Protein AF-0000000067419824 (afdb_homodimer)

Sequence (934 aa):
MLRTNRISARPFLYNPTRNFSSSLPRSKERLVILGSGWGGYEVLRGIDKSHWDVTVLSPNTYFNFTPLLASCAVGTLEFRCAIEPVRRYTPKVTYYQAWCDEIDFTQKTLKCMPATRPATAEPREEEDATTQEHYGTPFTLRFDKLVIAVGAYSQTFNIPGVKEHAHFLKDVKDARRIRGRILECFEQANQPTMSDIQRRNLLNFCVVGGGPTGVEFSAELFDLLHSDIAKHYPVLARLAKITLYDVGPSILGMFDKSLIQYTEKTFSREGISILTRHHVERVEARKLIVKEQGEVPFGLLVWSTGLAPNPLISSINEIQKDGKSLITNDHLNVIMKDGSPNPDVWAIGDAAKIEDAPLPATAQVANQKGKYLVKKLRYIARDQEYPKPFEFHNQGSLAYIGDWKAIYDRPGPPGSEGGFMQKETGRAAWLLWRSAYFTMTLSWRNKILVPTYWFLNWIFGRDLTRFMLRTNRISARPFLYNPTRNFSSSLPRSKERLVILGSGWGGYEVLRGIDKSHWDVTVLSPNTYFNFTPLLASCAVGTLEFRCAIEPVRRYTPKVTYYQAWCDEIDFTQKTLKCMPATRPATAEPREEEDATTQEHYGTPFTLRFDKLVIAVGAYSQTFNIPGVKEHAHFLKDVKDARRIRGRILECFEQANQPTMSDIQRRNLLNFCVVGGGPTGVEFSAELFDLLHSDIAKHYPVLARLAKITLYDVGPSILGMFDKSLIQYTEKTFSREGISILTRHHVERVEARKLIVKEQGEVPFGLLVWSTGLAPNPLISSINEIQKDGKSLITNDHLNVIMKDGSPNPDVWAIGDAAKIEDAPLPATAQVANQKGKYLVKKLRYIARDQEYPKPFEFHNQGSLAYIGDWKAIYDRPGPPGSEGGFMQKETGRAAWLLWRSAYFTMTLSWRNKILVPTYWFLNWIFGRDLTRF

Structure (mmCIF, N/CA/C/O backbone):
data_AF-0000000067419824-model_v1
#
loop_
_entity.id
_entity.type
_entity.pdbx_description
1 polymer 'Predicted protein'
#
loop_
_atom_site.group_PDB
_atom_site.id
_atom_site.type_symbol
_atom_site.label_atom_id
_atom_site.label_alt_id
_atom_site.label_comp_id
_atom_site.label_asym_id
_atom_site.label_entity_id
_atom_site.label_seq_id
_atom_site.pdbx_PDB_ins_code
_atom_site.Cartn_x
_atom_site.Cartn_y
_atom_site.Cartn_z
_atom_site.occupancy
_atom_site.B_iso_or_equiv
_atom_site.auth_seq_id
_atom_site.auth_comp_id
_atom_site.auth_asym_id
_atom_site.auth_atom_id
_atom_site.pdbx_PDB_model_num
ATOM 1 N N . MET A 1 1 ? -88.625 -39.594 -20.703 1 19.95 1 MET A N 1
ATOM 2 C CA . MET A 1 1 ? -87.938 -40.438 -21.672 1 19.95 1 MET A CA 1
ATOM 3 C C . MET A 1 1 ? -86.5 -40 -21.797 1 19.95 1 MET A C 1
ATOM 5 O O . MET A 1 1 ? -86.125 -38.844 -21.484 1 19.95 1 MET A O 1
ATOM 9 N N . LEU A 1 2 ? -85.562 -40.906 -22.391 1 17.66 2 LEU A N 1
ATOM 10 C CA . LEU A 1 2 ? -84.25 -41.5 -22.25 1 17.66 2 LEU A CA 1
ATOM 11 C C . LEU A 1 2 ? -83.188 -40.656 -22.906 1 17.66 2 LEU A C 1
ATOM 13 O O . LEU A 1 2 ? -82.375 -41.188 -23.672 1 17.66 2 LEU A O 1
ATOM 17 N N . ARG A 1 3 ? -83.25 -39.344 -23.109 1 19.19 3 ARG A N 1
ATOM 18 C CA . ARG A 1 3 ? -82.5 -39.031 -24.297 1 19.19 3 ARG A CA 1
ATOM 19 C C . ARG A 1 3 ? -81 -39.344 -24.078 1 19.19 3 ARG A C 1
ATOM 21 O O . ARG A 1 3 ? -80.312 -38.656 -23.328 1 19.19 3 ARG A O 1
ATOM 28 N N . THR A 1 4 ? -80.625 -40.688 -24.062 1 19.42 4 THR A N 1
ATOM 29 C CA . THR A 1 4 ? -79.375 -41.312 -23.656 1 19.42 4 THR A CA 1
ATOM 30 C C . THR A 1 4 ? -78.25 -40.969 -24.641 1 19.42 4 THR A C 1
ATOM 32 O O . THR A 1 4 ? -77.188 -41.562 -24.594 1 19.42 4 THR A O 1
ATOM 35 N N . ASN A 1 5 ? -78.375 -39.812 -25.422 1 20.75 5 ASN A N 1
ATOM 36 C CA . ASN A 1 5 ? -77.438 -39.875 -26.547 1 20.75 5 ASN A CA 1
ATOM 37 C C . ASN A 1 5 ? -76 -40.125 -26.078 1 20.75 5 ASN A C 1
ATOM 39 O O . ASN A 1 5 ? -75.438 -39.312 -25.328 1 20.75 5 ASN A O 1
ATOM 43 N N . ARG A 1 6 ? -75.5 -41.375 -26.172 1 19.88 6 ARG A N 1
ATOM 44 C CA . ARG A 1 6 ? -74.312 -42.094 -25.766 1 19.88 6 ARG A CA 1
ATOM 45 C C . ARG A 1 6 ? -73.125 -41.656 -26.594 1 19.88 6 ARG A C 1
ATOM 47 O O . ARG A 1 6 ? -72.312 -42.5 -27.031 1 19.88 6 ARG A O 1
ATOM 54 N N . ILE A 1 7 ? -73.188 -40.5 -27.312 1 23.36 7 ILE A N 1
ATOM 55 C CA . ILE A 1 7 ? -72.188 -40.594 -28.375 1 23.36 7 ILE A CA 1
ATOM 56 C C . ILE A 1 7 ? -70.875 -41 -27.781 1 23.36 7 ILE A C 1
ATOM 58 O O . ILE A 1 7 ? -70.562 -40.719 -26.609 1 23.36 7 ILE A O 1
ATOM 62 N N . SER A 1 8 ? -70.062 -41.625 -28.656 1 20.27 8 SER A N 1
ATOM 63 C CA . SER A 1 8 ? -68.875 -42.438 -28.969 1 20.27 8 SER A CA 1
ATOM 64 C C . SER A 1 8 ? -67.562 -41.719 -28.594 1 20.27 8 SER A C 1
ATOM 66 O O . SER A 1 8 ? -67.375 -40.531 -28.938 1 20.27 8 SER A O 1
ATOM 68 N N . ALA A 1 9 ? -66.938 -42.125 -27.578 1 24.08 9 ALA A N 1
ATOM 69 C CA . ALA A 1 9 ? -65.688 -41.906 -26.859 1 24.08 9 ALA A CA 1
ATOM 70 C C . ALA A 1 9 ? -64.5 -42.094 -27.781 1 24.08 9 ALA A C 1
ATOM 72 O O . ALA A 1 9 ? -64.062 -43.219 -28.062 1 24.08 9 ALA A O 1
ATOM 73 N N . ARG A 1 10 ? -64.688 -41.562 -29.109 1 24.09 10 ARG A N 1
ATOM 74 C CA . ARG A 1 10 ? -63.531 -42.062 -29.906 1 24.09 10 ARG A CA 1
ATOM 75 C C . ARG A 1 10 ? -62.219 -41.938 -29.141 1 24.09 10 ARG A C 1
ATOM 77 O O . ARG A 1 10 ? -62 -40.938 -28.484 1 24.09 10 ARG A O 1
ATOM 84 N N . PRO A 1 11 ? -61.531 -43.125 -28.969 1 24.2 11 PRO A N 1
ATOM 85 C CA . PRO A 1 11 ? -60.281 -43.281 -28.203 1 24.2 11 PRO A CA 1
ATOM 86 C C . PRO A 1 11 ? -59.156 -42.438 -28.734 1 24.2 11 PRO A C 1
ATOM 88 O O . PRO A 1 11 ? -58.844 -42.438 -29.938 1 24.2 11 PRO A O 1
ATOM 91 N N . PHE A 1 12 ? -59.156 -41.031 -28.469 1 27.17 12 PHE A N 1
ATOM 92 C CA . PHE A 1 12 ? -58 -40.25 -28.875 1 27.17 12 PHE A CA 1
ATOM 93 C C . PHE A 1 12 ? -56.719 -41.062 -28.719 1 27.17 12 PHE A C 1
ATOM 95 O O . PHE A 1 12 ? -56.5 -41.656 -27.672 1 27.17 12 PHE A O 1
ATOM 102 N N . LEU A 1 13 ? -56.281 -41.594 -29.812 1 25 13 LEU A N 1
ATOM 103 C CA . LEU A 1 13 ? -55.062 -42.344 -30.125 1 25 13 LEU A CA 1
ATOM 104 C C . LEU A 1 13 ? -53.875 -41.844 -29.297 1 25 13 LEU A C 1
ATOM 106 O O . LEU A 1 13 ? -53.938 -40.75 -28.734 1 25 13 LEU A O 1
ATOM 110 N N . TYR A 1 14 ? -52.625 -42.344 -29.688 1 23.98 14 TYR A N 1
ATOM 111 C CA . TYR A 1 14 ? -51.344 -42.781 -29.219 1 23.98 14 TYR A CA 1
ATOM 112 C C . TYR A 1 14 ? -50.438 -41.594 -28.844 1 23.98 14 TYR A C 1
ATOM 114 O O . TYR A 1 14 ? -50.25 -40.688 -29.656 1 23.98 14 TYR A O 1
ATOM 122 N N . ASN A 1 15 ? -50.469 -41.188 -27.609 1 25.02 15 ASN A N 1
ATOM 123 C CA . ASN A 1 15 ? -49.594 -40.219 -26.938 1 25.02 15 ASN A CA 1
ATOM 124 C C . ASN A 1 15 ? -48.125 -40.469 -27.281 1 25.02 15 ASN A C 1
ATOM 126 O O . ASN A 1 15 ? -47.562 -41.469 -26.891 1 25.02 15 ASN A O 1
ATOM 130 N N . PRO A 1 16 ? -47.656 -40.156 -28.562 1 28.11 16 PRO A N 1
ATOM 131 C CA . PRO A 1 16 ? -46.25 -40.469 -28.688 1 28.11 16 PRO A CA 1
ATOM 132 C C . PRO A 1 16 ? -45.438 -40.094 -27.453 1 28.11 16 PRO A C 1
ATOM 134 O O . PRO A 1 16 ? -45.812 -39.125 -26.75 1 28.11 16 PRO A O 1
ATOM 137 N N . THR A 1 17 ? -44.844 -41.062 -26.781 1 25.7 17 THR A N 1
ATOM 138 C CA . THR A 1 17 ? -43.875 -41 -25.703 1 25.7 17 THR A CA 1
ATOM 139 C C . THR A 1 17 ? -42.812 -39.938 -25.969 1 25.7 17 THR A C 1
ATOM 141 O O . THR A 1 17 ? -42.062 -40.031 -26.953 1 25.7 17 THR A O 1
ATOM 144 N N . ARG A 1 18 ? -43.188 -38.625 -25.797 1 29.45 18 ARG A N 1
ATOM 145 C CA . ARG A 1 18 ? -42.094 -37.656 -25.828 1 29.45 18 ARG A CA 1
ATOM 146 C C . ARG A 1 18 ? -40.844 -38.219 -25.141 1 29.45 18 ARG A C 1
ATOM 148 O O . ARG A 1 18 ? -40.875 -38.562 -23.953 1 29.45 18 ARG A O 1
ATOM 155 N N . ASN A 1 19 ? -40.062 -39.031 -25.859 1 26.08 19 ASN A N 1
ATOM 156 C CA . ASN A 1 19 ? -38.75 -39.406 -25.375 1 26.08 19 ASN A CA 1
ATOM 157 C C . ASN A 1 19 ? -38.031 -38.25 -24.672 1 26.08 19 ASN A C 1
ATOM 159 O O . ASN A 1 19 ? -37.656 -37.25 -25.297 1 26.08 19 ASN A O 1
ATOM 163 N N . PHE A 1 20 ? -38.594 -37.812 -23.547 1 32.03 20 PHE A N 1
ATOM 164 C CA . PHE A 1 20 ? -37.812 -36.875 -22.703 1 32.03 20 PHE A CA 1
ATOM 165 C C . PHE A 1 20 ? -36.375 -37.344 -22.578 1 32.03 20 PHE A C 1
ATOM 167 O O . PHE A 1 20 ? -36.094 -38.281 -21.828 1 32.03 20 PHE A O 1
ATOM 174 N N . SER A 1 21 ? -35.688 -37.625 -23.688 1 30.97 21 SER A N 1
ATOM 175 C CA . SER A 1 21 ? -34.25 -37.781 -23.422 1 30.97 21 SER A CA 1
ATOM 176 C C . SER A 1 21 ? -33.781 -36.719 -22.422 1 30.97 21 SER A C 1
ATOM 178 O O . SER A 1 21 ? -33.625 -35.562 -22.766 1 30.97 21 SER A O 1
ATOM 180 N N . SER A 1 22 ? -34.406 -36.625 -21.281 1 33.97 22 SER A N 1
ATOM 181 C CA . SER A 1 22 ? -33.812 -35.844 -20.188 1 33.97 22 SER A CA 1
ATOM 182 C C . SER A 1 22 ? -32.312 -36.031 -20.109 1 33.97 22 SER A C 1
ATOM 184 O O . SER A 1 22 ? -31.859 -37.094 -19.641 1 33.97 22 SER A O 1
ATOM 186 N N . SER A 1 23 ? -31.547 -35.906 -21.141 1 35.12 23 SER A N 1
ATOM 187 C CA . SER A 1 23 ? -30.109 -35.875 -20.906 1 35.12 23 SER A CA 1
ATOM 188 C C . SER A 1 23 ? -29.781 -35.156 -19.594 1 35.12 23 SER A C 1
ATOM 190 O O . SER A 1 23 ? -30.156 -34 -19.406 1 35.12 23 SER A O 1
ATOM 192 N N . LEU A 1 24 ? -29.938 -35.656 -18.5 1 39.38 24 LEU A N 1
ATOM 193 C CA . LEU A 1 24 ? -29.422 -35.156 -17.234 1 39.38 24 LEU A CA 1
ATOM 194 C C . LEU A 1 24 ? -28.188 -34.281 -17.469 1 39.38 24 LEU A C 1
ATOM 196 O O . LEU A 1 24 ? -27.281 -34.656 -18.203 1 39.38 24 LEU A O 1
ATOM 200 N N . PRO A 1 25 ? -28.234 -33 -17.5 1 43 25 PRO A N 1
ATOM 201 C CA . PRO A 1 25 ? -27.078 -32.156 -17.75 1 43 25 PRO A CA 1
ATOM 202 C C . PRO A 1 25 ? -25.766 -32.719 -17.234 1 43 25 PRO A C 1
ATOM 204 O O . PRO A 1 25 ? -25.703 -33.156 -16.078 1 43 25 PRO A O 1
ATOM 207 N N . ARG A 1 26 ? -25.031 -33.531 -17.891 1 49.22 26 ARG A N 1
ATOM 208 C CA . ARG A 1 26 ? -23.734 -34.094 -17.578 1 49.22 26 ARG A CA 1
ATOM 209 C C . ARG A 1 26 ? -22.938 -33.188 -16.656 1 49.22 26 ARG A C 1
ATOM 211 O O . ARG A 1 26 ? -22.703 -32 -16.984 1 49.22 26 ARG A O 1
ATOM 218 N N . SER A 1 27 ? -22.891 -33.312 -15.297 1 73.19 27 SER A N 1
ATOM 219 C CA . SER A 1 27 ? -22.188 -32.562 -14.25 1 73.19 27 SER A CA 1
ATOM 220 C C . SER A 1 27 ? -20.75 -32.25 -14.656 1 73.19 27 SER A C 1
ATOM 222 O O . SER A 1 27 ? -20.047 -33.125 -15.18 1 73.19 27 SER A O 1
ATOM 224 N N . LYS A 1 28 ? -20.375 -31.016 -14.945 1 86.62 28 LYS A N 1
ATOM 225 C CA . LYS A 1 28 ? -19.031 -30.562 -15.32 1 86.62 28 LYS A CA 1
ATOM 226 C C . LYS A 1 28 ? -17.969 -31.219 -14.438 1 86.62 28 LYS A C 1
ATOM 228 O O . LYS A 1 28 ? -18.172 -31.375 -13.234 1 86.62 28 LYS A O 1
ATOM 233 N N . GLU A 1 29 ? -16.984 -31.812 -15.148 1 94.56 29 GLU A N 1
ATOM 234 C CA . GLU A 1 29 ? -15.844 -32.312 -14.383 1 94.56 29 GLU A CA 1
ATOM 235 C C . GLU A 1 29 ? -15.164 -31.156 -13.625 1 94.56 29 GLU A C 1
ATOM 237 O O . GLU A 1 29 ? -15.086 -30.031 -14.125 1 94.56 29 GLU A O 1
ATOM 242 N N . ARG A 1 30 ? -14.688 -31.531 -12.461 1 96.62 30 ARG A N 1
ATOM 243 C CA . ARG A 1 30 ? -14.023 -30.547 -11.617 1 96.62 30 ARG A CA 1
ATOM 244 C C . ARG A 1 30 ? -12.547 -30.406 -11.992 1 96.62 30 ARG A C 1
ATOM 246 O O . ARG A 1 30 ? -11.781 -31.359 -11.875 1 96.62 30 ARG A O 1
ATOM 253 N N . LEU A 1 31 ? -12.227 -29.266 -12.484 1 98.62 31 LEU A N 1
ATOM 254 C CA . LEU A 1 31 ? -10.836 -28.906 -12.742 1 98.62 31 LEU A CA 1
ATOM 255 C C . LEU A 1 31 ? -10.297 -27.984 -11.656 1 98.62 31 LEU A C 1
ATOM 257 O O . LEU A 1 31 ? -10.797 -26.875 -11.484 1 98.62 31 LEU A O 1
ATOM 261 N N . VAL A 1 32 ? -9.297 -28.422 -10.914 1 98.81 32 VAL A N 1
ATOM 262 C CA . VAL A 1 32 ? -8.68 -27.594 -9.891 1 98.81 32 VAL A CA 1
ATOM 263 C C . VAL A 1 32 ? -7.328 -27.078 -10.383 1 98.81 32 VAL A C 1
ATOM 265 O O . VAL A 1 32 ? -6.523 -27.859 -10.914 1 98.81 32 VAL A O 1
ATOM 268 N N . ILE A 1 33 ? -7.098 -25.812 -10.305 1 98.88 33 ILE A N 1
ATOM 269 C CA . ILE A 1 33 ? -5.828 -25.172 -10.625 1 98.88 33 ILE A CA 1
ATOM 270 C C . ILE A 1 33 ? -5.148 -24.703 -9.344 1 98.88 33 ILE A C 1
ATOM 272 O O . ILE A 1 33 ? -5.707 -23.891 -8.602 1 98.88 33 ILE A O 1
ATOM 276 N N . LEU A 1 34 ? -3.947 -25.219 -9.07 1 98.81 34 LEU A N 1
ATOM 277 C CA . LEU A 1 34 ? -3.162 -24.766 -7.93 1 98.81 34 LEU A CA 1
ATOM 278 C C . LEU A 1 34 ? -2.17 -23.688 -8.344 1 98.81 34 LEU A C 1
ATOM 280 O O . LEU A 1 34 ? -1.219 -23.953 -9.078 1 98.81 34 LEU A O 1
ATOM 284 N N . GLY A 1 35 ? -2.422 -22.453 -7.832 1 98.31 35 GLY A N 1
ATOM 285 C CA . GLY A 1 35 ? -1.517 -21.359 -8.117 1 98.31 35 GLY A CA 1
ATOM 286 C C . GLY A 1 35 ? -2.074 -20.375 -9.133 1 98.31 35 GLY A C 1
ATOM 287 O O . GLY A 1 35 ? -2.736 -20.766 -10.094 1 98.31 35 GLY A O 1
ATOM 288 N N . SER A 1 36 ? -1.776 -19.094 -8.938 1 96.81 36 SER A N 1
ATOM 289 C CA . SER A 1 36 ? -2.238 -18.047 -9.828 1 96.81 36 SER A CA 1
ATOM 290 C C . SER A 1 36 ? -1.065 -17.297 -10.461 1 96.81 36 SER A C 1
ATOM 292 O O . SER A 1 36 ? -1.16 -16.109 -10.75 1 96.81 36 SER A O 1
ATOM 294 N N . GLY A 1 37 ? 0.086 -17.984 -10.602 1 96.44 37 GLY A N 1
ATOM 295 C CA . GLY A 1 37 ? 1.226 -17.406 -11.305 1 96.44 37 GLY A CA 1
ATOM 296 C C . GLY A 1 37 ? 1.085 -17.469 -12.812 1 96.44 37 GLY A C 1
ATOM 297 O O . GLY A 1 37 ? -0.026 -17.578 -13.336 1 96.44 37 GLY A O 1
ATOM 298 N N . TRP A 1 38 ? 2.164 -17.391 -13.531 1 95.25 38 TRP A N 1
ATOM 299 C CA . TRP A 1 38 ? 2.189 -17.266 -14.984 1 95.25 38 TRP A CA 1
ATOM 300 C C . TRP A 1 38 ? 1.473 -18.438 -15.648 1 95.25 38 TRP A C 1
ATOM 302 O O . TRP A 1 38 ? 0.706 -18.25 -16.594 1 95.25 38 TRP A O 1
ATOM 312 N N . GLY A 1 39 ? 1.714 -19.625 -15.188 1 97.38 39 GLY A N 1
ATOM 313 C CA . GLY A 1 39 ? 1.062 -20.797 -15.75 1 97.38 39 GLY A CA 1
ATOM 314 C C . GLY A 1 39 ? -0.398 -20.906 -15.352 1 97.38 39 GLY A C 1
ATOM 315 O O . GLY A 1 39 ? -1.28 -20.938 -16.219 1 97.38 39 GLY A O 1
ATOM 316 N N . GLY A 1 40 ? -0.624 -20.891 -14.023 1 98.06 40 GLY A N 1
ATOM 317 C CA . GLY A 1 40 ? -1.97 -21.062 -13.5 1 98.06 40 GLY A CA 1
ATOM 318 C C . GLY A 1 40 ? -2.936 -20 -13.969 1 98.06 40 GLY A C 1
ATOM 319 O O . GLY A 1 40 ? -4.074 -20.297 -14.336 1 98.06 40 GLY A O 1
ATOM 320 N N . TYR A 1 41 ? -2.521 -18.812 -13.953 1 96.69 41 TYR A N 1
ATOM 321 C CA . TYR A 1 41 ? -3.396 -17.719 -14.367 1 96.69 41 TYR A CA 1
ATOM 322 C C . TYR A 1 41 ? -3.727 -17.812 -15.852 1 96.69 41 TYR A C 1
ATOM 324 O O . TYR A 1 41 ? -4.836 -17.484 -16.266 1 96.69 41 TYR A O 1
ATOM 332 N N . GLU A 1 42 ? -2.732 -18.203 -16.656 1 96.12 42 GLU A N 1
ATOM 333 C CA . GLU A 1 42 ? -2.988 -18.391 -18.094 1 96.12 42 GLU A CA 1
ATOM 334 C C . GLU A 1 42 ? -4.047 -19.469 -18.312 1 96.12 42 GLU A C 1
ATOM 336 O O . GLU A 1 42 ? -4.934 -19.297 -19.156 1 96.12 42 GLU A O 1
ATOM 341 N N . VAL A 1 43 ? -3.996 -20.578 -17.594 1 98.12 43 VAL A N 1
ATOM 342 C CA . VAL A 1 43 ? -5.016 -21.609 -17.703 1 98.12 43 VAL A CA 1
ATOM 343 C C . VAL A 1 43 ? -6.371 -21.047 -17.266 1 98.12 43 VAL A C 1
ATOM 345 O O . VAL A 1 43 ? -7.375 -21.234 -17.969 1 98.12 43 VAL A O 1
ATOM 348 N N . LEU A 1 44 ? -6.375 -20.312 -16.156 1 97.31 44 LEU A N 1
ATOM 349 C CA . LEU A 1 44 ? -7.598 -19.719 -15.625 1 97.31 44 LEU A CA 1
ATOM 350 C C . LEU A 1 44 ? -8.258 -18.812 -16.656 1 97.31 44 LEU A C 1
ATOM 352 O O . LEU A 1 44 ? -9.461 -18.906 -16.891 1 97.31 44 LEU A O 1
ATOM 356 N N . ARG A 1 45 ? -7.492 -18 -17.266 1 94.38 45 ARG A N 1
ATOM 357 C CA . ARG A 1 45 ? -8.016 -17.016 -18.203 1 94.38 45 ARG A CA 1
ATOM 358 C C . ARG A 1 45 ? -8.539 -17.688 -19.469 1 94.38 45 ARG A C 1
ATOM 360 O O . ARG A 1 45 ? -9.547 -17.266 -20.031 1 94.38 45 ARG A O 1
ATOM 367 N N . GLY A 1 46 ? -7.949 -18.766 -19.906 1 96 46 GLY A N 1
ATOM 368 C CA . GLY A 1 46 ? -8.211 -19.312 -21.219 1 96 46 GLY A CA 1
ATOM 369 C C . GLY A 1 46 ? -9.148 -20.516 -21.188 1 96 46 GLY A C 1
ATOM 370 O O . GLY A 1 46 ? -9.719 -20.875 -22.219 1 96 46 GLY A O 1
ATOM 371 N N . ILE A 1 47 ? -9.273 -21.125 -20.016 1 97 47 ILE A N 1
ATOM 372 C CA . ILE A 1 47 ? -10.008 -22.391 -19.938 1 97 47 ILE A CA 1
ATOM 373 C C . ILE A 1 47 ? -11.492 -22.141 -20.219 1 97 47 ILE A C 1
ATOM 375 O O . ILE A 1 47 ? -12.031 -21.094 -19.859 1 97 47 ILE A O 1
ATOM 379 N N . ASP A 1 48 ? -12.086 -23.078 -20.844 1 94.56 48 ASP A N 1
ATOM 380 C CA . ASP A 1 48 ? -13.516 -23 -21.125 1 94.56 48 ASP A CA 1
ATOM 381 C C . ASP A 1 48 ? -14.344 -23.281 -19.875 1 94.56 48 ASP A C 1
ATOM 383 O O . ASP A 1 48 ? -14.57 -24.438 -19.531 1 94.56 48 ASP A O 1
ATOM 387 N N . LYS A 1 49 ? -14.883 -22.297 -19.344 1 94 49 LYS A N 1
ATOM 388 C CA . LYS A 1 49 ? -15.602 -22.391 -18.078 1 94 49 LYS A CA 1
ATOM 389 C C . LYS A 1 49 ? -17 -22.969 -18.281 1 94 49 LYS A C 1
ATOM 391 O O . LYS A 1 49 ? -17.703 -23.266 -17.312 1 94 49 LYS A O 1
ATOM 396 N N . SER A 1 50 ? -17.453 -23.156 -19.438 1 93.25 50 SER A N 1
ATOM 397 C CA . SER A 1 50 ? -18.75 -23.75 -19.719 1 93.25 50 SER A CA 1
ATOM 398 C C . SER A 1 50 ? -18.672 -25.281 -19.688 1 93.25 50 SER A C 1
ATOM 400 O O . SER A 1 50 ? -19.672 -25.953 -19.438 1 93.25 50 SER A O 1
ATOM 402 N N . HIS A 1 51 ? -17.516 -25.797 -19.844 1 93.94 51 HIS A N 1
ATOM 403 C CA . HIS A 1 51 ? -17.375 -27.234 -19.891 1 93.94 51 HIS A CA 1
ATOM 404 C C . HIS A 1 51 ? -16.734 -27.766 -18.609 1 93.94 51 HIS A C 1
ATOM 406 O O . HIS A 1 51 ? -16.875 -28.953 -18.297 1 93.94 51 HIS A O 1
ATOM 412 N N . TRP A 1 52 ? -16.016 -26.953 -17.938 1 96.56 52 TRP A N 1
ATOM 413 C CA . TRP A 1 52 ? -15.328 -27.359 -16.719 1 96.56 52 TRP A CA 1
ATOM 414 C C . TRP A 1 52 ? -15.914 -26.625 -15.5 1 96.56 52 TRP A C 1
ATOM 416 O O . TRP A 1 52 ? -16.266 -25.453 -15.594 1 96.56 52 TRP A O 1
ATOM 426 N N . ASP A 1 53 ? -16.062 -27.344 -14.422 1 97.38 53 ASP A N 1
ATOM 427 C CA . ASP A 1 53 ? -16.219 -26.703 -13.117 1 97.38 53 ASP A CA 1
ATOM 428 C C . ASP A 1 53 ? -14.867 -26.344 -12.516 1 97.38 53 ASP A C 1
ATOM 430 O O . ASP A 1 53 ? -14.219 -27.172 -11.883 1 97.38 53 ASP A O 1
ATOM 434 N N . VAL A 1 54 ? -14.5 -25.094 -12.68 1 98.12 54 VAL A N 1
ATOM 435 C CA . VAL A 1 54 ? -13.133 -24.672 -12.414 1 98.12 54 VAL A CA 1
ATOM 436 C C . VAL A 1 54 ? -13.031 -24.109 -11 1 98.12 54 VAL A C 1
ATOM 438 O O . VAL A 1 54 ? -13.836 -23.266 -10.594 1 98.12 54 VAL A O 1
ATOM 441 N N . THR A 1 55 ? -12.078 -24.578 -10.227 1 98.19 55 THR A N 1
ATOM 442 C CA . THR A 1 55 ? -11.703 -24.047 -8.922 1 98.19 55 THR A CA 1
ATOM 443 C C . THR A 1 55 ? -10.227 -23.672 -8.898 1 98.19 55 THR A C 1
ATOM 445 O O . THR A 1 55 ? -9.375 -24.453 -9.336 1 98.19 55 THR A O 1
ATOM 448 N N . VAL A 1 56 ? -9.953 -22.453 -8.453 1 98.25 56 VAL A N 1
ATOM 449 C CA . VAL A 1 56 ? -8.57 -22 -8.305 1 98.25 56 VAL A CA 1
ATOM 450 C C . VAL A 1 56 ? -8.219 -21.875 -6.824 1 98.25 56 VAL A C 1
ATOM 452 O O . VAL A 1 56 ? -8.984 -21.312 -6.043 1 98.25 56 VAL A O 1
ATOM 455 N N . LEU A 1 57 ? -7.133 -22.438 -6.461 1 98 57 LEU A N 1
ATOM 456 C CA . LEU A 1 57 ? -6.574 -22.328 -5.121 1 98 57 LEU A CA 1
ATOM 457 C C . LEU A 1 57 ? -5.223 -21.625 -5.156 1 98 57 LEU A C 1
ATOM 459 O O . LEU A 1 57 ? -4.285 -22.094 -5.793 1 98 57 LEU A O 1
ATOM 463 N N . SER A 1 58 ? -5.133 -20.516 -4.504 1 97.19 58 SER A N 1
ATOM 464 C CA . SER A 1 58 ? -3.896 -19.734 -4.445 1 97.19 58 SER A CA 1
ATOM 465 C C . SER A 1 58 ? -3.838 -18.891 -3.18 1 97.19 58 SER A C 1
ATOM 467 O O . SER A 1 58 ? -4.859 -18.359 -2.73 1 97.19 58 SER A O 1
ATOM 469 N N . PRO A 1 59 ? -2.678 -18.75 -2.615 1 94.94 59 PRO A N 1
ATOM 470 C CA . PRO A 1 59 ? -2.574 -17.891 -1.441 1 94.94 59 PRO A CA 1
ATOM 471 C C . PRO A 1 59 ? -2.662 -16.406 -1.798 1 94.94 59 PRO A C 1
ATOM 473 O O . PRO A 1 59 ? -2.828 -15.562 -0.912 1 94.94 59 PRO A O 1
ATOM 476 N N . ASN A 1 60 ? -2.533 -16.094 -3.047 1 94.38 60 ASN A N 1
ATOM 477 C CA . ASN A 1 60 ? -2.619 -14.703 -3.502 1 94.38 60 ASN A CA 1
ATOM 478 C C . ASN A 1 60 ? -3.9 -14.453 -4.293 1 94.38 60 ASN A C 1
ATOM 480 O O . ASN A 1 60 ? -4.32 -15.297 -5.086 1 94.38 60 ASN A O 1
ATOM 484 N N . THR A 1 61 ? -4.441 -13.289 -4.141 1 95.38 61 THR A N 1
ATOM 485 C CA . THR A 1 61 ? -5.688 -12.961 -4.82 1 95.38 61 THR A CA 1
ATOM 486 C C . THR A 1 61 ? -5.41 -12.344 -6.188 1 95.38 61 THR A C 1
ATOM 488 O O . THR A 1 61 ? -6.32 -11.812 -6.832 1 95.38 61 THR A O 1
ATOM 491 N N . TYR A 1 62 ? -4.195 -12.383 -6.621 1 95.38 62 TYR A N 1
ATOM 492 C CA . TYR A 1 62 ? -3.805 -11.695 -7.848 1 95.38 62 TYR A CA 1
ATOM 493 C C . TYR A 1 62 ? -2.756 -12.492 -8.609 1 95.38 62 TYR A C 1
ATOM 495 O O . TYR A 1 62 ? -2.107 -13.375 -8.047 1 95.38 62 TYR A O 1
ATOM 503 N N . PHE A 1 63 ? -2.727 -12.266 -9.906 1 95.06 63 PHE A N 1
ATOM 504 C CA . PHE A 1 63 ? -1.594 -12.617 -10.758 1 95.06 63 PHE A CA 1
ATOM 505 C C . PHE A 1 63 ? -0.54 -11.516 -10.727 1 95.06 63 PHE A C 1
ATOM 507 O O . PHE A 1 63 ? -0.863 -10.336 -10.867 1 95.06 63 PHE A O 1
ATOM 514 N N . ASN A 1 64 ? 0.677 -11.93 -10.523 1 93.12 64 ASN A N 1
ATOM 515 C CA . ASN A 1 64 ? 1.816 -11.016 -10.477 1 93.12 64 ASN A CA 1
ATOM 516 C C . ASN A 1 64 ? 2.551 -10.969 -11.812 1 93.12 64 ASN A C 1
ATOM 518 O O . ASN A 1 64 ? 3.084 -11.977 -12.266 1 93.12 64 ASN A O 1
ATOM 522 N N . PHE A 1 65 ? 2.586 -9.781 -12.383 1 91.94 65 PHE A N 1
ATOM 523 C CA . PHE A 1 65 ? 3.414 -9.57 -13.562 1 91.94 65 PHE A CA 1
ATOM 524 C C . PHE A 1 65 ? 4.836 -9.188 -13.164 1 91.94 65 PHE A C 1
ATOM 526 O O . PHE A 1 65 ? 5.16 -8 -13.078 1 91.94 65 PHE A O 1
ATOM 533 N N . THR A 1 66 ? 5.668 -10.102 -13.031 1 91.06 66 THR A N 1
ATOM 534 C CA . THR A 1 66 ? 6.945 -10.016 -12.328 1 91.06 66 THR A CA 1
ATOM 535 C C . THR A 1 66 ? 7.887 -9.047 -13.031 1 91.06 66 THR A C 1
ATOM 537 O O . THR A 1 66 ? 8.703 -8.383 -12.383 1 91.06 66 THR A O 1
ATOM 540 N N . PRO A 1 67 ? 7.84 -8.867 -14.336 1 87.31 67 PRO A N 1
ATOM 541 C CA . PRO A 1 67 ? 8.797 -7.977 -15.008 1 87.31 67 PRO A CA 1
ATOM 542 C C . PRO A 1 67 ? 8.648 -6.52 -14.57 1 87.31 67 PRO A C 1
ATOM 544 O O . PRO A 1 67 ? 9.578 -5.723 -14.734 1 87.31 67 PRO A O 1
ATOM 547 N N . LEU A 1 68 ? 7.543 -6.168 -14.055 1 90.5 68 LEU A N 1
ATOM 548 C CA . LEU A 1 68 ? 7.309 -4.766 -13.711 1 90.5 68 LEU A CA 1
ATOM 549 C C . LEU A 1 68 ? 7.605 -4.512 -12.242 1 90.5 68 LEU A C 1
ATOM 551 O O . LEU A 1 68 ? 7.523 -3.371 -11.773 1 90.5 68 LEU A O 1
ATOM 555 N N . LEU A 1 69 ? 7.98 -5.531 -11.508 1 94.06 69 LEU A N 1
ATOM 556 C CA . LEU A 1 69 ? 8.133 -5.406 -10.055 1 94.06 69 LEU A CA 1
ATOM 557 C C . LEU A 1 69 ? 9.289 -4.473 -9.711 1 94.06 69 LEU A C 1
ATOM 559 O O . LEU A 1 69 ? 9.203 -3.703 -8.75 1 94.06 69 LEU A O 1
ATOM 563 N N . ALA A 1 70 ? 10.406 -4.52 -10.492 1 94.19 70 ALA A N 1
ATOM 564 C CA . ALA A 1 70 ? 11.539 -3.637 -10.227 1 94.19 70 ALA A CA 1
ATOM 565 C C . ALA A 1 70 ? 11.133 -2.172 -10.359 1 94.19 70 ALA A C 1
ATOM 567 O O . ALA A 1 70 ? 11.516 -1.339 -9.531 1 94.19 70 ALA A O 1
ATOM 568 N N . SER A 1 71 ? 10.32 -1.885 -11.367 1 92.62 71 SER A N 1
ATOM 569 C CA . SER A 1 71 ? 9.82 -0.531 -11.586 1 92.62 71 SER A CA 1
ATOM 570 C C . SER A 1 71 ? 8.922 -0.079 -10.438 1 92.62 71 SER A C 1
ATOM 572 O O . SER A 1 71 ? 8.945 1.091 -10.047 1 92.62 71 SER A O 1
ATOM 574 N N . CYS A 1 72 ? 8.164 -0.998 -9.938 1 94.5 72 CYS A N 1
ATOM 575 C CA . CYS A 1 72 ? 7.289 -0.683 -8.82 1 94.5 72 CYS A CA 1
ATOM 576 C C . CYS A 1 72 ? 8.094 -0.423 -7.551 1 94.5 72 CYS A C 1
ATOM 578 O O . CYS A 1 72 ? 7.762 0.469 -6.77 1 94.5 72 CYS A O 1
ATOM 580 N N . ALA A 1 73 ? 9.172 -1.121 -7.371 1 96.94 73 ALA A N 1
ATOM 581 C CA . ALA A 1 73 ? 9.984 -1.044 -6.16 1 96.94 73 ALA A CA 1
ATOM 582 C C . ALA A 1 73 ? 10.656 0.32 -6.035 1 96.94 73 ALA A C 1
ATOM 584 O O . ALA A 1 73 ? 11.047 0.729 -4.941 1 96.94 73 ALA A O 1
ATOM 585 N N . VAL A 1 74 ? 10.789 0.987 -7.172 1 96.44 74 VAL A N 1
ATOM 586 C CA . VAL A 1 74 ? 11.469 2.277 -7.121 1 96.44 74 VAL A CA 1
ATOM 587 C C . VAL A 1 74 ? 10.477 3.398 -7.422 1 96.44 74 VAL A C 1
ATOM 589 O O . VAL A 1 74 ? 10.867 4.559 -7.566 1 96.44 74 VAL A O 1
ATOM 592 N N . GLY A 1 75 ? 9.211 3.086 -7.633 1 94 75 GLY A N 1
ATOM 593 C CA . GLY A 1 75 ? 8.156 4.09 -7.727 1 94 75 GLY A CA 1
ATOM 594 C C . GLY A 1 75 ? 7.91 4.562 -9.148 1 94 75 GLY A C 1
ATOM 595 O O . GLY A 1 75 ? 7.16 5.516 -9.367 1 94 75 GLY A O 1
ATOM 596 N N . THR A 1 76 ? 8.516 3.939 -10.164 1 91.5 76 THR A N 1
ATOM 597 C CA . THR A 1 76 ? 8.219 4.266 -11.555 1 91.5 76 THR A CA 1
ATOM 598 C C . THR A 1 76 ? 6.777 3.904 -11.906 1 91.5 76 THR A C 1
ATOM 600 O O . THR A 1 76 ? 6.109 4.633 -12.641 1 91.5 76 THR A O 1
ATOM 603 N N . LEU A 1 77 ? 6.371 2.803 -11.406 1 90.56 77 LEU A N 1
ATOM 604 C CA . LEU A 1 77 ? 4.996 2.342 -11.555 1 90.56 77 LEU A CA 1
ATOM 605 C C . LEU A 1 77 ? 4.352 2.102 -10.195 1 90.56 77 LEU A C 1
ATOM 607 O O . LEU A 1 77 ? 5.047 1.804 -9.219 1 90.56 77 LEU A O 1
ATOM 611 N N . GLU A 1 78 ? 3.043 2.334 -10.18 1 93 78 GLU A N 1
ATOM 612 C CA . GLU A 1 78 ? 2.303 1.945 -8.984 1 93 78 GLU A CA 1
ATOM 613 C C . GLU A 1 78 ? 2.094 0.435 -8.93 1 93 78 GLU A C 1
ATOM 615 O O . GLU A 1 78 ? 2.182 -0.245 -9.953 1 93 78 GLU A O 1
ATOM 620 N N . PHE A 1 79 ? 1.821 -0.08 -7.836 1 93.81 79 PHE A N 1
ATOM 621 C CA . PHE A 1 79 ? 1.814 -1.513 -7.57 1 93.81 79 PHE A CA 1
ATOM 622 C C . PHE A 1 79 ? 0.732 -2.211 -8.383 1 93.81 79 PHE A C 1
ATOM 624 O O . PHE A 1 79 ? 0.968 -3.279 -8.953 1 93.81 79 PHE A O 1
ATOM 631 N N . ARG A 1 80 ? -0.395 -1.643 -8.453 1 92.44 80 ARG A N 1
ATOM 632 C CA . ARG A 1 80 ? -1.526 -2.301 -9.102 1 92.44 80 ARG A CA 1
ATOM 633 C C . ARG A 1 80 ? -1.35 -2.334 -10.617 1 92.44 80 ARG A C 1
ATOM 635 O O . ARG A 1 80 ? -2.105 -3.006 -11.32 1 92.44 80 ARG A O 1
ATOM 642 N N . CYS A 1 81 ? -0.286 -1.695 -11.117 1 89.31 81 CYS A N 1
ATOM 643 C CA . CYS A 1 81 ? 0.087 -1.816 -12.523 1 89.31 81 CYS A CA 1
ATOM 644 C C . CYS A 1 81 ? 0.704 -3.18 -12.805 1 89.31 81 CYS A C 1
ATOM 646 O O . CYS A 1 81 ? 0.736 -3.623 -13.961 1 89.31 81 CYS A O 1
ATOM 648 N N . ALA A 1 82 ? 1.154 -3.834 -11.758 1 91.5 82 ALA A N 1
ATOM 649 C CA . ALA A 1 82 ? 1.909 -5.07 -11.945 1 91.5 82 ALA A CA 1
ATOM 650 C C . ALA A 1 82 ? 1.083 -6.289 -11.547 1 91.5 82 ALA A C 1
ATOM 652 O O . ALA A 1 82 ? 1.619 -7.391 -11.398 1 91.5 82 ALA A O 1
ATOM 653 N N . ILE A 1 83 ? -0.22 -6.105 -11.281 1 93.12 83 ILE A N 1
ATOM 654 C CA . ILE A 1 83 ? -0.995 -7.258 -10.836 1 93.12 83 ILE A CA 1
ATOM 655 C C . ILE A 1 83 ? -2.346 -7.281 -11.547 1 93.12 83 ILE A C 1
ATOM 657 O O . ILE A 1 83 ? -2.785 -6.266 -12.086 1 93.12 83 ILE A O 1
ATOM 661 N N . GLU A 1 84 ? -2.971 -8.438 -11.555 1 91.06 84 GLU A N 1
ATOM 662 C CA . GLU A 1 84 ? -4.328 -8.656 -12.039 1 91.06 84 GLU A CA 1
ATOM 663 C C . GLU A 1 84 ? -5.129 -9.516 -11.055 1 91.06 84 GLU A C 1
ATOM 665 O O . GLU A 1 84 ? -4.641 -10.539 -10.57 1 91.06 84 GLU A O 1
ATOM 670 N N . PRO A 1 85 ? -6.328 -9.094 -10.797 1 92.81 85 PRO A N 1
ATOM 671 C CA . PRO A 1 85 ? -7.117 -9.844 -9.82 1 92.81 85 PRO A CA 1
ATOM 672 C C . PRO A 1 85 ? -7.578 -11.195 -10.344 1 92.81 85 PRO A C 1
ATOM 674 O O . PRO A 1 85 ? -8.133 -11.281 -11.445 1 92.81 85 PRO A O 1
ATOM 677 N N . VAL A 1 86 ? -7.395 -12.227 -9.547 1 93.56 86 VAL A N 1
ATOM 678 C CA . VAL A 1 86 ? -7.914 -13.555 -9.867 1 93.56 86 VAL A CA 1
ATOM 679 C C . VAL A 1 86 ? -9.438 -13.523 -9.859 1 93.56 86 VAL A C 1
ATOM 681 O O . VAL A 1 86 ? -10.086 -14.195 -10.672 1 93.56 86 VAL A O 1
ATOM 684 N N . ARG A 1 87 ? -10.016 -12.703 -9.07 1 92.75 87 ARG A N 1
ATOM 685 C CA . ARG A 1 87 ? -11.461 -12.617 -8.844 1 92.75 87 ARG A CA 1
ATOM 686 C C . ARG A 1 87 ? -12.172 -12.055 -10.07 1 92.75 87 ARG A C 1
ATOM 688 O O . ARG A 1 87 ? -13.398 -12.133 -10.172 1 92.75 87 ARG A O 1
ATOM 695 N N . ARG A 1 88 ? -11.453 -11.602 -10.961 1 90.12 88 ARG A N 1
ATOM 696 C CA . ARG A 1 88 ? -12.047 -11.117 -12.203 1 90.12 88 ARG A CA 1
ATOM 697 C C . ARG A 1 88 ? -12.914 -12.188 -12.844 1 90.12 88 ARG A C 1
ATOM 699 O O . ARG A 1 88 ? -13.875 -11.875 -13.555 1 90.12 88 ARG A O 1
ATOM 706 N N . TYR A 1 89 ? -12.742 -13.43 -12.562 1 93 89 TYR A N 1
ATOM 707 C CA . TYR A 1 89 ? -13.414 -14.531 -13.242 1 93 89 TYR A CA 1
ATOM 708 C C . TYR A 1 89 ? -14.492 -15.141 -12.359 1 93 89 TYR A C 1
ATOM 710 O O . TYR A 1 89 ? -15.188 -16.078 -12.766 1 93 89 TYR A O 1
ATOM 718 N N . THR A 1 90 ? -14.625 -14.656 -11.172 1 92.5 90 THR A N 1
ATOM 719 C CA . THR A 1 90 ? -15.719 -15.086 -10.305 1 92.5 90 THR A CA 1
ATOM 720 C C . THR A 1 90 ? -17 -14.32 -10.633 1 92.5 90 THR A C 1
ATOM 722 O O . THR A 1 90 ? -16.953 -13.156 -11.047 1 92.5 90 THR A O 1
ATOM 725 N N . PRO A 1 91 ? -18.078 -14.914 -10.656 1 93.62 91 PRO A N 1
ATOM 726 C CA . PRO A 1 91 ? -18.375 -16.188 -10 1 93.62 91 PRO A CA 1
ATOM 727 C C . PRO A 1 91 ? -18.375 -17.375 -10.977 1 93.62 91 PRO A C 1
ATOM 729 O O . PRO A 1 91 ? -18.797 -18.469 -10.625 1 93.62 91 PRO A O 1
ATOM 732 N N . LYS A 1 92 ? -17.891 -17.234 -12.18 1 94.62 92 LYS A N 1
ATOM 733 C CA . LYS A 1 92 ? -17.828 -18.344 -13.133 1 94.62 92 LYS A CA 1
ATOM 734 C C . LYS A 1 92 ? -16.859 -19.422 -12.664 1 94.62 92 LYS A C 1
ATOM 736 O O . LYS A 1 92 ? -16.969 -20.578 -13.055 1 94.62 92 LYS A O 1
ATOM 741 N N . VAL A 1 93 ? -15.922 -18.984 -11.883 1 96.62 93 VAL A N 1
ATOM 742 C CA . VAL A 1 93 ? -14.93 -19.875 -11.281 1 96.62 93 VAL A CA 1
ATOM 743 C C . VAL A 1 93 ? -14.992 -19.75 -9.758 1 96.62 93 VAL A C 1
ATOM 745 O O . VAL A 1 93 ? -15.289 -18.672 -9.227 1 96.62 93 VAL A O 1
ATOM 748 N N . THR A 1 94 ? -14.773 -20.828 -9.125 1 96.88 94 THR A N 1
ATOM 749 C CA . THR A 1 94 ? -14.625 -20.797 -7.672 1 96.88 94 THR A CA 1
ATOM 750 C C . THR A 1 94 ? -13.18 -20.516 -7.285 1 96.88 94 THR A C 1
ATOM 752 O O . THR A 1 94 ? -12.25 -21.109 -7.828 1 96.88 94 THR A O 1
ATOM 755 N N . TYR A 1 95 ? -13.016 -19.531 -6.477 1 97.06 95 TYR A N 1
ATOM 756 C CA . TYR A 1 95 ? -11.68 -19.172 -6.016 1 97.06 95 TYR A CA 1
ATOM 757 C C . TYR A 1 95 ? -11.594 -19.266 -4.496 1 97.06 95 TYR A C 1
ATOM 759 O O . TYR A 1 95 ? -12.445 -18.734 -3.785 1 97.06 95 TYR A O 1
ATOM 767 N N . TYR A 1 96 ? -10.555 -19.922 -3.982 1 96.06 96 TYR A N 1
ATOM 768 C CA . TYR A 1 96 ? -10.227 -19.938 -2.559 1 96.06 96 TYR A CA 1
ATOM 769 C C . TYR A 1 96 ? -8.828 -19.406 -2.312 1 96.06 96 TYR A C 1
ATOM 771 O O . TYR A 1 96 ? -7.859 -19.891 -2.912 1 96.06 96 TYR A O 1
ATOM 779 N N . GLN A 1 97 ? -8.789 -18.422 -1.428 1 95.81 97 GLN A N 1
ATOM 780 C CA . GLN A 1 97 ? -7.477 -18 -0.944 1 95.81 97 GLN A CA 1
ATOM 781 C C . GLN A 1 97 ? -6.914 -18.984 0.068 1 95.81 97 GLN A C 1
ATOM 783 O O . GLN A 1 97 ? -7.223 -18.922 1.26 1 95.81 97 GLN A O 1
ATOM 788 N N . ALA A 1 98 ? -6.016 -19.875 -0.431 1 95.88 98 ALA A N 1
ATOM 789 C CA . ALA A 1 98 ? -5.562 -20.984 0.408 1 95.88 98 ALA A CA 1
ATOM 790 C C . ALA A 1 98 ? -4.277 -21.594 -0.144 1 95.88 98 ALA A C 1
ATOM 792 O O . ALA A 1 98 ? -3.9 -21.344 -1.289 1 95.88 98 ALA A O 1
ATOM 793 N N . TRP A 1 99 ? -3.652 -22.344 0.745 1 95.56 99 TRP A N 1
ATOM 794 C CA . TRP A 1 99 ? -2.543 -23.219 0.369 1 95.56 99 TRP A CA 1
ATOM 795 C C . TRP A 1 99 ? -3.023 -24.641 0.156 1 95.56 99 TRP A C 1
ATOM 797 O O . TRP A 1 99 ? -3.988 -25.078 0.787 1 95.56 99 TRP A O 1
ATOM 807 N N . CYS A 1 100 ? -2.406 -25.281 -0.761 1 97.81 100 CYS A N 1
ATOM 808 C CA . CYS A 1 100 ? -2.506 -26.734 -0.814 1 97.81 100 CYS A CA 1
ATOM 809 C C . CYS A 1 100 ? -1.328 -27.391 -0.1 1 97.81 100 CYS A C 1
ATOM 811 O O . CYS A 1 100 ? -0.178 -27.219 -0.506 1 97.81 100 CYS A O 1
ATOM 813 N N . ASP A 1 101 ? -1.655 -28.203 0.877 1 96.19 101 ASP A N 1
ATOM 814 C CA . ASP A 1 101 ? -0.585 -28.781 1.688 1 96.19 101 ASP A CA 1
ATOM 815 C C . ASP A 1 101 ? -0.247 -30.188 1.229 1 96.19 101 ASP A C 1
ATOM 817 O O . ASP A 1 101 ? 0.889 -30.641 1.381 1 96.19 101 ASP A O 1
ATOM 821 N N . GLU A 1 102 ? -1.265 -30.859 0.778 1 97.75 102 GLU A N 1
ATOM 822 C CA . GLU A 1 102 ? -1.077 -32.25 0.379 1 97.75 102 GLU A CA 1
ATOM 823 C C . GLU A 1 102 ? -2.027 -32.625 -0.751 1 97.75 102 GLU A C 1
ATOM 825 O O . GLU A 1 102 ? -3.15 -32.125 -0.825 1 97.75 102 GLU A O 1
ATOM 830 N N . ILE A 1 103 ? -1.565 -33.531 -1.553 1 98.5 103 ILE A N 1
ATOM 831 C CA . ILE A 1 103 ? -2.383 -34.094 -2.631 1 98.5 103 ILE A CA 1
ATOM 832 C C . ILE A 1 103 ? -2.479 -35.594 -2.488 1 98.5 103 ILE A C 1
ATOM 834 O O . ILE A 1 103 ? -1.458 -36.281 -2.387 1 98.5 103 ILE A O 1
ATOM 838 N N . ASP A 1 104 ? -3.688 -36.125 -2.42 1 98.25 104 ASP A N 1
ATOM 839 C CA . ASP A 1 104 ? -3.934 -37.531 -2.52 1 98.25 104 ASP A CA 1
ATOM 840 C C . ASP A 1 104 ? -4.312 -37.938 -3.945 1 98.25 104 ASP A C 1
ATOM 842 O O . ASP A 1 104 ? -5.449 -37.719 -4.375 1 98.25 104 ASP A O 1
ATOM 846 N N . PHE A 1 105 ? -3.424 -38.562 -4.645 1 98.06 105 PHE A N 1
ATOM 847 C CA . PHE A 1 105 ? -3.607 -38.844 -6.062 1 98.06 105 PHE A CA 1
ATOM 848 C C . PHE A 1 105 ? -4.527 -40.031 -6.258 1 98.06 105 PHE A C 1
ATOM 850 O O . PHE A 1 105 ? -5.078 -40.25 -7.344 1 98.06 105 PHE A O 1
ATOM 857 N N . THR A 1 106 ? -4.66 -40.812 -5.277 1 96.56 106 THR A N 1
ATOM 858 C CA . THR A 1 106 ? -5.527 -42 -5.352 1 96.56 106 THR A CA 1
ATOM 859 C C . THR A 1 106 ? -6.984 -41.625 -5.121 1 96.56 106 THR A C 1
ATOM 861 O O . THR A 1 106 ? -7.848 -41.906 -5.945 1 96.56 106 THR A O 1
ATOM 864 N N . GLN A 1 107 ? -7.227 -40.875 -4.012 1 97.62 107 GLN A N 1
ATOM 865 C CA . GLN A 1 107 ? -8.586 -40.469 -3.682 1 97.62 107 GLN A CA 1
ATOM 866 C C . GLN A 1 107 ? -8.961 -39.188 -4.43 1 97.62 107 GLN A C 1
ATOM 868 O O . GLN A 1 107 ? -10.117 -38.781 -4.414 1 97.62 107 GLN A O 1
ATOM 873 N N . LYS A 1 108 ? -7.977 -38.562 -5.082 1 98.25 108 LYS A N 1
ATOM 874 C CA . LYS A 1 108 ? -8.148 -37.344 -5.832 1 98.25 108 LYS A CA 1
ATOM 875 C C . LYS A 1 108 ? -8.719 -36.219 -4.941 1 98.25 108 LYS A C 1
ATOM 877 O O . LYS A 1 108 ? -9.711 -35.594 -5.293 1 98.25 108 LYS A O 1
ATOM 882 N N . THR A 1 109 ? -7.98 -36 -3.838 1 98.44 109 THR A N 1
ATOM 883 C CA . THR A 1 109 ? -8.352 -34.969 -2.889 1 98.44 109 THR A CA 1
ATOM 884 C C . THR A 1 109 ? -7.148 -34.094 -2.535 1 98.44 109 THR A C 1
ATOM 886 O O . THR A 1 109 ? -6.004 -34.531 -2.625 1 98.44 109 THR A O 1
ATOM 889 N N . LEU A 1 110 ? -7.41 -32.875 -2.215 1 98.56 110 LEU A N 1
ATOM 890 C CA . LEU A 1 110 ? -6.422 -31.891 -1.763 1 98.56 110 LEU A CA 1
ATOM 891 C C . LEU A 1 110 ? -6.676 -31.5 -0.31 1 98.56 110 LEU A C 1
ATOM 893 O O . LEU A 1 110 ? -7.812 -31.219 0.077 1 98.56 110 LEU A O 1
ATOM 897 N N . LYS A 1 111 ? -5.676 -31.547 0.455 1 97.94 111 LYS A N 1
ATOM 898 C CA . LYS A 1 111 ? -5.738 -30.938 1.775 1 97.94 111 LYS A CA 1
ATOM 899 C C . LYS A 1 111 ? -5.324 -29.469 1.715 1 97.94 111 LYS A C 1
ATOM 901 O O . LYS A 1 111 ? -4.191 -29.156 1.342 1 97.94 111 LYS A O 1
ATOM 906 N N . CYS A 1 112 ? -6.242 -28.625 2.096 1 96.94 112 CYS A N 1
ATOM 907 C CA . CYS A 1 112 ? -6.047 -27.188 1.897 1 96.94 112 CYS A CA 1
ATOM 908 C C . CYS A 1 112 ? -6.051 -26.453 3.229 1 96.94 112 CYS A C 1
ATOM 910 O O . CYS A 1 112 ? -6.715 -26.875 4.18 1 96.94 112 CYS A O 1
ATOM 912 N N . MET A 1 113 ? -5.273 -25.438 3.291 1 95.12 113 MET A N 1
ATOM 913 C CA . MET A 1 113 ? -5.199 -24.547 4.441 1 95.12 113 MET A CA 1
ATOM 914 C C . MET A 1 113 ? -5.52 -23.109 4.039 1 95.12 113 MET A C 1
ATOM 916 O O . MET A 1 113 ? -4.867 -22.547 3.16 1 95.12 113 MET A O 1
ATOM 920 N N . PRO A 1 114 ? -6.543 -22.5 4.688 1 93.25 114 PRO A N 1
ATOM 921 C CA . PRO A 1 114 ? -6.836 -21.094 4.363 1 93.25 114 PRO A CA 1
ATOM 922 C C . PRO A 1 114 ? -5.625 -20.188 4.535 1 93.25 114 PRO A C 1
ATOM 924 O O . PRO A 1 114 ? -4.871 -20.328 5.504 1 93.25 114 PRO A O 1
ATOM 927 N N . ALA A 1 115 ? -5.418 -19.312 3.523 1 92.06 115 ALA A N 1
ATOM 928 C CA . ALA A 1 115 ? -4.32 -18.344 3.57 1 92.06 115 ALA A CA 1
ATOM 929 C C . ALA A 1 115 ? -4.812 -16.984 4.051 1 92.06 115 ALA A C 1
ATOM 931 O O . ALA A 1 115 ? -4.383 -15.945 3.539 1 92.06 115 ALA A O 1
ATOM 932 N N . THR A 1 116 ? -5.836 -16.922 4.828 1 88.62 116 THR A N 1
ATOM 933 C CA . THR A 1 116 ? -6.348 -15.742 5.523 1 88.62 116 THR A CA 1
ATOM 934 C C . THR A 1 116 ? -6.188 -15.891 7.031 1 88.62 116 THR A C 1
ATOM 936 O O . THR A 1 116 ? -6.082 -17 7.543 1 88.62 116 THR A O 1
ATOM 939 N N . ARG A 1 117 ? -6.133 -14.766 7.633 1 83.25 117 ARG A N 1
ATOM 940 C CA . ARG A 1 117 ? -6.152 -14.828 9.086 1 83.25 117 ARG A CA 1
ATOM 941 C C . ARG A 1 117 ? -7.453 -15.438 9.602 1 83.25 117 ARG A C 1
ATOM 943 O O . ARG A 1 117 ? -8.492 -15.328 8.945 1 83.25 117 ARG A O 1
ATOM 950 N N . PRO A 1 118 ? -7.27 -16.031 10.75 1 82.44 118 PRO A N 1
ATOM 951 C CA . PRO A 1 118 ? -8.531 -16.5 11.328 1 82.44 118 PRO A CA 1
ATOM 952 C C . PRO A 1 118 ? -9.516 -15.359 11.586 1 82.44 118 PRO A C 1
ATOM 954 O O . PRO A 1 118 ? -9.109 -14.25 11.938 1 82.44 118 PRO A O 1
ATOM 957 N N . ALA A 1 119 ? -10.711 -15.719 11.414 1 79.81 119 ALA A N 1
ATOM 958 C CA . ALA A 1 119 ? -11.766 -14.719 11.555 1 79.81 119 ALA A CA 1
ATOM 959 C C . ALA A 1 119 ? -11.734 -14.078 12.945 1 79.81 119 ALA A C 1
ATOM 961 O O . ALA A 1 119 ? -12.156 -12.938 13.117 1 79.81 119 ALA A O 1
ATOM 962 N N . THR A 1 120 ? -11.18 -14.742 13.875 1 76.69 120 THR A N 1
ATOM 963 C CA . THR A 1 120 ? -11.195 -14.289 15.266 1 76.69 120 THR A CA 1
ATOM 964 C C . THR A 1 120 ? -9.961 -13.438 15.562 1 76.69 120 THR A C 1
ATOM 966 O O . THR A 1 120 ? -9.914 -12.742 16.578 1 76.69 120 THR A O 1
ATOM 969 N N . ALA A 1 121 ? -9.023 -13.445 14.625 1 76.75 121 ALA A N 1
ATOM 970 C CA . ALA A 1 121 ? -7.773 -12.734 14.867 1 76.75 121 ALA A CA 1
ATOM 971 C C . ALA A 1 121 ? -7.93 -11.242 14.578 1 76.75 121 ALA A C 1
ATOM 973 O O . ALA A 1 121 ? -8.703 -10.852 13.695 1 76.75 121 ALA A O 1
ATOM 974 N N . GLU A 1 122 ? -7.148 -10.422 15.336 1 75.75 122 GLU A N 1
ATOM 975 C CA . GLU A 1 122 ? -7.148 -8.984 15.109 1 75.75 122 GLU A CA 1
ATOM 976 C C . GLU A 1 122 ? -6.43 -8.625 13.805 1 75.75 122 GLU A C 1
ATOM 978 O O . GLU A 1 122 ? -5.41 -9.234 13.469 1 75.75 122 GLU A O 1
ATOM 983 N N . PRO A 1 123 ? -7.023 -7.695 13.156 1 69.5 123 PRO A N 1
ATOM 984 C CA . PRO A 1 123 ? -6.383 -7.285 11.906 1 69.5 123 PRO A CA 1
ATOM 985 C C . PRO A 1 123 ? -4.996 -6.684 12.125 1 69.5 123 PRO A C 1
ATOM 987 O O . PRO A 1 123 ? -4.773 -5.98 13.117 1 69.5 123 PRO A O 1
ATOM 990 N N . ARG A 1 124 ? -4.035 -7.16 11.383 1 62.94 124 ARG A N 1
ATOM 991 C CA . ARG A 1 124 ? -2.682 -6.617 11.414 1 62.94 124 ARG A CA 1
ATOM 992 C C . ARG A 1 124 ? -2.281 -6.055 10.055 1 62.94 124 ARG A C 1
ATOM 994 O O . ARG A 1 124 ? -2.85 -6.438 9.031 1 62.94 124 ARG A O 1
ATOM 1001 N N . GLU A 1 125 ? -1.567 -4.957 10.078 1 57.97 125 GLU A N 1
ATOM 1002 C CA . GLU A 1 125 ? -1.097 -4.414 8.805 1 57.97 125 GLU A CA 1
ATOM 1003 C C . GLU A 1 125 ? -0.163 -5.395 8.102 1 57.97 125 GLU A C 1
ATOM 1005 O O . GLU A 1 125 ? -0.123 -5.445 6.871 1 57.97 125 GLU A O 1
ATOM 1010 N N . GLU A 1 126 ? 0.604 -6.062 9.008 1 51.19 126 GLU A N 1
ATOM 1011 C CA . GLU A 1 126 ? 1.569 -6.965 8.383 1 51.19 126 GLU A CA 1
ATOM 1012 C C . GLU A 1 126 ? 0.877 -8.18 7.785 1 51.19 126 GLU A C 1
ATOM 1014 O O . GLU A 1 126 ? 0.059 -8.828 8.445 1 51.19 126 GLU A O 1
ATOM 1019 N N . GLU A 1 127 ? 0.478 -8.07 6.5 1 48.44 127 GLU A N 1
ATOM 1020 C CA . GLU A 1 127 ? -0.211 -9.125 5.766 1 48.44 127 GLU A CA 1
ATOM 1021 C C . GLU A 1 127 ? 0.453 -10.484 5.988 1 48.44 127 GLU A C 1
ATOM 1023 O O . GLU A 1 127 ? -0.076 -11.516 5.578 1 48.44 127 GLU A O 1
ATOM 1028 N N . ASP A 1 128 ? 1.729 -10.531 6.164 1 43.94 128 ASP A N 1
ATOM 1029 C CA . ASP A 1 128 ? 2.291 -11.82 5.773 1 43.94 128 ASP A CA 1
ATOM 1030 C C . ASP A 1 128 ? 1.796 -12.938 6.688 1 43.94 128 ASP A C 1
ATOM 1032 O O . ASP A 1 128 ? 2.061 -12.922 7.891 1 43.94 128 ASP A O 1
ATOM 1036 N N . ALA A 1 129 ? 0.665 -13.383 6.363 1 41.75 129 ALA A N 1
ATOM 1037 C CA . ALA A 1 129 ? 0.311 -14.758 6.707 1 41.75 129 ALA A CA 1
ATOM 1038 C C . ALA A 1 129 ? 1.56 -15.617 6.883 1 41.75 129 ALA A C 1
ATOM 1040 O O . ALA A 1 129 ? 1.472 -16.844 6.934 1 41.75 129 ALA A O 1
ATOM 1041 N N . THR A 1 130 ? 2.691 -14.969 6.547 1 41.31 130 THR A N 1
ATOM 1042 C CA . THR A 1 130 ? 3.789 -15.93 6.531 1 41.31 130 THR A CA 1
ATOM 1043 C C . THR A 1 130 ? 3.979 -16.562 7.906 1 41.31 130 THR A C 1
ATOM 1045 O O . THR A 1 130 ? 4.895 -17.359 8.109 1 41.31 130 THR A O 1
ATOM 1048 N N . THR A 1 131 ? 3.594 -15.695 8.906 1 44.84 131 THR A N 1
ATOM 1049 C CA . THR A 1 131 ? 3.98 -16.531 10.031 1 44.84 131 THR A CA 1
ATOM 1050 C C . THR A 1 131 ? 3.178 -17.828 10.039 1 44.84 131 THR A C 1
ATOM 1052 O O . THR A 1 131 ? 1.958 -17.812 9.859 1 44.84 131 THR A O 1
ATOM 1055 N N . GLN A 1 132 ? 3.809 -18.828 9.641 1 46.19 132 GLN A N 1
ATOM 1056 C CA . GLN A 1 132 ? 3.555 -20.266 9.531 1 46.19 132 GLN A CA 1
ATOM 1057 C C . GLN A 1 132 ? 2.43 -20.688 10.469 1 46.19 132 GLN A C 1
ATOM 1059 O O . GLN A 1 132 ? 2.111 -21.875 10.555 1 46.19 132 GLN A O 1
ATOM 1064 N N . GLU A 1 133 ? 2.012 -19.672 11.234 1 51.12 133 GLU A N 1
ATOM 1065 C CA . GLU A 1 133 ? 1.048 -20.391 12.07 1 51.12 133 GLU A CA 1
ATOM 1066 C C . GLU A 1 133 ? -0.308 -20.5 11.383 1 51.12 133 GLU A C 1
ATOM 1068 O O . GLU A 1 133 ? -0.876 -19.484 10.953 1 51.12 133 GLU A O 1
ATOM 1073 N N . HIS A 1 134 ? -0.435 -21.562 10.75 1 58.44 134 HIS A N 1
ATOM 1074 C CA . HIS A 1 134 ? -1.667 -22.031 10.117 1 58.44 134 HIS A CA 1
ATOM 1075 C C . HIS A 1 134 ? -2.855 -21.891 11.062 1 58.44 134 HIS A C 1
ATOM 1077 O O . HIS A 1 134 ? -2.988 -22.672 12.016 1 58.44 134 HIS A O 1
ATOM 1083 N N . TYR A 1 135 ? -3.451 -20.656 11.023 1 62.75 135 TYR A N 1
ATOM 1084 C CA . TYR A 1 135 ? -4.477 -20.516 12.055 1 62.75 135 TYR A CA 1
ATOM 1085 C C . TYR A 1 135 ? -5.852 -20.859 11.508 1 62.75 135 TYR A C 1
ATOM 1087 O O . TYR A 1 135 ? -6.809 -21.016 12.273 1 62.75 135 TYR A O 1
ATOM 1095 N N . GLY A 1 136 ? -5.977 -21.281 10.242 1 75.5 136 GLY A N 1
ATOM 1096 C CA . GLY A 1 136 ? -7.34 -21.531 9.812 1 75.5 136 GLY A CA 1
ATOM 1097 C C . GLY A 1 136 ? -7.707 -23.016 9.859 1 75.5 136 GLY A C 1
ATOM 1098 O O . GLY A 1 136 ? -6.895 -23.844 10.25 1 75.5 136 GLY A O 1
ATOM 1099 N N . THR A 1 137 ? -8.969 -23.281 9.766 1 86.62 137 THR A N 1
ATOM 1100 C CA . THR A 1 137 ? -9.461 -24.656 9.68 1 86.62 137 THR A CA 1
ATOM 1101 C C . THR A 1 137 ? -9.195 -25.25 8.297 1 86.62 137 THR A C 1
ATOM 1103 O O . THR A 1 137 ? -9.711 -24.734 7.297 1 86.62 137 THR A O 1
ATOM 1106 N N . PRO A 1 138 ? -8.352 -26.281 8.344 1 93.69 138 PRO A N 1
ATOM 1107 C CA . PRO A 1 138 ? -8.109 -26.906 7.047 1 93.69 138 PRO A CA 1
ATOM 1108 C C . PRO A 1 138 ? -9.383 -27.453 6.414 1 93.69 138 PRO A C 1
ATOM 1110 O O . PRO A 1 138 ? -10.375 -27.688 7.113 1 93.69 138 PRO A O 1
ATOM 1113 N N . PHE A 1 139 ? -9.375 -27.625 5.098 1 95.88 139 PHE A N 1
ATOM 1114 C CA . PHE A 1 139 ? -10.5 -28.219 4.391 1 95.88 139 PHE A CA 1
ATOM 1115 C C . PHE A 1 139 ? -10.016 -29.094 3.244 1 95.88 139 PHE A C 1
ATOM 1117 O O . PHE A 1 139 ? -8.836 -29.062 2.891 1 95.88 139 PHE A O 1
ATOM 1124 N N . THR A 1 140 ? -10.914 -29.922 2.752 1 97.5 140 THR A N 1
ATOM 1125 C CA . THR A 1 140 ? -10.578 -30.844 1.684 1 97.5 140 THR A CA 1
ATOM 1126 C C . THR A 1 140 ? -11.344 -30.516 0.406 1 97.5 140 THR A C 1
ATOM 1128 O O . THR A 1 140 ? -12.523 -30.141 0.458 1 97.5 140 THR A O 1
ATOM 1131 N N . LEU A 1 141 ? -10.633 -30.625 -0.699 1 97.38 141 LEU A N 1
ATOM 1132 C CA . LEU A 1 141 ? -11.234 -30.422 -2.012 1 97.38 141 LEU A CA 1
ATOM 1133 C C . LEU A 1 141 ? -11.023 -31.641 -2.902 1 97.38 141 LEU A C 1
ATOM 1135 O O . LEU A 1 141 ? -9.93 -32.219 -2.945 1 97.38 141 LEU A O 1
ATOM 1139 N N . ARG A 1 142 ? -12.086 -32.031 -3.539 1 97.75 142 ARG A N 1
ATOM 1140 C CA . ARG A 1 142 ? -11.977 -33.125 -4.52 1 97.75 142 ARG A CA 1
ATOM 1141 C C . ARG A 1 142 ? -11.703 -32.562 -5.914 1 97.75 142 ARG A C 1
ATOM 1143 O O . ARG A 1 142 ? -12.102 -31.438 -6.23 1 97.75 142 ARG A O 1
ATOM 1150 N N . PHE A 1 143 ? -11.016 -33.344 -6.723 1 98.31 143 PHE A N 1
ATOM 1151 C CA . PHE A 1 143 ? -10.805 -32.969 -8.117 1 98.31 143 PHE A CA 1
ATOM 1152 C C . PHE A 1 143 ? -10.984 -34.188 -9.039 1 98.31 143 PHE A C 1
ATOM 1154 O O . PHE A 1 143 ? -10.836 -35.312 -8.609 1 98.31 143 PHE A O 1
ATOM 1161 N N . ASP A 1 144 ? -11.438 -33.844 -10.242 1 98 144 ASP A N 1
ATOM 1162 C CA . ASP A 1 144 ? -11.367 -34.844 -11.32 1 98 144 ASP A CA 1
ATOM 1163 C C . ASP A 1 144 ? -10.086 -34.656 -12.133 1 98 144 ASP A C 1
ATOM 1165 O O . ASP A 1 144 ? -9.43 -35.656 -12.477 1 98 144 ASP A O 1
ATOM 1169 N N . LYS A 1 145 ? -9.773 -33.438 -12.453 1 98.25 145 LYS A N 1
ATOM 1170 C CA . LYS A 1 145 ? -8.539 -33.031 -13.117 1 98.25 145 LYS A CA 1
ATOM 1171 C C . LYS A 1 145 ? -7.797 -31.969 -12.289 1 98.25 145 LYS A C 1
ATOM 1173 O O . LYS A 1 145 ? -8.422 -31.141 -11.617 1 98.25 145 LYS A O 1
ATOM 1178 N N . LEU A 1 146 ? -6.445 -32.031 -12.328 1 98.81 146 LEU A N 1
ATOM 1179 C CA . LEU A 1 146 ? -5.633 -31.172 -11.492 1 98.81 146 LEU A CA 1
ATOM 1180 C C . LEU A 1 146 ? -4.492 -30.547 -12.297 1 98.81 146 LEU A C 1
ATOM 1182 O O . LEU A 1 146 ? -3.791 -31.25 -13.023 1 98.81 146 LEU A O 1
ATOM 1186 N N . VAL A 1 147 ? -4.348 -29.266 -12.219 1 98.88 147 VAL A N 1
ATOM 1187 C CA . VAL A 1 147 ? -3.184 -28.547 -12.742 1 98.88 147 VAL A CA 1
ATOM 1188 C C . VAL A 1 147 ? -2.346 -28 -11.586 1 98.88 147 VAL A C 1
ATOM 1190 O O . VAL A 1 147 ? -2.811 -27.156 -10.82 1 98.88 147 VAL A O 1
ATOM 1193 N N . ILE A 1 148 ? -1.134 -28.469 -11.492 1 98.88 148 ILE A N 1
ATOM 1194 C CA . ILE A 1 148 ? -0.201 -28 -10.469 1 98.88 148 ILE A CA 1
ATOM 1195 C C . ILE A 1 148 ? 0.665 -26.875 -11.031 1 98.88 148 ILE A C 1
ATOM 1197 O O . ILE A 1 148 ? 1.583 -27.125 -11.82 1 98.88 148 ILE A O 1
ATOM 1201 N N . ALA A 1 149 ? 0.405 -25.688 -10.664 1 98.69 149 ALA A N 1
ATOM 1202 C CA . ALA A 1 149 ? 1.11 -24.5 -11.133 1 98.69 149 ALA A CA 1
ATOM 1203 C C . ALA A 1 149 ? 1.519 -23.594 -9.969 1 98.69 149 ALA A C 1
ATOM 1205 O O . ALA A 1 149 ? 1.287 -22.391 -10 1 98.69 149 ALA A O 1
ATOM 1206 N N . VAL A 1 150 ? 2.201 -24.125 -8.992 1 98.12 150 VAL A N 1
ATOM 1207 C CA . VAL A 1 150 ? 2.428 -23.438 -7.727 1 98.12 150 VAL A CA 1
ATOM 1208 C C . VAL A 1 150 ? 3.766 -22.688 -7.773 1 98.12 150 VAL A C 1
ATOM 1210 O O . VAL A 1 150 ? 4.113 -21.969 -6.84 1 98.12 150 VAL A O 1
ATOM 1213 N N . GLY A 1 151 ? 4.492 -22.875 -8.812 1 96 151 GLY A N 1
ATOM 1214 C CA . GLY A 1 151 ? 5.742 -22.156 -8.992 1 96 151 GLY A CA 1
ATOM 1215 C C . GLY A 1 151 ? 6.82 -22.578 -8.008 1 96 151 GLY A C 1
ATOM 1216 O O . GLY A 1 151 ? 6.871 -23.734 -7.594 1 96 151 GLY A O 1
ATOM 1217 N N . ALA A 1 152 ? 7.801 -21.688 -7.816 1 95.19 152 ALA A N 1
ATOM 1218 C CA . ALA A 1 152 ? 8.953 -21.938 -6.965 1 95.19 152 ALA A CA 1
ATOM 1219 C C . ALA A 1 152 ? 9.148 -20.812 -5.953 1 95.19 152 ALA A C 1
ATOM 1221 O O . ALA A 1 152 ? 8.531 -19.75 -6.07 1 95.19 152 ALA A O 1
ATOM 1222 N N . TYR A 1 153 ? 9.906 -21.062 -4.969 1 93.81 153 TYR A N 1
ATOM 1223 C CA . TYR A 1 153 ? 10.258 -20.078 -3.945 1 93.81 153 TYR A CA 1
ATOM 1224 C C . TYR A 1 153 ? 11.641 -19.5 -4.195 1 93.81 153 TYR A C 1
ATOM 1226 O O . TYR A 1 153 ? 12.367 -19.969 -5.078 1 93.81 153 TYR A O 1
ATOM 1234 N N . SER A 1 154 ? 11.961 -18.406 -3.467 1 92.81 154 SER A N 1
ATOM 1235 C CA . SER A 1 154 ? 13.289 -17.812 -3.557 1 92.81 154 SER A CA 1
ATOM 1236 C C . SER A 1 154 ? 14.336 -18.703 -2.877 1 92.81 154 SER A C 1
ATOM 1238 O O . SER A 1 154 ? 14.086 -19.234 -1.796 1 92.81 154 SER A O 1
ATOM 1240 N N . GLN A 1 155 ? 15.438 -18.797 -3.521 1 93.69 155 GLN A N 1
ATOM 1241 C CA . GLN A 1 155 ? 16.547 -19.594 -2.992 1 93.69 155 GLN A CA 1
ATOM 1242 C C . GLN A 1 155 ? 17.375 -18.781 -1.994 1 93.69 155 GLN A C 1
ATOM 1244 O O . GLN A 1 155 ? 17.875 -17.719 -2.324 1 93.69 155 GLN A O 1
ATOM 1249 N N . THR A 1 156 ? 17.469 -19.266 -0.797 1 94.31 156 THR A N 1
ATOM 1250 C CA . THR A 1 156 ? 18.25 -18.578 0.231 1 94.31 156 THR A CA 1
ATOM 1251 C C . THR A 1 156 ? 19.578 -19.266 0.468 1 94.31 156 THR A C 1
ATOM 1253 O O . THR A 1 156 ? 20.469 -18.719 1.119 1 94.31 156 THR A O 1
ATOM 1256 N N . PHE A 1 157 ? 19.688 -20.531 -0.085 1 93.06 157 PHE A N 1
ATOM 1257 C CA . PHE A 1 157 ? 20.828 -21.406 0.11 1 93.06 157 PHE A CA 1
ATOM 1258 C C . PHE A 1 157 ? 21.062 -21.688 1.593 1 93.06 157 PHE A C 1
ATOM 1260 O O . PHE A 1 157 ? 22.172 -22 2.01 1 93.06 157 PHE A O 1
ATOM 1267 N N . ASN A 1 158 ? 20.078 -21.359 2.354 1 93 158 ASN A N 1
ATOM 1268 C CA . ASN A 1 158 ? 20.078 -21.562 3.797 1 93 158 ASN A CA 1
ATOM 1269 C C . ASN A 1 158 ? 21.203 -20.766 4.469 1 93 158 ASN A C 1
ATOM 1271 O O . ASN A 1 158 ? 21.75 -21.203 5.484 1 93 158 ASN A O 1
ATOM 1275 N N . ILE A 1 159 ? 21.594 -19.766 3.836 1 96.62 159 ILE A N 1
ATOM 1276 C CA . ILE A 1 159 ? 22.547 -18.844 4.449 1 96.62 159 ILE A CA 1
ATOM 1277 C C . ILE A 1 159 ? 21.906 -18.156 5.652 1 96.62 159 ILE A C 1
ATOM 1279 O O . ILE A 1 159 ? 20.828 -17.578 5.535 1 96.62 159 ILE A O 1
ATOM 1283 N N . PRO A 1 160 ? 22.594 -18.219 6.789 1 97.31 160 PRO A N 1
ATOM 1284 C CA . PRO A 1 160 ? 21.984 -17.688 8.008 1 97.31 160 PRO A CA 1
ATOM 1285 C C . PRO A 1 160 ? 21.641 -16.203 7.895 1 97.31 160 PRO A C 1
ATOM 1287 O O . PRO A 1 160 ? 22.469 -15.414 7.418 1 97.31 160 PRO A O 1
ATOM 1290 N N . GLY A 1 161 ? 20.406 -15.844 8.258 1 96.88 161 GLY A N 1
ATOM 1291 C CA . GLY A 1 161 ? 20.016 -14.445 8.367 1 96.88 161 GLY A CA 1
ATOM 1292 C C . GLY A 1 161 ? 19.359 -13.914 7.102 1 96.88 161 GLY A C 1
ATOM 1293 O O . GLY A 1 161 ? 18.75 -12.836 7.117 1 96.88 161 GLY A O 1
ATOM 1294 N N . VAL A 1 162 ? 19.453 -14.641 5.988 1 96.75 162 VAL A N 1
ATOM 1295 C CA . VAL A 1 162 ? 18.906 -14.156 4.727 1 96.75 162 VAL A CA 1
ATOM 1296 C C . VAL A 1 162 ? 17.391 -14.016 4.84 1 96.75 162 VAL A C 1
ATOM 1298 O O . VAL A 1 162 ? 16.828 -12.969 4.504 1 96.75 162 VAL A O 1
ATOM 1301 N N . LYS A 1 163 ? 16.75 -14.969 5.379 1 93.75 163 LYS A N 1
ATOM 1302 C CA . LYS A 1 163 ? 15.289 -14.961 5.492 1 93.75 163 LYS A CA 1
ATOM 1303 C C . LYS A 1 163 ? 14.812 -13.844 6.422 1 93.75 163 LYS A C 1
ATOM 1305 O O . LYS A 1 163 ? 13.781 -13.219 6.168 1 93.75 163 LYS A O 1
ATOM 1310 N N . GLU A 1 164 ? 15.602 -13.523 7.355 1 92.94 164 GLU A N 1
ATOM 1311 C CA . GLU A 1 164 ? 15.203 -12.594 8.406 1 92.94 164 GLU A CA 1
ATOM 1312 C C . GLU A 1 164 ? 15.484 -11.148 7.992 1 92.94 164 GLU A C 1
ATOM 1314 O O . GLU A 1 164 ? 14.711 -10.242 8.32 1 92.94 164 GLU A O 1
ATOM 1319 N N . HIS A 1 165 ? 16.531 -10.984 7.199 1 94.62 165 HIS A N 1
ATOM 1320 C CA . HIS A 1 165 ? 17.016 -9.617 7.098 1 94.62 165 HIS A CA 1
ATOM 1321 C C . HIS A 1 165 ? 17 -9.133 5.648 1 94.62 165 HIS A C 1
ATOM 1323 O O . HIS A 1 165 ? 17.078 -7.93 5.391 1 94.62 165 HIS A O 1
ATOM 1329 N N . ALA A 1 166 ? 16.875 -10.016 4.738 1 96.31 166 ALA A N 1
ATOM 1330 C CA . ALA A 1 166 ? 16.922 -9.625 3.332 1 96.31 166 ALA A CA 1
ATOM 1331 C C . ALA A 1 166 ? 15.531 -9.336 2.795 1 96.31 166 ALA A C 1
ATOM 1333 O O . ALA A 1 166 ? 14.531 -9.789 3.363 1 96.31 166 ALA A O 1
ATOM 1334 N N . HIS A 1 167 ? 15.492 -8.562 1.811 1 96.31 167 HIS A N 1
ATOM 1335 C CA . HIS A 1 167 ? 14.289 -8.375 1.015 1 96.31 167 HIS A CA 1
ATOM 1336 C C . HIS A 1 167 ? 14.352 -9.188 -0.275 1 96.31 167 HIS A C 1
ATOM 1338 O O . HIS A 1 167 ? 15.406 -9.281 -0.905 1 96.31 167 HIS A O 1
ATOM 1344 N N . PHE A 1 168 ? 13.266 -9.742 -0.58 1 96.69 168 PHE A N 1
ATOM 1345 C CA . PHE A 1 168 ? 13.172 -10.461 -1.842 1 96.69 168 PHE A CA 1
ATOM 1346 C C . PHE A 1 168 ? 12.367 -9.664 -2.863 1 96.69 168 PHE A C 1
ATOM 1348 O O . PHE A 1 168 ? 11.758 -8.648 -2.525 1 96.69 168 PHE A O 1
ATOM 1355 N N . LEU A 1 169 ? 12.445 -10.016 -4.109 1 95.88 169 LEU A N 1
ATOM 1356 C CA . LEU A 1 169 ? 11.688 -9.32 -5.148 1 95.88 169 LEU A CA 1
ATOM 1357 C C . LEU A 1 169 ? 11.008 -10.312 -6.082 1 95.88 169 LEU A C 1
ATOM 1359 O O . LEU A 1 169 ? 11.43 -10.477 -7.23 1 95.88 169 LEU A O 1
ATOM 1363 N N . LYS A 1 170 ? 9.969 -10.883 -5.594 1 93.75 170 LYS A N 1
ATOM 1364 C CA . LYS A 1 170 ? 9.25 -11.922 -6.332 1 93.75 170 LYS A CA 1
ATOM 1365 C C . LYS A 1 170 ? 7.77 -11.586 -6.461 1 93.75 170 LYS A C 1
ATOM 1367 O O . LYS A 1 170 ? 7.082 -12.102 -7.336 1 93.75 170 LYS A O 1
ATOM 1372 N N . ASP A 1 171 ? 7.422 -10.742 -5.605 1 93.88 171 ASP A N 1
ATOM 1373 C CA . ASP A 1 171 ? 6.004 -10.414 -5.473 1 93.88 171 ASP A CA 1
ATOM 1374 C C . ASP A 1 171 ? 5.801 -8.914 -5.277 1 93.88 171 ASP A C 1
ATOM 1376 O O . ASP A 1 171 ? 6.742 -8.195 -4.934 1 93.88 171 ASP A O 1
ATOM 1380 N N . VAL A 1 172 ? 4.559 -8.477 -5.586 1 95.12 172 VAL A N 1
ATOM 1381 C CA . VAL A 1 172 ? 4.254 -7.055 -5.445 1 95.12 172 VAL A CA 1
ATOM 1382 C C . VAL A 1 172 ? 4.445 -6.629 -3.99 1 95.12 172 VAL A C 1
ATOM 1384 O O . VAL A 1 172 ? 4.859 -5.5 -3.719 1 95.12 172 VAL A O 1
ATOM 1387 N N . LYS A 1 173 ? 4.156 -7.535 -3.061 1 94.19 173 LYS A N 1
ATOM 1388 C CA . LYS A 1 173 ? 4.379 -7.234 -1.649 1 94.19 173 LYS A CA 1
ATOM 1389 C C . LYS A 1 173 ? 5.855 -6.941 -1.377 1 94.19 173 LYS A C 1
ATOM 1391 O O . LYS A 1 173 ? 6.184 -6.059 -0.583 1 94.19 173 LYS A O 1
ATOM 1396 N N . ASP A 1 174 ? 6.711 -7.684 -2.045 1 95.88 174 ASP A N 1
ATOM 1397 C CA . ASP A 1 174 ? 8.148 -7.453 -1.94 1 95.88 174 ASP A CA 1
ATOM 1398 C C . ASP A 1 174 ? 8.523 -6.07 -2.479 1 95.88 174 ASP A C 1
ATOM 1400 O O . ASP A 1 174 ? 9.289 -5.344 -1.85 1 95.88 174 ASP A O 1
ATOM 1404 N N . ALA A 1 175 ? 7.996 -5.785 -3.662 1 96.69 175 ALA A N 1
ATOM 1405 C CA . ALA A 1 175 ? 8.266 -4.48 -4.262 1 96.69 175 ALA A CA 1
ATOM 1406 C C . ALA A 1 175 ? 7.852 -3.35 -3.324 1 96.69 175 ALA A C 1
ATOM 1408 O O . ALA A 1 175 ? 8.57 -2.357 -3.184 1 96.69 175 ALA A O 1
ATOM 1409 N N . ARG A 1 176 ? 6.738 -3.516 -2.74 1 95.25 176 ARG A N 1
ATOM 1410 C CA . ARG A 1 176 ? 6.234 -2.512 -1.809 1 95.25 176 ARG A CA 1
ATOM 1411 C C . ARG A 1 176 ? 7.168 -2.357 -0.613 1 95.25 176 ARG A C 1
ATOM 1413 O O . ARG A 1 176 ? 7.473 -1.236 -0.196 1 95.25 176 ARG A O 1
ATOM 1420 N N . ARG A 1 177 ? 7.613 -3.453 -0.045 1 94.62 177 ARG A N 1
ATOM 1421 C CA . ARG A 1 177 ? 8.523 -3.426 1.096 1 94.62 177 ARG A CA 1
ATOM 1422 C C . ARG A 1 177 ? 9.836 -2.744 0.73 1 94.62 177 ARG A C 1
ATOM 1424 O O . ARG A 1 177 ? 10.375 -1.955 1.512 1 94.62 177 ARG A O 1
ATOM 1431 N N . IL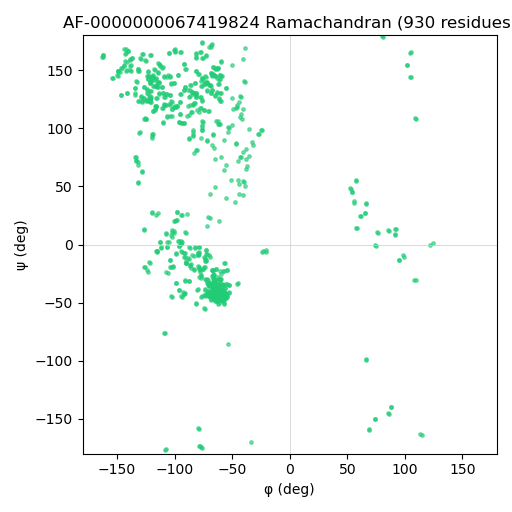E A 1 178 ? 10.281 -3.07 -0.378 1 97 178 ILE A N 1
ATOM 1432 C CA . ILE A 1 178 ? 11.547 -2.496 -0.836 1 97 178 ILE A CA 1
ATOM 1433 C C . ILE A 1 178 ? 11.383 -0.988 -1.022 1 97 178 ILE A C 1
ATOM 1435 O O . ILE A 1 178 ? 12.234 -0.209 -0.58 1 97 178 ILE A O 1
ATOM 1439 N N . ARG A 1 179 ? 10.312 -0.593 -1.683 1 96.62 179 ARG A N 1
ATOM 1440 C CA . ARG A 1 179 ? 10.062 0.831 -1.885 1 96.62 179 ARG A CA 1
ATOM 1441 C C . ARG A 1 179 ? 9.992 1.568 -0.552 1 96.62 179 ARG A C 1
ATOM 1443 O O . ARG A 1 179 ? 10.594 2.631 -0.392 1 96.62 179 ARG A O 1
ATOM 1450 N N . GLY A 1 180 ? 9.234 1.001 0.361 1 94.5 180 GLY A N 1
ATOM 1451 C CA . GLY A 1 180 ? 9.141 1.589 1.688 1 94.5 180 GLY A CA 1
ATOM 1452 C C . GLY A 1 180 ? 10.492 1.715 2.375 1 94.5 180 GLY A C 1
ATOM 1453 O O . GLY A 1 180 ? 10.789 2.74 2.992 1 94.5 180 GLY A O 1
ATOM 1454 N N . ARG A 1 181 ? 11.305 0.747 2.232 1 95.12 181 ARG A N 1
ATOM 1455 C CA . ARG A 1 181 ? 12.609 0.729 2.889 1 95.12 181 ARG A CA 1
ATOM 1456 C C . ARG A 1 181 ? 13.539 1.769 2.277 1 95.12 181 ARG A C 1
ATOM 1458 O O . ARG A 1 181 ? 14.266 2.455 2.998 1 95.12 181 ARG A O 1
ATOM 1465 N N . ILE A 1 182 ? 13.531 1.871 0.963 1 97.06 182 ILE A N 1
ATOM 1466 C CA . ILE A 1 182 ? 14.367 2.857 0.286 1 97.06 182 ILE A CA 1
ATOM 1467 C C . ILE A 1 182 ? 14.039 4.254 0.806 1 97.06 182 ILE A C 1
ATOM 1469 O O . ILE A 1 182 ? 14.93 4.996 1.219 1 97.06 182 ILE A O 1
ATOM 1473 N N . LEU A 1 183 ? 12.797 4.566 0.808 1 95.69 183 LEU A N 1
ATOM 1474 C CA . LEU A 1 183 ? 12.359 5.895 1.229 1 95.69 183 LEU A CA 1
ATOM 1475 C C . LEU A 1 183 ? 12.664 6.121 2.707 1 95.69 183 LEU A C 1
ATOM 1477 O O . LEU A 1 183 ? 13.062 7.219 3.102 1 95.69 183 LEU A O 1
ATOM 1481 N N . GLU A 1 184 ? 12.508 5.105 3.465 1 94.44 184 GLU A N 1
ATOM 1482 C CA . GLU A 1 184 ? 12.805 5.207 4.891 1 94.44 184 GLU A CA 1
ATOM 1483 C C . GLU A 1 184 ? 14.289 5.484 5.125 1 94.44 184 GLU A C 1
ATOM 1485 O O . GLU A 1 184 ? 14.648 6.27 6.004 1 94.44 184 GLU A O 1
ATOM 1490 N N . CYS A 1 185 ? 15.125 4.797 4.383 1 96 185 CYS A N 1
ATOM 1491 C CA . CYS A 1 185 ? 16.562 5.02 4.5 1 96 185 CYS A CA 1
ATOM 1492 C C . CYS A 1 185 ? 16.906 6.488 4.297 1 96 185 CYS A C 1
ATOM 1494 O O . CYS A 1 185 ? 17.688 7.059 5.059 1 96 185 CYS A O 1
ATOM 1496 N N . PHE A 1 186 ? 16.344 7.082 3.322 1 96.5 186 PHE A N 1
ATOM 1497 C CA . PHE A 1 186 ? 16.656 8.477 3.029 1 96.5 186 PHE A CA 1
ATOM 1498 C C . PHE A 1 186 ? 16.094 9.398 4.109 1 96.5 186 PHE A C 1
ATOM 1500 O O . PHE A 1 186 ? 16.75 10.375 4.488 1 96.5 186 PHE A O 1
ATOM 1507 N N . GLU A 1 187 ? 14.875 9.102 4.594 1 94.81 187 GLU A N 1
ATOM 1508 C CA . GLU A 1 187 ? 14.32 9.906 5.676 1 94.81 187 GLU A CA 1
ATOM 1509 C C . GLU A 1 187 ? 15.164 9.781 6.945 1 94.81 187 GLU A C 1
ATOM 1511 O O . GLU A 1 187 ? 15.398 10.773 7.637 1 94.81 187 GLU A O 1
ATOM 1516 N N . GLN A 1 188 ? 15.617 8.555 7.219 1 94 188 GLN A N 1
ATOM 1517 C CA . GLN A 1 188 ? 16.5 8.344 8.367 1 94 188 GLN A CA 1
ATOM 1518 C C . GLN A 1 188 ? 17.797 9.109 8.203 1 94 188 GLN A C 1
ATOM 1520 O O . 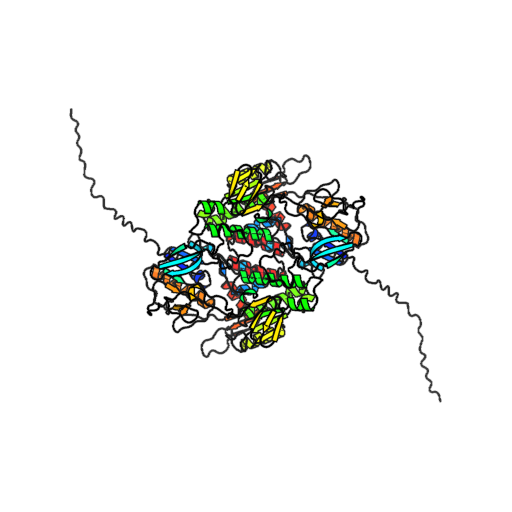GLN A 1 188 ? 18.25 9.789 9.133 1 94 188 GLN A O 1
ATOM 1525 N N . ALA A 1 189 ? 18.344 9 7.059 1 96.25 189 ALA A N 1
ATOM 1526 C CA . ALA A 1 189 ? 19.641 9.633 6.789 1 96.25 189 ALA A CA 1
ATOM 1527 C C . ALA A 1 189 ? 19.531 11.148 6.828 1 96.25 189 ALA A C 1
ATOM 1529 O O . ALA A 1 189 ? 20.516 11.844 7.078 1 96.25 189 ALA A O 1
ATOM 1530 N N . ASN A 1 190 ? 18.344 11.641 6.547 1 95.31 190 ASN A N 1
ATOM 1531 C CA . ASN A 1 190 ? 18.125 13.078 6.48 1 95.31 190 ASN A CA 1
ATOM 1532 C C . ASN A 1 190 ? 17.984 13.695 7.871 1 95.31 190 ASN A C 1
ATOM 1534 O O . ASN A 1 190 ? 17.953 14.914 8.016 1 95.31 190 ASN A O 1
ATOM 1538 N N . GLN A 1 191 ? 17.938 12.875 8.875 1 93.88 191 GLN A N 1
ATOM 1539 C CA . GLN A 1 191 ? 17.844 13.406 10.234 1 93.88 191 GLN A CA 1
ATOM 1540 C C . GLN A 1 191 ? 19.094 14.18 10.617 1 93.88 191 GLN A C 1
ATOM 1542 O O . GLN A 1 191 ? 20.203 13.789 10.25 1 93.88 191 GLN A O 1
ATOM 1547 N N . PRO A 1 192 ? 18.938 15.203 11.383 1 92.69 192 PRO A N 1
ATOM 1548 C CA . PRO A 1 192 ? 20.078 16.078 11.672 1 92.69 192 PRO A CA 1
ATOM 1549 C C . PRO A 1 192 ? 21.094 15.43 12.625 1 92.69 192 PRO A C 1
ATOM 1551 O O . PRO A 1 192 ? 22.234 15.883 12.711 1 92.69 192 PRO A O 1
ATOM 1554 N N . THR A 1 193 ? 20.766 14.344 13.289 1 91.5 193 THR A N 1
ATOM 1555 C CA . THR A 1 193 ? 21.625 13.75 14.305 1 91.5 193 THR A CA 1
ATOM 1556 C C . THR A 1 193 ? 22.5 12.656 13.695 1 91.5 193 THR A C 1
ATOM 1558 O O . THR A 1 193 ? 23.328 12.055 14.391 1 91.5 193 THR A O 1
ATOM 1561 N N . MET A 1 194 ? 22.391 12.414 12.461 1 92.94 194 MET A N 1
ATOM 1562 C CA . MET A 1 194 ? 23.141 11.336 11.805 1 92.94 194 MET A CA 1
ATOM 1563 C C . MET A 1 194 ? 24.516 11.82 11.352 1 92.94 194 MET A C 1
ATOM 1565 O O . MET A 1 194 ? 24.641 12.914 10.789 1 92.94 194 MET A O 1
ATOM 1569 N N . SER A 1 195 ? 25.547 11.039 11.656 1 94.12 195 SER A N 1
ATOM 1570 C CA . SER A 1 195 ? 26.891 11.328 11.133 1 94.12 195 SER A CA 1
ATOM 1571 C C . SER A 1 195 ? 27.016 10.898 9.672 1 94.12 195 SER A C 1
ATOM 1573 O O . SER A 1 195 ? 26.172 10.148 9.164 1 94.12 195 SER A O 1
ATOM 1575 N N . ASP A 1 196 ? 28.016 11.352 9.031 1 95.5 196 ASP A N 1
ATOM 1576 C CA . ASP A 1 196 ? 28.219 11.008 7.629 1 95.5 196 ASP A CA 1
ATOM 1577 C C . ASP A 1 196 ? 28.469 9.508 7.465 1 95.5 196 ASP A C 1
ATOM 1579 O O . ASP A 1 196 ? 28.031 8.906 6.484 1 95.5 196 ASP A O 1
ATOM 1583 N N . ILE A 1 197 ? 29.188 8.969 8.406 1 96 197 ILE A N 1
ATOM 1584 C CA . ILE A 1 197 ? 29.453 7.543 8.336 1 96 197 ILE A CA 1
ATOM 1585 C C . ILE A 1 197 ? 28.156 6.754 8.484 1 96 197 ILE A C 1
ATOM 1587 O O . ILE A 1 197 ? 27.922 5.789 7.754 1 96 197 ILE A O 1
ATOM 1591 N N . GLN A 1 198 ? 27.328 7.211 9.414 1 94.62 198 GLN A N 1
ATOM 1592 C CA . GLN A 1 198 ? 26.031 6.566 9.594 1 94.62 198 GLN A CA 1
ATOM 1593 C C . GLN A 1 198 ? 25.156 6.699 8.344 1 94.62 198 GLN A C 1
ATOM 1595 O O . GLN A 1 198 ? 24.484 5.75 7.953 1 94.62 198 GLN A O 1
ATOM 1600 N N . ARG A 1 199 ? 25.219 7.902 7.75 1 97.38 199 ARG A N 1
ATOM 1601 C CA . ARG A 1 199 ? 24.469 8.141 6.523 1 97.38 199 ARG A CA 1
ATOM 1602 C C . ARG A 1 199 ? 24.953 7.23 5.398 1 97.38 199 ARG A C 1
ATOM 1604 O O . ARG A 1 199 ? 24.141 6.617 4.699 1 97.38 199 ARG A O 1
ATOM 1611 N N . ARG A 1 200 ? 26.25 7.078 5.27 1 97.44 200 ARG A N 1
ATOM 1612 C CA . ARG A 1 200 ? 26.812 6.23 4.227 1 97.44 200 ARG A CA 1
ATOM 1613 C C . ARG A 1 200 ? 26.438 4.773 4.438 1 97.44 200 ARG A C 1
ATOM 1615 O O . ARG A 1 200 ? 26.109 4.062 3.477 1 97.44 200 ARG A O 1
ATOM 1622 N N . ASN A 1 201 ? 26.422 4.355 5.66 1 96.62 201 ASN A N 1
ATOM 1623 C CA . ASN A 1 201 ? 26.047 2.982 5.965 1 96.62 201 ASN A CA 1
ATOM 1624 C C . ASN A 1 201 ? 24.578 2.723 5.629 1 96.62 201 ASN A C 1
ATOM 1626 O O . ASN A 1 201 ? 24.25 1.688 5.051 1 96.62 201 ASN A O 1
ATOM 1630 N N . LEU A 1 202 ? 23.75 3.68 5.969 1 95.75 202 LEU A N 1
ATOM 1631 C CA . LEU A 1 202 ? 22.312 3.568 5.746 1 95.75 202 LEU A CA 1
ATOM 1632 C C . LEU A 1 202 ? 22 3.619 4.254 1 95.75 202 LEU A C 1
ATOM 1634 O O . LEU A 1 202 ? 21.016 3.021 3.807 1 95.75 202 LEU A O 1
ATOM 1638 N N . LEU A 1 203 ? 22.812 4.402 3.533 1 98.19 203 LEU A N 1
ATOM 1639 C CA . LEU A 1 203 ? 22.547 4.613 2.115 1 98.19 203 LEU A CA 1
ATOM 1640 C C . LEU A 1 203 ? 23.406 3.697 1.255 1 98.19 203 LEU A C 1
ATOM 1642 O O . LEU A 1 203 ? 23.688 4.004 0.092 1 98.19 203 LEU A O 1
ATOM 1646 N N . ASN A 1 204 ? 23.891 2.6 1.854 1 98.19 204 ASN A N 1
ATOM 1647 C CA . ASN A 1 204 ? 24.547 1.509 1.136 1 98.19 204 ASN A CA 1
ATOM 1648 C C . ASN A 1 204 ? 23.547 0.424 0.744 1 98.19 204 ASN A C 1
ATOM 1650 O O . ASN A 1 204 ? 23.125 -0.37 1.586 1 98.19 204 ASN A O 1
ATOM 1654 N N . PHE A 1 205 ? 23.188 0.375 -0.528 1 98.44 205 PHE A N 1
ATOM 1655 C CA . PHE A 1 205 ? 22.203 -0.568 -1.048 1 98.44 205 PHE A CA 1
ATOM 1656 C C . PHE A 1 205 ? 22.891 -1.762 -1.701 1 98.44 205 PHE A C 1
ATOM 1658 O O . PHE A 1 205 ? 23.578 -1.612 -2.715 1 98.44 205 PHE A O 1
ATOM 1665 N N . CYS A 1 206 ? 22.625 -2.902 -1.138 1 98.56 206 CYS A N 1
ATOM 1666 C CA . CYS A 1 206 ? 23.266 -4.117 -1.611 1 98.56 206 CYS A CA 1
ATOM 1667 C C . CYS A 1 206 ? 22.266 -5.039 -2.301 1 98.56 206 CYS A C 1
ATOM 1669 O O . CYS A 1 206 ? 21.156 -5.211 -1.824 1 98.56 206 CYS A O 1
ATOM 1671 N N . VAL A 1 207 ? 22.672 -5.555 -3.404 1 98.44 207 VAL A N 1
ATOM 1672 C CA . VAL A 1 207 ? 21.906 -6.543 -4.156 1 98.44 207 VAL A CA 1
ATOM 1673 C C . VAL A 1 207 ? 22.719 -7.816 -4.328 1 98.44 207 VAL A C 1
ATOM 1675 O O . VAL A 1 207 ? 23.875 -7.758 -4.75 1 98.44 207 VAL A O 1
ATOM 1678 N N . VAL A 1 208 ? 22.156 -8.93 -3.91 1 98.25 208 VAL A N 1
ATOM 1679 C CA . VAL A 1 208 ? 22.844 -10.211 -4.094 1 98.25 208 VAL A CA 1
ATOM 1680 C C . VAL A 1 208 ? 22.125 -11.023 -5.168 1 98.25 208 VAL A C 1
ATOM 1682 O O . VAL A 1 208 ? 20.938 -11.312 -5.051 1 98.25 208 VAL A O 1
ATOM 1685 N N . GLY A 1 209 ? 22.859 -11.461 -6.156 1 96.81 209 GLY A N 1
ATOM 1686 C CA . GLY A 1 209 ? 22.344 -12.141 -7.332 1 96.81 209 GLY A CA 1
ATOM 1687 C C . GLY A 1 209 ? 22.422 -11.305 -8.594 1 96.81 209 GLY A C 1
ATOM 1688 O O . GLY A 1 209 ? 21.656 -10.352 -8.766 1 96.81 209 GLY A O 1
ATOM 1689 N N . GLY A 1 210 ? 23.297 -11.672 -9.453 1 94.12 210 GLY A N 1
ATOM 1690 C CA . GLY A 1 210 ? 23.547 -10.914 -10.672 1 94.12 210 GLY A CA 1
ATOM 1691 C C . GLY A 1 210 ? 22.734 -11.422 -11.852 1 94.12 210 GLY A C 1
ATOM 1692 O O . GLY A 1 210 ? 23.172 -11.289 -13 1 94.12 210 GLY A O 1
ATOM 1693 N N . GLY A 1 211 ? 21.625 -12.047 -11.594 1 92 211 GLY A N 1
ATOM 1694 C CA . GLY A 1 211 ? 20.703 -12.398 -12.664 1 92 211 GLY A CA 1
ATOM 1695 C C . GLY A 1 211 ? 19.891 -11.219 -13.164 1 92 211 GLY A C 1
ATOM 1696 O O . GLY A 1 211 ? 20.109 -10.086 -12.75 1 92 211 GLY A O 1
ATOM 1697 N N . PRO A 1 212 ? 18.953 -11.477 -14.07 1 88.56 212 PRO A N 1
ATOM 1698 C CA . PRO A 1 212 ? 18.156 -10.383 -14.656 1 88.56 212 PRO A CA 1
ATOM 1699 C C . PRO A 1 212 ? 17.453 -9.539 -13.602 1 88.56 212 PRO A C 1
ATOM 1701 O O . PRO A 1 212 ? 17.438 -8.312 -13.688 1 88.56 212 PRO A O 1
ATOM 1704 N N . THR A 1 213 ? 16.875 -10.172 -12.586 1 92.25 213 THR A N 1
ATOM 1705 C CA . THR A 1 213 ? 16.125 -9.445 -11.555 1 92.25 213 THR A CA 1
ATOM 1706 C C . THR A 1 213 ? 17.047 -8.492 -10.797 1 92.25 213 THR A C 1
ATOM 1708 O O . THR A 1 213 ? 16.719 -7.316 -10.633 1 92.25 213 THR A O 1
ATOM 1711 N N . GLY A 1 214 ? 18.188 -8.992 -10.367 1 95 214 GLY A N 1
ATOM 1712 C CA . GLY A 1 214 ? 19.125 -8.156 -9.641 1 95 214 GLY A CA 1
ATOM 1713 C C . GLY A 1 214 ? 19.656 -7.004 -10.469 1 95 214 GLY A C 1
ATOM 1714 O O . GLY A 1 214 ? 19.766 -5.879 -9.977 1 95 214 GLY A O 1
ATOM 1715 N N . VAL A 1 215 ? 19.984 -7.293 -11.703 1 92.94 215 VAL A N 1
ATOM 1716 C CA . VAL A 1 215 ? 20.516 -6.289 -12.609 1 92.94 215 VAL A CA 1
ATOM 1717 C C . VAL A 1 215 ? 19.453 -5.227 -12.898 1 92.94 215 VAL A C 1
ATOM 1719 O O . VAL A 1 215 ? 19.734 -4.027 -12.812 1 92.94 215 VAL A O 1
ATOM 1722 N N . GLU A 1 216 ? 18.281 -5.648 -13.188 1 91.5 216 GLU A N 1
ATOM 1723 C CA . GLU A 1 216 ? 17.188 -4.727 -13.492 1 91.5 216 GLU A CA 1
ATOM 1724 C C . GLU A 1 216 ? 16.875 -3.83 -12.305 1 91.5 216 GLU A C 1
ATOM 1726 O O . GLU A 1 216 ? 16.703 -2.621 -12.461 1 91.5 216 GLU A O 1
ATOM 1731 N N . PHE A 1 217 ? 16.828 -4.402 -11.172 1 96.19 217 PHE A N 1
ATOM 1732 C CA . PHE A 1 217 ? 16.531 -3.609 -9.984 1 96.19 217 PHE A CA 1
ATOM 1733 C C . PHE A 1 217 ? 17.641 -2.584 -9.734 1 96.19 217 PHE A C 1
ATOM 1735 O O . PHE A 1 217 ? 17.359 -1.417 -9.461 1 96.19 217 PHE A O 1
ATOM 1742 N N . SER A 1 218 ? 18.859 -3.039 -9.812 1 96.06 218 SER A N 1
ATOM 1743 C CA . SER A 1 218 ? 19.984 -2.131 -9.602 1 96.06 218 SER A CA 1
ATOM 1744 C C . SER A 1 218 ? 19.906 -0.945 -10.562 1 96.06 218 SER A C 1
ATOM 1746 O O . SER A 1 218 ? 20.141 0.197 -10.164 1 96.06 218 SER A O 1
ATOM 1748 N N . ALA A 1 219 ? 19.609 -1.262 -11.773 1 92.69 219 ALA A N 1
ATOM 1749 C CA . ALA A 1 219 ? 19.5 -0.217 -12.789 1 92.69 219 ALA A CA 1
ATOM 1750 C C . ALA A 1 219 ? 18.375 0.761 -12.453 1 92.69 219 ALA A C 1
ATOM 1752 O O . ALA A 1 219 ? 18.562 1.979 -12.539 1 92.69 219 ALA A O 1
ATOM 1753 N N . GLU A 1 220 ? 17.234 0.237 -12.07 1 93.19 220 GLU A N 1
ATOM 1754 C CA . GLU A 1 220 ? 16.094 1.068 -11.703 1 93.19 220 GLU A CA 1
ATOM 1755 C C . GLU A 1 220 ? 16.406 1.924 -10.477 1 93.19 220 GLU A C 1
ATOM 1757 O O . GLU A 1 220 ? 16.016 3.094 -10.422 1 93.19 220 GLU A O 1
ATOM 1762 N N . LEU A 1 221 ? 17.047 1.304 -9.531 1 96.19 221 LEU A N 1
ATOM 1763 C CA . LEU A 1 221 ? 17.438 2.037 -8.328 1 96.19 221 LEU A CA 1
ATOM 1764 C C . LEU A 1 221 ? 18.391 3.176 -8.672 1 96.19 221 LEU A C 1
ATOM 1766 O O . LEU A 1 221 ? 18.266 4.281 -8.141 1 96.19 221 LEU A O 1
ATOM 1770 N N . PHE A 1 222 ? 19.328 2.879 -9.516 1 95 222 PHE A N 1
ATOM 1771 C CA . PHE A 1 222 ? 20.266 3.908 -9.969 1 95 222 PHE A CA 1
ATOM 1772 C C . PHE A 1 222 ? 19.516 5.09 -10.57 1 95 222 PHE A C 1
ATOM 1774 O O . PHE A 1 222 ? 19.797 6.242 -10.25 1 95 222 PHE A O 1
ATOM 1781 N N . ASP A 1 223 ? 18.562 4.809 -11.414 1 91.75 223 ASP A N 1
ATOM 1782 C CA . ASP A 1 223 ? 17.75 5.859 -12.031 1 91.75 223 ASP A CA 1
ATOM 1783 C C . ASP A 1 223 ? 17.031 6.695 -10.977 1 91.75 223 ASP A C 1
ATOM 1785 O O . ASP A 1 223 ? 16.984 7.922 -11.07 1 91.75 223 ASP A O 1
ATOM 1789 N N . LEU A 1 224 ? 16.484 6.055 -10 1 94.44 224 LEU A N 1
ATOM 1790 C CA . LEU A 1 224 ? 15.812 6.762 -8.914 1 94.44 224 LEU A CA 1
ATOM 1791 C C . LEU A 1 224 ? 16.781 7.699 -8.203 1 94.44 224 LEU A C 1
ATOM 1793 O O . LEU A 1 224 ? 16.453 8.867 -7.969 1 94.44 224 LEU A O 1
ATOM 1797 N N . LEU A 1 225 ? 17.969 7.199 -7.887 1 95.94 225 LEU A N 1
ATOM 1798 C CA . LEU A 1 225 ? 18.953 7.961 -7.129 1 95.94 225 LEU A CA 1
ATOM 1799 C C . LEU A 1 225 ? 19.406 9.188 -7.914 1 95.94 225 LEU A C 1
ATOM 1801 O O . LEU A 1 225 ? 19.578 10.266 -7.34 1 95.94 225 LEU A O 1
ATOM 1805 N N . HIS A 1 226 ? 19.469 9.086 -9.188 1 92.56 226 HIS A N 1
ATOM 1806 C CA . HIS A 1 226 ? 20.109 10.133 -9.984 1 92.56 226 HIS A CA 1
ATOM 1807 C C . HIS A 1 226 ? 19.062 11.078 -10.57 1 92.56 226 HIS A C 1
ATOM 1809 O O . HIS A 1 226 ? 19.422 12.078 -11.203 1 92.56 226 HIS A O 1
ATOM 1815 N N . SER A 1 227 ? 17.875 10.719 -10.422 1 92.88 227 SER A N 1
ATOM 1816 C CA . SER A 1 227 ? 16.828 11.625 -10.867 1 92.88 227 SER A CA 1
ATOM 1817 C C . SER A 1 227 ? 16.094 12.258 -9.68 1 92.88 227 SER A C 1
ATOM 1819 O O . SER A 1 227 ? 16.531 13.281 -9.148 1 92.88 227 SER A O 1
ATOM 1821 N N . ASP A 1 228 ? 15.242 11.523 -9.039 1 94.19 228 ASP A N 1
ATOM 1822 C CA . ASP A 1 228 ? 14.359 12.078 -8.023 1 94.19 228 ASP A CA 1
ATOM 1823 C C . ASP A 1 228 ? 15.109 12.336 -6.715 1 94.19 228 ASP A C 1
ATOM 1825 O O . ASP A 1 228 ? 14.953 13.391 -6.102 1 94.19 228 ASP A O 1
ATOM 1829 N N . ILE A 1 229 ? 15.906 11.375 -6.328 1 96 229 ILE A N 1
ATOM 1830 C CA . ILE A 1 229 ? 16.625 11.523 -5.066 1 96 229 ILE A CA 1
ATOM 1831 C C . ILE A 1 229 ? 17.656 12.641 -5.195 1 96 229 ILE A C 1
ATOM 1833 O O . ILE A 1 229 ? 17.812 13.453 -4.281 1 96 229 ILE A O 1
ATOM 1837 N N . ALA A 1 230 ? 18.359 12.68 -6.289 1 95.62 230 ALA A N 1
ATOM 1838 C CA . ALA A 1 230 ? 19.344 13.742 -6.523 1 95.62 230 ALA A CA 1
ATOM 1839 C C . ALA A 1 230 ? 18.688 15.117 -6.461 1 95.62 230 ALA A C 1
ATOM 1841 O O . ALA A 1 230 ? 19.297 16.094 -6.012 1 95.62 230 ALA A O 1
ATOM 1842 N N . LYS A 1 231 ? 17.531 15.195 -6.891 1 94.88 231 LYS A N 1
ATOM 1843 C CA . LYS A 1 231 ? 16.797 16.453 -6.922 1 94.88 231 LYS A CA 1
ATOM 1844 C C . LYS A 1 231 ? 16.359 16.875 -5.523 1 94.88 231 LYS A C 1
ATOM 1846 O O . LYS A 1 231 ? 16.547 18.031 -5.125 1 94.88 231 LYS A O 1
ATOM 1851 N N . HIS A 1 232 ? 15.836 15.969 -4.719 1 95.06 232 HIS A N 1
ATOM 1852 C CA . HIS A 1 232 ? 15.156 16.344 -3.482 1 95.06 232 HIS A CA 1
ATOM 1853 C C . HIS A 1 232 ? 16.031 16.078 -2.266 1 95.06 232 HIS A C 1
ATOM 1855 O O . HIS A 1 232 ? 15.758 16.594 -1.176 1 95.06 232 HIS A O 1
ATOM 1861 N N . TYR A 1 233 ? 17.062 15.219 -2.426 1 95.56 233 TYR A N 1
ATOM 1862 C CA . TYR A 1 233 ? 18.094 14.945 -1.429 1 95.56 233 TYR A CA 1
ATOM 1863 C C . TYR A 1 233 ? 19.484 15.094 -2.023 1 95.56 233 TYR A C 1
ATOM 1865 O O . TYR A 1 233 ? 20.281 14.156 -2.01 1 95.56 233 TYR A O 1
ATOM 1873 N N . PRO A 1 234 ? 19.844 16.203 -2.447 1 94.44 234 PRO A N 1
ATOM 1874 C CA . PRO A 1 234 ? 21.078 16.328 -3.227 1 94.44 234 PRO A CA 1
ATOM 1875 C C . PRO A 1 234 ? 22.312 15.875 -2.449 1 94.44 234 PRO A C 1
ATOM 1877 O O . PRO A 1 234 ? 23.188 15.203 -3.004 1 94.44 234 PRO A O 1
ATOM 1880 N N . VAL A 1 235 ? 22.438 16.156 -1.224 1 94.81 235 VAL A N 1
ATOM 1881 C CA . VAL A 1 235 ? 23.594 15.797 -0.422 1 94.81 235 VAL A CA 1
ATOM 1882 C C . VAL A 1 235 ? 23.609 14.289 -0.183 1 94.81 235 VAL A C 1
ATOM 1884 O O . VAL A 1 235 ? 24.656 13.641 -0.347 1 94.8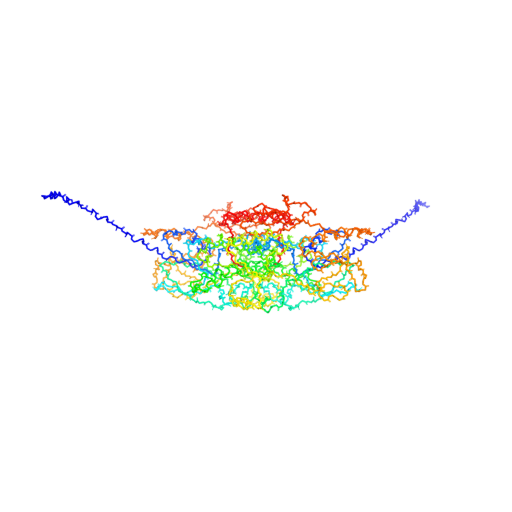1 235 VAL A O 1
ATOM 1887 N N . LEU A 1 236 ? 22.516 13.75 0.135 1 96.75 236 LEU A N 1
ATOM 1888 C CA . LEU A 1 236 ? 22.422 12.328 0.453 1 96.75 236 LEU A CA 1
ATOM 1889 C C . LEU A 1 236 ? 22.625 11.477 -0.797 1 96.75 236 LEU A C 1
ATOM 1891 O O . LEU A 1 236 ? 23.156 10.375 -0.724 1 96.75 236 LEU A O 1
ATOM 1895 N N . ALA A 1 237 ? 22.125 11.969 -1.938 1 96.19 237 ALA A N 1
ATOM 1896 C CA . ALA A 1 237 ? 22.281 11.234 -3.193 1 96.19 237 ALA A CA 1
ATOM 1897 C C . ALA A 1 237 ? 23.75 10.922 -3.469 1 96.19 237 ALA A C 1
ATOM 1899 O O . ALA A 1 237 ? 24.078 9.844 -3.965 1 96.19 237 ALA A O 1
ATOM 1900 N N . ARG A 1 238 ? 24.578 11.812 -3.074 1 95.19 238 ARG A N 1
ATOM 1901 C CA . ARG A 1 238 ? 26 11.664 -3.322 1 95.19 238 ARG A CA 1
ATOM 1902 C C . ARG A 1 238 ? 26.625 10.633 -2.385 1 95.19 238 ARG A C 1
ATOM 1904 O O . ARG A 1 238 ? 27.703 10.109 -2.652 1 95.19 238 ARG A O 1
ATOM 1911 N N . LEU A 1 239 ? 25.984 10.398 -1.355 1 97.5 239 LEU A N 1
ATOM 1912 C CA . LEU A 1 239 ? 26.484 9.453 -0.368 1 97.5 239 LEU A CA 1
ATOM 1913 C C . LEU A 1 239 ? 25.984 8.047 -0.658 1 97.5 239 LEU A C 1
ATOM 1915 O O . LEU A 1 239 ? 26.516 7.07 -0.113 1 97.5 239 LEU A O 1
ATOM 1919 N N . ALA A 1 240 ? 24.969 7.887 -1.499 1 97.69 240 ALA A N 1
ATOM 1920 C CA . ALA A 1 240 ? 24.344 6.598 -1.758 1 97.69 240 ALA A CA 1
ATOM 1921 C C . ALA A 1 240 ? 25.219 5.73 -2.66 1 97.69 240 ALA A C 1
ATOM 1923 O O . ALA A 1 240 ? 25.828 6.23 -3.602 1 97.69 240 ALA A O 1
ATOM 1924 N N . LYS A 1 241 ? 25.234 4.461 -2.35 1 97.62 241 LYS A N 1
ATOM 1925 C CA . LYS A 1 241 ? 26 3.49 -3.113 1 97.62 241 LYS A CA 1
ATOM 1926 C C . LYS A 1 241 ? 25.172 2.248 -3.432 1 97.62 241 LYS A C 1
ATOM 1928 O O . LYS A 1 241 ? 24.391 1.791 -2.6 1 97.62 241 LYS A O 1
ATOM 1933 N N . ILE A 1 242 ? 25.328 1.729 -4.609 1 98.25 242 ILE A N 1
ATOM 1934 C CA . ILE A 1 242 ? 24.719 0.471 -5.023 1 98.25 242 ILE A CA 1
ATOM 1935 C C . ILE A 1 242 ? 25.812 -0.56 -5.316 1 98.25 242 ILE A C 1
ATOM 1937 O O . ILE A 1 242 ? 26.719 -0.298 -6.098 1 98.25 242 ILE A O 1
ATOM 1941 N N . THR A 1 243 ? 25.703 -1.693 -4.688 1 98.31 243 THR A N 1
ATOM 1942 C CA . THR A 1 243 ? 26.641 -2.781 -4.953 1 98.31 243 THR A CA 1
ATOM 1943 C C . THR A 1 243 ? 25.906 -4.066 -5.301 1 98.31 243 THR A C 1
ATOM 1945 O O . THR A 1 243 ? 25.016 -4.492 -4.562 1 98.31 243 THR A O 1
ATOM 1948 N N . LEU A 1 244 ? 26.25 -4.633 -6.418 1 97.94 244 LEU A N 1
ATOM 1949 C CA . LEU A 1 244 ? 25.703 -5.906 -6.871 1 97.94 244 LEU A CA 1
ATOM 1950 C C . LEU A 1 244 ? 26.703 -7.035 -6.672 1 97.94 244 LEU A C 1
ATOM 1952 O O . LEU A 1 244 ? 27.812 -6.984 -7.211 1 97.94 244 LEU A O 1
ATOM 1956 N N . TYR A 1 245 ? 26.328 -8.039 -5.879 1 97.81 245 TYR A N 1
ATOM 1957 C CA . TYR A 1 245 ? 27.172 -9.188 -5.598 1 97.81 245 TYR A CA 1
ATOM 1958 C C . TYR A 1 245 ? 26.719 -10.414 -6.379 1 97.81 245 TYR A C 1
ATOM 1960 O O . TYR A 1 245 ? 25.516 -10.633 -6.539 1 97.81 245 TYR A O 1
ATOM 1968 N N . ASP A 1 246 ? 27.625 -11.203 -6.793 1 96.62 246 ASP A N 1
ATOM 1969 C CA . ASP A 1 246 ? 27.344 -12.508 -7.375 1 96.62 246 ASP A CA 1
ATOM 1970 C C . ASP A 1 246 ? 28.484 -13.492 -7.102 1 96.62 246 ASP A C 1
ATOM 1972 O O . ASP A 1 246 ? 29.656 -13.102 -7.07 1 96.62 246 ASP A O 1
ATOM 1976 N N . VAL A 1 247 ? 28.125 -14.75 -6.918 1 95 247 VAL A N 1
ATOM 1977 C CA . VAL A 1 247 ? 29.125 -15.773 -6.656 1 95 247 VAL A CA 1
ATOM 1978 C C . VAL A 1 247 ? 29.828 -16.156 -7.957 1 95 247 VAL A C 1
ATOM 1980 O O . VAL A 1 247 ? 30.969 -16.625 -7.941 1 95 247 VAL A O 1
ATOM 1983 N N . GLY A 1 248 ? 29.203 -16.016 -9.07 1 94.06 248 GLY A N 1
ATOM 1984 C CA . GLY A 1 248 ? 29.75 -16.391 -10.367 1 94.06 248 GLY A CA 1
ATOM 1985 C C . GLY A 1 248 ? 30.781 -15.414 -10.883 1 94.06 248 GLY A C 1
ATOM 1986 O O . GLY A 1 248 ? 30.969 -14.344 -10.297 1 94.06 248 GLY A O 1
ATOM 1987 N N . PRO A 1 249 ? 31.422 -15.719 -11.961 1 93.5 249 PRO A N 1
ATOM 1988 C CA . PRO A 1 249 ? 32.469 -14.859 -12.508 1 93.5 249 PRO A CA 1
ATOM 1989 C C . PRO A 1 249 ? 31.922 -13.648 -13.25 1 93.5 249 PRO A C 1
ATOM 1991 O O . PRO A 1 249 ? 32.656 -12.68 -13.5 1 93.5 249 PRO A O 1
ATOM 1994 N N . SER A 1 250 ? 30.688 -13.75 -13.695 1 91.88 250 SER A N 1
ATOM 1995 C CA . SER A 1 250 ? 30.047 -12.641 -14.391 1 91.88 250 SER A CA 1
ATOM 1996 C C . SER A 1 250 ? 28.562 -12.547 -14.016 1 91.88 250 SER A C 1
ATOM 1998 O O . SER A 1 250 ? 27.984 -13.492 -13.477 1 91.88 250 SER A O 1
ATOM 2000 N N . ILE A 1 251 ? 28 -11.336 -14.203 1 91.88 251 ILE A N 1
ATOM 2001 C CA . ILE A 1 251 ? 26.562 -11.188 -14.07 1 91.88 251 ILE A CA 1
ATOM 2002 C C . ILE A 1 251 ? 25.875 -11.625 -15.359 1 91.88 251 ILE A C 1
ATOM 2004 O O . ILE A 1 251 ? 26.516 -11.703 -16.406 1 91.88 251 ILE A O 1
ATOM 2008 N N . LEU A 1 252 ? 24.609 -11.914 -15.297 1 89.38 252 LEU A N 1
ATOM 2009 C CA . LEU A 1 252 ? 23.797 -12.297 -16.438 1 89.38 252 LEU A CA 1
ATOM 2010 C C . LEU A 1 252 ? 24.453 -13.453 -17.203 1 89.38 252 LEU A C 1
ATOM 2012 O O . LEU A 1 252 ? 24.547 -13.414 -18.438 1 89.38 252 LEU A O 1
ATOM 2016 N N . GLY A 1 253 ? 24.844 -14.43 -16.5 1 81.88 253 GLY A N 1
ATOM 2017 C CA . GLY A 1 253 ? 25.609 -15.531 -17.062 1 81.88 253 GLY A CA 1
ATOM 2018 C C . GLY A 1 253 ? 24.906 -16.219 -18.219 1 81.88 253 GLY A C 1
ATOM 2019 O O . GLY A 1 253 ? 25.547 -16.875 -19.047 1 81.88 253 GLY A O 1
ATOM 2020 N N . MET A 1 254 ? 23.625 -16.031 -18.422 1 77.88 254 MET A N 1
ATOM 2021 C CA . MET A 1 254 ? 22.859 -16.719 -19.453 1 77.88 254 MET A CA 1
ATOM 2022 C C . MET A 1 254 ? 22.844 -15.914 -20.75 1 77.88 254 MET A C 1
ATOM 2024 O O . MET A 1 254 ? 22.328 -16.375 -21.766 1 77.88 254 MET A O 1
ATOM 2028 N N . PHE A 1 255 ? 23.359 -14.695 -20.719 1 79.62 255 PHE A N 1
ATOM 2029 C CA . PHE A 1 255 ? 23.375 -13.836 -21.891 1 79.62 255 PHE A CA 1
ATOM 2030 C C . PHE A 1 255 ? 24.688 -13.961 -22.641 1 79.62 255 PHE A C 1
ATOM 2032 O O . PHE A 1 255 ? 25.641 -14.539 -22.125 1 79.62 255 PHE A O 1
ATOM 2039 N N . ASP A 1 256 ? 24.594 -13.438 -23.844 1 81.56 256 ASP A N 1
ATOM 2040 C CA . ASP A 1 256 ? 25.812 -13.414 -24.656 1 81.56 256 ASP A CA 1
ATOM 2041 C C . ASP A 1 256 ? 26.891 -12.562 -24 1 81.56 256 ASP A C 1
ATOM 2043 O O . ASP A 1 256 ? 26.594 -11.523 -23.391 1 81.56 256 ASP A O 1
ATOM 2047 N N . LYS A 1 257 ? 28.109 -12.938 -24.297 1 85.38 257 LYS A N 1
ATOM 2048 C CA . LYS A 1 257 ? 29.266 -12.289 -23.672 1 85.38 257 LYS A CA 1
ATOM 2049 C C . LYS A 1 257 ? 29.297 -10.797 -24.016 1 85.38 257 LYS A C 1
ATOM 2051 O O . LYS A 1 257 ? 29.656 -9.977 -23.172 1 85.38 257 LYS A O 1
ATOM 2056 N N . SER A 1 258 ? 28.938 -10.492 -25.188 1 82.75 258 SER A N 1
ATOM 2057 C CA . SER A 1 258 ? 28.969 -9.094 -25.594 1 82.75 258 SER A CA 1
ATOM 2058 C C . SER A 1 258 ? 27.969 -8.258 -24.812 1 82.75 258 SER A C 1
ATOM 2060 O O . SER A 1 258 ? 28.234 -7.109 -24.469 1 82.75 258 SER A O 1
ATOM 2062 N N . LEU A 1 259 ? 26.875 -8.859 -24.562 1 80.88 259 LEU A N 1
ATOM 2063 C CA . LEU A 1 259 ? 25.828 -8.172 -23.797 1 80.88 259 LEU A CA 1
ATOM 2064 C C . LEU A 1 259 ? 26.234 -8.031 -22.344 1 80.88 259 LEU A C 1
ATOM 2066 O O . LEU A 1 259 ? 25.938 -7.008 -21.703 1 80.88 259 LEU A O 1
ATOM 2070 N N . ILE A 1 260 ? 26.922 -9.008 -21.875 1 87.69 260 ILE A N 1
ATOM 2071 C CA . ILE A 1 260 ? 27.438 -8.984 -20.5 1 87.69 260 ILE A CA 1
ATOM 2072 C C . ILE A 1 260 ? 28.438 -7.848 -20.344 1 87.69 260 ILE A C 1
ATOM 2074 O O . ILE A 1 260 ? 28.312 -7.023 -19.438 1 87.69 260 ILE A O 1
ATOM 2078 N N . GLN A 1 261 ? 29.328 -7.777 -21.25 1 88.25 261 GLN A N 1
ATOM 2079 C CA . GLN A 1 261 ? 30.359 -6.746 -21.219 1 88.25 261 GLN A CA 1
ATOM 2080 C C . GLN A 1 261 ? 29.75 -5.352 -21.312 1 88.25 261 GLN A C 1
ATOM 2082 O O . GLN A 1 261 ? 30.156 -4.43 -20.625 1 88.25 261 GLN A O 1
ATOM 2087 N N . TYR A 1 262 ? 28.797 -5.293 -22.188 1 84.25 262 TYR A N 1
ATOM 2088 C CA . TYR A 1 262 ? 28.109 -4.016 -22.344 1 84.25 262 TYR A CA 1
ATOM 2089 C C . TYR A 1 262 ? 27.453 -3.582 -21.047 1 84.25 262 TYR A C 1
ATOM 2091 O O . TYR A 1 262 ? 27.562 -2.422 -20.641 1 84.25 262 TYR A O 1
ATOM 2099 N N . THR A 1 263 ? 26.797 -4.516 -20.406 1 87.62 263 THR A N 1
ATOM 2100 C CA . THR A 1 263 ? 26.094 -4.219 -19.156 1 87.62 263 THR A CA 1
ATOM 2101 C C . THR A 1 263 ? 27.094 -3.846 -18.062 1 87.62 263 THR A C 1
ATOM 2103 O O . THR A 1 263 ? 26.891 -2.873 -17.328 1 87.62 263 THR A O 1
ATOM 2106 N N . GLU A 1 264 ? 28.141 -4.562 -18 1 90.56 264 GLU A N 1
ATOM 2107 C CA . GLU A 1 264 ? 29.156 -4.297 -16.984 1 90.56 264 GLU A CA 1
ATOM 2108 C C . GLU A 1 264 ? 29.781 -2.92 -17.188 1 90.56 264 GLU A C 1
ATOM 2110 O O . GLU A 1 264 ? 30 -2.182 -16.219 1 90.56 264 GLU A O 1
ATOM 2115 N N . LYS A 1 265 ? 30.047 -2.582 -18.359 1 89.25 265 LYS A N 1
ATOM 2116 C CA . LYS A 1 265 ? 30.609 -1.273 -18.672 1 89.25 265 LYS A CA 1
ATOM 2117 C C . LYS A 1 265 ? 29.641 -0.155 -18.328 1 89.25 265 LYS A C 1
ATOM 2119 O O . LYS A 1 265 ? 30.031 0.864 -17.75 1 89.25 265 LYS A O 1
ATOM 2124 N N . THR A 1 266 ? 28.438 -0.391 -18.672 1 87.12 266 THR A N 1
ATOM 2125 C CA . THR A 1 266 ? 27.391 0.599 -18.391 1 87.12 266 THR A CA 1
ATOM 2126 C C . THR A 1 266 ? 27.266 0.83 -16.891 1 87.12 266 THR A C 1
ATOM 2128 O O . THR A 1 266 ? 27.219 1.975 -16.438 1 87.12 266 THR A O 1
ATOM 2131 N N . PHE A 1 267 ? 27.203 -0.253 -16.125 1 90.31 267 PHE A N 1
ATOM 2132 C CA . PHE A 1 267 ? 27.078 -0.158 -14.672 1 90.31 267 PHE A CA 1
ATOM 2133 C C . PHE A 1 267 ? 28.281 0.549 -14.07 1 90.31 267 PHE A C 1
ATOM 2135 O O . PHE A 1 267 ? 28.125 1.385 -13.172 1 90.31 267 PHE A O 1
ATOM 2142 N N . SER A 1 268 ? 29.359 0.238 -14.594 1 88.19 268 SER A N 1
ATOM 2143 C CA . SER A 1 268 ? 30.578 0.873 -14.102 1 88.19 268 SER A CA 1
ATOM 2144 C C . SER A 1 268 ? 30.547 2.379 -14.344 1 88.19 268 SER A C 1
ATOM 2146 O O . SER A 1 268 ? 30.875 3.16 -13.445 1 88.19 268 SER A O 1
ATOM 2148 N N . ARG A 1 269 ? 30.125 2.77 -15.438 1 85.44 269 ARG A N 1
ATOM 2149 C CA . ARG A 1 269 ? 30.047 4.184 -15.797 1 85.44 269 ARG A CA 1
ATOM 2150 C C . ARG A 1 269 ? 29.031 4.906 -14.93 1 85.44 269 ARG A C 1
ATOM 2152 O O . ARG A 1 269 ? 29.188 6.09 -14.617 1 85.44 269 ARG A O 1
ATOM 2159 N N . GLU A 1 270 ? 28.031 4.121 -14.586 1 85.5 270 GLU A N 1
ATOM 2160 C CA . GLU A 1 270 ? 26.938 4.695 -13.812 1 85.5 270 GLU A CA 1
ATOM 2161 C C . GLU A 1 270 ? 27.234 4.633 -12.32 1 85.5 270 GLU A C 1
ATOM 2163 O O . GLU A 1 270 ? 26.406 5.07 -11.5 1 85.5 270 GLU A O 1
ATOM 2168 N N . GLY A 1 271 ? 28.312 4.086 -11.961 1 87.31 271 GLY A N 1
ATOM 2169 C CA . GLY A 1 271 ? 28.734 4.082 -10.57 1 87.31 271 GLY A CA 1
ATOM 2170 C C . GLY A 1 271 ? 28.141 2.932 -9.773 1 87.31 271 GLY A C 1
ATOM 2171 O O . GLY A 1 271 ? 28.109 2.977 -8.547 1 87.31 271 GLY A O 1
ATOM 2172 N N . ILE A 1 272 ? 27.562 1.971 -10.383 1 94.38 272 ILE A N 1
ATOM 2173 C CA . ILE A 1 272 ? 27.125 0.753 -9.711 1 94.38 272 ILE A CA 1
ATOM 2174 C C . ILE A 1 272 ? 28.297 -0.213 -9.57 1 94.38 272 ILE A C 1
ATOM 2176 O O . ILE A 1 272 ? 28.922 -0.579 -10.562 1 94.38 272 ILE A O 1
ATOM 2180 N N . SER A 1 273 ? 28.609 -0.586 -8.398 1 96.69 273 SER A N 1
ATOM 2181 C CA . SER A 1 273 ? 29.703 -1.526 -8.164 1 96.69 273 SER A CA 1
ATOM 2182 C C . SER A 1 273 ? 29.25 -2.965 -8.391 1 96.69 273 SER A C 1
ATOM 2184 O O . SER A 1 273 ? 28.234 -3.395 -7.848 1 96.69 273 SER A O 1
ATOM 2186 N N . ILE A 1 274 ? 30 -3.639 -9.234 1 97 274 ILE A N 1
ATOM 2187 C CA . ILE A 1 274 ? 29.75 -5.059 -9.461 1 97 274 ILE A CA 1
ATOM 2188 C C . ILE A 1 274 ? 30.875 -5.883 -8.852 1 97 274 ILE A C 1
ATOM 2190 O O . ILE A 1 274 ? 32.062 -5.715 -9.219 1 97 274 ILE A O 1
ATOM 2194 N N . LEU A 1 275 ? 30.516 -6.73 -7.941 1 97.5 275 LEU A N 1
ATOM 2195 C CA . LEU A 1 275 ? 31.5 -7.59 -7.293 1 97.5 275 LEU A CA 1
ATOM 2196 C C . LEU A 1 275 ? 31.172 -9.062 -7.539 1 97.5 275 LEU A C 1
ATOM 2198 O O . LEU A 1 275 ? 30.438 -9.68 -6.77 1 97.5 275 LEU A O 1
ATOM 2202 N N . THR A 1 276 ? 31.766 -9.602 -8.57 1 95.81 276 THR A N 1
ATOM 2203 C CA . THR A 1 276 ? 31.625 -11.016 -8.898 1 95.81 276 THR A CA 1
ATOM 2204 C C . THR A 1 276 ? 32.562 -11.867 -8.062 1 95.81 276 THR A C 1
ATOM 2206 O O . THR A 1 276 ? 33.438 -11.336 -7.383 1 95.81 276 THR A O 1
ATOM 2209 N N . ARG A 1 277 ? 32.375 -13.148 -7.992 1 96.94 277 ARG A N 1
ATOM 2210 C CA . ARG A 1 277 ? 33.188 -14.07 -7.207 1 96.94 277 ARG A CA 1
ATOM 2211 C C . ARG A 1 277 ? 33.219 -13.641 -5.746 1 96.94 277 ARG A C 1
ATOM 2213 O O . ARG A 1 277 ? 34.312 -13.633 -5.133 1 96.94 277 ARG A O 1
ATOM 2220 N N . HIS A 1 278 ? 32.188 -13.133 -5.227 1 97.12 278 HIS A N 1
ATOM 2221 C CA . HIS A 1 278 ? 32 -12.781 -3.818 1 97.12 278 HIS A CA 1
ATOM 2222 C C . HIS A 1 278 ? 30.922 -13.633 -3.168 1 97.12 278 HIS A C 1
ATOM 2224 O O . HIS A 1 278 ? 29.859 -13.844 -3.754 1 97.12 278 HIS A O 1
ATOM 2230 N N . HIS A 1 279 ? 31.203 -14.125 -1.966 1 97.06 279 HIS A N 1
ATOM 2231 C CA . HIS A 1 279 ? 30.359 -15.086 -1.277 1 97.06 279 HIS A CA 1
ATOM 2232 C C . HIS A 1 279 ? 29.812 -14.508 0.024 1 97.06 279 HIS A C 1
ATOM 2234 O O . HIS A 1 279 ? 30.578 -14.203 0.939 1 97.06 279 HIS A O 1
ATOM 2240 N N . VAL A 1 280 ? 28.516 -14.367 0.067 1 97.38 280 VAL A N 1
ATOM 2241 C CA . VAL A 1 280 ? 27.891 -13.969 1.326 1 97.38 280 VAL A CA 1
ATOM 2242 C C . VAL A 1 280 ? 27.828 -15.164 2.271 1 97.38 280 VAL A C 1
ATOM 2244 O O . VAL A 1 280 ? 27.234 -16.188 1.935 1 97.38 280 VAL A O 1
ATOM 2247 N N . GLU A 1 281 ? 28.328 -14.992 3.443 1 97.94 281 GLU A N 1
ATOM 2248 C CA . GLU A 1 281 ? 28.375 -16.094 4.406 1 97.94 281 GLU A CA 1
ATOM 2249 C C . GLU A 1 281 ? 27.188 -16.031 5.363 1 97.94 281 GLU A C 1
ATOM 2251 O O . GLU A 1 281 ? 26.656 -17.078 5.762 1 97.94 281 GLU A O 1
ATOM 2256 N N . ARG A 1 282 ? 26.875 -14.93 5.727 1 98 282 ARG A N 1
ATOM 2257 C CA . ARG A 1 282 ? 25.703 -14.719 6.578 1 98 282 ARG A CA 1
ATOM 2258 C C . ARG A 1 282 ? 25.25 -13.266 6.547 1 98 282 ARG A C 1
ATOM 2260 O O . ARG A 1 282 ? 26 -12.391 6.117 1 98 282 ARG A O 1
ATOM 2267 N N . VAL A 1 283 ? 24.062 -13.047 6.941 1 97.25 283 VAL A N 1
ATOM 2268 C CA . VAL A 1 283 ? 23.469 -11.711 7.02 1 97.25 283 VAL A CA 1
ATOM 2269 C C . VAL A 1 283 ? 23.031 -11.43 8.453 1 97.25 283 VAL A C 1
ATOM 2271 O O . VAL A 1 283 ? 22.422 -12.281 9.109 1 97.25 283 VAL A O 1
ATOM 2274 N N . GLU A 1 284 ? 23.453 -10.344 8.984 1 94.88 284 GLU A N 1
ATOM 2275 C CA . GLU A 1 284 ? 22.984 -9.844 10.273 1 94.88 284 GLU A CA 1
ATOM 2276 C C . GLU A 1 284 ? 22.078 -8.625 10.094 1 94.88 284 GLU A C 1
ATOM 2278 O O . GLU A 1 284 ? 21.734 -8.258 8.969 1 94.88 284 GLU A O 1
ATOM 2283 N N . ALA A 1 285 ? 21.734 -8.148 11.406 1 89.94 285 ALA A N 1
ATOM 2284 C CA . ALA A 1 285 ? 20.891 -6.957 11.352 1 89.94 285 ALA A CA 1
ATOM 2285 C C . ALA A 1 285 ? 21.656 -5.773 10.766 1 89.94 285 ALA A C 1
ATOM 2287 O O . ALA A 1 285 ? 22.578 -5.258 11.391 1 89.94 285 ALA A O 1
ATOM 2288 N N . ARG A 1 286 ? 21.641 -5.422 9.516 1 90.88 286 ARG A N 1
ATOM 2289 C CA . ARG A 1 286 ? 22.141 -4.234 8.828 1 90.88 286 ARG A CA 1
ATOM 2290 C C . ARG A 1 286 ? 23.562 -4.449 8.328 1 90.88 286 ARG A C 1
ATOM 2292 O O . ARG A 1 286 ? 24.281 -3.49 8.047 1 90.88 286 ARG A O 1
ATOM 2299 N N . LYS A 1 287 ? 24 -5.637 8.328 1 95.06 287 LYS A N 1
ATOM 2300 C CA . LYS A 1 287 ? 25.312 -5.875 7.719 1 95.06 287 LYS A CA 1
ATOM 2301 C C . LYS A 1 287 ? 25.375 -7.258 7.078 1 95.06 287 LYS A C 1
ATOM 2303 O O . LYS A 1 287 ? 24.75 -8.203 7.562 1 95.06 287 LYS A O 1
ATOM 2308 N N . LEU A 1 288 ? 26.141 -7.336 6.047 1 95.38 288 LEU A N 1
ATOM 2309 C CA . LEU A 1 288 ? 26.5 -8.562 5.348 1 95.38 288 LEU A CA 1
ATOM 2310 C C . LEU A 1 288 ? 27.922 -8.992 5.715 1 95.38 288 LEU A C 1
ATOM 2312 O O . LEU A 1 288 ? 28.812 -8.148 5.871 1 95.38 288 LEU A O 1
ATOM 2316 N N . ILE A 1 289 ? 28.031 -10.25 5.898 1 98.19 289 ILE A N 1
ATOM 2317 C CA . ILE A 1 289 ? 29.375 -10.789 6.016 1 98.19 289 ILE A CA 1
ATOM 2318 C C . ILE A 1 289 ? 29.781 -11.469 4.711 1 98.19 289 ILE A C 1
ATOM 2320 O O . ILE A 1 289 ? 29.234 -12.523 4.359 1 98.19 289 ILE A O 1
ATOM 2324 N N . VAL A 1 290 ? 30.719 -10.844 4.043 1 98.12 290 VAL A N 1
ATOM 2325 C CA . VAL A 1 290 ? 31.203 -11.344 2.76 1 98.12 290 VAL A CA 1
ATOM 2326 C C . VAL A 1 290 ? 32.594 -11.953 2.932 1 98.12 290 VAL A C 1
ATOM 2328 O O . VAL A 1 290 ? 33.5 -11.32 3.488 1 98.12 290 VAL A O 1
ATOM 2331 N N . LYS A 1 291 ? 32.75 -13.117 2.451 1 97.69 291 LYS A N 1
ATOM 2332 C CA . LYS A 1 291 ? 33.969 -13.867 2.627 1 97.69 291 LYS A CA 1
ATOM 2333 C C . LYS A 1 291 ? 35.188 -13.055 2.182 1 97.69 291 LYS A C 1
ATOM 2335 O O . LYS A 1 291 ? 36.188 -13 2.881 1 97.69 291 LYS A O 1
ATOM 2340 N N . GLU A 1 292 ? 35.156 -12.336 1.107 1 97.38 292 GLU A N 1
ATOM 2341 C CA . GLU A 1 292 ? 36.281 -11.656 0.471 1 97.38 292 GLU A CA 1
ATOM 2342 C C . GLU A 1 292 ? 36.438 -10.234 1.016 1 97.38 292 GLU A C 1
ATOM 2344 O O . GLU A 1 292 ? 37.469 -9.602 0.801 1 97.38 292 GLU A O 1
ATOM 2349 N N . GLN A 1 293 ? 35.406 -9.703 1.69 1 96.06 293 GLN A N 1
ATOM 2350 C CA . GLN A 1 293 ? 35.406 -8.289 2.064 1 96.06 293 GLN A CA 1
ATOM 2351 C C . GLN A 1 293 ? 35.25 -8.117 3.572 1 96.06 293 GLN A C 1
ATOM 2353 O O . GLN A 1 293 ? 35.656 -7.094 4.133 1 96.06 293 GLN A O 1
ATOM 2358 N N . GLY A 1 294 ? 34.688 -9.086 4.219 1 97.06 294 GLY A N 1
ATOM 2359 C CA . GLY A 1 294 ? 34.344 -8.906 5.621 1 97.06 294 GLY A CA 1
ATOM 2360 C C . GLY A 1 294 ? 32.969 -8.297 5.816 1 97.06 294 GLY A C 1
ATOM 2361 O O . GLY A 1 294 ? 32 -8.68 5.137 1 97.06 294 GLY A O 1
ATOM 2362 N N . GLU A 1 295 ? 32.906 -7.359 6.836 1 97.62 295 GLU A N 1
ATOM 2363 C CA . GLU A 1 295 ? 31.625 -6.766 7.188 1 97.62 295 GLU A CA 1
ATOM 2364 C C . GLU A 1 295 ? 31.266 -5.633 6.234 1 97.62 295 GLU A C 1
ATOM 2366 O O . GLU A 1 295 ? 32.094 -4.746 5.973 1 97.62 295 GLU A O 1
ATOM 2371 N N . VAL A 1 296 ? 30.141 -5.668 5.719 1 97.94 296 VAL A N 1
ATOM 2372 C CA . VAL A 1 296 ? 29.625 -4.629 4.836 1 97.94 296 VAL A CA 1
ATOM 2373 C C . VAL A 1 296 ? 28.297 -4.109 5.375 1 97.94 296 VAL A C 1
ATOM 2375 O O . VAL A 1 296 ? 27.266 -4.789 5.281 1 97.94 296 VAL A O 1
ATOM 2378 N N . PRO A 1 297 ? 28.281 -2.904 5.91 1 97.06 297 PRO A N 1
ATOM 2379 C CA . PRO A 1 297 ? 27 -2.332 6.352 1 97.06 297 PRO A CA 1
ATOM 2380 C C . PRO A 1 297 ? 26.062 -2.025 5.191 1 97.06 297 PRO A C 1
ATOM 2382 O O . PRO A 1 297 ? 26.516 -1.723 4.082 1 97.06 297 PRO A O 1
ATOM 2385 N N . PHE A 1 298 ? 24.766 -2.164 5.422 1 97 298 PHE A N 1
ATOM 2386 C CA . PHE A 1 298 ? 23.797 -1.828 4.383 1 97 298 PHE A CA 1
ATOM 2387 C C . PHE A 1 298 ? 22.516 -1.264 4.996 1 97 298 PHE A C 1
ATOM 2389 O O . PHE A 1 298 ? 22.203 -1.541 6.156 1 97 298 PHE A O 1
ATOM 2396 N N . GLY A 1 299 ? 21.828 -0.422 4.25 1 96.69 299 GLY A N 1
ATOM 2397 C CA . GLY A 1 299 ? 20.5 0.03 4.602 1 96.69 299 GLY A CA 1
ATOM 2398 C C . GLY A 1 299 ? 19.391 -0.839 4.016 1 96.69 299 GLY A C 1
ATOM 2399 O O . GLY A 1 299 ? 18.328 -0.985 4.613 1 96.69 299 GLY A O 1
ATOM 2400 N N . LEU A 1 300 ? 19.672 -1.398 2.877 1 97.19 300 LEU A N 1
ATOM 2401 C CA . LEU A 1 300 ? 18.766 -2.307 2.174 1 97.19 300 LEU A CA 1
ATOM 2402 C C . LEU A 1 300 ? 19.547 -3.449 1.526 1 97.19 300 LEU A C 1
ATOM 2404 O O . LEU A 1 300 ? 20.578 -3.223 0.895 1 97.19 300 LEU A O 1
ATOM 2408 N N . LEU A 1 301 ? 19.078 -4.641 1.768 1 98 301 LEU A N 1
ATOM 2409 C CA . LEU A 1 301 ? 19.594 -5.828 1.099 1 98 301 LEU A CA 1
ATOM 2410 C C . LEU A 1 301 ? 18.5 -6.512 0.281 1 98 301 LEU A C 1
ATOM 2412 O O . LEU A 1 301 ? 17.5 -6.953 0.832 1 98 301 LEU A O 1
ATOM 2416 N N . VAL A 1 302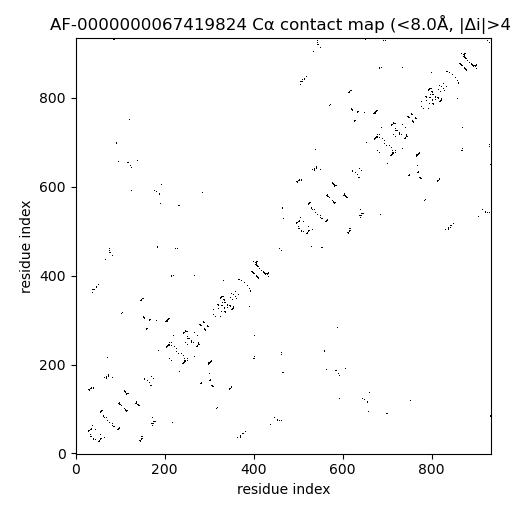 ? 18.688 -6.523 -0.998 1 98.31 302 VAL A N 1
ATOM 2417 C CA . VAL A 1 302 ? 17.781 -7.258 -1.88 1 98.31 302 VAL A CA 1
ATOM 2418 C C . VAL A 1 302 ? 18.438 -8.562 -2.32 1 98.31 302 VAL A C 1
ATOM 2420 O O . VAL A 1 302 ? 19.547 -8.555 -2.871 1 98.31 302 VAL A O 1
ATOM 2423 N N . TRP A 1 303 ? 17.75 -9.648 -2.035 1 98 303 TRP A N 1
ATOM 2424 C CA . TRP A 1 303 ? 18.25 -10.992 -2.312 1 98 303 TRP A CA 1
ATOM 2425 C C . TRP A 1 303 ? 17.516 -11.617 -3.492 1 98 303 TRP A C 1
ATOM 2427 O O . TRP A 1 303 ? 16.328 -11.938 -3.391 1 98 303 TRP A O 1
ATOM 2437 N N . SER A 1 304 ? 18.172 -11.773 -4.566 1 94.44 304 SER A N 1
ATOM 2438 C CA . SER A 1 304 ? 17.625 -12.344 -5.793 1 94.44 304 SER A CA 1
ATOM 2439 C C . SER A 1 304 ? 18.547 -13.414 -6.367 1 94.44 304 SER A C 1
ATOM 2441 O O . SER A 1 304 ? 19.125 -13.227 -7.438 1 94.44 304 SER A O 1
ATOM 2443 N N . THR A 1 305 ? 18.672 -14.609 -5.723 1 88.31 305 THR A N 1
ATOM 2444 C CA . THR A 1 305 ? 19.719 -15.578 -6.027 1 88.31 305 THR A CA 1
ATOM 2445 C C . THR A 1 305 ? 19.125 -16.875 -6.574 1 88.31 305 THR A C 1
ATOM 2447 O O . THR A 1 305 ? 19.703 -17.953 -6.406 1 88.31 305 THR A O 1
ATOM 2450 N N . GLY A 1 306 ? 18 -16.828 -7.148 1 88.31 306 GLY A N 1
ATOM 2451 C CA . GLY A 1 306 ? 17.516 -18.047 -7.797 1 88.31 306 GLY A CA 1
ATOM 2452 C C . GLY A 1 306 ? 16.281 -18.609 -7.145 1 88.31 306 GLY A C 1
ATOM 2453 O O . GLY A 1 306 ? 15.602 -17.922 -6.371 1 88.31 306 GLY A O 1
ATOM 2454 N N . LEU A 1 307 ? 16.031 -19.922 -7.512 1 91.25 307 LEU A N 1
ATOM 2455 C CA . LEU A 1 307 ? 14.742 -20.516 -7.152 1 91.25 307 LEU A CA 1
ATOM 2456 C C . LEU A 1 307 ? 14.93 -21.734 -6.273 1 91.25 307 LEU A C 1
ATOM 2458 O O . LEU A 1 307 ? 15.898 -22.484 -6.438 1 91.25 307 LEU A O 1
ATOM 2462 N N . ALA A 1 308 ? 14.102 -21.891 -5.301 1 93.56 308 ALA A N 1
ATOM 2463 C CA . ALA A 1 308 ? 13.969 -23.078 -4.461 1 93.56 308 ALA A CA 1
ATOM 2464 C C . ALA A 1 308 ? 12.625 -23.766 -4.691 1 93.56 308 ALA A C 1
ATOM 2466 O O . ALA A 1 308 ? 11.664 -23.125 -5.129 1 93.56 308 ALA A O 1
ATOM 2467 N N . PRO A 1 309 ? 12.609 -25.078 -4.434 1 93.62 309 PRO A N 1
ATOM 2468 C CA . PRO A 1 309 ? 11.344 -25.781 -4.652 1 93.62 309 PRO A CA 1
ATOM 2469 C C . PRO A 1 309 ? 10.227 -25.281 -3.74 1 93.62 309 PRO A C 1
ATOM 2471 O O . PRO A 1 309 ? 10.477 -24.906 -2.592 1 93.62 309 PRO A O 1
ATOM 2474 N N . ASN A 1 310 ? 9.039 -25.25 -4.281 1 95.38 310 ASN A N 1
ATOM 2475 C CA . ASN A 1 310 ? 7.844 -25.031 -3.475 1 95.38 310 ASN A CA 1
ATOM 2476 C C . ASN A 1 310 ? 7.656 -26.141 -2.441 1 95.38 310 ASN A C 1
ATOM 2478 O O . ASN A 1 310 ? 7.844 -27.328 -2.746 1 95.38 310 ASN A O 1
ATOM 2482 N N . PRO A 1 311 ? 7.273 -25.797 -1.224 1 94.69 311 PRO A N 1
ATOM 2483 C CA . PRO A 1 311 ? 7.109 -26.812 -0.18 1 94.69 311 PRO A CA 1
ATOM 2484 C C . PRO A 1 311 ? 6.129 -27.922 -0.577 1 94.69 311 PRO A C 1
ATOM 2486 O O . PRO A 1 311 ? 6.328 -29.078 -0.226 1 94.69 311 PRO A O 1
ATOM 2489 N N . LEU A 1 312 ? 5.086 -27.594 -1.268 1 97.19 312 LEU A N 1
ATOM 2490 C CA . LEU A 1 312 ? 4.156 -28.609 -1.746 1 97.19 312 LEU A CA 1
ATOM 2491 C C . LEU A 1 312 ? 4.863 -29.609 -2.66 1 97.19 312 LEU A C 1
ATOM 2493 O O . LEU A 1 312 ? 4.703 -30.812 -2.512 1 97.19 312 LEU A O 1
ATOM 2497 N N . ILE A 1 313 ? 5.637 -29.094 -3.572 1 97.56 313 ILE A N 1
ATOM 2498 C CA . ILE A 1 313 ? 6.355 -29.922 -4.527 1 97.56 313 ILE A CA 1
ATOM 2499 C C . ILE A 1 313 ? 7.328 -30.844 -3.783 1 97.56 313 ILE A C 1
ATOM 2501 O O . ILE A 1 313 ? 7.414 -32.031 -4.074 1 97.56 313 ILE A O 1
ATOM 2505 N N . SER A 1 314 ? 8.016 -30.266 -2.793 1 95.62 314 SER A N 1
ATOM 2506 C CA . SER A 1 314 ? 8.977 -31.031 -2.002 1 95.62 314 SER A CA 1
ATOM 2507 C C . SER A 1 314 ? 8.297 -32.156 -1.242 1 95.62 314 SER A C 1
ATOM 2509 O O . SER A 1 314 ? 8.898 -33.219 -1.026 1 95.62 314 SER A O 1
ATOM 2511 N N . SER A 1 315 ? 7.074 -32.031 -0.899 1 95.69 315 SER A N 1
ATOM 2512 C CA . SER A 1 315 ? 6.375 -32.969 -0.042 1 95.69 315 SER A CA 1
ATOM 2513 C C . SER A 1 315 ? 5.789 -34.125 -0.856 1 95.69 315 SER A C 1
ATOM 2515 O O . SER A 1 315 ? 5.441 -35.156 -0.303 1 95.69 315 SER A O 1
ATOM 2517 N N . ILE A 1 316 ? 5.668 -33.969 -2.133 1 97.31 316 ILE A N 1
ATOM 2518 C CA . ILE A 1 316 ? 5.059 -34.969 -2.982 1 97.31 316 ILE A CA 1
ATOM 2519 C C . ILE A 1 316 ? 6.039 -36.125 -3.195 1 97.31 316 ILE A C 1
ATOM 2521 O O . ILE A 1 316 ? 7.148 -35.938 -3.697 1 97.31 316 ILE A O 1
ATOM 2525 N N . ASN A 1 317 ? 5.629 -37.344 -2.857 1 95.44 317 ASN A N 1
ATOM 2526 C CA . ASN A 1 317 ? 6.512 -38.5 -2.986 1 95.44 317 ASN A CA 1
ATOM 2527 C C . ASN A 1 317 ? 5.984 -39.5 -4.02 1 95.44 317 ASN A C 1
ATOM 2529 O O . ASN A 1 317 ? 6.699 -40.406 -4.418 1 95.44 317 ASN A O 1
ATOM 2533 N N . GLU A 1 318 ? 4.801 -39.25 -4.527 1 96.81 318 GLU A N 1
ATOM 2534 C CA . GLU A 1 318 ? 4.156 -40.188 -5.438 1 96.81 318 GLU A CA 1
ATOM 2535 C C . GLU A 1 318 ? 4.574 -39.938 -6.883 1 96.81 318 GLU A C 1
ATOM 2537 O O . GLU A 1 318 ? 4.336 -40.781 -7.758 1 96.81 318 GLU A O 1
ATOM 2542 N N . ILE A 1 319 ? 5.195 -38.844 -7.094 1 97.75 319 ILE A N 1
ATOM 2543 C CA . ILE A 1 319 ? 5.582 -38.438 -8.438 1 97.75 319 ILE A CA 1
ATOM 2544 C C . ILE A 1 319 ? 7.102 -38.375 -8.547 1 97.75 319 ILE A C 1
ATOM 2546 O O . ILE A 1 319 ? 7.785 -37.969 -7.609 1 97.75 319 ILE A O 1
ATOM 2550 N N . GLN A 1 320 ? 7.645 -38.781 -9.695 1 97.44 320 GLN A N 1
ATOM 2551 C CA . GLN A 1 320 ? 9.078 -38.625 -9.945 1 97.44 320 GLN A CA 1
ATOM 2552 C C . GLN A 1 320 ? 9.5 -37.156 -9.906 1 97.44 320 GLN A C 1
ATOM 2554 O O . GLN A 1 320 ? 8.781 -36.281 -10.391 1 97.44 320 GLN A O 1
ATOM 2559 N N . LYS A 1 321 ? 10.68 -37 -9.344 1 95.88 321 LYS A N 1
ATOM 2560 C CA . LYS A 1 321 ? 11.195 -35.625 -9.219 1 95.88 321 LYS A CA 1
ATOM 2561 C C . LYS A 1 321 ? 12.633 -35.531 -9.719 1 95.88 321 LYS A C 1
ATOM 2563 O O . LYS A 1 321 ? 13.359 -36.531 -9.727 1 95.88 321 LYS A O 1
ATOM 2568 N N . ASP A 1 322 ? 12.961 -34.469 -10.195 1 89.94 322 ASP A N 1
ATOM 2569 C CA . ASP A 1 322 ? 14.336 -34.062 -10.484 1 89.94 322 ASP A CA 1
ATOM 2570 C C . ASP A 1 322 ? 14.727 -32.812 -9.695 1 89.94 322 ASP A C 1
ATOM 2572 O O . ASP A 1 322 ? 14.5 -31.703 -10.141 1 89.94 322 ASP A O 1
ATOM 2576 N N . GLY A 1 323 ? 15.32 -33.156 -8.617 1 82 323 GLY A N 1
ATOM 2577 C CA . GLY A 1 323 ? 15.727 -32.031 -7.77 1 82 323 GLY A CA 1
ATOM 2578 C C . GLY A 1 323 ? 14.555 -31.266 -7.199 1 82 323 GLY A C 1
ATOM 2579 O O . GLY A 1 323 ? 13.883 -31.734 -6.273 1 82 323 GLY A O 1
ATOM 2580 N N . LYS A 1 324 ? 14.273 -30.125 -7.887 1 85.12 324 LYS A N 1
ATOM 2581 C CA . LYS A 1 324 ? 13.367 -29.109 -7.344 1 85.12 324 LYS A CA 1
ATOM 2582 C C . LYS A 1 324 ? 12.008 -29.156 -8.047 1 85.12 324 LYS A C 1
ATOM 2584 O O . LYS A 1 324 ? 11.094 -28.422 -7.684 1 85.12 324 LYS A O 1
ATOM 2589 N N . SER A 1 325 ? 11.836 -30.094 -8.977 1 95.06 325 SER A N 1
ATOM 2590 C CA . SER A 1 325 ? 10.641 -30.031 -9.812 1 95.06 325 SER A CA 1
ATOM 2591 C C . SER A 1 325 ? 10.039 -31.406 -10.031 1 95.06 325 SER A C 1
ATOM 2593 O O . SER A 1 325 ? 10.75 -32.406 -9.969 1 95.06 325 SER A O 1
ATOM 2595 N N . LEU A 1 326 ? 8.773 -31.469 -10.281 1 97.88 326 LEU A N 1
ATOM 2596 C CA . LEU A 1 326 ? 8.102 -32.688 -10.719 1 97.88 326 LEU A CA 1
ATOM 2597 C C . LEU A 1 326 ? 8.453 -33.031 -12.172 1 97.88 326 LEU A C 1
ATOM 2599 O O . LEU A 1 326 ? 8.555 -32.125 -13 1 97.88 326 LEU A O 1
ATOM 2603 N N . ILE A 1 327 ? 8.547 -34.312 -12.414 1 98 327 ILE A N 1
ATOM 2604 C CA . ILE A 1 327 ? 8.844 -34.719 -13.789 1 98 327 ILE A CA 1
ATOM 2605 C C . ILE A 1 327 ? 7.539 -34.938 -14.547 1 98 327 ILE A C 1
ATOM 2607 O O . ILE A 1 327 ? 6.598 -35.531 -14.023 1 98 327 ILE A O 1
ATOM 2611 N N . THR A 1 328 ? 7.469 -34.438 -15.75 1 98.12 328 THR A N 1
ATOM 2612 C CA . THR A 1 328 ? 6.324 -34.625 -16.625 1 98.12 328 THR A CA 1
ATOM 2613 C C . THR A 1 328 ? 6.773 -35.219 -17.969 1 98.12 328 THR A C 1
ATOM 2615 O O . THR A 1 328 ? 7.957 -35.156 -18.312 1 98.12 328 THR A O 1
ATOM 2618 N N . ASN A 1 329 ? 5.855 -35.844 -18.656 1 97 329 ASN A N 1
ATOM 2619 C CA . ASN A 1 329 ? 6.121 -36.156 -20.062 1 97 329 ASN A CA 1
ATOM 2620 C C . ASN A 1 329 ? 5.949 -34.938 -20.969 1 97 329 ASN A C 1
ATOM 2622 O O . ASN A 1 329 ? 5.762 -33.844 -20.484 1 97 329 ASN A O 1
ATOM 2626 N N . ASP A 1 330 ? 6.02 -35.094 -22.266 1 96.31 330 ASP A N 1
ATOM 2627 C CA . ASP A 1 330 ? 5.973 -33.969 -23.219 1 96.31 330 ASP A CA 1
ATOM 2628 C C . ASP A 1 330 ? 4.539 -33.5 -23.422 1 96.31 330 ASP A C 1
ATOM 2630 O O . ASP A 1 330 ? 4.305 -32.531 -24.156 1 96.31 330 ASP A O 1
ATOM 2634 N N . HIS A 1 331 ? 3.58 -34.188 -22.766 1 97.31 331 HIS A N 1
ATOM 2635 C CA . HIS A 1 331 ? 2.207 -33.688 -22.75 1 97.31 331 HIS A CA 1
ATOM 2636 C C . HIS A 1 331 ? 1.869 -33.031 -21.422 1 97.31 331 HIS A C 1
ATOM 2638 O O . HIS A 1 331 ? 0.7 -32.75 -21.141 1 97.31 331 HIS A O 1
ATOM 2644 N N . LEU A 1 332 ? 2.842 -32.844 -20.547 1 98.25 332 LEU A N 1
ATOM 2645 C CA . LEU A 1 332 ? 2.844 -32.094 -19.281 1 98.25 332 LEU A CA 1
ATOM 2646 C C . LEU A 1 332 ? 2.121 -32.906 -18.188 1 98.25 332 LEU A C 1
ATOM 2648 O O . LEU A 1 332 ? 1.829 -32.344 -17.125 1 98.25 332 LEU A O 1
ATOM 2652 N N . ASN A 1 333 ? 1.801 -34.219 -18.484 1 98.44 333 ASN A N 1
ATOM 2653 C CA . ASN A 1 333 ? 1.305 -35.094 -17.422 1 98.44 333 ASN A CA 1
ATOM 2654 C C . ASN A 1 333 ? 2.422 -35.531 -16.484 1 98.44 333 ASN A C 1
ATOM 2656 O O . ASN A 1 333 ? 3.537 -35.812 -16.922 1 98.44 333 ASN A O 1
ATOM 2660 N N . VAL A 1 334 ? 2.109 -35.531 -15.25 1 98.69 334 VAL A N 1
ATOM 2661 C CA . VAL A 1 334 ? 3.117 -35.938 -14.281 1 98.69 334 VAL A CA 1
ATOM 2662 C C . VAL A 1 334 ? 3.408 -37.438 -14.43 1 98.69 334 VAL A C 1
ATOM 2664 O O . VAL A 1 334 ? 2.51 -38.219 -14.742 1 98.69 334 VAL A O 1
ATOM 2667 N N . ILE A 1 335 ? 4.629 -37.781 -14.156 1 98.5 335 ILE A N 1
ATOM 2668 C CA . ILE A 1 335 ? 5.043 -39.188 -14.188 1 98.5 335 ILE A CA 1
ATOM 2669 C C . ILE A 1 335 ? 5.082 -39.75 -12.773 1 98.5 335 ILE A C 1
ATOM 2671 O O . ILE A 1 335 ? 5.863 -39.281 -11.938 1 98.5 335 ILE A O 1
ATOM 2675 N N . MET A 1 336 ? 4.27 -40.719 -12.578 1 98.19 336 MET A N 1
ATOM 2676 C CA . MET A 1 336 ? 4.188 -41.344 -11.25 1 98.19 336 MET A CA 1
ATOM 2677 C C . MET A 1 336 ? 5.461 -42.094 -10.922 1 98.19 336 MET A C 1
ATOM 2679 O O . MET A 1 336 ? 6.301 -42.312 -11.797 1 98.19 336 MET A O 1
ATOM 2683 N N . LYS A 1 337 ? 5.605 -42.531 -9.703 1 96.56 337 LYS A N 1
ATOM 2684 C CA . LYS A 1 337 ? 6.797 -43.25 -9.25 1 96.56 337 LYS A CA 1
ATOM 2685 C C . LYS A 1 337 ? 6.992 -44.531 -10.039 1 96.56 337 LYS A C 1
ATOM 2687 O O . LYS A 1 337 ? 8.125 -44.969 -10.266 1 96.56 337 LYS A O 1
ATOM 2692 N N . ASP A 1 338 ? 5.895 -45.125 -10.484 1 96.19 338 ASP A N 1
ATOM 2693 C CA . ASP A 1 338 ? 5.973 -46.375 -11.211 1 96.19 338 ASP A CA 1
ATOM 2694 C C . ASP A 1 338 ? 6.301 -46.156 -12.688 1 96.19 338 ASP A C 1
ATOM 2696 O O . ASP A 1 338 ? 6.371 -47.094 -13.469 1 96.19 338 ASP A O 1
ATOM 2700 N N . GLY A 1 339 ? 6.41 -44.875 -13.039 1 96.12 339 GLY A N 1
ATOM 2701 C CA . GLY A 1 339 ? 6.832 -44.562 -14.391 1 96.12 339 GLY A CA 1
ATOM 2702 C C . GLY A 1 339 ? 5.672 -44.219 -15.312 1 96.12 339 GLY A C 1
ATOM 2703 O O . GLY A 1 339 ? 5.875 -43.75 -16.438 1 96.12 339 GLY A O 1
ATOM 2704 N N . SER A 1 340 ? 4.461 -44.438 -14.875 1 97.25 340 SER A N 1
ATOM 2705 C CA . SER A 1 340 ? 3.293 -44.188 -15.711 1 97.25 340 SER A CA 1
ATOM 2706 C C . SER A 1 340 ? 2.842 -42.75 -15.602 1 97.25 340 SER A C 1
ATOM 2708 O O . SER A 1 340 ? 2.852 -42.156 -14.516 1 97.25 340 SER A O 1
ATOM 2710 N N . PRO A 1 341 ? 2.51 -42.156 -16.703 1 97.44 341 PRO A N 1
ATOM 2711 C CA . PRO A 1 341 ? 1.922 -40.844 -16.625 1 97.44 341 PRO A CA 1
ATOM 2712 C C . PRO A 1 341 ? 0.522 -40.844 -16.016 1 97.44 341 PRO A C 1
ATOM 2714 O O . PRO A 1 341 ? -0.255 -41.781 -16.25 1 97.44 341 PRO A O 1
ATOM 2717 N N . ASN A 1 342 ? 0.23 -39.938 -15.164 1 98.12 342 ASN A N 1
ATOM 2718 C CA . ASN A 1 342 ? -1.132 -39.719 -14.672 1 98.12 342 ASN A CA 1
ATOM 2719 C C . ASN A 1 342 ? -1.973 -38.938 -15.664 1 98.12 342 ASN A C 1
ATOM 2721 O O . ASN A 1 342 ? -1.68 -37.75 -15.938 1 98.12 342 ASN A O 1
ATOM 2725 N N . PRO A 1 343 ? -3.01 -39.469 -16.266 1 96.56 343 PRO A N 1
ATOM 2726 C CA . PRO A 1 343 ? -3.756 -38.781 -17.328 1 96.56 343 PRO A CA 1
ATOM 2727 C C . PRO A 1 343 ? -4.594 -37.625 -16.797 1 96.56 343 PRO A C 1
ATOM 2729 O O . PRO A 1 343 ? -5.102 -36.812 -17.578 1 96.56 343 PRO A O 1
ATOM 2732 N N . ASP A 1 344 ? -4.703 -37.469 -15.445 1 97.69 344 ASP A N 1
ATOM 2733 C CA . ASP A 1 344 ? -5.633 -36.5 -14.883 1 97.69 344 ASP A CA 1
ATOM 2734 C C . ASP A 1 344 ? -4.879 -35.344 -14.211 1 97.69 344 ASP A C 1
ATOM 2736 O O . ASP A 1 344 ? -5.496 -34.406 -13.695 1 97.69 344 ASP A O 1
ATOM 2740 N N . VAL A 1 345 ? -3.566 -35.438 -14.195 1 98.81 345 VAL A N 1
ATOM 2741 C CA . VAL A 1 345 ? -2.797 -34.469 -13.438 1 98.81 345 VAL A CA 1
ATOM 2742 C C . VAL A 1 345 ? -1.678 -33.906 -14.305 1 98.81 345 VAL A C 1
ATOM 2744 O O . VAL A 1 345 ? -0.871 -34.656 -14.859 1 98.81 345 VAL A O 1
ATOM 2747 N N . TRP A 1 346 ? -1.648 -32.594 -14.453 1 98.81 346 TRP A N 1
ATOM 2748 C CA . TRP A 1 346 ? -0.593 -31.859 -15.156 1 98.81 346 TRP A CA 1
ATOM 2749 C C . TRP A 1 346 ? 0.186 -30.969 -14.203 1 98.81 346 TRP A C 1
ATOM 2751 O O . TRP A 1 346 ? -0.367 -30.469 -13.219 1 98.81 346 TRP A O 1
ATOM 2761 N N . ALA A 1 347 ? 1.441 -30.781 -14.453 1 98.75 347 ALA A N 1
ATOM 2762 C CA . ALA A 1 347 ? 2.277 -29.812 -13.75 1 98.75 347 ALA A CA 1
ATOM 2763 C C . ALA A 1 347 ? 2.98 -28.875 -14.727 1 98.75 347 ALA A C 1
ATOM 2765 O O . ALA A 1 347 ? 3.482 -29.312 -15.766 1 98.75 347 ALA A O 1
ATOM 2766 N N . ILE A 1 348 ? 2.975 -27.594 -14.398 1 98.31 348 ILE A N 1
ATOM 2767 C CA . ILE A 1 348 ? 3.525 -26.625 -15.344 1 98.31 348 ILE A CA 1
ATOM 2768 C C . ILE A 1 348 ? 4.312 -25.562 -14.586 1 98.31 348 ILE A C 1
ATOM 2770 O O . ILE A 1 348 ? 4.219 -25.469 -13.359 1 98.31 348 ILE A O 1
ATOM 2774 N N . GLY A 1 349 ? 5.098 -24.781 -15.383 1 96.75 349 GLY A N 1
ATOM 2775 C CA . GLY A 1 349 ? 5.926 -23.734 -14.805 1 96.75 349 GLY A CA 1
ATOM 2776 C C . GLY A 1 349 ? 7.148 -24.266 -14.086 1 96.75 349 GLY A C 1
ATOM 2777 O O . GLY A 1 349 ? 7.68 -25.312 -14.453 1 96.75 349 GLY A O 1
ATOM 2778 N N . ASP A 1 350 ? 7.543 -23.484 -13.055 1 95.25 350 ASP A N 1
ATOM 2779 C CA . ASP A 1 350 ? 8.781 -23.797 -12.344 1 95.25 350 ASP A CA 1
ATOM 2780 C C . ASP A 1 350 ? 8.602 -25.031 -11.453 1 95.25 350 ASP A C 1
ATOM 2782 O O . ASP A 1 350 ? 9.586 -25.609 -10.977 1 95.25 350 ASP A O 1
ATOM 2786 N N . ALA A 1 351 ? 7.402 -25.469 -11.266 1 97 351 ALA A N 1
ATOM 2787 C CA . ALA A 1 351 ? 7.113 -26.625 -10.43 1 97 351 ALA A CA 1
ATOM 2788 C C . ALA A 1 351 ? 7.395 -27.922 -11.188 1 97 351 ALA A C 1
ATOM 2790 O O . ALA A 1 351 ? 7.41 -29 -10.586 1 97 351 ALA A O 1
ATOM 2791 N N . ALA A 1 352 ? 7.664 -27.797 -12.469 1 96.69 352 ALA A N 1
ATOM 2792 C CA . ALA A 1 352 ? 7.738 -29.016 -13.266 1 96.69 352 ALA A CA 1
ATOM 2793 C C . ALA A 1 352 ? 8.852 -28.938 -14.312 1 96.69 352 ALA A C 1
ATOM 2795 O O . ALA A 1 352 ? 9.195 -27.844 -14.766 1 96.69 352 ALA A O 1
ATOM 2796 N N . LYS A 1 353 ? 9.375 -30.062 -14.594 1 95.69 353 LYS A N 1
ATOM 2797 C CA . LYS A 1 353 ? 10.375 -30.25 -15.633 1 95.69 353 LYS A CA 1
ATOM 2798 C C . LYS A 1 353 ? 9.977 -31.391 -16.578 1 95.69 353 LYS A C 1
ATOM 2800 O O . LYS A 1 353 ? 9.562 -32.469 -16.125 1 95.69 353 LYS A O 1
ATOM 2805 N N . ILE A 1 354 ? 9.984 -31.094 -17.875 1 96.25 354 ILE A N 1
ATOM 2806 C CA . ILE A 1 354 ? 9.688 -32.125 -18.844 1 96.25 354 ILE A CA 1
ATOM 2807 C C . ILE A 1 354 ? 10.836 -33.156 -18.875 1 96.25 354 ILE A C 1
ATOM 2809 O O . ILE A 1 354 ? 12.008 -32.75 -18.969 1 96.25 354 ILE A O 1
ATOM 2813 N N . GLU A 1 355 ? 10.398 -34.312 -18.922 1 90.88 355 GLU A N 1
ATOM 2814 C CA . GLU A 1 355 ? 11.406 -35.375 -18.953 1 90.88 355 GLU A CA 1
ATOM 2815 C C . GLU A 1 355 ? 12.32 -35.25 -20.156 1 90.88 355 GLU A C 1
ATOM 2817 O O . GLU A 1 355 ? 11.852 -35.062 -21.281 1 90.88 355 GLU A O 1
ATOM 2822 N N . ASP A 1 356 ? 13.625 -35.156 -20.062 1 83.88 356 ASP A N 1
ATOM 2823 C CA . ASP A 1 356 ? 14.68 -35.188 -21.078 1 83.88 356 ASP A CA 1
ATOM 2824 C C . ASP A 1 356 ? 14.711 -33.875 -21.859 1 83.88 356 ASP A C 1
ATOM 2826 O O . ASP A 1 356 ? 15.344 -33.812 -22.92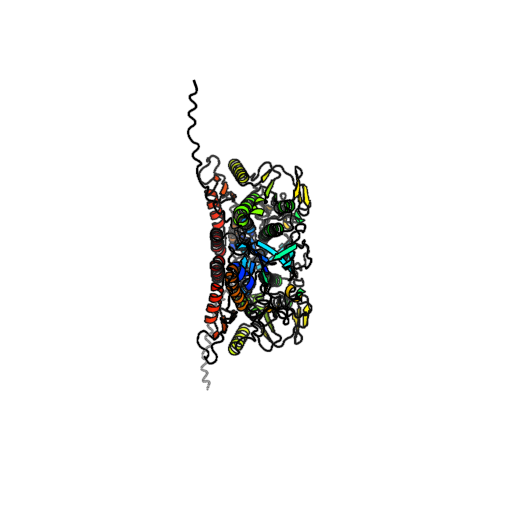2 1 83.88 356 ASP A O 1
ATOM 2830 N N . ALA A 1 357 ? 13.891 -32.938 -21.594 1 87.19 357 ALA A N 1
ATOM 2831 C CA . ALA A 1 357 ? 13.891 -31.625 -22.25 1 87.19 357 ALA A CA 1
ATOM 2832 C C . ALA A 1 357 ? 13.766 -30.516 -21.219 1 87.19 357 ALA A C 1
ATOM 2834 O O . ALA A 1 357 ? 12.742 -29.812 -21.172 1 87.19 357 ALA A O 1
ATOM 2835 N N . PRO A 1 358 ? 14.781 -30.375 -20.562 1 86.44 358 PRO A N 1
ATOM 2836 C CA . PRO A 1 358 ? 14.711 -29.312 -19.547 1 86.44 358 PRO A CA 1
ATOM 2837 C C . PRO A 1 358 ? 14.641 -27.922 -20.156 1 86.44 358 PRO A C 1
ATOM 2839 O O . PRO A 1 358 ? 15.289 -27.641 -21.156 1 86.44 358 PRO A O 1
ATOM 2842 N N . LEU A 1 359 ? 13.695 -27.188 -19.672 1 90.25 359 LEU A N 1
ATOM 2843 C CA . LEU A 1 359 ? 13.5 -25.797 -20.094 1 90.25 359 LEU A CA 1
ATOM 2844 C C . LEU A 1 359 ? 13.852 -24.828 -18.984 1 90.25 359 LEU A C 1
ATOM 2846 O O . LEU A 1 359 ? 13.781 -25.172 -17.797 1 90.25 359 LEU A O 1
ATOM 2850 N N . PRO A 1 360 ? 14.25 -23.641 -19.375 1 87.62 360 PRO A N 1
ATOM 2851 C CA . PRO A 1 360 ? 14.594 -22.656 -18.344 1 87.62 360 PRO A CA 1
ATOM 2852 C C . PRO A 1 360 ? 13.383 -22.25 -17.5 1 87.62 360 PRO A C 1
ATOM 2854 O O . PRO A 1 360 ? 12.25 -22.281 -17.984 1 87.62 360 PRO A O 1
ATOM 2857 N N . ALA A 1 361 ? 13.633 -21.891 -16.297 1 88.88 361 ALA A N 1
ATOM 2858 C CA . ALA A 1 361 ? 12.594 -21.422 -15.383 1 88.88 361 ALA A CA 1
ATOM 2859 C C . ALA A 1 361 ? 12.25 -19.969 -15.641 1 88.88 361 ALA A C 1
ATOM 2861 O O . ALA A 1 361 ? 12.742 -19.078 -14.945 1 88.88 361 ALA A O 1
ATOM 2862 N N . THR A 1 362 ? 11.43 -19.672 -16.625 1 88.56 362 THR A N 1
ATOM 2863 C CA . THR A 1 362 ? 11.07 -18.312 -17 1 88.56 362 THR A CA 1
ATOM 2864 C C . THR A 1 362 ? 9.555 -18.156 -17.109 1 88.56 362 THR A C 1
ATOM 2866 O O . THR A 1 362 ? 8.836 -19.141 -17.25 1 88.56 362 THR A O 1
ATOM 2869 N N . ALA A 1 363 ? 9.203 -16.906 -17.031 1 90.31 363 ALA A N 1
ATOM 2870 C CA . ALA A 1 363 ? 7.797 -16.578 -17.203 1 90.31 363 ALA A CA 1
ATOM 2871 C C . ALA A 1 363 ? 7.285 -17.047 -18.562 1 90.31 363 ALA A C 1
ATOM 2873 O O . ALA A 1 363 ? 6.152 -17.516 -18.672 1 90.31 363 ALA A O 1
ATOM 2874 N N . GLN A 1 364 ? 8.078 -16.984 -19.516 1 89.25 364 GLN A N 1
ATOM 2875 C CA . GLN A 1 364 ? 7.703 -17.344 -20.891 1 89.25 364 GLN A CA 1
ATOM 2876 C C . GLN A 1 364 ? 7.359 -18.828 -20.984 1 89.25 364 GLN A C 1
ATOM 2878 O O . GLN A 1 364 ? 6.348 -19.203 -21.594 1 89.25 364 GLN A O 1
ATOM 2883 N N . VAL A 1 365 ? 8.18 -19.641 -20.391 1 93.75 365 VAL A N 1
ATOM 2884 C CA . VAL A 1 365 ? 7.957 -21.078 -20.438 1 93.75 365 VAL A CA 1
ATOM 2885 C C . VAL A 1 365 ? 6.668 -21.422 -19.688 1 93.75 365 VAL A C 1
ATOM 2887 O O . VAL A 1 365 ? 5.832 -22.172 -20.203 1 93.75 365 VAL A O 1
ATOM 2890 N N . ALA A 1 366 ? 6.527 -20.859 -18.531 1 96.19 366 ALA A N 1
ATOM 2891 C CA . ALA A 1 366 ? 5.328 -21.125 -17.734 1 96.19 366 ALA A CA 1
ATOM 2892 C C . ALA A 1 366 ? 4.07 -20.703 -18.484 1 96.19 366 ALA A C 1
ATOM 2894 O O . ALA A 1 366 ? 3.088 -21.453 -18.531 1 96.19 366 ALA A O 1
ATOM 2895 N N . ASN A 1 367 ? 4.141 -19.547 -19.094 1 94.81 367 ASN A N 1
ATOM 2896 C CA . ASN A 1 367 ? 2.998 -19.016 -19.828 1 94.81 367 ASN A CA 1
ATOM 2897 C C . ASN A 1 367 ? 2.648 -19.891 -21.016 1 94.81 367 ASN A C 1
ATOM 2899 O O . ASN A 1 367 ? 1.478 -20.203 -21.25 1 94.81 367 ASN A O 1
ATOM 2903 N N . GLN A 1 368 ? 3.633 -20.344 -21.781 1 95.94 368 GLN A N 1
ATOM 2904 C CA . GLN A 1 368 ? 3.393 -21.188 -22.938 1 95.94 368 GLN A CA 1
ATOM 2905 C C . GLN A 1 368 ? 2.854 -22.562 -22.531 1 95.94 368 GLN A C 1
ATOM 2907 O O . GLN A 1 368 ? 2.008 -23.125 -23.219 1 95.94 368 GLN A O 1
ATOM 2912 N N . LYS A 1 369 ? 3.371 -23.078 -21.453 1 98 369 LYS A N 1
ATOM 2913 C CA . LYS A 1 369 ? 2.812 -24.328 -20.938 1 98 369 LYS A CA 1
ATOM 2914 C C . LYS A 1 369 ? 1.342 -24.156 -20.578 1 98 369 LYS A C 1
ATOM 2916 O O . LYS A 1 369 ? 0.532 -25.062 -20.812 1 98 369 LYS A O 1
ATOM 2921 N N . GLY A 1 370 ? 1.029 -23.016 -19.969 1 98.19 370 GLY A N 1
ATOM 2922 C CA . GLY A 1 370 ? -0.365 -22.734 -19.672 1 98.19 370 GLY A CA 1
ATOM 2923 C C . GLY A 1 370 ? -1.241 -22.688 -20.906 1 98.19 370 GLY A C 1
ATOM 2924 O O . GLY A 1 370 ? -2.326 -23.281 -20.922 1 98.19 370 GLY A O 1
ATOM 2925 N N . LYS A 1 371 ? -0.782 -22.047 -21.953 1 97 371 LYS A N 1
ATOM 2926 C CA . LYS A 1 371 ? -1.516 -21.969 -23.219 1 97 371 LYS A CA 1
ATOM 2927 C C . LYS A 1 371 ? -1.721 -23.344 -23.812 1 97 371 LYS A C 1
ATOM 2929 O O . LYS A 1 371 ? -2.797 -23.656 -24.328 1 97 371 LYS A O 1
ATOM 2934 N N . TYR A 1 372 ? -0.737 -24.141 -23.734 1 98 372 TYR A N 1
ATOM 2935 C CA . TYR A 1 372 ? -0.812 -25.5 -24.219 1 98 372 TYR A CA 1
ATOM 2936 C C . TYR A 1 372 ? -1.902 -26.281 -23.5 1 98 372 TYR A C 1
ATOM 2938 O O . TYR A 1 372 ? -2.713 -26.969 -24.125 1 98 372 TYR A O 1
ATOM 2946 N N . LEU A 1 373 ? -1.92 -26.156 -22.219 1 98.19 373 LEU A N 1
ATOM 2947 C CA . LEU A 1 373 ? -2.889 -26.906 -21.422 1 98.19 373 LEU A CA 1
ATOM 2948 C C . LEU A 1 373 ? -4.312 -26.453 -21.734 1 98.19 373 LEU A C 1
ATOM 2950 O O . LEU A 1 373 ? -5.238 -27.266 -21.734 1 98.19 373 LEU A O 1
ATOM 2954 N N . VAL A 1 374 ? -4.469 -25.125 -21.938 1 98 374 VAL A N 1
ATOM 2955 C CA . VAL A 1 374 ? -5.789 -24.625 -22.297 1 98 374 VAL A CA 1
ATOM 2956 C C . VAL A 1 374 ? -6.297 -25.344 -23.547 1 98 374 VAL A C 1
ATOM 2958 O O . VAL A 1 374 ? -7.438 -25.812 -23.578 1 98 374 VAL A O 1
ATOM 2961 N N . LYS A 1 375 ? -5.445 -25.484 -24.547 1 97.19 375 LYS A N 1
ATOM 2962 C CA . LYS A 1 375 ? -5.805 -26.188 -25.766 1 97.19 375 LYS A CA 1
ATOM 2963 C C . LYS A 1 375 ? -6.078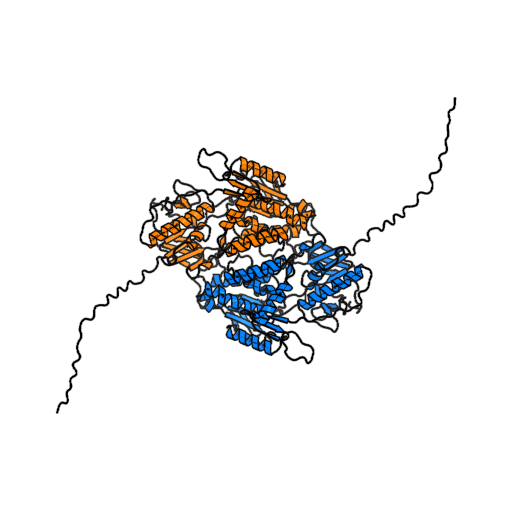 -27.656 -25.516 1 97.19 375 LYS A C 1
ATOM 2965 O O . LYS A 1 375 ? -7.098 -28.203 -25.953 1 97.19 375 LYS A O 1
ATOM 2970 N N . LYS A 1 376 ? -5.227 -28.266 -24.812 1 97.44 376 LYS A N 1
ATOM 2971 C CA . LYS A 1 376 ? -5.363 -29.688 -24.516 1 97.44 376 LYS A CA 1
ATOM 2972 C C . LYS A 1 376 ? -6.656 -29.969 -23.766 1 97.44 376 LYS A C 1
ATOM 2974 O O . LYS A 1 376 ? -7.395 -30.891 -24.109 1 97.44 376 LYS A O 1
ATOM 2979 N N . LEU A 1 377 ? -6.938 -29.203 -22.75 1 97.06 377 LEU A N 1
ATOM 2980 C CA . LEU A 1 377 ? -8.117 -29.422 -21.922 1 97.06 377 LEU A CA 1
ATOM 2981 C C . LEU A 1 377 ? -9.398 -29.141 -22.703 1 97.06 377 LEU A C 1
ATOM 2983 O O . LEU A 1 377 ? -10.453 -29.703 -22.391 1 97.06 377 LEU A O 1
ATOM 2987 N N . ARG A 1 378 ? -9.297 -28.281 -23.688 1 95.25 378 ARG A N 1
ATOM 2988 C CA . ARG A 1 378 ? -10.438 -28.078 -24.578 1 95.25 378 ARG A CA 1
ATOM 2989 C C . ARG A 1 378 ? -10.781 -29.344 -25.328 1 95.25 378 ARG A C 1
ATOM 2991 O O . ARG A 1 378 ? -11.961 -29.672 -25.5 1 95.25 378 ARG A O 1
ATOM 2998 N N . TYR A 1 379 ? -9.781 -30.031 -25.766 1 95 379 TYR A N 1
ATOM 2999 C CA . TYR A 1 379 ? -9.977 -31.297 -26.453 1 95 379 TYR A CA 1
ATOM 3000 C C . TYR A 1 379 ? -10.516 -32.375 -25.516 1 95 379 TYR A C 1
ATOM 3002 O O . TYR A 1 379 ? -11.477 -33.062 -25.844 1 95 379 TYR A O 1
ATOM 3010 N N . ILE A 1 380 ? -9.961 -32.406 -24.391 1 94.38 380 ILE A N 1
ATOM 3011 C CA . ILE A 1 380 ? -10.375 -33.406 -23.406 1 94.38 380 ILE A CA 1
ATOM 3012 C C . ILE A 1 380 ? -11.836 -33.188 -23.031 1 94.38 380 ILE A C 1
ATOM 3014 O O . ILE A 1 380 ? -12.586 -34.156 -22.875 1 94.38 380 ILE A O 1
ATOM 3018 N N . ALA A 1 381 ? -12.211 -31.969 -22.922 1 92 381 ALA A N 1
ATOM 3019 C CA . ALA A 1 381 ? -13.594 -31.641 -22.594 1 92 381 ALA A CA 1
ATOM 3020 C C . ALA A 1 381 ? -14.555 -32.188 -23.641 1 92 381 ALA A C 1
ATOM 3022 O O . ALA A 1 381 ? -15.734 -32.438 -23.359 1 92 381 ALA A O 1
ATOM 3023 N N . ARG A 1 382 ? -14.086 -32.375 -24.828 1 90.44 382 ARG A N 1
ATOM 3024 C CA . ARG A 1 382 ? -14.891 -32.875 -25.938 1 90.44 382 ARG A CA 1
ATOM 3025 C C . ARG A 1 382 ? -14.633 -34.375 -26.172 1 90.44 382 ARG A C 1
ATOM 3027 O O . ARG A 1 382 ? -14.953 -34.906 -27.234 1 90.44 382 ARG A O 1
ATOM 3034 N N . ASP A 1 383 ? -13.961 -34.969 -25.297 1 91.62 383 ASP A N 1
ATOM 3035 C CA . ASP A 1 383 ? -13.648 -36.375 -25.344 1 91.62 383 ASP A CA 1
ATOM 3036 C C . ASP A 1 383 ? -12.727 -36.688 -26.516 1 91.62 383 ASP A C 1
ATOM 3038 O O . ASP A 1 383 ? -12.914 -37.719 -27.203 1 91.62 383 ASP A O 1
ATOM 3042 N N . GLN A 1 384 ? -11.875 -35.75 -26.75 1 92.5 384 GLN A N 1
ATOM 3043 C CA . GLN A 1 384 ? -10.859 -35.906 -27.781 1 92.5 384 GLN A CA 1
ATOM 3044 C C . GLN A 1 384 ? -9.453 -35.875 -27.188 1 92.5 384 GLN A C 1
ATOM 3046 O O . GLN A 1 384 ? -9.234 -35.281 -26.141 1 92.5 384 GLN A O 1
ATOM 3051 N N . GLU A 1 385 ? -8.648 -36.562 -27.844 1 88.5 385 GLU A N 1
ATOM 3052 C CA . GLU A 1 385 ? -7.246 -36.531 -27.422 1 88.5 385 GLU A CA 1
ATOM 3053 C C . GLU A 1 385 ? -6.484 -35.438 -28.188 1 88.5 385 GLU A C 1
ATOM 3055 O O . GLU A 1 385 ? -6.688 -35.25 -29.391 1 88.5 385 GLU A O 1
ATOM 3060 N N . TYR A 1 386 ? -5.754 -34.688 -27.469 1 89.62 386 TYR A N 1
ATOM 3061 C CA . TYR A 1 386 ? -4.855 -33.719 -28.109 1 89.62 386 TYR A CA 1
ATOM 3062 C C . TYR A 1 386 ? -3.512 -34.375 -28.422 1 89.62 386 TYR A C 1
ATOM 3064 O O . TYR A 1 386 ? -2.723 -34.656 -27.516 1 89.62 386 TYR A O 1
ATOM 3072 N N . PRO A 1 387 ? -3.148 -34.594 -29.625 1 88.69 387 PRO A N 1
ATOM 3073 C CA . PRO A 1 387 ? -2.012 -35.438 -29.938 1 88.69 387 PRO A CA 1
ATOM 3074 C C . PRO A 1 387 ? -0.679 -34.688 -29.922 1 88.69 387 PRO A C 1
ATOM 3076 O O . PRO A 1 387 ? 0.381 -35.312 -29.812 1 88.69 387 PRO A O 1
ATOM 3079 N N . LYS A 1 388 ? -0.652 -33.469 -30.031 1 94.25 388 LYS A N 1
ATOM 3080 C CA . LYS A 1 388 ? 0.604 -32.75 -30.188 1 94.25 388 LYS A CA 1
ATOM 3081 C C . LYS A 1 388 ? 1.305 -32.531 -28.844 1 94.25 388 LYS A C 1
ATOM 3083 O O . LYS A 1 388 ? 0.689 -32.094 -27.875 1 94.25 388 LYS A O 1
ATOM 3088 N N . PRO A 1 389 ? 2.562 -32.875 -28.844 1 95.94 389 PRO A N 1
ATOM 3089 C CA . PRO A 1 389 ? 3.33 -32.625 -27.625 1 95.94 389 PRO A CA 1
ATOM 3090 C C . PRO A 1 389 ? 3.621 -31.125 -27.422 1 95.94 389 PRO A C 1
ATOM 3092 O O . PRO A 1 389 ? 3.457 -30.328 -28.344 1 95.94 389 PRO A O 1
ATOM 3095 N N . PHE A 1 390 ? 3.979 -30.766 -26.219 1 97.25 390 PHE A N 1
ATOM 3096 C CA . PHE A 1 390 ? 4.359 -29.391 -25.922 1 97.25 390 PHE A CA 1
ATOM 3097 C C . PHE A 1 390 ? 5.664 -29.031 -26.609 1 97.25 390 PHE A C 1
ATOM 3099 O O . PHE A 1 390 ? 6.633 -29.797 -26.562 1 97.25 390 PHE A O 1
ATOM 3106 N N . GLU A 1 391 ? 5.703 -27.891 -27.25 1 94.69 391 GLU A N 1
ATOM 3107 C CA . GLU A 1 391 ? 6.898 -27.328 -27.859 1 94.69 391 GLU A CA 1
ATOM 3108 C C . GLU A 1 391 ? 7.125 -25.891 -27.422 1 94.69 391 GLU A C 1
ATOM 3110 O O . GLU A 1 391 ? 6.246 -25.047 -27.562 1 94.69 391 GLU A O 1
ATOM 3115 N N . PHE A 1 392 ? 8.289 -25.734 -26.875 1 93.38 392 PHE A N 1
ATOM 3116 C CA . PHE A 1 392 ? 8.641 -24.391 -26.406 1 93.38 392 PHE A CA 1
ATOM 3117 C C . PHE A 1 392 ? 9.188 -23.547 -27.547 1 93.38 392 PHE A C 1
ATOM 3119 O O . PHE A 1 392 ? 10.07 -23.984 -28.281 1 93.38 392 PHE A O 1
ATOM 3126 N N . HIS A 1 393 ? 8.664 -22.328 -27.734 1 89.75 393 HIS A N 1
ATOM 3127 C CA . HIS A 1 393 ? 9.148 -21.344 -28.688 1 89.75 393 HIS A CA 1
ATOM 3128 C C . HIS A 1 393 ? 9.812 -20.172 -27.984 1 89.75 393 HIS A C 1
ATOM 3130 O O . HIS A 1 393 ? 9.133 -19.312 -27.422 1 89.75 393 HIS A O 1
ATOM 3136 N N . ASN A 1 394 ? 11.078 -20.109 -28.031 1 84.81 394 ASN A N 1
ATOM 3137 C CA . ASN A 1 394 ? 11.844 -19.062 -27.375 1 84.81 394 ASN A CA 1
ATOM 3138 C C . ASN A 1 394 ? 11.672 -17.719 -28.078 1 84.81 394 ASN A C 1
ATOM 3140 O O . ASN A 1 394 ? 12.141 -17.531 -29.203 1 84.81 394 ASN A O 1
ATOM 3144 N N . GLN A 1 395 ? 11.086 -16.812 -27.375 1 78.19 395 GLN A N 1
ATOM 3145 C CA . GLN A 1 395 ? 10.812 -15.516 -27.969 1 78.19 395 GLN A CA 1
ATOM 3146 C C . GLN A 1 395 ? 11.906 -14.508 -27.594 1 78.19 395 GLN A C 1
ATOM 3148 O O . GLN A 1 395 ? 11.797 -13.328 -27.922 1 78.19 395 GLN A O 1
ATOM 3153 N N . GLY A 1 396 ? 12.906 -14.977 -26.875 1 76.12 396 GLY A N 1
ATOM 3154 C CA . GLY A 1 396 ? 14 -14.102 -26.5 1 76.12 396 GLY A CA 1
ATOM 3155 C C . GLY A 1 396 ? 13.961 -13.672 -25.047 1 76.12 396 GLY A C 1
ATOM 3156 O O . GLY A 1 396 ? 12.969 -13.914 -24.359 1 76.12 396 GLY A O 1
ATOM 3157 N N . SER A 1 397 ? 15.125 -13.133 -24.625 1 72.12 397 SER A N 1
ATOM 3158 C CA . SER A 1 397 ? 15.273 -12.648 -23.266 1 72.12 397 SER A CA 1
ATOM 3159 C C . SER A 1 397 ? 15.562 -11.156 -23.234 1 72.12 397 SER A C 1
ATOM 3161 O O . SER A 1 397 ? 16.312 -10.648 -24.078 1 72.12 397 SER A O 1
ATOM 3163 N N . LEU A 1 398 ? 14.875 -10.516 -22.328 1 70.25 398 LEU A N 1
ATOM 3164 C CA . LEU A 1 398 ? 15.031 -9.07 -22.172 1 70.25 398 LEU A CA 1
ATOM 3165 C C . LEU A 1 398 ? 15.445 -8.711 -20.75 1 70.25 398 LEU A C 1
ATOM 3167 O O . LEU A 1 398 ? 15.055 -9.391 -19.797 1 70.25 398 LEU A O 1
ATOM 3171 N N . ALA A 1 399 ? 16.328 -7.68 -20.656 1 71.94 399 ALA A N 1
ATOM 3172 C CA . ALA A 1 399 ? 16.672 -7.152 -19.344 1 71.94 399 ALA A CA 1
ATOM 3173 C C . ALA A 1 399 ? 16.938 -5.648 -19.406 1 71.94 399 ALA A C 1
ATOM 3175 O O . ALA A 1 399 ? 17.688 -5.18 -20.266 1 71.94 399 ALA A O 1
ATOM 3176 N N . TYR A 1 400 ? 16.281 -4.922 -18.547 1 73.31 400 TYR A N 1
ATOM 3177 C CA . TYR A 1 400 ? 16.531 -3.492 -18.406 1 73.31 400 TYR A CA 1
ATOM 3178 C C . TYR A 1 400 ? 17.828 -3.236 -17.641 1 73.31 400 TYR A C 1
ATOM 3180 O O . TYR A 1 400 ? 18.094 -3.896 -16.641 1 73.31 400 TYR A O 1
ATOM 3188 N N . ILE A 1 401 ? 18.656 -2.244 -18.156 1 70.94 401 ILE A N 1
ATOM 3189 C CA . ILE A 1 401 ? 19.938 -2.031 -17.5 1 70.94 401 ILE A CA 1
ATOM 3190 C C . ILE A 1 401 ? 20.094 -0.557 -17.125 1 70.94 401 ILE A C 1
ATOM 3192 O O . ILE A 1 401 ? 21.203 -0.089 -16.859 1 70.94 401 ILE A O 1
ATOM 3196 N N . GLY A 1 402 ? 18.984 0.234 -17.188 1 66.75 402 GLY A N 1
ATOM 3197 C CA . GLY A 1 402 ? 19.031 1.591 -16.672 1 66.75 402 GLY A CA 1
ATOM 3198 C C . GLY A 1 402 ? 19.172 2.643 -17.75 1 66.75 402 GLY A C 1
ATOM 3199 O O . GLY A 1 402 ? 19.672 2.352 -18.844 1 66.75 402 GLY A O 1
ATOM 3200 N N . ASP A 1 403 ? 18.672 3.877 -17.391 1 70.38 403 ASP A N 1
ATOM 3201 C CA . ASP A 1 403 ? 18.844 5.062 -18.219 1 70.38 403 ASP A CA 1
ATOM 3202 C C . ASP A 1 403 ? 18.344 4.812 -19.641 1 70.38 403 ASP A C 1
ATOM 3204 O O . ASP A 1 403 ? 19.062 5.039 -20.609 1 70.38 403 ASP A O 1
ATOM 3208 N N . TRP A 1 404 ? 17.203 4.223 -19.703 1 65.25 404 TRP A N 1
ATOM 3209 C CA . TRP A 1 404 ? 16.516 3.969 -20.953 1 65.25 404 TRP A CA 1
ATOM 3210 C C . TRP A 1 404 ? 17.297 2.988 -21.828 1 65.25 404 TRP A C 1
ATOM 3212 O O . TRP A 1 404 ? 17.297 3.1 -23.047 1 65.25 404 TRP A O 1
ATOM 3222 N N . LYS A 1 405 ? 18.078 2.123 -21.219 1 62.88 405 LYS A N 1
ATOM 3223 C CA . LYS A 1 405 ? 18.797 1.08 -21.938 1 62.88 405 LYS A CA 1
ATOM 3224 C C . LYS A 1 405 ? 18.375 -0.308 -21.469 1 62.88 405 LYS A C 1
ATOM 3226 O O . LYS A 1 405 ? 18.047 -0.504 -20.297 1 62.88 405 LYS A O 1
ATOM 3231 N N . ALA A 1 406 ? 18.344 -1.175 -22.438 1 79 406 ALA A N 1
ATOM 3232 C CA . ALA A 1 406 ? 18.062 -2.58 -22.172 1 79 406 ALA A CA 1
ATOM 3233 C C . ALA A 1 406 ? 18.891 -3.492 -23.062 1 79 406 ALA A C 1
ATOM 3235 O O . ALA A 1 406 ? 19.641 -3.016 -23.922 1 79 406 ALA A O 1
ATOM 3236 N N . ILE A 1 407 ? 18.906 -4.734 -22.781 1 65.5 407 ILE A N 1
ATOM 3237 C CA . ILE A 1 407 ? 19.516 -5.73 -23.641 1 65.5 407 ILE A CA 1
ATOM 3238 C C . ILE A 1 407 ? 18.484 -6.766 -24.062 1 65.5 407 ILE A C 1
ATOM 3240 O O . ILE A 1 407 ? 17.594 -7.117 -23.297 1 65.5 407 ILE A O 1
ATOM 3244 N N . TYR A 1 408 ? 18.594 -7.078 -25.234 1 69.56 408 TYR A N 1
ATOM 3245 C CA . TYR A 1 408 ? 17.719 -8.078 -25.844 1 69.56 408 TYR A CA 1
ATOM 3246 C C . TYR A 1 408 ? 18.547 -9.195 -26.484 1 69.56 408 TYR A C 1
ATOM 3248 O O . TYR A 1 408 ? 19.484 -8.93 -27.234 1 69.56 408 TYR A O 1
ATOM 3256 N N . ASP A 1 409 ? 18.297 -10.477 -26.062 1 70.06 409 ASP A N 1
ATOM 3257 C CA . ASP A 1 409 ? 19 -11.641 -26.594 1 70.06 409 ASP A CA 1
ATOM 3258 C C . ASP A 1 409 ? 18.016 -12.695 -27.109 1 70.06 409 ASP A C 1
ATOM 3260 O O . ASP A 1 409 ? 17.25 -13.266 -26.328 1 70.06 409 ASP A O 1
ATOM 3264 N N . ARG A 1 410 ? 18 -12.789 -28.422 1 70.75 410 ARG A N 1
ATOM 3265 C CA . ARG A 1 410 ? 17.203 -13.859 -29.031 1 70.75 410 ARG A CA 1
ATOM 3266 C C . ARG A 1 410 ? 18.094 -14.844 -29.781 1 70.75 410 ARG A C 1
ATOM 3268 O O . ARG A 1 410 ? 18.891 -14.438 -30.641 1 70.75 410 ARG A O 1
ATOM 3275 N N . PRO A 1 411 ? 18.062 -16.172 -29.312 1 58.53 411 PRO A N 1
ATOM 3276 C CA . PRO A 1 411 ? 18.891 -17.125 -30.047 1 58.53 411 PRO A CA 1
ATOM 3277 C C . PRO A 1 411 ? 18.484 -17.25 -31.516 1 58.53 411 PRO A C 1
ATOM 3279 O O . PRO A 1 411 ? 17.281 -17.281 -31.812 1 58.53 411 PRO A O 1
ATOM 3282 N N . GLY A 1 412 ? 19.188 -16.672 -32.5 1 53.09 412 GLY A N 1
ATOM 3283 C CA . GLY A 1 412 ? 18.922 -16.875 -33.906 1 53.09 412 GLY A CA 1
ATOM 3284 C C . GLY A 1 412 ? 19.203 -18.297 -34.375 1 53.09 412 GLY A C 1
ATOM 3285 O O . GLY A 1 412 ? 19.75 -19.109 -33.594 1 53.09 412 GLY A O 1
ATOM 3286 N N . PRO A 1 413 ? 18.516 -18.797 -35.438 1 50.94 413 PRO A N 1
ATOM 3287 C CA . PRO A 1 413 ? 18.891 -20.109 -36 1 50.94 413 PRO A CA 1
ATOM 3288 C C . PRO A 1 413 ? 20.391 -20.344 -36.031 1 50.94 413 PRO A C 1
ATOM 3290 O O . PRO A 1 413 ? 21.172 -19.391 -36.094 1 50.94 413 PRO A O 1
ATOM 3293 N N . PRO A 1 414 ? 20.828 -21.672 -35.688 1 43.78 414 PRO A N 1
ATOM 3294 C CA . PRO A 1 414 ? 22.25 -21.984 -35.875 1 43.78 414 PRO A CA 1
ATOM 3295 C C . PRO A 1 414 ? 22.781 -21.5 -37.219 1 43.78 414 PRO A C 1
ATOM 3297 O O . PRO A 1 414 ? 22.141 -21.688 -38.25 1 43.78 414 PRO A O 1
ATOM 3300 N N . GLY A 1 415 ? 23.828 -20.578 -37.281 1 47.72 415 GLY A N 1
ATOM 3301 C CA . GLY A 1 415 ? 24.5 -20.031 -38.438 1 47.72 415 GLY A CA 1
ATOM 3302 C C . GLY A 1 415 ? 24.172 -18.578 -38.719 1 47.72 415 GLY A C 1
ATOM 3303 O O . GLY A 1 415 ? 24.703 -17.969 -39.656 1 47.72 415 GLY A O 1
ATOM 3304 N N . SER A 1 416 ? 22.984 -18.172 -38.375 1 43.5 416 SER A N 1
ATOM 3305 C CA . SER A 1 416 ? 22.641 -16.812 -38.781 1 43.5 416 SER A CA 1
ATOM 3306 C C . SER A 1 416 ? 23.328 -15.789 -37.875 1 43.5 416 SER A C 1
ATOM 3308 O O . SER A 1 416 ? 23.328 -15.938 -36.656 1 43.5 416 SER A O 1
ATOM 3310 N N . GLU A 1 417 ? 24.375 -15.188 -38.344 1 42.28 417 GLU A N 1
ATOM 3311 C CA . GLU A 1 417 ? 25.062 -14.047 -37.75 1 42.28 417 GLU A CA 1
ATOM 3312 C C . GLU A 1 417 ? 24.062 -13.047 -37.188 1 42.28 417 GLU A C 1
ATOM 3314 O O . GLU A 1 417 ? 22.891 -13.031 -37.562 1 42.28 417 GLU A O 1
ATOM 3319 N N . GLY A 1 418 ? 24.453 -12.07 -36.188 1 46.38 418 GLY A N 1
ATOM 3320 C CA . GLY A 1 418 ? 24.031 -11.023 -35.281 1 46.38 418 GLY A CA 1
ATOM 3321 C C . GLY A 1 418 ? 23.047 -10.055 -35.906 1 46.38 418 GLY A C 1
ATOM 3322 O O . GLY A 1 418 ? 23.375 -8.898 -36.156 1 46.38 418 GLY A O 1
ATOM 3323 N N . GLY A 1 419 ? 22.094 -10.547 -36.625 1 42.84 419 GLY A N 1
ATOM 3324 C CA . GLY A 1 419 ? 21.297 -9.531 -37.281 1 42.84 419 GLY A CA 1
ATOM 3325 C C . GLY A 1 419 ? 20.484 -8.688 -36.312 1 42.84 419 GLY A C 1
ATOM 3326 O O . GLY A 1 419 ? 20.453 -8.977 -35.125 1 42.84 419 GLY A O 1
ATOM 3327 N N . PHE A 1 420 ? 19.875 -7.68 -36.812 1 41.69 420 PHE A N 1
ATOM 3328 C CA . PHE A 1 420 ? 18.875 -6.75 -36.312 1 41.69 420 PHE A CA 1
ATOM 3329 C C . PHE A 1 420 ? 17.672 -7.5 -35.75 1 41.69 420 PHE A C 1
ATOM 3331 O O . PHE A 1 420 ? 17.219 -8.484 -36.312 1 41.69 420 PHE A O 1
ATOM 3338 N N . MET A 1 421 ? 17.578 -7.656 -34.438 1 51.44 421 MET A N 1
ATOM 3339 C CA . MET A 1 421 ? 16.438 -8.227 -33.719 1 51.44 421 MET A CA 1
ATOM 3340 C C . MET A 1 421 ? 16.875 -9.445 -32.906 1 51.44 421 MET A C 1
ATOM 3342 O O . MET A 1 421 ? 16.031 -10.141 -32.312 1 51.44 421 MET A O 1
ATOM 3346 N N . GLN A 1 422 ? 18.281 -9.75 -33.031 1 49.75 422 GLN A N 1
ATOM 3347 C CA . GLN A 1 422 ? 18.719 -10.891 -32.25 1 49.75 422 GLN A CA 1
ATOM 3348 C C . GLN A 1 422 ? 19.453 -10.43 -30.984 1 49.75 422 GLN A C 1
ATOM 3350 O O . GLN A 1 422 ? 19.266 -11.016 -29.906 1 49.75 422 GLN A O 1
ATOM 3355 N N . LYS A 1 423 ? 20.422 -9.359 -31.266 1 63.41 423 LYS A N 1
ATOM 3356 C CA . LYS A 1 423 ? 21.172 -8.781 -30.156 1 63.41 423 LYS A CA 1
ATOM 3357 C C . LYS A 1 423 ? 21.109 -7.254 -30.188 1 63.41 423 LYS A C 1
ATOM 3359 O O . LYS A 1 423 ? 21.641 -6.625 -31.109 1 63.41 423 LYS A O 1
ATOM 3364 N N . GLU A 1 424 ? 20.188 -6.656 -29.406 1 66.62 424 GLU A N 1
ATOM 3365 C CA . GLU A 1 424 ? 20.047 -5.203 -29.391 1 66.62 424 GLU A CA 1
ATOM 3366 C C . GLU A 1 424 ? 20.391 -4.625 -28.016 1 66.62 424 GLU A C 1
ATOM 3368 O O . GLU A 1 424 ? 20.188 -5.285 -27 1 66.62 424 GLU A O 1
ATOM 3373 N N . THR A 1 425 ? 21.109 -3.58 -28.078 1 73.06 425 THR A N 1
ATOM 3374 C CA . THR A 1 425 ? 21.453 -2.881 -26.844 1 73.06 425 THR A CA 1
ATOM 3375 C C . THR A 1 425 ? 20.969 -1.432 -26.891 1 73.06 425 THR A C 1
ATOM 3377 O O . THR A 1 425 ? 20.547 -0.948 -27.938 1 73.06 425 THR A O 1
ATOM 3380 N N . GLY A 1 426 ? 20.906 -0.839 -25.766 1 68.19 426 GLY A N 1
ATOM 3381 C CA . GLY A 1 426 ? 20.703 0.6 -25.703 1 68.19 426 GLY A CA 1
ATOM 3382 C C . GLY A 1 426 ? 19.25 1 -25.734 1 68.19 426 GLY A C 1
ATOM 3383 O O . GLY A 1 426 ? 18.391 0.313 -25.172 1 68.19 426 GLY A O 1
ATOM 3384 N N . ARG A 1 427 ? 18.969 2.102 -26.344 1 69.62 427 ARG A N 1
ATOM 3385 C CA . ARG A 1 427 ? 17.641 2.711 -26.359 1 69.62 427 ARG A CA 1
ATOM 3386 C C . ARG A 1 427 ? 16.672 1.896 -27.203 1 69.62 427 ARG A C 1
ATOM 3388 O O . ARG A 1 427 ? 15.477 1.827 -26.906 1 69.62 427 ARG A O 1
ATOM 3395 N N . ALA A 1 428 ? 17.203 1.363 -28.156 1 64.44 428 ALA A N 1
ATOM 3396 C CA . ALA A 1 428 ? 16.344 0.535 -29 1 64.44 428 ALA A CA 1
ATOM 3397 C C . ALA A 1 428 ? 15.852 -0.697 -28.25 1 64.44 428 ALA A C 1
ATOM 3399 O O . ALA A 1 428 ? 14.672 -1.047 -28.312 1 64.44 428 ALA A O 1
ATOM 3400 N N . ALA A 1 429 ? 16.734 -1.288 -27.531 1 68.19 429 ALA A N 1
ATOM 3401 C CA . ALA A 1 429 ? 16.375 -2.438 -26.703 1 68.19 429 ALA A CA 1
ATOM 3402 C C . ALA A 1 429 ? 15.422 -2.029 -25.578 1 68.19 429 ALA A C 1
ATOM 3404 O O . ALA A 1 429 ? 14.539 -2.799 -25.203 1 68.19 429 ALA A O 1
ATOM 3405 N N . TRP A 1 430 ? 15.609 -0.844 -25.234 1 71.81 430 TRP A N 1
ATOM 3406 C CA . TRP A 1 430 ? 14.734 -0.336 -24.188 1 71.81 430 TRP A CA 1
ATOM 3407 C C . TRP A 1 430 ? 13.305 -0.197 -24.703 1 71.81 430 TRP A C 1
ATOM 3409 O O . TRP A 1 430 ? 12.352 -0.557 -24.016 1 71.81 430 TRP A O 1
ATOM 3419 N N . LEU A 1 431 ? 13.188 0.323 -25.828 1 65.31 431 LEU A N 1
ATOM 3420 C CA . LEU A 1 431 ? 11.867 0.452 -26.422 1 65.31 431 LEU A CA 1
ATOM 3421 C C . LEU A 1 431 ? 11.211 -0.915 -26.594 1 65.31 431 LEU A C 1
ATOM 3423 O O . LEU A 1 431 ? 10.008 -1.064 -26.375 1 65.31 431 LEU A O 1
ATOM 3427 N N . LEU A 1 432 ? 12.031 -1.879 -26.969 1 64.12 432 LEU A N 1
ATOM 3428 C CA . LEU A 1 432 ? 11.523 -3.24 -27.109 1 64.12 432 LEU A CA 1
ATOM 3429 C C . LEU A 1 432 ? 11.086 -3.805 -25.766 1 64.12 432 LEU A C 1
ATOM 3431 O O . LEU A 1 432 ? 10.039 -4.441 -25.656 1 64.12 432 LEU A O 1
ATOM 3435 N N . TRP A 1 433 ? 11.938 -3.562 -24.906 1 68.62 433 TRP A N 1
ATOM 3436 C CA . TRP A 1 433 ? 11.648 -3.984 -23.531 1 68.62 433 TRP A CA 1
ATOM 3437 C C . TRP A 1 433 ? 10.336 -3.383 -23.047 1 68.62 433 TRP A C 1
ATOM 3439 O O . TRP A 1 433 ? 9.461 -4.102 -22.562 1 68.62 433 TRP A O 1
ATOM 3449 N N . ARG A 1 434 ? 10.141 -2.197 -23.266 1 69.06 434 ARG A N 1
ATOM 3450 C CA . ARG A 1 434 ? 8.93 -1.501 -22.844 1 69.06 434 ARG A CA 1
ATOM 3451 C C . ARG A 1 434 ? 7.719 -1.976 -23.641 1 69.06 434 ARG A C 1
ATOM 3453 O O . ARG A 1 434 ? 6.637 -2.16 -23.094 1 69.06 434 ARG A O 1
ATOM 3460 N N . SER A 1 435 ? 7.918 -2.152 -24.844 1 69.25 435 SER A N 1
ATOM 3461 C CA . SER A 1 435 ? 6.824 -2.572 -25.703 1 69.25 435 SER A CA 1
ATOM 3462 C C . SER A 1 435 ? 6.398 -4.008 -25.406 1 69.25 435 SER A C 1
ATOM 3464 O O . SER A 1 435 ? 5.207 -4.316 -25.391 1 69.25 435 SER A O 1
ATOM 3466 N N . ALA A 1 436 ? 7.379 -4.828 -25.25 1 67.38 436 ALA A N 1
ATOM 3467 C CA . ALA A 1 436 ? 7.086 -6.23 -24.969 1 67.38 436 ALA A CA 1
ATOM 3468 C C . ALA A 1 436 ? 6.281 -6.371 -23.688 1 67.38 436 ALA A C 1
ATOM 3470 O O . ALA A 1 436 ? 5.262 -7.066 -23.656 1 67.38 436 ALA A O 1
ATOM 3471 N N . TYR A 1 437 ? 6.672 -5.691 -22.797 1 66.75 437 TYR A N 1
ATOM 3472 C CA . TYR A 1 437 ? 6 -5.84 -21.516 1 66.75 437 TYR A CA 1
ATOM 3473 C C . TYR A 1 437 ? 4.656 -5.129 -21.5 1 66.75 437 TYR A C 1
ATOM 3475 O O . TYR A 1 437 ? 3.721 -5.555 -20.828 1 66.75 437 TYR A O 1
ATOM 3483 N N . PHE A 1 438 ? 4.613 -4.062 -22.328 1 67.19 438 PHE A N 1
ATOM 3484 C CA . PHE A 1 438 ? 3.328 -3.402 -22.516 1 67.19 438 PHE A CA 1
ATOM 3485 C C . PHE A 1 438 ? 2.322 -4.348 -23.172 1 67.19 438 PHE A C 1
ATOM 3487 O O . PHE A 1 438 ? 1.17 -4.426 -22.734 1 67.19 438 PHE A O 1
ATOM 3494 N N . THR A 1 439 ? 2.789 -5.039 -24.109 1 64.62 439 THR A N 1
ATOM 3495 C CA . THR A 1 439 ? 1.899 -5.926 -24.844 1 64.62 439 THR A CA 1
ATOM 3496 C C . THR A 1 439 ? 1.533 -7.148 -24.016 1 64.62 439 THR A C 1
ATOM 3498 O O . THR A 1 439 ? 0.443 -7.707 -24.156 1 64.62 439 THR A O 1
ATOM 3501 N N . MET A 1 440 ? 2.447 -7.465 -23.203 1 65.25 440 MET A N 1
ATOM 3502 C CA . MET A 1 440 ? 2.195 -8.641 -22.391 1 65.25 440 MET A CA 1
ATOM 3503 C C . MET A 1 440 ? 1.27 -8.305 -21.219 1 65.25 440 MET A C 1
ATOM 3505 O O . MET A 1 440 ? 0.702 -9.203 -20.594 1 65.25 440 MET A O 1
ATOM 3509 N N . THR A 1 441 ? 1.241 -6.957 -20.984 1 63.03 441 THR A N 1
ATOM 3510 C CA . THR A 1 441 ? 0.322 -6.57 -19.922 1 63.03 441 THR A CA 1
ATOM 3511 C C . THR A 1 441 ? -1.11 -6.961 -20.281 1 63.03 441 THR A C 1
ATOM 3513 O O . THR A 1 441 ? -1.56 -6.742 -21.406 1 63.03 441 THR A O 1
ATOM 3516 N N . LEU A 1 442 ? -1.635 -7.707 -19.328 1 63.66 442 LEU A N 1
ATOM 3517 C CA . LEU A 1 442 ? -2.764 -8.586 -19.609 1 63.66 442 LEU A CA 1
ATOM 3518 C C . LEU A 1 442 ? -4.07 -7.805 -19.625 1 63.66 442 LEU A C 1
ATOM 3520 O O . LEU A 1 442 ? -4.902 -8 -20.516 1 63.66 442 LEU A O 1
ATOM 3524 N N . SER A 1 443 ? -4.293 -6.82 -18.75 1 80.44 443 SER A N 1
ATOM 3525 C CA . SER A 1 443 ? -5.648 -6.273 -18.719 1 80.44 443 SER A CA 1
ATOM 3526 C C . SER A 1 443 ? -5.703 -4.895 -19.375 1 80.44 443 SER A C 1
ATOM 3528 O O . SER A 1 443 ? -4.707 -4.172 -19.391 1 80.44 443 SER A O 1
ATOM 3530 N N . TRP A 1 444 ? -6.699 -4.57 -19.984 1 82.69 444 TRP A N 1
ATOM 3531 C CA . TRP A 1 444 ? -6.902 -3.248 -20.562 1 82.69 444 TRP A CA 1
ATOM 3532 C C . TRP A 1 444 ? -6.691 -2.156 -19.531 1 82.69 444 TRP A C 1
ATOM 3534 O O . TRP A 1 444 ? -6.184 -1.079 -19.844 1 82.69 444 TRP A O 1
ATOM 3544 N N . ARG A 1 445 ? -7.051 -2.449 -18.359 1 86.81 445 ARG A N 1
ATOM 3545 C CA . ARG A 1 445 ? -6.809 -1.503 -17.281 1 86.81 445 ARG A CA 1
ATOM 3546 C C . ARG A 1 445 ? -5.324 -1.191 -17.141 1 86.81 445 ARG A C 1
ATOM 3548 O O . ARG A 1 445 ? -4.934 -0.025 -17.062 1 86.81 445 ARG A O 1
ATOM 3555 N N . ASN A 1 446 ? -4.531 -2.168 -17.156 1 86.06 446 ASN A N 1
ATOM 3556 C CA . ASN A 1 446 ? -3.09 -1.989 -17 1 86.06 446 ASN A CA 1
ATOM 3557 C C . ASN A 1 446 ? -2.475 -1.354 -18.25 1 86.06 446 ASN A C 1
ATOM 3559 O O . ASN A 1 446 ? -1.505 -0.601 -18.156 1 86.06 446 ASN A O 1
ATOM 3563 N N . LYS A 1 447 ? -3.057 -1.613 -19.375 1 85.19 447 LYS A N 1
ATOM 3564 C CA . LYS A 1 447 ? -2.582 -1.019 -20.625 1 85.19 447 LYS A CA 1
ATOM 3565 C C . LYS A 1 447 ? -2.797 0.492 -20.625 1 85.19 447 LYS A C 1
ATOM 3567 O O . LYS A 1 447 ? -2.117 1.218 -21.359 1 85.19 447 LYS A O 1
ATOM 3572 N N . ILE A 1 448 ? -3.695 0.95 -19.844 1 85.69 448 ILE A N 1
ATOM 3573 C CA . ILE A 1 448 ? -3.943 2.383 -19.719 1 85.69 448 ILE A CA 1
ATOM 3574 C C . ILE A 1 448 ? -3.09 2.967 -18.594 1 85.69 448 ILE A C 1
ATOM 3576 O O . ILE A 1 448 ? -2.443 4.004 -18.781 1 85.69 448 ILE A O 1
ATOM 3580 N N . LEU A 1 449 ? -3.016 2.27 -17.547 1 87.94 449 LEU A N 1
ATOM 3581 C CA . LEU A 1 449 ? -2.367 2.809 -16.359 1 87.94 449 LEU A CA 1
ATOM 3582 C C . LEU A 1 449 ? -0.856 2.879 -16.547 1 87.94 449 LEU A C 1
ATOM 3584 O O . LEU A 1 449 ? -0.22 3.855 -16.141 1 87.94 449 LEU A O 1
ATOM 3588 N N . VAL A 1 450 ? -0.238 1.89 -17.125 1 86.25 450 VAL A N 1
ATOM 3589 C CA . VAL A 1 450 ? 1.216 1.815 -17.219 1 86.25 450 VAL A CA 1
ATOM 3590 C C . VAL A 1 450 ? 1.739 3.002 -18.031 1 86.25 450 VAL A C 1
ATOM 3592 O O . VAL A 1 450 ? 2.568 3.773 -17.547 1 86.25 450 VAL A O 1
ATOM 3595 N N . PRO A 1 451 ? 1.187 3.262 -19.234 1 83.62 451 PRO A N 1
ATOM 3596 C CA . PRO A 1 451 ? 1.67 4.441 -19.953 1 83.62 451 PRO A CA 1
ATOM 3597 C C . PRO A 1 451 ? 1.343 5.75 -19.234 1 83.62 451 PRO A C 1
ATOM 3599 O O . PRO A 1 451 ? 2.1 6.719 -19.344 1 83.62 451 PRO A O 1
ATOM 3602 N N . THR A 1 452 ? 0.215 5.766 -18.562 1 87.56 452 THR A N 1
ATOM 3603 C CA . THR A 1 452 ? -0.14 6.965 -17.812 1 87.56 452 THR A CA 1
ATOM 3604 C C . THR A 1 452 ? 0.922 7.277 -16.75 1 87.56 452 THR A C 1
ATOM 3606 O O . THR A 1 452 ? 1.382 8.414 -16.656 1 87.56 452 THR A O 1
ATOM 3609 N N . TYR A 1 453 ? 1.386 6.305 -16.062 1 87.56 453 TYR A N 1
ATOM 3610 C CA . TYR A 1 453 ? 2.385 6.535 -15.016 1 87.56 453 TYR A CA 1
ATOM 3611 C C . TYR A 1 453 ? 3.746 6.844 -15.633 1 87.56 453 TYR A C 1
ATOM 3613 O O . TYR A 1 453 ? 4.508 7.652 -15.094 1 87.56 453 TYR A O 1
ATOM 3621 N N . TRP A 1 454 ? 4.09 6.176 -16.719 1 82.81 454 TRP A N 1
ATOM 3622 C CA . TRP A 1 454 ? 5.324 6.523 -17.406 1 82.81 454 TRP A CA 1
ATOM 3623 C C . TRP A 1 454 ? 5.32 7.992 -17.828 1 82.81 454 TRP A C 1
ATOM 3625 O O . TRP A 1 454 ? 6.316 8.695 -17.641 1 82.81 454 TRP A O 1
ATOM 3635 N N . PHE A 1 455 ? 4.207 8.453 -18.266 1 86.62 455 PHE A N 1
ATOM 3636 C CA . PHE A 1 455 ? 4.059 9.844 -18.688 1 86.62 455 PHE A CA 1
ATOM 3637 C C . PHE A 1 455 ? 4.152 10.789 -17.5 1 86.62 455 PHE A C 1
ATOM 3639 O O . PHE A 1 455 ? 4.871 11.789 -17.547 1 86.62 455 PHE A O 1
ATOM 3646 N N . LEU A 1 456 ? 3.475 10.492 -16.5 1 87.81 456 LEU A N 1
ATOM 3647 C CA . LEU A 1 456 ? 3.465 11.344 -15.32 1 87.81 456 LEU A CA 1
ATOM 3648 C C . LEU A 1 456 ? 4.855 11.414 -14.688 1 87.81 456 LEU A C 1
ATOM 3650 O O . LEU A 1 456 ? 5.293 12.484 -14.266 1 87.81 456 LEU A O 1
ATOM 3654 N N . ASN A 1 457 ? 5.535 10.312 -14.617 1 85.88 457 ASN A N 1
ATOM 3655 C CA . ASN A 1 457 ? 6.875 10.297 -14.039 1 85.88 457 ASN A CA 1
ATOM 3656 C C . ASN A 1 457 ? 7.863 11.078 -14.906 1 85.88 457 ASN A C 1
ATOM 3658 O O . ASN A 1 457 ? 8.797 11.688 -14.391 1 85.88 457 ASN A O 1
ATOM 3662 N N . TRP A 1 458 ? 7.613 10.992 -16.172 1 82 458 TRP A N 1
ATOM 3663 C CA . TRP A 1 458 ? 8.453 11.75 -17.094 1 82 458 TRP A CA 1
ATOM 3664 C C . TRP A 1 458 ? 8.289 13.25 -16.875 1 82 458 TRP A C 1
ATOM 3666 O O . TRP A 1 458 ? 9.266 14 -16.922 1 82 458 TRP A O 1
ATOM 3676 N N . ILE A 1 459 ? 7.09 13.695 -16.5 1 84.06 459 ILE A N 1
ATOM 3677 C CA . ILE A 1 459 ? 6.805 15.117 -16.359 1 84.06 459 ILE A CA 1
ATOM 3678 C C . ILE A 1 459 ? 7.078 15.555 -14.914 1 84.06 459 ILE A C 1
ATOM 3680 O O . ILE A 1 459 ? 7.691 16.609 -14.688 1 84.06 459 ILE A O 1
ATOM 3684 N N . PHE A 1 460 ? 6.672 14.742 -13.953 1 86.75 460 PHE A N 1
ATOM 3685 C CA . PHE A 1 460 ? 6.633 15.242 -12.586 1 86.75 460 PHE A CA 1
ATOM 3686 C C . PHE A 1 460 ? 7.621 14.484 -11.703 1 86.75 460 PHE A C 1
ATOM 3688 O O . PHE A 1 460 ? 7.816 14.836 -10.539 1 86.75 460 PHE A O 1
ATOM 3695 N N . GLY A 1 461 ? 8.25 13.461 -12.242 1 86.06 461 GLY A N 1
ATOM 3696 C CA . GLY A 1 461 ? 9.102 12.625 -11.406 1 86.06 461 GLY A CA 1
ATOM 3697 C C . GLY A 1 461 ? 8.32 11.594 -10.609 1 86.06 461 GLY A C 1
ATOM 3698 O O . GLY A 1 461 ? 7.09 11.523 -10.711 1 86.06 461 GLY A O 1
ATOM 3699 N N . ARG A 1 462 ? 9.055 10.812 -9.875 1 87.69 462 ARG A N 1
ATOM 3700 C CA . ARG A 1 462 ? 8.461 9.766 -9.055 1 87.69 462 ARG A CA 1
ATOM 3701 C C . ARG A 1 462 ? 7.871 10.336 -7.773 1 87.69 462 ARG A C 1
ATOM 3703 O O . ARG A 1 462 ? 8.336 11.359 -7.273 1 87.69 462 ARG A O 1
ATOM 3710 N N . ASP A 1 463 ? 6.797 9.719 -7.316 1 83.88 463 ASP A N 1
ATOM 3711 C CA . ASP A 1 463 ? 6.207 10.086 -6.035 1 83.88 463 ASP A CA 1
ATOM 3712 C C . ASP A 1 463 ? 7.004 9.508 -4.875 1 83.88 463 ASP A C 1
ATOM 3714 O O . ASP A 1 463 ? 7.07 8.281 -4.707 1 83.88 463 ASP A O 1
ATOM 3718 N N . LEU A 1 464 ? 7.574 10.297 -4.039 1 84.75 464 LEU A N 1
ATOM 3719 C CA . LEU A 1 464 ? 8.477 9.859 -2.977 1 84.75 464 LEU A CA 1
ATOM 3720 C C . LEU A 1 464 ? 7.746 9.797 -1.638 1 84.75 464 LEU A C 1
ATOM 3722 O O . LEU A 1 464 ? 8.383 9.828 -0.58 1 84.75 464 LEU A O 1
ATOM 3726 N N . THR A 1 465 ? 6.402 9.719 -1.653 1 85.75 465 THR A N 1
ATOM 3727 C CA . THR A 1 465 ? 5.645 9.617 -0.412 1 85.75 465 THR A CA 1
ATOM 3728 C C . THR A 1 465 ? 5.734 8.203 0.158 1 85.75 465 THR A C 1
ATOM 3730 O O . THR A 1 465 ? 5.82 7.23 -0.594 1 85.75 465 THR A O 1
ATOM 3733 N N . ARG A 1 466 ? 5.797 8.133 1.474 1 84.69 466 ARG A N 1
ATOM 3734 C CA . ARG A 1 466 ? 5.852 6.836 2.139 1 84.69 466 ARG A CA 1
ATOM 3735 C C . ARG A 1 466 ? 4.684 6.672 3.107 1 84.69 466 ARG A C 1
ATOM 3737 O O . ARG A 1 466 ? 4.426 7.547 3.934 1 84.69 466 ARG A O 1
ATOM 3744 N N . PHE A 1 467 ? 3.922 5.594 2.922 1 85.69 467 PHE A N 1
ATOM 3745 C CA . PHE A 1 467 ? 2.818 5.238 3.807 1 85.69 467 PHE A CA 1
ATOM 3746 C C . PHE A 1 467 ? 2.531 3.744 3.746 1 85.69 467 PHE A C 1
ATOM 3748 O O . PHE A 1 467 ? 2.889 3.078 2.773 1 85.69 467 PHE A O 1
ATOM 3755 N N . MET B 1 1 ? 77.812 59.156 -19.891 1 18.81 1 MET B N 1
ATOM 3756 C CA . MET B 1 1 ? 76.688 59.969 -19.438 1 18.81 1 MET B CA 1
ATOM 3757 C C . MET B 1 1 ? 75.438 59.125 -19.312 1 18.81 1 MET B C 1
ATOM 3759 O O . MET B 1 1 ? 75.312 58.062 -19.953 1 18.81 1 MET B O 1
ATOM 3763 N N . LEU B 1 2 ? 74.438 59.719 -18.656 1 17.25 2 LEU B N 1
ATOM 3764 C CA . LEU B 1 2 ? 73.125 59.438 -17.953 1 17.25 2 LEU B CA 1
ATOM 3765 C C . LEU B 1 2 ? 72.062 59.031 -18.938 1 17.25 2 LEU B C 1
ATOM 3767 O O . LEU B 1 2 ? 71.562 59.875 -19.719 1 17.25 2 LEU B O 1
ATOM 3771 N N . ARG B 1 3 ? 72.125 58.219 -19.953 1 19.48 3 ARG B N 1
ATOM 3772 C CA . ARG B 1 3 ? 70.938 58.281 -20.75 1 19.48 3 ARG B CA 1
ATOM 3773 C C . ARG B 1 3 ? 69.688 57.969 -19.938 1 19.48 3 ARG B C 1
ATOM 3775 O O . ARG B 1 3 ? 69.5 56.781 -19.609 1 19.48 3 ARG B O 1
ATOM 3782 N N . THR B 1 4 ? 69.312 58.844 -18.875 1 18.73 4 THR B N 1
ATOM 3783 C CA . THR B 1 4 ? 68.438 58.75 -17.688 1 18.73 4 THR B CA 1
ATOM 3784 C C . THR B 1 4 ? 67 58.719 -18.094 1 18.73 4 THR B C 1
ATOM 3786 O O . THR B 1 4 ? 66.125 58.844 -17.234 1 18.73 4 THR B O 1
ATOM 3789 N N . ASN B 1 5 ? 66.625 58.281 -19.391 1 21.23 5 ASN B N 1
ATOM 3790 C CA . ASN B 1 5 ? 65.25 58.719 -19.656 1 21.23 5 ASN B CA 1
ATOM 3791 C C . ASN B 1 5 ? 64.25 58.219 -18.609 1 21.23 5 ASN B C 1
ATOM 3793 O O . ASN B 1 5 ? 64.062 57 -18.484 1 21.23 5 ASN B O 1
ATOM 3797 N N . ARG B 1 6 ? 64 58.938 -17.531 1 18.62 6 ARG B N 1
ATOM 3798 C CA . ARG B 1 6 ? 63.219 58.812 -16.297 1 18.62 6 ARG B CA 1
ATOM 3799 C C . ARG B 1 6 ? 61.719 58.75 -16.578 1 18.62 6 ARG B C 1
ATOM 3801 O O . ARG B 1 6 ? 61.094 59.781 -16.906 1 18.62 6 ARG B O 1
ATOM 3808 N N . ILE B 1 7 ? 61.281 57.875 -17.531 1 23.8 7 ILE B N 1
ATOM 3809 C CA . ILE B 1 7 ? 59.844 58.062 -17.844 1 23.8 7 ILE B CA 1
ATOM 3810 C C . ILE B 1 7 ? 59.031 58.094 -16.562 1 23.8 7 ILE B C 1
ATOM 3812 O O . ILE B 1 7 ? 59.219 57.219 -15.688 1 23.8 7 ILE B O 1
ATOM 3816 N N . SER B 1 8 ? 58.625 59.25 -16.141 1 19.94 8 SER B N 1
ATOM 3817 C CA . SER B 1 8 ? 57.812 59.688 -14.992 1 19.94 8 SER B CA 1
ATOM 3818 C C . SER B 1 8 ? 56.531 58.906 -14.852 1 19.94 8 SER B C 1
ATOM 3820 O O . SER B 1 8 ? 55.938 58.5 -15.859 1 19.94 8 SER B O 1
ATOM 3822 N N . ALA B 1 9 ? 56.406 58.188 -13.734 1 23.7 9 ALA B N 1
ATOM 3823 C CA . ALA B 1 9 ? 55.438 57.406 -12.953 1 23.7 9 ALA B CA 1
ATOM 3824 C C . ALA B 1 9 ? 54.156 58.219 -12.734 1 23.7 9 ALA B C 1
ATOM 3826 O O . ALA B 1 9 ? 54.156 59.188 -11.984 1 23.7 9 ALA B O 1
ATOM 3827 N N . ARG B 1 10 ? 53.531 58.688 -13.898 1 22.31 10 ARG B N 1
ATOM 3828 C CA . ARG B 1 10 ? 52.406 59.531 -13.57 1 22.31 10 ARG B CA 1
ATOM 3829 C C . ARG B 1 10 ? 51.594 58.938 -12.414 1 22.31 10 ARG B C 1
ATOM 3831 O O . ARG B 1 10 ? 51.25 57.75 -12.422 1 22.31 10 ARG B O 1
ATOM 3838 N N . PRO B 1 11 ? 51.562 59.562 -11.211 1 24.28 11 PRO B N 1
ATOM 3839 C CA . PRO B 1 11 ? 50.906 59.156 -9.953 1 24.28 11 PRO B CA 1
ATOM 3840 C C . PRO B 1 11 ? 49.406 59.031 -10.07 1 24.28 11 PRO B C 1
ATOM 3842 O O . PRO B 1 11 ? 48.719 58.688 -9.094 1 24.28 11 PRO B O 1
ATOM 3845 N N . PHE B 1 12 ? 48.844 58.875 -11.273 1 27.11 12 PHE B N 1
ATOM 3846 C CA . PHE B 1 12 ? 47.5 59.406 -11.07 1 27.11 12 PHE B CA 1
ATOM 3847 C C . PHE B 1 12 ? 46.844 58.812 -9.836 1 27.11 12 PHE B C 1
ATOM 3849 O O . PHE B 1 12 ? 47.031 57.625 -9.547 1 27.11 12 PHE B O 1
ATOM 3856 N N . LEU B 1 13 ? 46.312 59.562 -8.836 1 24.08 13 LEU B N 1
ATOM 3857 C CA . LEU B 1 13 ? 45.719 59.781 -7.52 1 24.08 13 LEU B CA 1
ATOM 3858 C C . LEU B 1 13 ? 44.5 58.875 -7.332 1 24.08 13 LEU B C 1
ATOM 3860 O O . LEU B 1 13 ? 44.406 58.188 -6.32 1 24.08 13 LEU B O 1
ATOM 3864 N N . TYR B 1 14 ? 43.25 59.312 -7.805 1 25 14 TYR B N 1
ATOM 3865 C CA . TYR B 1 14 ? 42.094 59.406 -6.918 1 25 14 TYR B CA 1
ATOM 3866 C C . TYR B 1 14 ? 41.406 58.062 -6.762 1 25 14 TYR B C 1
ATOM 3868 O O . TYR B 1 14 ? 40.875 57.5 -7.73 1 25 14 TYR B O 1
ATOM 3876 N N . ASN B 1 15 ? 41.906 57.156 -5.961 1 25.05 15 ASN B N 1
ATOM 3877 C CA . ASN B 1 15 ? 41.344 55.844 -5.734 1 25.05 15 ASN B CA 1
ATOM 3878 C C . ASN B 1 15 ? 39.906 55.938 -5.289 1 25.05 15 ASN B C 1
ATOM 3880 O O . ASN B 1 15 ? 39.594 56.375 -4.18 1 25.05 15 ASN B O 1
ATOM 3884 N N . PRO B 1 16 ? 38.906 56.375 -6.156 1 28.86 16 PRO B N 1
ATOM 3885 C CA . PRO B 1 16 ? 37.594 56.469 -5.5 1 28.86 16 PRO B CA 1
ATOM 3886 C C . PRO B 1 16 ? 37.281 55.219 -4.664 1 28.86 16 PRO B C 1
ATOM 3888 O O . PRO B 1 16 ? 37.75 54.125 -4.977 1 28.86 16 PRO B O 1
ATOM 3891 N N . THR B 1 17 ? 37.125 55.406 -3.346 1 25.5 17 THR B N 1
ATOM 3892 C CA . THR B 1 17 ? 36.688 54.469 -2.318 1 25.5 17 THR B CA 1
ATOM 3893 C C . THR B 1 17 ? 35.5 53.656 -2.805 1 25.5 17 THR B C 1
ATOM 3895 O O . THR B 1 17 ? 34.438 54.188 -3.086 1 25.5 17 THR B O 1
ATOM 3898 N N . ARG B 1 18 ? 35.719 52.656 -3.699 1 29.98 18 ARG B N 1
ATOM 3899 C CA . ARG B 1 18 ? 34.625 51.781 -3.992 1 29.98 18 ARG B CA 1
ATOM 3900 C C . ARG B 1 18 ? 33.844 51.438 -2.723 1 29.98 18 ARG B C 1
ATOM 3902 O O . ARG B 1 18 ? 34.406 50.875 -1.775 1 29.98 18 ARG B O 1
ATOM 3909 N N . ASN B 1 19 ? 32.969 52.344 -2.283 1 26.47 19 ASN B N 1
ATOM 3910 C CA . ASN B 1 19 ? 32.031 52 -1.214 1 26.47 19 ASN B CA 1
ATOM 3911 C C . ASN B 1 19 ? 31.531 50.562 -1.324 1 26.47 19 ASN B C 1
ATOM 3913 O O . ASN B 1 19 ? 30.812 50.219 -2.271 1 26.47 19 ASN B O 1
ATOM 3917 N N . PHE B 1 20 ? 32.406 49.594 -1.123 1 32.44 20 PHE B N 1
ATOM 3918 C CA . PHE B 1 20 ? 31.953 48.188 -1.001 1 32.44 20 PHE B CA 1
ATOM 3919 C C . PHE B 1 20 ? 30.734 48.125 -0.098 1 32.44 20 PHE B C 1
ATOM 3921 O O . PHE B 1 20 ? 30.844 48.219 1.125 1 32.44 20 PHE B O 1
ATOM 3928 N N . SER B 1 21 ? 29.656 48.875 -0.388 1 31.25 21 SER B N 1
ATOM 3929 C CA . SER B 1 21 ? 28.469 48.5 0.381 1 31.25 21 SER B CA 1
ATOM 3930 C C . SER B 1 21 ? 28.328 47 0.53 1 31.25 21 SER B C 1
ATOM 3932 O O . SER B 1 21 ? 28 46.312 -0.43 1 31.25 21 SER B O 1
ATOM 3934 N N . SER B 1 22 ? 29.344 46.312 1.016 1 34 22 SER B N 1
ATOM 3935 C CA . SER B 1 22 ? 29.234 44.906 1.427 1 34 22 SER B CA 1
ATOM 3936 C C . SER B 1 22 ? 27.922 44.656 2.154 1 34 22 SER B C 1
ATOM 3938 O O . SER B 1 22 ? 27.781 44.969 3.338 1 34 22 SER B O 1
ATOM 3940 N N . SER B 1 23 ? 26.781 45.156 1.736 1 34.72 23 SER B N 1
ATOM 3941 C CA . SER B 1 23 ? 25.578 44.656 2.4 1 34.72 23 SER B CA 1
ATOM 3942 C C . SER B 1 23 ? 25.688 43.156 2.701 1 34.72 23 SER B C 1
ATOM 3944 O O . SER B 1 23 ? 25.891 42.344 1.793 1 34.72 23 SER B O 1
ATOM 3946 N N . LEU B 1 24 ? 26.406 42.719 3.605 1 38.84 24 LEU B N 1
ATOM 3947 C CA . LEU B 1 24 ? 26.375 41.344 4.113 1 38.84 24 LEU B CA 1
ATOM 3948 C C . LEU B 1 24 ? 25.016 40.688 3.867 1 38.84 24 LEU B C 1
ATOM 3950 O O . LEU B 1 24 ? 23.984 41.281 4.137 1 38.84 24 LEU B O 1
ATOM 3954 N N . PRO B 1 25 ? 24.781 39.906 2.904 1 43.12 25 PRO B N 1
ATOM 3955 C CA . PRO B 1 25 ? 23.484 39.312 2.59 1 43.12 25 PRO B CA 1
ATOM 3956 C C . PRO B 1 25 ? 22.656 39.031 3.836 1 43.12 25 PRO B C 1
ATOM 3958 O O . PRO B 1 25 ? 23.156 38.438 4.801 1 43.12 25 PRO B O 1
ATOM 3961 N N . ARG B 1 26 ? 21.875 39.844 4.391 1 49.31 26 ARG B N 1
ATOM 3962 C CA . ARG B 1 26 ? 20.953 39.719 5.52 1 49.31 26 ARG B CA 1
ATOM 3963 C C . ARG B 1 26 ? 20.469 38.281 5.648 1 49.31 26 ARG B C 1
ATOM 3965 O O . ARG B 1 26 ? 19.906 37.719 4.703 1 49.31 26 ARG B O 1
ATOM 3972 N N . SER B 1 27 ? 21.031 37.344 6.484 1 73.06 27 SER B N 1
ATOM 3973 C CA . SER B 1 27 ? 20.703 35.969 6.793 1 73.06 27 SER B CA 1
ATOM 3974 C C . SER B 1 27 ? 19.203 35.75 6.945 1 73.06 27 SER B C 1
ATOM 3976 O O . SER B 1 27 ? 18.516 36.562 7.598 1 73.06 27 SER B O 1
ATOM 3978 N N . LYS B 1 28 ? 18.516 35.094 6.016 1 86.44 28 LYS B N 1
ATOM 3979 C CA . LYS B 1 28 ? 17.078 34.812 6.047 1 86.44 28 LYS B CA 1
ATOM 3980 C C . LYS B 1 28 ? 16.625 34.375 7.441 1 86.44 28 LYS B C 1
ATOM 3982 O O . LYS B 1 28 ? 17.344 33.625 8.125 1 86.44 28 LYS B O 1
ATOM 3987 N N . GLU B 1 29 ? 15.594 35.094 7.91 1 94.69 29 GLU B N 1
ATOM 3988 C CA . GLU B 1 29 ? 14.992 34.625 9.156 1 94.69 29 GLU B CA 1
ATOM 3989 C C . GLU B 1 29 ? 14.477 33.188 9.016 1 94.69 29 GLU B C 1
ATOM 3991 O O . GLU B 1 29 ? 13.969 32.812 7.957 1 94.69 29 GLU B O 1
ATOM 3996 N N . ARG B 1 30 ? 14.609 32.5 10.102 1 97.06 30 ARG B N 1
ATOM 3997 C CA . ARG B 1 30 ? 14.172 31.094 10.117 1 97.06 30 ARG B CA 1
ATOM 3998 C C . ARG B 1 30 ? 12.68 31 10.43 1 97.06 30 ARG B C 1
ATOM 4000 O O . ARG B 1 30 ? 12.234 31.406 11.5 1 97.06 30 ARG B O 1
ATOM 4007 N N . LEU B 1 31 ? 11.953 30.547 9.461 1 98.5 31 LEU B N 1
ATOM 4008 C CA . LEU B 1 31 ? 10.539 30.234 9.641 1 98.5 31 LEU B CA 1
ATOM 4009 C C . LEU B 1 31 ? 10.328 28.719 9.766 1 98.5 31 LEU B C 1
ATOM 4011 O O . LEU B 1 31 ? 10.625 27.969 8.828 1 98.5 31 LEU B O 1
ATOM 4015 N N . VAL B 1 32 ? 9.852 28.25 10.898 1 98.81 32 VAL B N 1
ATOM 4016 C CA . VAL B 1 32 ? 9.562 26.828 11.094 1 98.81 32 VAL B CA 1
ATOM 4017 C C . VAL B 1 32 ? 8.055 26.594 11.023 1 98.81 32 VAL B C 1
ATOM 4019 O O . VAL B 1 32 ? 7.273 27.328 11.641 1 98.81 32 VAL B O 1
ATOM 4022 N N . ILE B 1 33 ? 7.629 25.672 10.234 1 98.88 33 ILE B N 1
ATOM 4023 C CA . ILE B 1 33 ? 6.238 25.234 10.117 1 98.88 33 ILE B CA 1
ATOM 4024 C C . ILE B 1 33 ? 6.078 23.859 10.742 1 98.88 33 ILE B C 1
ATOM 4026 O O . ILE B 1 33 ? 6.719 22.891 10.312 1 98.88 33 ILE B O 1
ATOM 4030 N N . LEU B 1 34 ? 5.215 23.75 11.773 1 98.81 34 LEU B N 1
ATOM 4031 C CA . LEU B 1 34 ? 4.906 22.469 12.391 1 98.81 34 LEU B CA 1
ATOM 4032 C C . LEU B 1 34 ? 3.637 21.875 11.789 1 98.81 34 LEU B C 1
ATOM 4034 O O . LEU B 1 34 ? 2.541 22.406 11.984 1 98.81 34 LEU B O 1
ATOM 4038 N N . GLY B 1 35 ? 3.828 20.75 11.062 1 98.31 35 GLY B N 1
ATOM 4039 C CA . GLY B 1 35 ? 2.684 20.062 10.477 1 98.31 35 GLY B CA 1
ATOM 4040 C C . GLY B 1 35 ? 2.564 20.281 8.984 1 98.31 35 GLY B C 1
ATOM 4041 O O . GLY B 1 35 ? 2.832 21.375 8.484 1 98.31 35 GLY B O 1
ATOM 4042 N N . SER B 1 36 ? 2.127 19.25 8.273 1 96.81 36 SER B N 1
ATOM 4043 C CA . SER B 1 36 ? 1.958 19.297 6.824 1 96.81 36 SER B CA 1
ATOM 4044 C C . SER B 1 36 ? 0.507 19.047 6.426 1 96.81 36 SER B C 1
ATOM 4046 O O . SER B 1 36 ? 0.237 18.5 5.359 1 96.81 36 SER B O 1
ATOM 4048 N N . GLY B 1 37 ? -0.446 19.391 7.328 1 96.38 37 GLY B N 1
ATOM 4049 C CA . GLY B 1 37 ? -1.861 19.297 7.004 1 96.38 37 GLY B CA 1
ATOM 4050 C C . GLY B 1 37 ? -2.357 20.469 6.172 1 96.38 37 GLY B C 1
ATOM 4051 O O . GLY B 1 37 ? -1.566 21.156 5.516 1 96.38 37 GLY B O 1
ATOM 4052 N N . TRP B 1 38 ? -3.627 20.734 6.191 1 95.19 38 TRP B N 1
ATOM 4053 C CA . TRP B 1 38 ? -4.281 21.703 5.332 1 95.19 38 TRP B CA 1
ATOM 4054 C C . TRP B 1 38 ? -3.689 23.094 5.539 1 95.19 38 TRP B C 1
ATOM 4056 O O . TRP B 1 38 ? -3.451 23.828 4.574 1 95.19 38 TRP B O 1
ATOM 4066 N N . GLY B 1 39 ? -3.473 23.469 6.754 1 97.31 39 GLY B N 1
ATOM 4067 C CA . GLY B 1 39 ? -2.896 24.781 7.035 1 97.31 39 GLY B CA 1
ATOM 4068 C C . GLY B 1 39 ? -1.413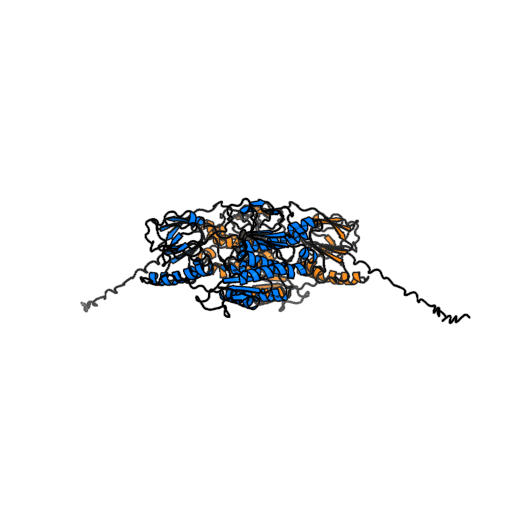 24.859 6.727 1 97.31 39 GLY B C 1
ATOM 4069 O O . GLY B 1 39 ? -0.985 25.672 5.91 1 97.31 39 GLY B O 1
ATOM 4070 N N . GLY B 1 40 ? -0.654 23.922 7.328 1 98.06 40 GLY B N 1
ATOM 4071 C CA . GLY B 1 40 ? 0.792 23.922 7.176 1 98.06 40 GLY B CA 1
ATOM 4072 C C . GLY B 1 40 ? 1.241 23.75 5.738 1 98.06 40 GLY B C 1
ATOM 4073 O O . GLY B 1 40 ? 2.164 24.438 5.289 1 98.06 40 GLY B O 1
ATOM 4074 N N . TYR B 1 41 ? 0.642 22.891 5.051 1 96.62 41 TYR B N 1
ATOM 4075 C CA . TYR B 1 41 ? 1.03 22.641 3.666 1 96.62 41 TYR B CA 1
ATOM 4076 C C . TYR B 1 41 ? 0.722 23.859 2.797 1 96.62 41 TYR B C 1
ATOM 4078 O O . TYR B 1 41 ? 1.467 24.172 1.862 1 96.62 41 TYR B O 1
ATOM 4086 N N . GLU B 1 42 ? -0.421 24.516 3.061 1 96.06 42 GLU B N 1
ATOM 4087 C CA . GLU B 1 42 ? -0.749 25.734 2.328 1 96.06 42 GLU B CA 1
ATOM 4088 C C . GLU B 1 42 ? 0.31 26.812 2.547 1 96.06 42 GLU B C 1
ATOM 4090 O O . GLU B 1 42 ? 0.713 27.5 1.604 1 96.06 42 GLU B O 1
ATOM 4095 N N . VAL B 1 43 ? 0.784 27 3.76 1 98.12 43 VAL B N 1
ATOM 4096 C CA . VAL B 1 43 ? 1.852 27.953 4.039 1 98.12 43 VAL B CA 1
ATOM 4097 C C . VAL B 1 43 ? 3.121 27.531 3.299 1 98.12 43 VAL B C 1
ATOM 4099 O O . VAL B 1 43 ? 3.764 28.359 2.648 1 98.12 43 VAL B O 1
ATOM 4102 N N . LEU B 1 44 ? 3.439 26.234 3.35 1 97.31 44 LEU B N 1
ATOM 4103 C CA . LEU B 1 44 ? 4.629 25.703 2.691 1 97.31 44 LEU B CA 1
ATOM 4104 C C . LEU B 1 44 ? 4.602 26 1.196 1 97.31 44 LEU B C 1
ATOM 4106 O O . LEU B 1 44 ? 5.594 26.484 0.637 1 97.31 44 LEU B O 1
ATOM 4110 N N . ARG B 1 45 ? 3.51 25.766 0.6 1 94.31 45 ARG B N 1
ATOM 4111 C CA . ARG B 1 45 ? 3.395 25.922 -0.847 1 94.31 45 ARG B CA 1
ATOM 4112 C C . ARG B 1 45 ? 3.459 27.391 -1.248 1 94.31 45 ARG B C 1
ATOM 4114 O O . ARG B 1 45 ? 4.035 27.734 -2.283 1 94.31 45 ARG B O 1
ATOM 4121 N N . GLY B 1 46 ? 2.969 28.281 -0.448 1 95.94 46 GLY B N 1
ATOM 4122 C CA . GLY B 1 46 ? 2.762 29.672 -0.862 1 95.94 46 GLY B CA 1
ATOM 4123 C C . GLY B 1 46 ? 3.844 30.609 -0.365 1 95.94 46 GLY B C 1
ATOM 4124 O O . GLY B 1 46 ? 3.996 31.719 -0.883 1 95.94 46 GLY B O 1
ATOM 4125 N N . ILE B 1 47 ? 4.57 30.172 0.665 1 96.94 47 ILE B N 1
ATOM 4126 C CA . ILE B 1 47 ? 5.508 31.078 1.322 1 96.94 47 ILE B CA 1
ATOM 4127 C C . ILE B 1 47 ? 6.652 31.422 0.37 1 96.94 47 ILE B C 1
ATOM 4129 O O . ILE B 1 47 ? 7.074 30.578 -0.429 1 96.94 47 ILE B O 1
ATOM 4133 N N . ASP B 1 48 ? 7.109 32.594 0.477 1 94.44 48 ASP B N 1
ATOM 4134 C CA . ASP B 1 48 ? 8.242 33.031 -0.332 1 94.44 48 ASP B CA 1
ATOM 4135 C C . ASP B 1 48 ? 9.555 32.469 0.206 1 94.44 48 ASP B C 1
ATOM 4137 O O . ASP B 1 48 ? 10.133 33 1.151 1 94.44 48 ASP B O 1
ATOM 4141 N N . LYS B 1 49 ? 10.07 31.547 -0.446 1 94 49 LYS B N 1
ATOM 4142 C CA . LYS B 1 49 ? 11.25 30.812 0.012 1 94 49 LYS B CA 1
ATOM 4143 C C . LYS B 1 49 ? 12.523 31.609 -0.257 1 94 49 LYS B C 1
ATOM 4145 O O . LYS B 1 49 ? 13.609 31.219 0.184 1 94 49 LYS B O 1
ATOM 4150 N N . SER B 1 50 ? 12.477 32.688 -0.937 1 93.19 50 SER B N 1
ATOM 4151 C CA . SER B 1 50 ? 13.633 33.531 -1.187 1 93.19 50 SER B CA 1
ATOM 4152 C C . SER B 1 50 ? 13.883 34.469 -0.019 1 93.19 50 SER B C 1
ATOM 4154 O O . SER B 1 50 ? 15.008 34.938 0.185 1 93.19 50 SER B O 1
ATOM 4156 N N . HIS B 1 51 ? 12.898 34.719 0.75 1 94 51 HIS B N 1
ATOM 4157 C CA . HIS B 1 51 ? 13.031 35.656 1.848 1 94 51 HIS B CA 1
ATOM 4158 C C . HIS B 1 51 ? 13.109 34.938 3.191 1 94 51 HIS B C 1
ATOM 4160 O O . HIS B 1 51 ? 13.586 35.5 4.176 1 94 51 HIS B O 1
ATOM 4166 N N . TRP B 1 52 ? 12.586 33.781 3.252 1 96.56 52 TRP B N 1
ATOM 4167 C CA . TRP B 1 52 ? 12.57 33 4.488 1 96.56 52 TRP B CA 1
ATOM 4168 C C . TRP B 1 52 ? 13.445 31.75 4.363 1 96.56 52 TRP B C 1
ATOM 4170 O O . TRP B 1 52 ? 13.492 31.125 3.305 1 96.56 52 TRP B O 1
ATOM 4180 N N . ASP B 1 53 ? 14.164 31.453 5.418 1 97.38 53 ASP B N 1
ATOM 4181 C CA . ASP B 1 53 ? 14.727 30.125 5.582 1 97.38 53 ASP B CA 1
ATOM 4182 C C . ASP B 1 53 ? 13.703 29.172 6.195 1 97.38 53 ASP B C 1
ATOM 4184 O O . ASP B 1 53 ? 13.555 29.109 7.418 1 97.38 53 ASP B O 1
ATOM 4188 N N . VAL B 1 54 ? 13.055 28.422 5.344 1 98.12 54 VAL B N 1
ATOM 4189 C CA . VAL B 1 54 ? 11.867 27.672 5.746 1 98.12 54 VAL B CA 1
ATOM 4190 C C . VAL B 1 54 ? 12.258 26.25 6.145 1 98.12 54 VAL B C 1
ATOM 4192 O O . VAL B 1 54 ? 12.977 25.562 5.41 1 98.12 54 VAL B O 1
ATOM 4195 N N . THR B 1 55 ? 11.828 25.812 7.293 1 98.25 55 THR B N 1
ATOM 4196 C CA . THR B 1 55 ? 11.938 24.438 7.758 1 98.25 55 THR B CA 1
ATOM 4197 C C . THR B 1 55 ? 10.562 23.875 8.117 1 98.25 55 THR B C 1
ATOM 4199 O O . THR B 1 55 ? 9.781 24.531 8.805 1 98.25 55 THR B O 1
ATOM 4202 N N . VAL B 1 56 ? 10.258 22.688 7.586 1 98.25 56 VAL B N 1
ATOM 4203 C CA . VAL B 1 56 ? 9.008 22.016 7.906 1 98.25 56 VAL B CA 1
ATOM 4204 C C . VAL B 1 56 ? 9.289 20.781 8.758 1 98.25 56 VAL B C 1
ATOM 4206 O O . VAL B 1 56 ? 10.18 20 8.445 1 98.25 56 VAL B O 1
ATOM 4209 N N . LEU B 1 57 ? 8.578 20.672 9.828 1 98.06 57 LEU B N 1
ATOM 4210 C CA . LEU B 1 57 ? 8.617 19.5 10.695 1 98.06 57 LEU B CA 1
ATOM 4211 C C . LEU B 1 57 ? 7.266 18.797 10.719 1 98.06 57 LEU B C 1
ATOM 4213 O O . LEU B 1 57 ? 6.258 19.391 11.109 1 98.06 57 LEU B O 1
ATOM 4217 N N . SER B 1 58 ? 7.234 17.578 10.297 1 97.19 58 SER B N 1
ATOM 4218 C CA . SER B 1 58 ? 6.012 16.781 10.281 1 97.19 58 SER B CA 1
ATOM 4219 C C . SER B 1 58 ? 6.32 15.297 10.359 1 97.19 58 SER B C 1
ATOM 4221 O O . SER B 1 58 ? 7.312 14.828 9.789 1 97.19 58 SER B O 1
ATOM 4223 N N . PRO B 1 59 ? 5.508 14.562 11.055 1 94.94 59 PRO B N 1
ATOM 4224 C CA . PRO B 1 59 ? 5.738 13.117 11.086 1 94.94 59 PRO B CA 1
ATOM 4225 C C . PRO B 1 59 ? 5.371 12.43 9.773 1 94.94 59 PRO B C 1
ATOM 4227 O O . PRO B 1 59 ? 5.727 11.273 9.555 1 94.94 59 PRO B O 1
ATOM 4230 N N . ASN B 1 60 ? 4.668 13.117 8.93 1 94.38 60 ASN B N 1
ATOM 4231 C CA . ASN B 1 60 ? 4.281 12.57 7.633 1 94.38 60 ASN B CA 1
ATOM 4232 C C . ASN B 1 60 ? 5.035 13.242 6.492 1 94.38 60 ASN B C 1
ATOM 4234 O O . ASN B 1 60 ? 5.242 14.461 6.512 1 94.38 60 ASN B O 1
ATOM 4238 N N . THR B 1 61 ? 5.348 12.492 5.496 1 95.38 61 THR B N 1
ATOM 4239 C CA . THR B 1 61 ? 6.105 13.031 4.367 1 95.38 61 THR B CA 1
ATOM 4240 C C . THR B 1 61 ? 5.164 13.57 3.295 1 95.38 61 THR B C 1
ATOM 4242 O O . THR B 1 61 ? 5.598 13.875 2.18 1 95.38 61 THR B O 1
ATOM 4245 N N . TYR B 1 62 ? 3.908 13.672 3.604 1 95.38 62 TYR B N 1
ATOM 4246 C CA . TYR B 1 62 ? 2.916 14.039 2.6 1 95.38 62 TYR B CA 1
ATOM 4247 C C . TYR B 1 62 ? 1.822 14.914 3.209 1 95.38 62 TYR B C 1
ATOM 4249 O O . TYR B 1 62 ? 1.652 14.945 4.43 1 95.38 62 TYR B O 1
ATOM 4257 N N . PHE B 1 63 ? 1.218 15.711 2.357 1 95.06 63 PHE B N 1
ATOM 4258 C CA . PHE B 1 63 ? -0.073 16.328 2.625 1 95.06 63 PHE B CA 1
ATOM 4259 C C . PHE B 1 63 ? -1.214 15.391 2.271 1 95.06 63 PHE B C 1
ATOM 4261 O O . PHE B 1 63 ? -1.213 14.781 1.2 1 95.06 63 PHE B O 1
ATOM 4268 N N . ASN B 1 64 ? -2.137 15.258 3.193 1 93.06 64 ASN B N 1
ATOM 4269 C CA . ASN B 1 64 ? -3.309 14.406 3.025 1 93.06 64 ASN B CA 1
ATOM 4270 C C . ASN B 1 64 ? -4.527 15.211 2.578 1 93.06 64 ASN B C 1
ATOM 4272 O O . ASN B 1 64 ? -4.988 16.094 3.295 1 93.06 64 ASN B O 1
ATOM 4276 N N . PHE B 1 65 ? -5.031 14.852 1.418 1 91.94 65 PHE B N 1
ATOM 4277 C CA . PHE B 1 65 ? -6.301 15.422 0.971 1 91.94 65 PHE B CA 1
ATOM 4278 C C . PHE B 1 65 ? -7.473 14.594 1.491 1 91.94 65 PHE B C 1
ATOM 4280 O O . PHE B 1 65 ? -7.965 13.703 0.8 1 91.94 65 PHE B O 1
ATOM 4287 N N . THR B 1 66 ? -7.965 14.922 2.588 1 91.06 66 THR B N 1
ATOM 4288 C CA . THR B 1 66 ? -8.82 14.094 3.436 1 91.06 66 THR B CA 1
ATOM 4289 C C . THR B 1 66 ? -10.141 13.789 2.736 1 91.06 66 THR B C 1
ATOM 4291 O O . THR B 1 66 ? -10.727 12.719 2.938 1 91.06 66 THR B O 1
ATOM 4294 N N . PRO B 1 67 ? -10.68 14.641 1.881 1 87.31 67 PRO B N 1
ATOM 4295 C CA . PRO B 1 67 ? -11.977 14.352 1.267 1 87.31 67 PRO B CA 1
ATOM 4296 C C . PRO B 1 67 ? -11.953 13.117 0.373 1 87.31 67 PRO B C 1
ATOM 4298 O O . PRO B 1 67 ? -13 12.531 0.086 1 87.31 67 PRO B O 1
ATOM 4301 N N . LEU B 1 68 ? -10.828 12.734 -0.067 1 90.5 68 LEU B N 1
ATOM 4302 C CA . LEU B 1 68 ? -10.758 11.617 -1.006 1 90.5 68 LEU B CA 1
ATOM 4303 C C . LEU B 1 68 ? -10.453 10.312 -0.276 1 90.5 68 LEU B C 1
ATOM 4305 O O . LEU B 1 68 ? -10.414 9.242 -0.894 1 90.5 68 LEU B O 1
ATOM 4309 N N . LEU B 1 69 ? -10.281 10.367 1.021 1 94.12 69 LEU B N 1
ATOM 4310 C CA . LEU B 1 69 ? -9.836 9.195 1.773 1 94.12 69 LEU B CA 1
ATOM 4311 C C . LEU B 1 69 ? -10.906 8.102 1.755 1 94.12 69 LEU B C 1
ATOM 4313 O O . LEU B 1 69 ? -10.578 6.918 1.67 1 94.12 69 LEU B O 1
ATOM 4317 N N . ALA B 1 70 ? -12.203 8.492 1.842 1 94.19 70 ALA B N 1
ATOM 4318 C CA . ALA B 1 70 ? -13.273 7.496 1.812 1 94.19 70 ALA B CA 1
ATOM 4319 C C . ALA B 1 70 ? -13.258 6.719 0.499 1 94.19 70 ALA B C 1
ATOM 4321 O O . ALA B 1 70 ? -13.422 5.496 0.493 1 94.19 70 ALA B O 1
ATOM 4322 N N . SER B 1 71 ? -13.023 7.426 -0.591 1 92.69 71 SER B N 1
ATOM 4323 C CA . SER B 1 71 ? -12.938 6.805 -1.908 1 92.69 71 SER B CA 1
ATOM 4324 C C . SER B 1 71 ? -11.758 5.848 -1.993 1 92.69 71 SER B C 1
ATOM 4326 O O . SER B 1 71 ? -11.844 4.797 -2.631 1 92.69 71 SER B O 1
ATOM 4328 N N . CYS B 1 72 ? -10.695 6.234 -1.377 1 94.56 72 CYS B N 1
ATOM 4329 C CA . CYS B 1 72 ? -9.508 5.379 -1.37 1 94.56 72 CYS B CA 1
ATOM 4330 C C . CYS B 1 72 ? -9.75 4.121 -0.544 1 94.56 72 CYS B C 1
ATOM 4332 O O . CYS B 1 72 ? -9.305 3.035 -0.917 1 94.56 72 CYS B O 1
ATOM 4334 N N . ALA B 1 73 ? -10.492 4.227 0.513 1 96.94 73 ALA B N 1
ATOM 4335 C CA . ALA B 1 73 ? -10.719 3.129 1.448 1 96.94 73 ALA B CA 1
ATOM 4336 C C . ALA B 1 73 ? -11.531 2.016 0.796 1 96.94 73 ALA B C 1
ATOM 4338 O O . ALA B 1 73 ? -11.508 0.871 1.255 1 96.94 73 ALA B O 1
ATOM 4339 N N . VAL B 1 74 ? -12.25 2.389 -0.253 1 96.44 74 VAL B N 1
ATOM 4340 C CA . VAL B 1 74 ? -13.094 1.374 -0.885 1 96.44 74 VAL B CA 1
ATOM 4341 C C . VAL B 1 74 ? -12.562 1.066 -2.285 1 96.44 74 VAL B C 1
ATOM 4343 O O . VAL B 1 74 ? -13.203 0.345 -3.051 1 96.44 74 VAL B O 1
ATOM 4346 N N . GLY B 1 75 ? -11.469 1.669 -2.695 1 94.12 75 GLY B N 1
ATOM 4347 C CA . GLY B 1 75 ? -10.773 1.294 -3.92 1 94.12 75 GLY B CA 1
ATOM 4348 C C . GLY B 1 75 ? -11.242 2.08 -5.133 1 94.12 75 GLY B C 1
ATOM 4349 O O . GLY B 1 75 ? -10.859 1.771 -6.262 1 94.12 75 GLY B O 1
ATOM 4350 N N . THR B 1 76 ? -12.07 3.117 -4.969 1 91.62 76 THR B N 1
ATOM 4351 C CA . THR B 1 76 ? -12.461 3.982 -6.078 1 91.62 76 THR B CA 1
ATOM 4352 C C . THR B 1 76 ? -11.258 4.762 -6.602 1 91.62 76 THR B C 1
ATOM 4354 O O . THR B 1 76 ? -11.109 4.953 -7.809 1 91.62 76 THR B O 1
ATOM 4357 N N . LEU B 1 77 ? -10.461 5.195 -5.699 1 90.69 77 LEU B N 1
ATOM 4358 C CA . LEU B 1 77 ? -9.211 5.871 -6.02 1 90.69 77 LEU B CA 1
ATOM 4359 C C . LEU B 1 77 ? -8.023 5.156 -5.379 1 90.69 77 LEU B C 1
ATOM 4361 O O . LEU B 1 77 ? -8.172 4.496 -4.348 1 90.69 77 LEU B O 1
ATOM 4365 N N . GLU B 1 78 ? -6.902 5.262 -6.078 1 93 78 GLU B N 1
ATOM 4366 C CA . GLU B 1 78 ? -5.672 4.789 -5.457 1 93 78 GLU B CA 1
ATOM 4367 C C . GLU B 1 78 ? -5.168 5.773 -4.406 1 93 78 GLU B C 1
ATOM 4369 O O . GLU B 1 78 ? -5.535 6.949 -4.422 1 93 78 GLU B O 1
ATOM 4374 N N . PHE B 1 79 ? -4.371 5.355 -3.559 1 93.88 79 PHE B N 1
ATOM 4375 C CA . PHE B 1 79 ? -3.973 6.094 -2.365 1 93.88 79 PHE B CA 1
ATOM 4376 C C . PHE B 1 79 ? -3.215 7.363 -2.74 1 93.88 79 PHE B C 1
ATOM 4378 O O . PHE B 1 79 ? -3.453 8.43 -2.166 1 93.88 79 PHE B O 1
ATOM 4385 N N . ARG B 1 80 ? -2.352 7.273 -3.668 1 92.38 80 ARG B N 1
ATOM 4386 C CA . ARG B 1 80 ? -1.486 8.398 -4.004 1 92.38 80 ARG B CA 1
ATOM 4387 C C . ARG B 1 80 ? -2.268 9.492 -4.723 1 92.38 80 ARG B C 1
ATOM 4389 O O . ARG B 1 80 ? -1.756 10.602 -4.922 1 92.38 80 ARG B O 1
ATOM 4396 N N . CYS B 1 81 ? -3.543 9.234 -5.012 1 89.31 81 CYS B N 1
ATOM 4397 C CA . CYS B 1 81 ? -4.438 10.273 -5.527 1 89.31 81 CYS B CA 1
ATOM 4398 C C . CYS B 1 81 ? -4.836 11.242 -4.426 1 89.31 81 CYS B C 1
ATOM 4400 O O . CYS B 1 81 ? -5.254 12.367 -4.707 1 89.31 81 CYS B O 1
ATOM 4402 N N . ALA B 1 82 ? -4.672 10.805 -3.186 1 91.56 82 ALA B N 1
ATOM 4403 C CA . ALA B 1 82 ? -5.176 11.602 -2.07 1 91.56 82 ALA B CA 1
ATOM 4404 C C . ALA B 1 82 ? -4.031 12.266 -1.307 1 91.56 82 ALA B C 1
ATOM 4406 O O . ALA B 1 82 ? -4.227 12.766 -0.198 1 91.56 82 ALA B O 1
ATOM 4407 N N . ILE B 1 83 ? -2.797 12.211 -1.848 1 93.19 83 ILE B N 1
ATOM 4408 C CA . ILE B 1 83 ? -1.693 12.789 -1.087 1 93.19 83 ILE B CA 1
ATOM 4409 C C . ILE B 1 83 ? -0.786 13.586 -2.018 1 93.19 83 ILE B C 1
ATOM 4411 O O . ILE B 1 83 ? -0.828 13.414 -3.238 1 93.19 83 ILE B O 1
ATOM 4415 N N . GLU B 1 84 ? -0.011 14.461 -1.442 1 91.06 84 GLU B N 1
ATOM 4416 C CA . GLU B 1 84 ? 1.039 15.227 -2.107 1 91.06 84 GLU B CA 1
ATOM 4417 C C . GLU B 1 84 ? 2.326 15.227 -1.288 1 91.06 84 GLU B C 1
ATOM 4419 O O . GLU B 1 84 ? 2.299 15.453 -0.076 1 91.06 84 GLU B O 1
ATOM 4424 N N . PRO B 1 85 ? 3.418 15 -1.957 1 92.88 85 PRO B N 1
ATOM 4425 C CA . PRO B 1 85 ? 4.676 14.922 -1.211 1 92.88 85 PRO B CA 1
ATOM 4426 C C . PRO B 1 85 ? 5.141 16.281 -0.697 1 92.88 85 PRO B C 1
ATOM 4428 O O . PRO B 1 85 ? 5.191 17.25 -1.46 1 92.88 85 PRO B O 1
ATOM 4431 N N . VAL B 1 86 ? 5.516 16.344 0.561 1 93.62 86 VAL B N 1
ATOM 4432 C CA . VAL B 1 86 ? 6.113 17.547 1.136 1 93.62 86 VAL B CA 1
ATOM 4433 C C . VAL B 1 86 ? 7.461 17.812 0.475 1 93.62 86 VAL B C 1
ATOM 4435 O O . VAL B 1 86 ? 7.832 18.969 0.262 1 93.62 86 VAL B O 1
ATOM 4438 N N . ARG B 1 87 ? 8.141 16.812 0.059 1 92.81 87 ARG B N 1
ATOM 4439 C CA . ARG B 1 87 ? 9.492 16.859 -0.492 1 92.81 87 ARG B CA 1
ATOM 4440 C C . ARG B 1 87 ? 9.5 17.547 -1.857 1 92.81 87 ARG B C 1
ATOM 4442 O O . ARG B 1 87 ? 10.562 17.906 -2.367 1 92.81 87 ARG B O 1
ATOM 4449 N N . ARG B 1 88 ? 8.391 17.766 -2.363 1 90.19 88 ARG B N 1
ATOM 4450 C CA . ARG B 1 88 ? 8.297 18.484 -3.629 1 90.19 88 ARG B CA 1
ATOM 4451 C C . ARG B 1 88 ? 9.016 19.828 -3.549 1 90.19 88 ARG B C 1
ATOM 4453 O O . ARG B 1 88 ? 9.5 20.328 -4.559 1 90.19 88 ARG B O 1
ATOM 4460 N N . TYR B 1 89 ? 9.227 20.375 -2.414 1 93.12 89 TYR B N 1
ATOM 4461 C CA . TYR B 1 89 ? 9.75 21.734 -2.252 1 93.12 89 TYR B CA 1
ATOM 4462 C C . TYR B 1 89 ? 11.203 21.688 -1.777 1 93.12 89 TYR B C 1
ATOM 4464 O O . TYR B 1 89 ? 11.828 22.734 -1.602 1 93.12 89 TYR B O 1
ATOM 4472 N N . THR B 1 90 ? 11.711 20.531 -1.553 1 92.56 90 THR B N 1
ATOM 4473 C CA . THR B 1 90 ? 13.125 20.391 -1.234 1 92.56 90 THR B CA 1
ATOM 4474 C C . THR B 1 90 ? 13.969 20.391 -2.506 1 92.56 90 THR B C 1
ATOM 4476 O O . THR B 1 90 ? 13.523 19.922 -3.555 1 92.56 90 THR B O 1
ATOM 4479 N N . PRO B 1 91 ? 15.055 21.016 -2.535 1 93.69 91 PRO B N 1
ATOM 4480 C CA . PRO B 1 91 ? 15.844 21.438 -1.374 1 93.69 91 PRO B CA 1
ATOM 4481 C C . PRO B 1 91 ? 15.656 22.906 -1.03 1 93.69 91 PRO B C 1
ATOM 4483 O O . PRO B 1 91 ? 16.391 23.453 -0.209 1 93.69 91 PRO B O 1
ATOM 4486 N N . LYS B 1 92 ? 14.703 23.594 -1.575 1 94.69 92 LYS B N 1
ATOM 4487 C CA . LYS B 1 92 ? 14.477 25 -1.25 1 94.69 92 LYS B CA 1
ATOM 4488 C C . LYS B 1 92 ? 14.023 25.172 0.197 1 94.69 92 LYS B C 1
ATOM 4490 O O . LYS B 1 92 ? 14.195 26.234 0.793 1 94.69 92 LYS B O 1
ATOM 4495 N N . VAL B 1 93 ? 13.422 24.141 0.691 1 96.69 93 VAL B N 1
ATOM 4496 C CA . VAL B 1 93 ? 12.969 24.078 2.076 1 96.69 93 VAL B CA 1
ATOM 4497 C C . VAL B 1 93 ? 13.633 22.891 2.781 1 96.69 93 VAL B C 1
ATOM 4499 O O . VAL B 1 93 ? 13.914 21.875 2.156 1 96.69 93 VAL B O 1
ATOM 4502 N N . THR B 1 94 ? 13.922 23.094 4.012 1 96.94 94 THR B N 1
ATOM 4503 C CA . THR B 1 94 ? 14.391 21.984 4.828 1 96.94 94 THR B CA 1
ATOM 4504 C C . THR B 1 94 ? 13.211 21.219 5.43 1 96.94 94 THR B C 1
ATOM 4506 O O . THR B 1 94 ? 12.281 21.828 5.961 1 96.94 94 THR B O 1
ATOM 4509 N N . TYR B 1 95 ? 13.219 19.953 5.223 1 97.12 95 TYR B N 1
ATOM 4510 C CA . TYR B 1 95 ? 12.156 19.125 5.77 1 97.12 95 TYR B CA 1
ATOM 4511 C C . TYR B 1 95 ? 12.727 18.047 6.688 1 97.12 95 TYR B C 1
ATOM 4513 O O . TYR B 1 95 ? 13.68 17.344 6.32 1 97.12 95 TYR B O 1
ATOM 4521 N N . TYR B 1 96 ? 12.156 17.891 7.875 1 96.12 96 TYR B N 1
ATOM 4522 C CA . TYR B 1 96 ? 12.469 16.797 8.789 1 96.12 96 TYR B CA 1
ATOM 4523 C C . TYR B 1 96 ? 11.219 16 9.117 1 96.12 96 TYR B C 1
ATOM 4525 O O . TYR B 1 96 ? 10.211 16.562 9.555 1 96.12 96 TYR B O 1
ATOM 4533 N N . GLN B 1 97 ? 11.352 14.703 8.891 1 95.75 97 GLN B N 1
ATOM 4534 C CA . GLN B 1 97 ? 10.312 13.805 9.383 1 95.75 97 GLN B CA 1
ATOM 4535 C C . GLN B 1 97 ? 10.43 13.602 10.891 1 95.75 97 GLN B C 1
ATOM 4537 O O . GLN B 1 97 ? 11.188 12.742 11.344 1 95.75 97 GLN B O 1
ATOM 4542 N N . ALA B 1 98 ? 9.602 14.367 11.656 1 95.81 98 ALA B N 1
ATOM 4543 C CA . ALA B 1 98 ? 9.766 14.375 13.109 1 95.81 98 ALA B CA 1
ATOM 4544 C C . ALA B 1 98 ? 8.523 14.922 13.797 1 95.81 98 ALA B C 1
ATOM 4546 O O . ALA B 1 98 ? 7.656 15.516 13.156 1 95.81 98 ALA B O 1
ATOM 4547 N N . TRP B 1 99 ? 8.484 14.625 15.078 1 95.56 99 TRP B N 1
ATOM 4548 C CA . TRP B 1 99 ? 7.516 15.25 15.977 1 95.56 99 TRP B CA 1
ATOM 4549 C C . TRP B 1 99 ? 8.133 16.438 16.719 1 95.56 99 TRP B C 1
ATOM 4551 O O . TRP B 1 99 ? 9.344 16.453 16.969 1 95.56 99 TRP B O 1
ATOM 4561 N N . CYS B 1 100 ? 7.332 17.406 16.953 1 97.81 100 CYS B N 1
ATOM 4562 C CA . CYS B 1 100 ? 7.688 18.406 17.938 1 97.81 100 CYS B CA 1
ATOM 4563 C C . CYS B 1 100 ? 7.07 18.078 19.297 1 97.81 100 CYS B C 1
ATOM 4565 O O . CYS B 1 100 ? 5.848 18.031 19.438 1 97.81 100 CYS B O 1
ATOM 4567 N N . ASP B 1 101 ? 7.926 17.953 20.281 1 96.19 101 ASP B N 1
ATOM 4568 C CA . ASP B 1 101 ? 7.43 17.516 21.578 1 96.19 101 ASP B CA 1
ATOM 4569 C C . ASP B 1 101 ? 7.223 18.719 22.516 1 96.19 101 ASP B C 1
ATOM 4571 O O . ASP B 1 101 ? 6.371 18.672 23.406 1 96.19 101 ASP B O 1
ATOM 4575 N N . GLU B 1 102 ? 8.07 19.688 22.328 1 97.75 102 GLU B N 1
ATOM 4576 C CA . GLU B 1 102 ? 8.016 20.844 23.219 1 97.75 102 GLU B CA 1
ATOM 4577 C C . GLU B 1 102 ? 8.461 22.109 22.484 1 97.75 102 GLU B C 1
ATOM 4579 O O . GLU B 1 102 ? 9.32 22.062 21.609 1 97.75 102 GLU B O 1
ATOM 4584 N N . ILE B 1 103 ? 7.895 23.188 22.906 1 98.5 103 ILE B N 1
ATOM 4585 C CA . ILE B 1 103 ? 8.281 24.5 22.375 1 98.5 103 ILE B CA 1
ATOM 4586 C C . ILE B 1 103 ? 8.727 25.406 23.531 1 98.5 103 ILE B C 1
ATOM 4588 O O . ILE B 1 103 ? 8 25.578 24.516 1 98.5 103 ILE B O 1
ATOM 4592 N N . ASP B 1 104 ? 9.93 25.922 23.438 1 98.25 104 ASP B N 1
ATOM 4593 C CA . ASP B 1 104 ? 10.398 26.984 24.328 1 98.25 104 ASP B CA 1
ATOM 4594 C C . ASP B 1 104 ? 10.219 28.359 23.688 1 98.25 104 ASP B C 1
ATOM 4596 O O . ASP B 1 104 ? 11 28.75 22.828 1 98.25 104 ASP B O 1
ATOM 4600 N N . PHE B 1 105 ? 9.266 29.078 24.141 1 98.06 105 PHE B N 1
ATOM 4601 C CA . PHE B 1 105 ? 8.891 30.344 23.5 1 98.06 105 PHE B CA 1
ATOM 4602 C C . PHE B 1 105 ? 9.867 31.453 23.891 1 98.06 105 PHE B C 1
ATOM 4604 O O . PHE B 1 105 ? 9.938 32.469 23.234 1 98.06 105 PHE B O 1
ATOM 4611 N N . THR B 1 106 ? 10.547 31.281 24.953 1 96.56 106 THR B N 1
ATOM 4612 C CA . THR B 1 106 ? 11.516 32.281 25.406 1 96.56 106 THR B CA 1
ATOM 4613 C C . THR B 1 106 ? 12.828 32.125 24.641 1 96.56 106 THR B C 1
ATOM 4615 O O . THR B 1 106 ? 13.312 33.094 24.047 1 96.56 106 THR B O 1
ATOM 4618 N N . GLN B 1 107 ? 13.367 30.891 24.594 1 97.62 107 GLN B N 1
ATOM 4619 C CA . GLN B 1 107 ? 14.625 30.641 23.891 1 97.62 107 GLN B CA 1
ATOM 4620 C C . GLN B 1 107 ? 14.383 30.438 22.391 1 97.62 107 GLN B C 1
ATOM 4622 O O . GLN B 1 107 ? 15.336 30.375 21.609 1 97.62 107 GLN B O 1
ATOM 4627 N N . LYS B 1 108 ? 13.125 30.312 22 1 98.25 108 LYS B N 1
ATOM 4628 C CA . LYS B 1 108 ? 12.711 30.094 20.625 1 98.25 108 LYS B CA 1
ATOM 4629 C C . LYS B 1 108 ? 13.367 28.828 20.062 1 98.25 108 LYS B C 1
ATOM 4631 O O . LYS B 1 108 ? 13.977 28.875 18.984 1 98.25 108 LYS B O 1
ATOM 4636 N N . THR B 1 109 ? 13.125 27.734 20.797 1 98.44 109 THR B N 1
ATOM 4637 C CA . THR B 1 109 ? 13.648 26.438 20.391 1 98.44 109 THR B CA 1
ATOM 4638 C C . THR B 1 109 ? 12.555 25.375 20.453 1 98.44 109 THR B C 1
ATOM 4640 O O . THR B 1 109 ? 11.586 25.516 21.203 1 98.44 109 THR B O 1
ATOM 4643 N N . LEU B 1 110 ? 12.68 24.391 19.609 1 98.56 110 LEU B N 1
ATOM 4644 C CA . LEU B 1 110 ? 11.805 23.219 19.562 1 98.56 110 LEU B CA 1
ATOM 4645 C C . LEU B 1 110 ? 12.555 21.953 19.938 1 98.56 110 LEU B C 1
ATOM 4647 O O . LEU B 1 110 ? 13.672 21.719 19.484 1 98.56 110 LEU B O 1
ATOM 4651 N N . LYS B 1 111 ? 11.984 21.25 20.828 1 97.94 111 LYS B N 1
ATOM 4652 C CA . LYS B 1 111 ? 12.469 19.891 21.047 1 97.94 111 LYS B CA 1
ATOM 4653 C C . LYS B 1 111 ? 11.789 18.891 20.109 1 97.94 111 LYS B C 1
ATOM 4655 O O . LYS B 1 111 ? 10.562 18.734 20.156 1 97.94 111 LYS B O 1
ATOM 4660 N N . CYS B 1 112 ? 12.602 18.234 19.312 1 96.88 112 CYS B N 1
ATOM 4661 C CA . CYS B 1 112 ? 12.062 17.406 18.234 1 96.88 112 CYS B CA 1
ATOM 4662 C C . CYS B 1 112 ? 12.477 15.953 18.406 1 96.88 112 CYS B C 1
ATOM 4664 O O . CYS B 1 112 ? 13.539 15.672 18.953 1 96.88 112 CYS B O 1
ATOM 4666 N N . MET B 1 113 ? 11.609 15.102 18.031 1 95.06 113 MET B N 1
ATOM 4667 C CA . MET B 1 113 ? 11.844 13.664 18.016 1 95.06 113 MET B CA 1
ATOM 4668 C C . MET B 1 113 ? 11.68 13.086 16.625 1 95.06 113 MET B C 1
ATOM 4670 O O . MET B 1 113 ? 10.617 13.234 16 1 95.06 113 MET B O 1
ATOM 4674 N N . PRO B 1 114 ? 12.734 12.414 16.094 1 93.25 114 PRO B N 1
ATOM 4675 C CA . PRO B 1 114 ? 12.578 11.797 14.781 1 93.25 114 PRO B CA 1
ATOM 4676 C C . PRO B 1 114 ? 11.398 10.836 14.711 1 93.25 114 PRO B C 1
ATOM 4678 O O . PRO B 1 114 ? 11.164 10.07 15.648 1 93.25 114 PRO B O 1
ATOM 4681 N N . ALA B 1 115 ? 10.609 10.961 13.609 1 92.06 115 ALA B N 1
ATOM 4682 C CA . ALA B 1 115 ? 9.469 10.078 13.383 1 92.06 115 ALA B CA 1
ATOM 4683 C C . ALA B 1 115 ? 9.836 8.938 12.438 1 92.06 115 ALA B C 1
ATOM 4685 O O . ALA B 1 115 ? 9.039 8.547 11.586 1 92.06 115 ALA B O 1
ATOM 4686 N N . THR B 1 116 ? 11.055 8.531 12.398 1 88.69 116 THR B N 1
ATOM 4687 C CA . THR B 1 116 ? 11.562 7.363 11.695 1 88.69 116 THR B CA 1
ATOM 4688 C C . THR B 1 116 ? 12.086 6.32 12.68 1 88.69 116 THR B C 1
ATOM 4690 O O . THR B 1 116 ? 12.438 6.652 13.812 1 88.69 116 THR B O 1
ATOM 4693 N N . ARG B 1 117 ? 12.086 5.141 12.188 1 83.38 117 ARG B N 1
ATOM 4694 C CA . ARG B 1 117 ? 12.727 4.117 13.008 1 83.38 117 ARG B CA 1
ATOM 4695 C C . ARG B 1 117 ? 14.211 4.406 13.188 1 83.38 117 ARG B C 1
ATOM 4697 O O . ARG B 1 117 ? 14.836 5.012 12.312 1 83.38 117 ARG B O 1
ATOM 4704 N N . PRO B 1 118 ? 14.641 3.922 14.312 1 82.56 118 PRO B N 1
ATOM 4705 C CA . PRO B 1 118 ? 16.094 4.059 14.438 1 82.56 118 PRO B CA 1
ATOM 4706 C C . PRO B 1 118 ? 16.859 3.328 13.336 1 82.56 118 PRO B C 1
ATOM 4708 O O . PRO B 1 118 ? 16.422 2.268 12.875 1 82.56 118 PRO B O 1
ATOM 4711 N N . ALA B 1 119 ? 17.906 3.922 13.008 1 79.94 119 ALA B N 1
ATOM 4712 C CA . ALA B 1 119 ? 18.719 3.377 11.914 1 79.94 119 ALA B CA 1
ATOM 4713 C C . ALA B 1 119 ? 19.141 1.939 12.211 1 79.94 119 ALA B C 1
ATOM 4715 O O . ALA B 1 119 ? 19.344 1.149 11.281 1 79.94 119 ALA B O 1
ATOM 4716 N N . THR B 1 120 ? 19.156 1.572 13.422 1 76.81 120 THR B N 1
ATOM 4717 C CA . THR B 1 120 ? 19.656 0.261 13.828 1 76.81 120 THR B CA 1
ATOM 4718 C C . THR B 1 120 ? 18.516 -0.756 13.875 1 76.81 120 THR B C 1
ATOM 4720 O O . THR B 1 120 ? 18.766 -1.963 13.93 1 76.81 120 THR B O 1
ATOM 4723 N N . ALA B 1 121 ? 17.297 -0.246 13.766 1 76.75 121 ALA B N 1
ATOM 4724 C CA . ALA B 1 121 ? 16.141 -1.135 13.891 1 76.75 121 ALA B CA 1
ATOM 4725 C C . ALA B 1 121 ? 15.867 -1.866 12.586 1 76.75 121 ALA B C 1
ATOM 4727 O O . ALA B 1 121 ? 16.109 -1.327 11.5 1 76.75 121 ALA B O 1
ATOM 4728 N N . GLU B 1 122 ? 15.312 -3.1 12.727 1 75.88 122 GLU B N 1
ATOM 4729 C CA . GLU B 1 122 ? 14.93 -3.875 11.555 1 75.88 122 GLU B CA 1
ATOM 4730 C C . GLU B 1 122 ? 13.688 -3.293 10.891 1 75.88 122 GLU B C 1
ATOM 4732 O O . GLU B 1 122 ? 12.758 -2.848 11.578 1 75.88 122 GLU B O 1
ATOM 4737 N N . PRO B 1 123 ? 13.766 -3.307 9.617 1 69.94 123 PRO B N 1
ATOM 4738 C CA . PRO B 1 123 ? 12.594 -2.785 8.906 1 69.94 123 PRO B CA 1
ATOM 4739 C C . PRO B 1 123 ? 11.336 -3.613 9.164 1 69.94 123 PRO B C 1
ATOM 4741 O O . PRO B 1 123 ? 11.406 -4.84 9.266 1 69.94 123 PRO B O 1
ATOM 4744 N N . ARG B 1 124 ? 10.258 -2.928 9.5 1 63.22 124 ARG B N 1
ATOM 4745 C CA . ARG B 1 124 ? 8.961 -3.576 9.68 1 63.22 124 ARG B CA 1
ATOM 4746 C C . ARG B 1 124 ? 7.934 -3.021 8.703 1 63.22 124 ARG B C 1
ATOM 4748 O O . ARG B 1 124 ? 8.094 -1.913 8.188 1 63.22 124 ARG B O 1
ATOM 4755 N N . GLU B 1 125 ? 7.082 -3.902 8.211 1 58.34 125 GLU B N 1
ATOM 4756 C CA . GLU B 1 125 ? 6.031 -3.416 7.32 1 58.34 125 GLU B CA 1
ATOM 4757 C C . GLU B 1 125 ? 5.109 -2.434 8.039 1 58.34 125 GLU B C 1
ATOM 4759 O O . GLU B 1 125 ? 4.582 -1.508 7.418 1 58.34 125 GLU B O 1
ATOM 4764 N N . GLU B 1 126 ? 4.945 -2.799 9.328 1 51.44 126 GLU B N 1
ATOM 4765 C CA . GLU B 1 126 ? 4.023 -1.927 10.047 1 51.44 126 GLU B CA 1
ATOM 4766 C C . GLU B 1 126 ? 4.648 -0.563 10.32 1 51.44 126 GLU B C 1
ATOM 4768 O O . GLU B 1 126 ? 5.777 -0.479 10.812 1 51.44 126 GLU B O 1
ATOM 4773 N N . GLU B 1 127 ? 4.469 0.373 9.352 1 48.97 127 GLU B N 1
ATOM 4774 C CA . GLU B 1 127 ? 5.023 1.723 9.43 1 48.97 127 GLU B CA 1
ATOM 4775 C C . GLU B 1 127 ? 4.793 2.34 10.805 1 48.97 127 GLU B C 1
ATOM 4777 O O . GLU B 1 127 ? 5.332 3.406 11.109 1 48.97 127 GLU B O 1
ATOM 4782 N N . ASP B 1 128 ? 3.717 2.043 11.438 1 44.06 128 ASP B N 1
ATOM 4783 C CA . ASP B 1 128 ? 3.328 3.072 12.398 1 44.06 128 ASP B CA 1
ATOM 4784 C C . ASP B 1 128 ? 4.328 3.158 13.547 1 44.06 128 ASP B C 1
ATOM 4786 O O . ASP B 1 128 ? 4.539 2.18 14.266 1 44.06 128 ASP B O 1
ATOM 4790 N N . ALA B 1 129 ? 5.316 3.91 13.281 1 42.12 129 ALA B N 1
ATOM 4791 C CA . ALA B 1 129 ? 6.035 4.566 14.367 1 42.12 129 ALA B CA 1
ATOM 4792 C C . ALA B 1 129 ? 5.16 4.695 15.609 1 42.12 129 ALA B C 1
ATOM 4794 O O . ALA B 1 129 ? 5.488 5.434 16.531 1 42.12 129 ALA B O 1
ATOM 4795 N N . THR B 1 130 ? 3.885 4.293 15.398 1 41.47 130 THR B N 1
ATOM 4796 C CA . THR B 1 130 ? 3.07 4.688 16.547 1 41.47 130 THR B CA 1
ATOM 4797 C C . THR B 1 130 ? 3.6 4.055 17.828 1 41.47 130 THR B C 1
ATOM 4799 O O . THR B 1 130 ? 3.014 4.227 18.891 1 41.47 130 THR B O 1
ATOM 4802 N N . THR B 1 131 ? 4.203 2.842 17.578 1 44.88 131 THR B N 1
ATOM 4803 C CA . THR B 1 131 ? 4.461 2.504 18.969 1 44.88 131 THR B CA 1
ATOM 4804 C C . THR B 1 131 ? 5.406 3.521 19.609 1 44.88 131 THR B C 1
ATOM 4806 O O . THR B 1 131 ? 6.41 3.908 19 1 44.88 131 THR B O 1
ATOM 4809 N N . GLN B 1 132 ? 4.852 4.301 20.406 1 46.09 132 GLN B N 1
ATOM 4810 C CA . GLN B 1 132 ? 5.293 5.363 21.312 1 46.09 132 GLN B CA 1
ATOM 4811 C C . GLN B 1 132 ? 6.773 5.215 21.641 1 46.09 132 GLN B C 1
ATOM 4813 O O . GLN B 1 132 ? 7.328 6.012 22.406 1 46.09 132 GLN B O 1
ATOM 4818 N N . GLU B 1 133 ? 7.277 4.082 21.141 1 50.94 133 GLU B N 1
ATOM 4819 C CA . GLU B 1 133 ? 8.625 4.133 21.703 1 50.94 133 GLU B CA 1
ATOM 4820 C C . GLU B 1 133 ? 9.555 4.973 20.844 1 50.94 133 GLU B C 1
ATOM 4822 O O . GLU B 1 133 ? 9.68 4.723 19.641 1 50.94 133 GLU B O 1
ATOM 4827 N N . HIS B 1 134 ? 9.617 6.16 21.203 1 58.41 134 HIS B N 1
ATOM 4828 C CA . HIS B 1 134 ? 10.539 7.164 20.672 1 58.41 134 HIS B CA 1
ATOM 4829 C C . HIS B 1 134 ? 11.961 6.621 20.594 1 58.41 134 HIS B C 1
ATOM 4831 O O . HIS B 1 134 ? 12.625 6.445 21.625 1 58.41 134 HIS B O 1
ATOM 4837 N N . TYR B 1 135 ? 12.25 5.961 19.438 1 62.72 135 TYR B N 1
ATOM 4838 C CA . TYR B 1 135 ? 13.555 5.312 19.453 1 62.72 135 TYR B CA 1
ATOM 4839 C C . TYR B 1 135 ? 14.625 6.211 18.844 1 62.72 135 TYR B C 1
ATOM 4841 O O . TYR B 1 135 ? 15.82 5.949 18.984 1 62.72 135 TYR B O 1
ATOM 4849 N N . GLY B 1 136 ? 14.305 7.438 18.422 1 75.75 136 GLY B N 1
ATOM 4850 C CA . GLY B 1 136 ? 15.391 8.188 17.812 1 75.75 136 GLY B CA 1
ATOM 4851 C C . GLY B 1 136 ? 16.031 9.188 18.766 1 75.75 136 GLY B C 1
ATOM 4852 O O . GLY B 1 136 ? 15.633 9.281 19.922 1 75.75 136 GLY B O 1
ATOM 4853 N N . THR B 1 137 ? 17.172 9.703 18.391 1 86.62 137 THR B N 1
ATOM 4854 C CA . THR B 1 137 ? 17.844 10.758 19.156 1 86.62 137 THR B CA 1
ATOM 4855 C C . THR B 1 137 ? 17.141 12.094 18.953 1 86.62 137 THR B C 1
ATOM 4857 O O . THR B 1 137 ? 17.078 12.602 17.828 1 86.62 137 THR B O 1
ATOM 4860 N N . PRO B 1 138 ? 16.609 12.547 20.078 1 93.62 138 PRO B N 1
ATOM 4861 C CA . PRO B 1 138 ? 15.984 13.859 19.938 1 93.62 138 PRO B CA 1
ATOM 4862 C C . PRO B 1 138 ? 16.953 14.945 19.484 1 93.62 138 PRO B C 1
ATOM 4864 O O . PRO B 1 138 ? 18.172 14.781 19.609 1 93.62 138 PRO B O 1
ATOM 4867 N N . PHE B 1 139 ? 16.438 16.016 18.891 1 95.81 139 PHE B N 1
ATOM 4868 C CA . PHE B 1 139 ? 17.25 17.141 18.469 1 95.81 139 PHE B CA 1
ATOM 4869 C C . PHE B 1 139 ? 16.516 18.469 18.703 1 95.81 139 PHE B C 1
ATOM 4871 O O . PHE B 1 139 ? 15.32 18.469 18.984 1 95.81 139 PHE B O 1
ATOM 4878 N N . THR B 1 140 ? 17.266 19.531 18.656 1 97.5 140 THR B N 1
ATOM 4879 C CA . THR B 1 140 ? 16.719 20.859 18.906 1 97.5 140 THR B CA 1
ATOM 4880 C C . THR B 1 140 ? 16.797 21.719 17.656 1 97.5 140 THR B C 1
ATOM 4882 O O . THR B 1 140 ? 17.781 21.688 16.922 1 97.5 140 THR B O 1
ATOM 4885 N N . LEU B 1 141 ? 15.727 22.469 17.438 1 97.38 141 LEU B N 1
ATOM 4886 C CA . LEU B 1 141 ? 15.672 23.422 16.328 1 97.38 141 LEU B CA 1
ATOM 4887 C C . LEU B 1 141 ? 15.352 24.828 16.828 1 97.38 141 LEU B C 1
ATOM 4889 O O . LEU B 1 141 ? 14.469 25 17.672 1 97.38 141 LEU B O 1
ATOM 4893 N N . ARG B 1 142 ? 16.109 25.766 16.359 1 97.75 142 ARG B N 1
ATOM 4894 C CA . ARG B 1 142 ? 15.82 27.156 16.656 1 97.75 142 ARG B CA 1
ATOM 4895 C C . ARG B 1 142 ? 14.891 27.766 15.617 1 97.75 142 ARG B C 1
ATOM 4897 O O . ARG B 1 142 ? 14.883 27.344 14.461 1 97.75 142 ARG B O 1
ATOM 4904 N N . PHE B 1 143 ? 14.109 28.734 16.047 1 98.31 143 PHE B N 1
ATOM 4905 C CA . PHE B 1 143 ? 13.273 29.469 15.109 1 98.31 143 PHE B CA 1
ATOM 4906 C C . PHE B 1 143 ? 13.281 30.953 15.422 1 98.31 143 PHE B C 1
ATOM 4908 O O . PHE B 1 143 ? 13.562 31.359 16.547 1 98.31 143 PHE B O 1
ATOM 4915 N N . ASP B 1 144 ? 13.109 31.703 14.352 1 98 144 ASP B N 1
ATOM 4916 C CA . ASP B 1 144 ? 12.789 33.125 14.523 1 98 144 ASP B CA 1
ATOM 4917 C C . ASP B 1 144 ? 11.281 33.344 14.492 1 98 144 ASP B C 1
ATOM 4919 O O . ASP B 1 144 ? 10.75 34.125 15.305 1 98 144 ASP B O 1
ATOM 4923 N N . LYS B 1 145 ? 10.625 32.719 13.547 1 98.25 145 LYS B N 1
ATOM 4924 C CA . LYS B 1 145 ? 9.172 32.688 13.406 1 98.25 145 LYS B CA 1
ATOM 4925 C C . LYS B 1 145 ? 8.648 31.266 13.391 1 98.25 145 LYS B C 1
ATOM 4927 O O . LYS B 1 145 ? 9.32 30.359 12.891 1 98.25 145 LYS B O 1
ATOM 4932 N N . LEU B 1 146 ? 7.441 31.094 13.984 1 98.81 146 LEU B N 1
ATOM 4933 C CA . LEU B 1 146 ? 6.895 29.734 14.133 1 98.81 146 LEU B CA 1
ATOM 4934 C C . LEU B 1 146 ? 5.426 29.703 13.719 1 98.81 146 LEU B C 1
ATOM 4936 O O . LEU B 1 146 ? 4.641 30.562 14.133 1 98.81 146 LEU B O 1
ATOM 4940 N N . VAL B 1 147 ? 5.074 28.766 12.883 1 98.88 147 VAL B N 1
ATOM 4941 C CA . VAL B 1 147 ? 3.682 28.453 12.562 1 98.88 147 VAL B CA 1
ATOM 4942 C C . VAL B 1 147 ? 3.311 27.094 13.133 1 98.88 147 VAL B C 1
ATOM 4944 O O . VAL B 1 147 ? 3.875 26.078 12.727 1 98.88 147 VAL B O 1
ATOM 4947 N N . ILE B 1 148 ? 2.367 27.078 14.023 1 98.88 148 ILE B N 1
ATOM 4948 C CA . ILE B 1 148 ? 1.873 25.844 14.617 1 98.88 148 ILE B CA 1
ATOM 4949 C C . ILE B 1 148 ? 0.643 25.359 13.859 1 98.88 148 ILE B C 1
ATOM 4951 O O . ILE B 1 148 ? -0.448 25.906 14.008 1 98.88 148 ILE B O 1
ATOM 4955 N N . ALA B 1 149 ? 0.792 24.359 13.07 1 98.69 149 ALA B N 1
ATOM 4956 C CA . ALA B 1 149 ? -0.27 23.797 12.242 1 98.69 149 ALA B CA 1
ATOM 4957 C C . ALA B 1 149 ? -0.326 22.281 12.383 1 98.69 149 ALA B C 1
ATOM 4959 O O . ALA B 1 149 ? -0.374 21.562 11.383 1 98.69 149 ALA B O 1
ATOM 4960 N N . VAL B 1 150 ? -0.422 21.766 13.578 1 98.12 150 VAL B N 1
ATOM 4961 C CA . VAL B 1 150 ? -0.237 20.344 13.852 1 98.12 150 VAL B CA 1
ATOM 4962 C C . VAL B 1 150 ? -1.591 19.641 13.844 1 98.12 150 VAL B C 1
ATOM 4964 O O . VAL B 1 150 ? -1.658 18.406 13.953 1 98.12 150 VAL B O 1
ATOM 4967 N N . GLY B 1 151 ? -2.631 20.375 13.727 1 95.94 151 GLY B N 1
ATOM 4968 C CA . GLY B 1 151 ? -3.959 19.781 13.625 1 95.94 151 GLY B CA 1
ATOM 4969 C C . GLY B 1 151 ? -4.418 19.125 14.914 1 95.94 151 GLY B C 1
ATOM 4970 O O . GLY B 1 151 ? -4.055 19.562 16 1 95.94 151 GLY B O 1
ATOM 4971 N N . ALA B 1 152 ? -5.387 18.219 14.773 1 95.19 152 ALA B N 1
ATOM 4972 C CA . ALA B 1 152 ? -6.008 17.531 15.906 1 95.19 152 ALA B CA 1
ATOM 4973 C C . ALA B 1 152 ? -5.98 16.016 15.711 1 95.19 152 ALA B C 1
ATOM 4975 O O . ALA B 1 152 ? -5.699 15.531 14.609 1 95.19 152 ALA B O 1
ATOM 4976 N N . TYR B 1 153 ? -6.191 15.305 16.734 1 93.69 153 TYR B N 1
ATOM 4977 C CA . TYR B 1 153 ? -6.262 13.852 16.719 1 93.69 153 TYR B CA 1
ATOM 4978 C C . TYR B 1 153 ? -7.711 13.375 16.719 1 93.69 153 TYR B C 1
ATOM 4980 O O . TYR B 1 153 ? -8.633 14.18 16.875 1 93.69 153 TYR B O 1
ATOM 4988 N N . SER B 1 154 ? -7.898 12.07 16.453 1 92.75 154 SER B N 1
ATOM 4989 C CA . SER B 1 154 ? -9.234 11.484 16.531 1 92.75 154 SER B CA 1
ATOM 4990 C C . SER B 1 154 ? -9.703 11.359 17.969 1 92.75 154 SER B C 1
ATOM 4992 O O . SER B 1 154 ? -8.93 10.969 18.844 1 92.75 154 SER B O 1
ATOM 4994 N N . GLN B 1 155 ? -10.945 11.672 18.172 1 93.62 155 GLN B N 1
ATOM 4995 C CA . GLN B 1 155 ? -11.547 11.586 19.484 1 93.62 155 GLN B CA 1
ATOM 4996 C C . GLN B 1 155 ? -12.031 10.172 19.781 1 93.62 155 GLN B C 1
ATOM 4998 O O . GLN B 1 155 ? -12.844 9.617 19.047 1 93.62 155 GLN B O 1
ATOM 5003 N N . THR B 1 156 ? -11.516 9.578 20.812 1 94.25 156 THR B N 1
ATOM 5004 C CA . THR B 1 156 ? -11.914 8.219 21.188 1 94.25 156 THR B CA 1
ATOM 5005 C C . THR B 1 156 ? -12.852 8.242 22.391 1 94.25 156 THR B C 1
ATOM 5007 O O . THR B 1 156 ? -13.477 7.23 22.719 1 94.25 156 THR B O 1
ATOM 5010 N N . PHE B 1 157 ? -12.922 9.445 23.062 1 92.88 157 PHE B N 1
ATOM 5011 C CA . PHE B 1 157 ? -13.68 9.648 24.281 1 92.88 157 PHE B CA 1
ATOM 5012 C C . PHE B 1 157 ? -13.211 8.695 25.375 1 92.88 157 PHE B C 1
ATOM 5014 O O . PHE B 1 157 ? -13.961 8.375 26.297 1 92.88 157 PHE B O 1
ATOM 5021 N N . ASN B 1 158 ? -12.086 8.125 25.125 1 92.88 158 ASN B N 1
ATOM 5022 C CA . ASN B 1 158 ? -11.453 7.191 26.047 1 92.88 158 ASN B CA 1
ATOM 5023 C C . ASN B 1 158 ? -12.32 5.965 26.297 1 92.88 158 ASN B C 1
ATOM 5025 O O . ASN B 1 158 ? -12.297 5.387 27.391 1 92.88 158 ASN B O 1
ATOM 5029 N N . ILE B 1 159 ? -13.133 5.691 25.391 1 96.56 159 ILE B N 1
ATOM 5030 C CA . ILE B 1 159 ? -13.906 4.453 25.438 1 96.56 159 ILE B CA 1
ATOM 5031 C C . ILE B 1 159 ? -12.961 3.256 25.312 1 96.56 159 ILE B C 1
ATOM 5033 O O . ILE B 1 159 ? -12.172 3.176 24.375 1 96.56 159 ILE B O 1
ATOM 5037 N N . PRO B 1 160 ? -13.094 2.318 26.25 1 97.31 160 PRO B N 1
ATOM 5038 C CA . PRO B 1 160 ? -12.148 1.199 26.266 1 97.31 160 PRO B CA 1
ATOM 5039 C C . PRO B 1 160 ? -12.195 0.379 24.969 1 97.31 160 PRO B C 1
ATOM 5041 O O . PRO B 1 160 ? -13.281 0.056 24.484 1 97.31 160 PRO B O 1
ATOM 5044 N N . GLY B 1 161 ? -11.031 0.128 24.391 1 96.81 161 GLY B N 1
ATOM 5045 C CA . GLY B 1 161 ? -10.914 -0.782 23.266 1 96.81 161 GLY B CA 1
ATOM 5046 C C . GLY B 1 161 ? -10.961 -0.077 21.922 1 96.81 161 GLY B C 1
ATOM 5047 O O . GLY B 1 161 ? -10.625 -0.666 20.891 1 96.81 161 GLY B O 1
ATOM 5048 N N . VAL B 1 162 ? -11.359 1.193 21.891 1 96.75 162 VAL B N 1
ATOM 5049 C CA . VAL B 1 162 ? -11.492 1.911 20.625 1 96.75 162 VAL B CA 1
ATOM 5050 C C . VAL B 1 162 ? -10.133 2.037 19.953 1 96.75 162 VAL B C 1
ATOM 5052 O O . VAL B 1 162 ? -9.984 1.708 18.766 1 96.75 162 VAL B O 1
ATOM 5055 N N . LYS B 1 163 ? -9.148 2.398 20.672 1 93.69 163 LYS B N 1
ATOM 5056 C CA . LYS B 1 163 ? -7.809 2.602 20.125 1 93.69 163 LYS B CA 1
ATOM 5057 C C . LYS B 1 163 ? -7.219 1.291 19.609 1 93.69 163 LYS B C 1
ATOM 5059 O O . LYS B 1 163 ? -6.539 1.27 18.578 1 93.69 163 LYS B O 1
ATOM 5064 N N . GLU B 1 164 ? -7.59 0.242 20.203 1 92.94 164 GLU B N 1
ATOM 5065 C CA . GLU B 1 164 ? -6.98 -1.056 19.922 1 92.94 164 GLU B CA 1
ATOM 5066 C C . GLU B 1 164 ? -7.684 -1.75 18.766 1 92.94 164 GLU B C 1
ATOM 5068 O O . GLU B 1 164 ? -7.039 -2.428 17.953 1 92.94 164 GLU B O 1
ATOM 5073 N N . HIS B 1 165 ? -8.977 -1.484 18.656 1 94.62 165 HIS B N 1
ATOM 5074 C CA . HIS B 1 165 ? -9.719 -2.4 17.797 1 94.62 165 HIS B CA 1
ATOM 5075 C C . HIS B 1 165 ? -10.398 -1.652 16.656 1 94.62 165 HIS B C 1
ATOM 5077 O O . HIS B 1 165 ? -10.812 -2.264 15.664 1 94.62 165 HIS B O 1
ATOM 5083 N N . ALA B 1 166 ? -10.508 -0.383 16.766 1 96.31 166 ALA B N 1
ATOM 5084 C CA . ALA B 1 166 ? -11.219 0.377 15.734 1 96.31 166 ALA B CA 1
ATOM 5085 C C . ALA B 1 166 ? -10.258 0.868 14.648 1 96.31 166 ALA B C 1
ATOM 5087 O O . ALA B 1 166 ? -9.047 0.952 14.875 1 96.31 166 ALA B O 1
ATOM 5088 N N . HIS B 1 167 ? -10.797 1.088 13.531 1 96.31 167 HIS B N 1
ATOM 5089 C CA . HIS B 1 167 ? -10.094 1.792 12.469 1 96.31 167 HIS B CA 1
ATOM 5090 C C . HIS B 1 167 ? -10.523 3.252 12.391 1 96.31 167 HIS B C 1
ATOM 5092 O O . HIS B 1 167 ? -11.711 3.564 12.562 1 96.31 167 HIS B O 1
ATOM 5098 N N . PHE B 1 168 ? -9.586 4.059 12.188 1 96.69 168 PHE B N 1
ATOM 5099 C CA . PHE B 1 168 ? -9.883 5.473 12 1 96.69 168 PHE B CA 1
ATOM 5100 C C . PHE B 1 168 ? -9.758 5.859 10.531 1 96.69 168 PHE B C 1
ATOM 5102 O O . PHE B 1 168 ? -9.297 5.062 9.711 1 96.69 168 PHE B O 1
ATOM 5109 N N . LEU B 1 169 ? -10.266 6.98 10.148 1 95.88 169 LEU B N 1
ATOM 5110 C CA . LEU B 1 169 ? -10.172 7.438 8.766 1 95.88 169 LEU B CA 1
ATOM 5111 C C . LEU B 1 169 ? -9.766 8.906 8.711 1 95.88 169 LEU B C 1
ATOM 5113 O O . LEU B 1 169 ? -10.586 9.773 8.398 1 95.88 169 LEU B O 1
ATOM 5117 N N . LYS B 1 170 ? -8.508 9.125 8.961 1 93.69 170 LYS B N 1
ATOM 5118 C CA . LYS B 1 170 ? -7.98 10.484 9.023 1 93.69 170 LYS B CA 1
ATOM 5119 C C . LYS B 1 170 ? -6.785 10.648 8.086 1 93.69 170 LYS B C 1
ATOM 5121 O O . LYS B 1 170 ? -6.438 11.773 7.715 1 93.69 170 LYS B O 1
ATOM 5126 N N . ASP B 1 171 ? -6.297 9.539 7.781 1 93.75 171 ASP B N 1
ATOM 5127 C CA . ASP B 1 171 ? -5.051 9.516 7.023 1 93.75 171 ASP B CA 1
ATOM 5128 C C . ASP B 1 171 ? -5.082 8.438 5.945 1 93.75 171 ASP B C 1
ATOM 5130 O O . ASP B 1 171 ? -5.922 7.531 5.992 1 93.75 171 ASP B O 1
ATOM 5134 N N . VAL B 1 172 ? -4.188 8.617 4.938 1 95.06 172 VAL B N 1
ATOM 5135 C CA . VAL B 1 172 ? -4.141 7.648 3.846 1 95.06 172 VAL B CA 1
ATOM 5136 C C . VAL B 1 172 ? -3.789 6.27 4.395 1 95.06 172 VAL B C 1
ATOM 5138 O O . VAL B 1 172 ? -4.266 5.25 3.887 1 95.06 172 VAL B O 1
ATOM 5141 N N . LYS B 1 173 ? -2.973 6.23 5.441 1 94.19 173 LYS B N 1
ATOM 5142 C CA . LYS B 1 173 ? -2.646 4.957 6.07 1 94.19 173 LYS B CA 1
ATOM 5143 C C . LYS B 1 173 ? -3.898 4.277 6.617 1 94.19 173 LYS B C 1
ATOM 5145 O O . LYS B 1 173 ? -4.039 3.055 6.531 1 94.19 173 LYS B O 1
ATOM 5150 N N . ASP B 1 174 ? -4.777 5.086 7.168 1 95.88 174 ASP B N 1
ATOM 5151 C CA . ASP B 1 174 ? -6.059 4.574 7.652 1 95.88 174 ASP B CA 1
ATOM 5152 C C . ASP B 1 174 ? -6.887 3.996 6.508 1 95.88 174 ASP B C 1
ATOM 5154 O O . ASP B 1 174 ? -7.449 2.906 6.629 1 95.88 174 ASP B O 1
ATOM 5158 N N . ALA B 1 175 ? -6.973 4.777 5.438 1 96.69 175 ALA B N 1
ATOM 5159 C CA . ALA B 1 175 ? -7.723 4.312 4.273 1 96.69 175 ALA B CA 1
ATOM 5160 C C . ALA B 1 175 ? -7.188 2.973 3.775 1 96.69 175 ALA B C 1
ATOM 5162 O O . ALA B 1 175 ? -7.965 2.082 3.422 1 96.69 175 ALA B O 1
ATOM 5163 N N . ARG B 1 176 ? -5.922 2.873 3.744 1 95.25 176 ARG B N 1
ATOM 5164 C CA . ARG B 1 176 ? -5.289 1.637 3.297 1 95.25 176 ARG B CA 1
ATOM 5165 C C . ARG B 1 176 ? -5.648 0.474 4.215 1 95.25 176 ARG B C 1
ATOM 5167 O O . ARG B 1 176 ? -5.969 -0.62 3.746 1 95.25 176 ARG B O 1
ATOM 5174 N N . ARG B 1 177 ? -5.59 0.687 5.516 1 94.75 177 ARG B N 1
ATOM 5175 C CA . ARG B 1 177 ? -5.93 -0.349 6.484 1 94.75 177 ARG B CA 1
ATOM 5176 C C . ARG B 1 177 ? -7.383 -0.786 6.336 1 94.75 177 ARG B C 1
ATOM 5178 O O . ARG B 1 177 ? -7.688 -1.979 6.398 1 94.75 177 ARG B O 1
ATOM 5185 N N . ILE B 1 178 ? -8.18 0.149 6.172 1 97.06 178 ILE B N 1
ATOM 5186 C CA . ILE B 1 178 ? -9.602 -0.141 6.027 1 97.06 178 ILE B CA 1
ATOM 5187 C C . ILE B 1 178 ? -9.836 -0.952 4.758 1 97.06 178 ILE B C 1
ATOM 5189 O O . ILE B 1 178 ? -10.562 -1.952 4.777 1 97.06 178 ILE B O 1
ATOM 5193 N N . ARG B 1 179 ? -9.234 -0.511 3.658 1 96.62 179 ARG B N 1
ATOM 5194 C CA . ARG B 1 179 ? -9.383 -1.239 2.402 1 96.62 179 ARG B CA 1
ATOM 5195 C C . ARG B 1 179 ? -8.906 -2.682 2.547 1 96.62 179 ARG B C 1
ATOM 5197 O O . ARG B 1 179 ? -9.594 -3.611 2.109 1 96.62 179 ARG B O 1
ATOM 5204 N N . GLY B 1 180 ? -7.734 -2.834 3.137 1 94.5 180 GLY B N 1
ATOM 5205 C CA . GLY B 1 180 ? -7.223 -4.172 3.381 1 94.5 180 GLY B CA 1
ATOM 5206 C C . GLY B 1 180 ? -8.156 -5.023 4.219 1 94.5 180 GLY B C 1
ATOM 5207 O O . GLY B 1 180 ? -8.367 -6.203 3.92 1 94.5 180 GLY B O 1
ATOM 5208 N N . ARG B 1 181 ? -8.742 -4.449 5.195 1 95.12 181 ARG B N 1
ATOM 5209 C CA . ARG B 1 181 ? -9.625 -5.18 6.102 1 95.12 181 ARG B CA 1
ATOM 5210 C C . ARG B 1 181 ? -10.914 -5.594 5.402 1 95.12 181 ARG B C 1
ATOM 5212 O O . ARG B 1 181 ? -11.391 -6.715 5.59 1 95.12 181 ARG B O 1
ATOM 5219 N N . ILE B 1 182 ? -11.469 -4.695 4.617 1 97.06 182 ILE B N 1
ATOM 5220 C CA . ILE B 1 182 ? -12.688 -5.008 3.879 1 97.06 182 ILE B CA 1
ATOM 5221 C C . ILE B 1 182 ? -12.461 -6.23 2.996 1 97.06 182 ILE B C 1
ATOM 5223 O O . ILE B 1 182 ? -13.227 -7.195 3.045 1 97.06 182 ILE B O 1
ATOM 5227 N N . LEU B 1 183 ? -11.422 -6.188 2.246 1 95.75 183 LEU B N 1
ATOM 5228 C CA . LEU B 1 183 ? -11.125 -7.273 1.319 1 95.75 183 LEU B CA 1
ATOM 5229 C C . LEU B 1 183 ? -10.82 -8.562 2.074 1 95.75 183 LEU B C 1
ATOM 5231 O O . LEU B 1 183 ? -11.227 -9.648 1.646 1 95.75 183 LEU B O 1
ATOM 5235 N N . GLU B 1 184 ? -10.164 -8.43 3.16 1 94.5 184 GLU B N 1
ATOM 5236 C CA . GLU B 1 184 ? -9.859 -9.602 3.975 1 94.5 184 GLU B CA 1
ATOM 5237 C C . GLU B 1 184 ? -11.125 -10.25 4.516 1 94.5 184 GLU B C 1
ATOM 5239 O O . GLU B 1 184 ? -11.234 -11.477 4.562 1 94.5 184 GLU B O 1
ATOM 5244 N N . CYS B 1 185 ? -12.047 -9.422 4.973 1 96.06 185 CYS B N 1
ATOM 5245 C CA . CYS B 1 185 ? -13.32 -9.938 5.473 1 96.06 185 CYS B CA 1
ATOM 5246 C C . CYS B 1 185 ? -14 -10.812 4.43 1 96.06 185 CYS B C 1
ATOM 5248 O O . CYS B 1 185 ? -14.484 -11.898 4.75 1 96.06 185 CYS B O 1
ATOM 5250 N N . PHE B 1 186 ? -14.023 -10.383 3.232 1 96.5 186 PHE B N 1
ATOM 5251 C CA . PHE B 1 186 ? -14.703 -11.141 2.188 1 96.5 186 PHE B CA 1
ATOM 5252 C C . PHE B 1 186 ? -13.938 -12.414 1.859 1 96.5 186 PHE B C 1
ATOM 5254 O O . PHE B 1 186 ? -14.539 -13.461 1.612 1 96.5 186 PHE B O 1
ATOM 5261 N N . GLU B 1 187 ? -12.586 -12.336 1.821 1 94.88 187 GLU B N 1
ATOM 5262 C CA . GLU B 1 187 ? -11.805 -13.539 1.58 1 94.88 187 GLU B CA 1
ATOM 5263 C C . GLU B 1 187 ? -12 -14.555 2.703 1 94.88 187 GLU B C 1
ATOM 5265 O O . GLU B 1 187 ? -12.117 -15.758 2.449 1 94.88 187 GLU B O 1
ATOM 5270 N N . GLN B 1 188 ? -12.039 -14.055 3.945 1 94.06 188 GLN B N 1
ATOM 5271 C CA . GLN B 1 188 ? -12.297 -14.922 5.086 1 94.06 188 GLN B CA 1
ATOM 5272 C C . GLN B 1 188 ? -13.68 -15.57 4.984 1 94.06 188 GLN B C 1
ATOM 5274 O O . GLN B 1 188 ? -13.82 -16.781 5.168 1 94.06 188 GLN B O 1
ATOM 5279 N N . ALA B 1 189 ? -14.625 -14.773 4.676 1 96.25 189 ALA B N 1
ATOM 5280 C CA . ALA B 1 189 ? -16.016 -15.234 4.609 1 96.25 189 ALA B CA 1
ATOM 5281 C C . ALA B 1 189 ? -16.203 -16.234 3.471 1 96.25 189 ALA B C 1
ATOM 5283 O O . ALA B 1 189 ? -17.109 -17.062 3.51 1 96.25 189 ALA B O 1
ATOM 5284 N N . ASN B 1 190 ? -15.359 -16.125 2.459 1 95.38 190 ASN B N 1
ATOM 5285 C CA . ASN B 1 190 ? -15.477 -16.969 1.275 1 95.38 190 ASN B CA 1
ATOM 5286 C C . ASN B 1 190 ? -14.898 -18.359 1.52 1 95.38 190 ASN B C 1
ATOM 5288 O O . ASN B 1 190 ? -15.047 -19.25 0.68 1 95.38 190 ASN B O 1
ATOM 5292 N N . GLN B 1 191 ? -14.266 -18.562 2.633 1 93.94 191 GLN B N 1
ATOM 5293 C CA . GLN B 1 191 ? -13.719 -19.875 2.936 1 93.94 191 GLN B CA 1
ATOM 5294 C C . GLN B 1 191 ? -14.828 -20.906 3.102 1 93.94 191 GLN B C 1
ATOM 5296 O O . GLN B 1 191 ? -15.891 -20.609 3.658 1 93.94 191 GLN B O 1
ATOM 5301 N N . PRO B 1 192 ? -14.578 -22.109 2.697 1 92.81 192 PRO B N 1
ATOM 5302 C CA . PRO B 1 192 ? -15.641 -23.109 2.693 1 92.81 192 PRO B CA 1
ATOM 5303 C C . PRO B 1 192 ? -16 -23.594 4.098 1 92.81 192 PRO B C 1
ATOM 5305 O O . PRO B 1 192 ? -17.062 -24.188 4.297 1 92.81 192 PRO B O 1
ATOM 5308 N N . THR B 1 193 ? -15.219 -23.297 5.121 1 91.5 193 THR B N 1
ATOM 5309 C CA . THR B 1 193 ? -15.438 -23.828 6.465 1 91.5 193 THR B CA 1
ATOM 5310 C C . THR B 1 193 ? -16.25 -22.844 7.301 1 91.5 193 THR B C 1
ATOM 5312 O O . THR B 1 193 ? -16.578 -23.125 8.461 1 91.5 193 THR B O 1
ATOM 5315 N N . MET B 1 194 ? -16.641 -21.766 6.766 1 92.94 194 MET B N 1
ATOM 5316 C CA . MET B 1 194 ? -17.359 -20.734 7.512 1 92.94 194 MET B CA 1
ATOM 5317 C C . MET B 1 194 ? -18.859 -20.984 7.488 1 92.94 194 MET B C 1
ATOM 5319 O O . MET B 1 194 ? -19.422 -21.297 6.438 1 92.94 194 MET B O 1
ATOM 5323 N N . SER B 1 195 ? -19.5 -20.891 8.656 1 94.19 195 SER B N 1
ATOM 5324 C CA . SER B 1 195 ? -20.953 -20.969 8.727 1 94.19 195 SER B CA 1
ATOM 5325 C C . SER B 1 195 ? -21.578 -19.641 8.305 1 94.19 195 SER B C 1
ATOM 5327 O O . SER B 1 195 ? -20.906 -18.625 8.242 1 94.19 195 SER B O 1
ATOM 5329 N N . ASP B 1 196 ? -22.844 -19.672 8.047 1 95.5 196 ASP B N 1
ATOM 5330 C CA . ASP B 1 196 ? -23.531 -18.453 7.629 1 95.5 196 ASP B CA 1
ATOM 5331 C C . ASP B 1 196 ? -23.531 -17.406 8.742 1 95.5 196 ASP B C 1
ATOM 5333 O O . ASP B 1 196 ? -23.438 -16.203 8.477 1 95.5 196 ASP B O 1
ATOM 5337 N N . ILE B 1 197 ? -23.656 -17.891 9.945 1 96 197 ILE B N 1
ATOM 5338 C CA . ILE B 1 197 ? -23.641 -16.969 11.07 1 96 197 ILE B CA 1
ATOM 5339 C C . ILE B 1 197 ? -22.281 -16.297 11.188 1 96 197 ILE B C 1
ATOM 5341 O O . ILE B 1 197 ? -22.188 -15.086 11.406 1 96 197 ILE B O 1
ATOM 5345 N N . GLN B 1 198 ? -21.234 -17.109 11 1 94.69 198 GLN B N 1
ATOM 5346 C CA . GLN B 1 198 ? -19.875 -16.562 11.031 1 94.69 198 GLN B CA 1
ATOM 5347 C C . GLN B 1 198 ? -19.656 -15.562 9.898 1 94.69 198 GLN B C 1
ATOM 5349 O O . GLN B 1 198 ? -19.031 -14.523 10.102 1 94.69 198 GLN B O 1
ATOM 5354 N N . ARG B 1 199 ? -20.219 -15.914 8.719 1 97.44 199 ARG B N 1
ATOM 5355 C CA . ARG B 1 199 ? -20.109 -15.023 7.57 1 97.44 199 ARG B CA 1
ATOM 5356 C C . ARG B 1 199 ? -20.812 -13.703 7.836 1 97.44 199 ARG B C 1
ATOM 5358 O O . ARG B 1 199 ? -20.266 -12.633 7.566 1 97.44 199 ARG B O 1
ATOM 5365 N N . ARG B 1 200 ? -21.984 -13.773 8.414 1 97.44 200 ARG B N 1
ATOM 5366 C CA . ARG B 1 200 ? -22.766 -12.57 8.719 1 97.44 200 ARG B CA 1
ATOM 5367 C C . ARG B 1 200 ? -22.047 -11.695 9.734 1 97.44 200 ARG B C 1
ATOM 5369 O O . ARG B 1 200 ? -22.016 -10.469 9.609 1 97.44 200 ARG B O 1
ATOM 5376 N N . ASN B 1 201 ? -21.438 -12.32 10.703 1 96.69 201 ASN B N 1
ATOM 5377 C CA . ASN B 1 201 ? -20.703 -11.57 11.711 1 96.69 201 ASN B CA 1
ATOM 5378 C C . ASN B 1 201 ? -19.5 -10.867 11.109 1 96.69 201 ASN B C 1
ATOM 5380 O O . ASN B 1 201 ? -19.234 -9.703 11.414 1 96.69 201 ASN B O 1
ATOM 5384 N N . LEU B 1 202 ? -18.812 -11.57 10.242 1 95.81 202 LEU B N 1
ATOM 5385 C CA . LEU B 1 202 ? -17.609 -11.055 9.602 1 95.81 202 LEU B CA 1
ATOM 5386 C C . LEU B 1 202 ? -17.953 -9.93 8.625 1 95.81 202 LEU B C 1
ATOM 5388 O O . LEU B 1 202 ? -17.156 -9.016 8.414 1 95.81 202 LEU B O 1
ATOM 5392 N N . LEU B 1 203 ? -19.141 -10.062 8.016 1 98.19 203 LEU B N 1
ATOM 5393 C CA . LEU B 1 203 ? -19.547 -9.109 6.984 1 98.19 203 LEU B CA 1
ATOM 5394 C C . LEU B 1 203 ? -20.484 -8.055 7.555 1 98.19 203 LEU B C 1
ATOM 5396 O O . LEU B 1 203 ? -21.266 -7.453 6.816 1 98.19 203 LEU B O 1
ATOM 5400 N N . ASN B 1 204 ? -20.438 -7.879 8.891 1 98.25 204 ASN B N 1
ATOM 5401 C CA . ASN B 1 204 ? -21.094 -6.773 9.578 1 98.25 204 ASN B CA 1
ATOM 5402 C C . ASN B 1 204 ? -20.156 -5.582 9.742 1 98.25 204 ASN B C 1
ATOM 5404 O O . ASN B 1 204 ? -19.266 -5.602 10.594 1 98.25 204 ASN B O 1
ATOM 5408 N N . PHE B 1 205 ? -20.359 -4.543 8.945 1 98.44 205 PHE B N 1
ATOM 5409 C CA . PHE B 1 205 ? -19.516 -3.355 8.945 1 98.44 205 PHE B CA 1
ATOM 5410 C C . PHE B 1 205 ? -20.172 -2.236 9.758 1 98.44 205 PHE B C 1
ATOM 5412 O O . PHE B 1 205 ? -21.234 -1.729 9.391 1 98.44 205 PHE B O 1
ATOM 5419 N N . CYS B 1 206 ? -19.469 -1.847 10.789 1 98.56 206 CYS B N 1
ATOM 5420 C CA . CYS B 1 206 ? -20 -0.837 11.695 1 98.56 206 CYS B CA 1
ATOM 5421 C C . CYS B 1 206 ? -19.219 0.466 11.578 1 98.56 206 CYS B C 1
ATOM 5423 O O . CYS B 1 206 ? -17.984 0.451 11.484 1 98.56 206 CYS B O 1
ATOM 5425 N N . VAL B 1 207 ? -19.922 1.522 11.531 1 98.44 207 VAL B N 1
ATOM 5426 C CA . VAL B 1 207 ? -19.359 2.869 11.531 1 98.44 207 VAL B CA 1
ATOM 5427 C C . VAL B 1 207 ? -19.906 3.658 12.719 1 98.44 207 VAL B C 1
ATOM 5429 O O . VAL B 1 207 ? -21.125 3.703 12.93 1 98.44 207 VAL B O 1
ATOM 5432 N N . VAL B 1 208 ? -19 4.195 13.523 1 98.25 208 VAL B N 1
ATOM 5433 C CA . VAL B 1 208 ? -19.438 5.027 14.641 1 98.25 208 VAL B CA 1
ATOM 5434 C C . VAL B 1 208 ? -19.094 6.488 14.367 1 98.25 208 VAL B C 1
ATOM 5436 O O . VAL B 1 208 ? -17.938 6.828 14.141 1 98.25 208 VAL B O 1
ATOM 5439 N N . GLY B 1 209 ? -20.078 7.348 14.461 1 96.75 209 GLY B N 1
ATOM 5440 C CA . GLY B 1 209 ? -19.969 8.75 14.109 1 96.75 209 GLY B CA 1
ATOM 5441 C C . GLY B 1 209 ? -20.734 9.109 12.852 1 96.75 209 GLY B C 1
ATOM 5442 O O . GLY B 1 209 ? -20.312 8.773 11.742 1 96.75 209 GLY B O 1
ATOM 5443 N N . GLY B 1 210 ? -21.797 9.805 13.016 1 94.06 210 GLY B N 1
ATOM 5444 C CA . GLY B 1 210 ? -22.672 10.156 11.906 1 94.06 210 GLY B CA 1
ATOM 5445 C C . GLY B 1 210 ? -22.359 11.516 11.305 1 94.06 210 GLY B C 1
ATOM 5446 O O . GLY B 1 210 ? -23.234 12.188 10.766 1 94.06 210 GLY B O 1
ATOM 5447 N N . GLY B 1 211 ? -21.125 11.961 11.445 1 92 211 GLY B N 1
ATOM 5448 C CA . GLY B 1 211 ? -20.688 13.156 10.742 1 92 211 GLY B CA 1
ATOM 5449 C C . GLY B 1 211 ? -20.406 12.914 9.273 1 92 211 GLY B C 1
ATOM 5450 O O . GLY B 1 211 ? -20.656 11.82 8.758 1 92 211 GLY B O 1
ATOM 5451 N N . PRO B 1 212 ? -19.891 13.93 8.578 1 88.44 212 PRO B N 1
ATOM 5452 C CA . PRO B 1 212 ? -19.656 13.805 7.137 1 88.44 212 PRO B CA 1
ATOM 5453 C C . PRO B 1 212 ? -18.75 12.625 6.789 1 88.44 212 PRO B C 1
ATOM 5455 O O . PRO B 1 212 ? -19.031 11.891 5.84 1 88.44 212 PRO B O 1
ATOM 5458 N N . THR B 1 213 ? -17.688 12.406 7.551 1 92.19 213 THR B N 1
ATOM 5459 C CA . THR B 1 213 ? -16.75 11.328 7.27 1 92.19 213 THR B CA 1
ATOM 5460 C C . THR B 1 213 ? -17.438 9.969 7.355 1 92.19 213 THR B C 1
ATOM 5462 O O . THR B 1 213 ? -17.312 9.148 6.445 1 92.19 213 THR B O 1
ATOM 5465 N N . GLY B 1 214 ? -18.172 9.758 8.422 1 95 214 GLY B N 1
ATOM 5466 C CA . GLY B 1 214 ? -18.875 8.492 8.594 1 95 214 GLY B CA 1
ATOM 5467 C C . GLY B 1 214 ? -19.922 8.242 7.523 1 95 214 GLY B C 1
ATOM 5468 O O . GLY B 1 214 ? -20.031 7.133 7.008 1 95 214 GLY B O 1
ATOM 5469 N N . VAL B 1 215 ? -20.656 9.266 7.215 1 92.94 215 VAL B N 1
ATOM 5470 C CA . VAL B 1 215 ? -21.719 9.18 6.215 1 92.94 215 VAL B CA 1
ATOM 5471 C C . VAL B 1 215 ? -21.109 8.898 4.844 1 92.94 215 VAL B C 1
ATOM 5473 O O . VAL B 1 215 ? -21.562 8.008 4.121 1 92.94 215 VAL B O 1
ATOM 5476 N N . GLU B 1 216 ? -20.094 9.625 4.508 1 91.44 216 GLU B N 1
ATOM 5477 C CA . GLU B 1 216 ? -19.438 9.461 3.213 1 91.44 216 GLU B CA 1
ATOM 5478 C C . GLU B 1 216 ? -18.844 8.062 3.066 1 91.44 216 GLU B C 1
ATOM 5480 O O . GLU B 1 216 ? -18.984 7.43 2.021 1 91.44 216 GLU B O 1
ATOM 5485 N N . PHE B 1 217 ? -18.203 7.625 4.074 1 96.19 217 PHE B N 1
ATOM 5486 C CA . PHE B 1 217 ? -17.609 6.293 4.008 1 96.19 217 PHE B CA 1
ATOM 5487 C C . PHE B 1 217 ? -18.688 5.227 3.85 1 96.19 217 PHE B C 1
ATOM 5489 O O . PHE B 1 217 ? -18.562 4.32 3.025 1 96.19 217 PHE B O 1
ATOM 5496 N N . SER B 1 218 ? -19.703 5.336 4.656 1 96.12 218 SER B N 1
ATOM 5497 C CA . SER B 1 218 ? -20.797 4.375 4.57 1 96.12 218 SER B CA 1
ATOM 5498 C C . SER B 1 218 ? -21.375 4.316 3.16 1 96.12 218 SER B C 1
ATOM 5500 O O . SER B 1 218 ? -21.656 3.234 2.639 1 96.12 218 SER B O 1
ATOM 5502 N N . ALA B 1 219 ? -21.547 5.465 2.615 1 92.81 219 ALA B N 1
ATOM 5503 C CA . ALA B 1 219 ? -22.078 5.551 1.26 1 92.81 219 ALA B CA 1
ATOM 5504 C C . ALA B 1 219 ? -21.141 4.895 0.253 1 92.81 219 ALA B C 1
ATOM 5506 O O . ALA B 1 219 ? -21.594 4.129 -0.606 1 92.81 219 ALA B O 1
ATOM 5507 N N . GLU B 1 220 ? -19.875 5.184 0.361 1 93.19 220 GLU B N 1
ATOM 5508 C CA . GLU B 1 220 ? -18.875 4.598 -0.529 1 93.19 220 GLU B CA 1
ATOM 5509 C C . GLU B 1 220 ? -18.812 3.084 -0.366 1 93.19 220 GLU B C 1
ATOM 5511 O O . GLU B 1 220 ? -18.672 2.354 -1.351 1 93.19 220 GLU B O 1
ATOM 5516 N N . LEU B 1 221 ? -18.859 2.664 0.871 1 96.31 221 LEU B N 1
ATOM 5517 C CA . LEU B 1 221 ? -18.844 1.23 1.142 1 96.31 221 LEU B CA 1
ATOM 5518 C C . LEU B 1 221 ? -20.062 0.549 0.522 1 96.31 221 LEU B C 1
ATOM 5520 O O . LEU B 1 221 ? -19.953 -0.534 -0.055 1 96.31 221 LEU B O 1
ATOM 5524 N N . PHE B 1 222 ? -21.203 1.184 0.677 1 95.06 222 PHE B N 1
ATOM 5525 C CA . PHE B 1 222 ? -22.406 0.662 0.068 1 95.06 222 PHE B CA 1
ATOM 5526 C C . PHE B 1 222 ? -22.234 0.481 -1.435 1 95.06 222 PHE B C 1
ATOM 5528 O O . PHE B 1 222 ? -22.594 -0.561 -1.987 1 95.06 222 PHE B O 1
ATOM 5535 N N . ASP B 1 223 ? -21.688 1.461 -2.086 1 91.88 223 ASP B N 1
ATOM 5536 C CA . ASP B 1 223 ? -21.438 1.391 -3.523 1 91.88 223 ASP B CA 1
ATOM 5537 C C . ASP B 1 223 ? -20.531 0.217 -3.867 1 91.88 223 ASP B C 1
ATOM 5539 O O . ASP B 1 223 ? -20.766 -0.505 -4.836 1 91.88 223 ASP B O 1
ATOM 5543 N N . LEU B 1 224 ? -19.5 0.025 -3.109 1 94.5 224 LEU B N 1
ATOM 5544 C CA . LEU B 1 224 ? -18.594 -1.101 -3.322 1 94.5 224 LEU B CA 1
ATOM 5545 C C . LEU B 1 224 ? -19.344 -2.426 -3.223 1 94.5 224 LEU B C 1
ATOM 5547 O O . LEU B 1 224 ? -19.203 -3.293 -4.086 1 94.5 224 LEU B O 1
ATOM 5551 N N . LEU B 1 225 ? -20.172 -2.561 -2.184 1 96 225 LEU B N 1
ATOM 5552 C CA . LEU B 1 225 ? -20.875 -3.807 -1.923 1 96 225 LEU B CA 1
ATOM 5553 C C . LEU B 1 225 ? -21.859 -4.125 -3.053 1 96 225 LEU B C 1
ATOM 5555 O O . LEU B 1 225 ? -21.984 -5.281 -3.461 1 96 225 LEU B O 1
ATOM 5559 N N . HIS B 1 226 ? -22.422 -3.131 -3.639 1 92.62 226 HIS B N 1
ATOM 5560 C CA . HIS B 1 226 ? -23.516 -3.352 -4.57 1 92.62 226 HIS B CA 1
ATOM 5561 C C . HIS B 1 226 ? -23.031 -3.328 -6.016 1 92.62 226 HIS B C 1
ATOM 5563 O O . HIS B 1 226 ? -23.797 -3.586 -6.941 1 92.62 226 HIS B O 1
ATOM 5569 N N . SER B 1 227 ? -21.828 -2.98 -6.176 1 92.94 227 SER B N 1
ATOM 5570 C CA . SER B 1 227 ? -21.266 -3.035 -7.516 1 92.94 227 SER B CA 1
ATOM 5571 C C . SER B 1 227 ? -20.25 -4.168 -7.645 1 92.94 227 SER B C 1
ATOM 5573 O O . SER B 1 227 ? -20.625 -5.309 -7.93 1 92.94 227 SER B O 1
ATOM 5575 N N . ASP B 1 228 ? -19.078 -3.99 -7.113 1 94.31 228 ASP B N 1
ATOM 5576 C CA . ASP B 1 228 ? -17.984 -4.922 -7.348 1 94.31 228 ASP B CA 1
ATOM 5577 C C . ASP B 1 228 ? -18.156 -6.191 -6.52 1 94.31 228 ASP B C 1
ATOM 5579 O O . ASP B 1 228 ? -17.969 -7.301 -7.027 1 94.31 228 ASP B O 1
ATOM 5583 N N . ILE B 1 229 ? -18.5 -6.004 -5.27 1 96 229 ILE B N 1
ATOM 5584 C CA . ILE B 1 229 ? -18.641 -7.172 -4.406 1 96 229 ILE B CA 1
ATOM 5585 C C . ILE B 1 229 ? -19.844 -8.008 -4.863 1 96 229 ILE B C 1
ATOM 5587 O O . ILE B 1 229 ? -19.766 -9.242 -4.902 1 96 229 ILE B O 1
ATOM 5591 N N . ALA B 1 230 ? -20.938 -7.383 -5.188 1 95.69 230 ALA B N 1
ATOM 5592 C CA . ALA B 1 230 ? -22.109 -8.102 -5.676 1 95.69 230 ALA B CA 1
ATOM 5593 C C . ALA B 1 230 ? -21.781 -8.906 -6.926 1 95.69 230 ALA B C 1
ATOM 5595 O O . ALA B 1 230 ? -22.328 -9.992 -7.133 1 95.69 230 ALA B O 1
ATOM 5596 N N . LYS B 1 231 ? -20.938 -8.414 -7.699 1 94.94 231 LYS B N 1
ATOM 5597 C CA . LYS B 1 231 ? -20.562 -9.07 -8.945 1 94.94 231 LYS B CA 1
ATOM 5598 C C . LYS B 1 231 ? -19.672 -10.273 -8.688 1 94.94 231 LYS B C 1
ATOM 5600 O O . LYS B 1 231 ? -19.891 -11.352 -9.242 1 94.94 231 LYS B O 1
ATOM 5605 N N . HIS B 1 232 ? -18.688 -10.172 -7.797 1 95.12 232 HIS B N 1
ATOM 5606 C CA . HIS B 1 232 ? -17.641 -11.18 -7.688 1 95.12 232 HIS B CA 1
ATOM 5607 C C . HIS B 1 232 ? -17.859 -12.086 -6.48 1 95.12 232 HIS B C 1
ATOM 5609 O O . HIS B 1 232 ? -17.266 -13.156 -6.379 1 95.12 232 HIS B O 1
ATOM 5615 N N . TYR B 1 233 ? -18.672 -11.609 -5.5 1 95.56 233 TYR B N 1
ATOM 5616 C CA . TYR B 1 233 ? -19.109 -12.367 -4.332 1 95.56 233 TYR B CA 1
ATOM 5617 C C . TYR B 1 233 ? -20.641 -12.312 -4.188 1 95.56 233 TYR B C 1
ATOM 5619 O O . TYR B 1 233 ? -21.156 -11.859 -3.162 1 95.56 233 TYR B O 1
ATOM 5627 N N . PRO B 1 234 ? -21.359 -12.789 -5.074 1 94.5 234 PRO B N 1
ATOM 5628 C CA . PRO B 1 234 ? -22.797 -12.547 -5.074 1 94.5 234 PRO B CA 1
ATOM 5629 C C . PRO B 1 234 ? -23.484 -13.07 -3.812 1 94.5 234 PRO B C 1
ATOM 5631 O O . PRO B 1 234 ? -24.359 -12.398 -3.258 1 94.5 234 PRO B O 1
ATOM 5634 N N . VAL B 1 235 ? -23.125 -14.164 -3.303 1 94.88 235 VAL B N 1
ATOM 5635 C CA . VAL B 1 235 ? -23.75 -14.742 -2.123 1 94.88 235 VAL B CA 1
ATOM 5636 C C . VAL B 1 235 ? -23.375 -13.945 -0.882 1 94.88 235 VAL B C 1
ATOM 5638 O O . VAL B 1 235 ? -24.219 -13.602 -0.064 1 94.88 235 VAL B O 1
ATOM 5641 N N . LEU B 1 236 ? -22.156 -13.609 -0.784 1 96.75 236 LEU B N 1
ATOM 5642 C CA . LEU B 1 236 ? -21.656 -12.898 0.393 1 96.75 236 LEU B CA 1
ATOM 5643 C C . LEU B 1 236 ? -22.188 -11.469 0.426 1 96.75 236 LEU B C 1
ATOM 5645 O O . LEU B 1 236 ? -22.406 -10.914 1.502 1 96.75 236 LEU B O 1
ATOM 5649 N N . ALA B 1 237 ? -22.328 -10.859 -0.752 1 96.19 237 ALA B N 1
ATOM 5650 C CA . ALA B 1 237 ? -22.828 -9.492 -0.827 1 96.19 237 ALA B CA 1
ATOM 5651 C C . ALA B 1 237 ? -24.188 -9.375 -0.13 1 96.19 237 ALA B C 1
ATOM 5653 O O . ALA B 1 237 ? -24.469 -8.367 0.529 1 96.19 237 ALA B O 1
ATOM 5654 N N . ARG B 1 238 ? -24.938 -10.391 -0.219 1 95.19 238 ARG B N 1
ATOM 5655 C CA . ARG B 1 238 ? -26.281 -10.391 0.355 1 95.19 238 ARG B CA 1
ATOM 5656 C C . ARG B 1 238 ? -26.234 -10.531 1.873 1 95.19 238 ARG B C 1
ATOM 5658 O O . ARG B 1 238 ? -27.203 -10.203 2.564 1 95.19 238 ARG B O 1
ATOM 5665 N N . LEU B 1 239 ? -25.188 -11.023 2.324 1 97.5 239 LEU B N 1
ATOM 5666 C CA . LEU B 1 239 ? -25.031 -11.234 3.76 1 97.5 239 LEU B CA 1
ATOM 5667 C C . LEU B 1 239 ? -24.422 -10.008 4.426 1 97.5 239 LEU B C 1
ATOM 5669 O O . LEU B 1 239 ? -24.469 -9.875 5.652 1 97.5 239 LEU B O 1
ATOM 5673 N N . ALA B 1 240 ? -23.859 -9.086 3.664 1 97.62 240 ALA B N 1
ATOM 5674 C CA . ALA B 1 240 ? -23.141 -7.93 4.207 1 97.62 240 ALA B CA 1
ATOM 5675 C C . ALA B 1 240 ? -24.109 -6.875 4.723 1 97.62 240 ALA B C 1
ATOM 5677 O O . ALA B 1 240 ? -25.156 -6.633 4.109 1 97.62 240 ALA B O 1
ATOM 5678 N N . LYS B 1 241 ? -23.75 -6.277 5.832 1 97.62 241 LYS B N 1
ATOM 5679 C CA . LYS B 1 241 ? -24.562 -5.242 6.457 1 97.62 241 LYS B CA 1
ATOM 5680 C C . LYS B 1 241 ? -23.719 -4.035 6.848 1 97.62 241 LYS B C 1
ATOM 5682 O O . LYS B 1 241 ? -22.578 -4.191 7.305 1 97.62 241 LYS B O 1
ATOM 5687 N N . ILE B 1 242 ? -24.234 -2.865 6.66 1 98.25 242 ILE B N 1
ATOM 5688 C CA . ILE B 1 242 ? -23.625 -1.622 7.105 1 98.25 242 ILE B CA 1
ATOM 5689 C C . ILE B 1 242 ? -24.5 -0.951 8.156 1 98.25 242 ILE B C 1
ATOM 5691 O O . ILE B 1 242 ? -25.688 -0.73 7.926 1 98.25 242 ILE B O 1
ATOM 5695 N N . THR B 1 243 ? -23.922 -0.643 9.281 1 98.25 243 THR B N 1
ATOM 5696 C CA . THR B 1 243 ? -24.641 0.071 10.328 1 98.25 243 THR B CA 1
ATOM 5697 C C . THR B 1 243 ? -23.875 1.311 10.773 1 98.25 243 THR B C 1
ATOM 5699 O O . THR B 1 243 ? -22.688 1.225 11.109 1 98.25 243 THR B O 1
ATOM 5702 N N . LEU B 1 244 ? -24.547 2.414 10.727 1 97.94 244 LEU B N 1
ATOM 5703 C CA . LEU B 1 244 ? -23.984 3.686 11.188 1 97.94 244 LEU B CA 1
ATOM 5704 C C . LEU B 1 244 ? -24.578 4.074 12.539 1 97.94 244 LEU B C 1
ATOM 5706 O O . LEU B 1 244 ? -25.797 4.215 12.672 1 97.94 244 LEU B O 1
ATOM 5710 N N . TYR B 1 245 ? -23.719 4.227 13.547 1 97.81 245 TYR B N 1
ATOM 5711 C CA . TYR B 1 245 ? -24.109 4.605 14.898 1 97.81 245 TYR B CA 1
ATOM 5712 C C . TYR B 1 245 ? -23.781 6.066 15.172 1 97.81 245 TYR B C 1
ATOM 5714 O O . TYR B 1 245 ? -22.734 6.562 14.758 1 97.81 245 TYR B O 1
ATOM 5722 N N . ASP B 1 246 ? -24.609 6.711 15.906 1 96.56 246 ASP B N 1
ATOM 5723 C CA . ASP B 1 246 ? -24.344 8.039 16.438 1 96.56 246 ASP B CA 1
ATOM 5724 C C . ASP B 1 246 ? -25.047 8.25 17.781 1 96.56 246 ASP B C 1
ATOM 5726 O O . ASP B 1 246 ? -26.141 7.742 18 1 96.56 246 ASP B O 1
ATOM 5730 N N . VAL B 1 247 ? -24.391 9 18.656 1 94.94 247 VAL B N 1
ATOM 5731 C CA . VAL B 1 247 ? -24.969 9.273 19.969 1 94.94 247 VAL B CA 1
ATOM 5732 C C . VAL B 1 247 ? -26.047 10.344 19.844 1 94.94 247 VAL B C 1
ATOM 5734 O O . VAL B 1 247 ? -26.969 10.398 20.672 1 94.94 247 VAL B O 1
ATOM 5737 N N . GLY B 1 248 ? -25.984 11.195 18.875 1 93.94 248 GLY B N 1
ATOM 5738 C CA . GLY B 1 248 ? -26.938 12.281 18.688 1 93.94 248 GLY B CA 1
ATOM 5739 C C . GLY B 1 248 ? -28.266 11.812 18.125 1 93.94 248 GLY B C 1
ATOM 5740 O O . GLY B 1 248 ? -28.406 10.656 17.719 1 93.94 248 GLY B O 1
ATOM 5741 N N . PRO B 1 249 ? -29.219 12.656 18.031 1 93.31 249 PRO B N 1
ATOM 5742 C CA . PRO B 1 249 ? -30.562 12.289 17.547 1 93.31 249 PRO B CA 1
ATOM 5743 C C . PRO B 1 249 ? -30.609 12.156 16.031 1 93.31 249 PRO B C 1
ATOM 5745 O O . PRO B 1 249 ? -31.547 11.562 15.492 1 93.31 249 PRO B O 1
ATOM 5748 N N . SER B 1 250 ? -29.688 12.805 15.352 1 91.88 250 SER B N 1
ATOM 5749 C CA . SER B 1 250 ? -29.625 12.727 13.891 1 91.88 250 SER B CA 1
ATOM 5750 C C . SER B 1 250 ? -28.188 12.68 13.406 1 91.88 250 SER B C 1
ATOM 5752 O O . SER B 1 250 ? -27.266 13.016 14.148 1 91.88 250 SER B O 1
ATOM 5754 N N . ILE B 1 251 ? -28 12.141 12.188 1 91.81 251 ILE B N 1
ATOM 5755 C CA . ILE B 1 251 ? -26.688 12.234 11.539 1 91.81 251 ILE B CA 1
ATOM 5756 C C . ILE B 1 251 ? -26.531 13.602 10.883 1 91.81 251 ILE B C 1
ATOM 5758 O O . ILE B 1 251 ? -27.531 14.297 10.641 1 91.81 251 ILE B O 1
ATOM 5762 N N . LEU B 1 252 ? -25.344 14 10.602 1 89.31 252 LEU B N 1
ATOM 5763 C CA . LEU B 1 252 ? -25.031 15.25 9.93 1 89.31 252 LEU B CA 1
ATOM 5764 C C . LEU B 1 252 ? -25.688 16.422 10.633 1 89.31 252 LEU B C 1
ATOM 5766 O O . LEU B 1 252 ? -26.297 17.281 9.992 1 89.31 252 LEU B O 1
ATOM 5770 N N . GLY B 1 253 ? -25.547 16.469 11.891 1 81.69 253 GLY B N 1
ATOM 5771 C CA . GLY B 1 253 ? -26.234 17.453 12.719 1 81.69 253 GLY B CA 1
ATOM 5772 C C . GLY B 1 253 ? -25.953 18.875 12.305 1 81.69 253 GLY B C 1
ATOM 5773 O O . GLY B 1 253 ? -26.75 19.781 12.602 1 81.69 253 GLY B O 1
ATOM 5774 N N . MET B 1 254 ? -24.953 19.156 11.523 1 77.62 254 MET B N 1
ATOM 5775 C CA . MET B 1 254 ? -24.562 20.516 11.148 1 77.62 254 MET B CA 1
ATOM 5776 C C . MET B 1 254 ? -25.25 20.938 9.852 1 77.62 254 MET B C 1
ATOM 5778 O O . MET B 1 254 ? -25.141 22.094 9.43 1 77.62 254 MET B O 1
ATOM 5782 N N . PHE B 1 255 ? -25.938 20.031 9.195 1 79.56 255 PHE B N 1
ATOM 5783 C CA . PHE B 1 255 ? -26.609 20.328 7.941 1 79.56 255 PHE B CA 1
ATOM 5784 C C . PHE B 1 255 ? -28.078 20.688 8.188 1 79.56 255 PHE B C 1
ATOM 5786 O O . PHE B 1 255 ? -28.594 20.5 9.289 1 79.56 255 PHE B O 1
ATOM 5793 N N . ASP B 1 256 ? -28.594 21.234 7.121 1 81.5 256 ASP B N 1
ATOM 5794 C CA . ASP B 1 256 ? -30.016 21.578 7.176 1 81.5 256 ASP B CA 1
ATOM 5795 C C . ASP B 1 256 ? -30.859 20.328 7.355 1 81.5 256 ASP B C 1
ATOM 5797 O O . ASP B 1 256 ? -30.562 19.281 6.801 1 81.5 256 ASP B O 1
ATOM 5801 N N . LYS B 1 257 ? -32 20.547 7.98 1 85.31 257 LYS B N 1
ATOM 5802 C CA . LYS B 1 257 ? -32.875 19.438 8.32 1 85.31 257 LYS B CA 1
ATOM 5803 C C . LYS B 1 257 ? -33.344 18.719 7.062 1 85.31 257 LYS B C 1
ATOM 5805 O O . LYS B 1 257 ? -33.469 17.484 7.059 1 85.31 257 LYS B O 1
ATOM 5810 N N . SER B 1 258 ? -33.594 19.453 6.055 1 82.69 258 SER B N 1
ATOM 5811 C CA . SER B 1 258 ? -34.062 18.844 4.824 1 82.69 258 SER B CA 1
ATOM 5812 C C . SER B 1 258 ? -33 17.922 4.211 1 82.69 258 SER B C 1
ATOM 5814 O O . SER B 1 258 ? -33.344 16.859 3.672 1 82.69 258 SER B O 1
ATOM 5816 N N . LEU B 1 259 ? -31.812 18.344 4.336 1 80.88 259 LEU B N 1
ATOM 5817 C CA . LEU B 1 259 ? -30.719 17.547 3.803 1 80.88 259 LEU B CA 1
ATOM 5818 C C . LEU B 1 259 ? -30.484 16.297 4.652 1 80.88 259 LEU B C 1
ATOM 5820 O O . LEU B 1 259 ? -30.172 15.227 4.125 1 80.88 259 LEU B O 1
ATOM 5824 N N . ILE B 1 260 ? -30.719 16.453 5.914 1 87.62 260 ILE B N 1
ATOM 5825 C CA . ILE B 1 260 ? -30.594 15.336 6.844 1 87.62 260 ILE B CA 1
ATOM 5826 C C . ILE B 1 260 ? -31.656 14.281 6.52 1 87.62 260 ILE B C 1
ATOM 5828 O O . ILE B 1 260 ? -31.328 13.102 6.355 1 87.62 260 ILE B O 1
ATOM 5832 N N . GLN B 1 261 ? -32.812 14.734 6.352 1 88.25 261 GLN B N 1
ATOM 5833 C CA . GLN B 1 261 ? -33.938 13.828 6.055 1 88.25 261 GLN B CA 1
ATOM 5834 C C . GLN B 1 261 ? -33.719 13.117 4.719 1 88.25 261 GLN B C 1
ATOM 5836 O O . GLN B 1 261 ? -33.969 11.922 4.594 1 88.25 261 GLN B O 1
ATOM 5841 N N . TYR B 1 262 ? -33.25 13.898 3.814 1 84.12 262 TYR B N 1
ATOM 5842 C CA . TYR B 1 262 ? -32.969 13.32 2.504 1 84.12 262 TYR B CA 1
ATOM 5843 C C . TYR B 1 262 ? -31.922 12.219 2.607 1 84.12 262 TYR B C 1
ATOM 5845 O O . TYR B 1 262 ? -32.062 11.141 2.021 1 84.12 262 TYR B O 1
ATOM 5853 N N . THR B 1 263 ? -30.875 12.484 3.354 1 87.56 263 THR B N 1
ATOM 5854 C CA . THR B 1 263 ? -29.797 11.516 3.516 1 87.56 263 THR B CA 1
ATOM 5855 C C . THR B 1 263 ? -30.297 10.273 4.246 1 87.56 263 THR B C 1
ATOM 5857 O O . THR B 1 263 ? -30 9.148 3.836 1 87.56 263 THR B O 1
ATOM 5860 N N . GLU B 1 264 ? -31.047 10.477 5.238 1 90.44 264 GLU B N 1
ATOM 5861 C CA . GLU B 1 264 ? -31.578 9.359 6.016 1 90.44 264 GLU B CA 1
ATOM 5862 C C . GLU B 1 264 ? -32.5 8.484 5.164 1 90.44 264 GLU B C 1
ATOM 5864 O O . GLU B 1 264 ? -32.438 7.258 5.23 1 90.44 264 GLU B O 1
ATOM 5869 N N . LYS B 1 265 ? -33.281 9.078 4.395 1 89.12 265 LYS B N 1
ATOM 5870 C CA . LYS B 1 265 ? -34.188 8.336 3.506 1 89.12 265 LYS B CA 1
ATOM 5871 C C . LYS B 1 265 ? -33.406 7.547 2.469 1 89.12 265 LYS B C 1
ATOM 5873 O O . LYS B 1 265 ? -33.719 6.387 2.197 1 89.12 265 LYS B O 1
ATOM 5878 N N . THR B 1 266 ? -32.438 8.195 1.953 1 87 266 THR B N 1
ATOM 5879 C CA . THR B 1 266 ? -31.594 7.555 0.944 1 87 266 THR B CA 1
ATOM 5880 C C . THR B 1 266 ? -30.891 6.332 1.524 1 87 266 THR B C 1
ATOM 5882 O O . THR B 1 266 ? -30.891 5.262 0.914 1 87 266 THR B O 1
ATOM 5885 N N . PHE B 1 267 ? -30.297 6.484 2.707 1 90.25 267 PHE B N 1
ATOM 5886 C CA . PHE B 1 267 ? -29.594 5.387 3.361 1 90.25 267 PHE B CA 1
ATOM 5887 C C . PHE B 1 267 ? -30.547 4.242 3.674 1 90.25 267 PHE B C 1
ATOM 5889 O O . PHE B 1 267 ? -30.219 3.07 3.48 1 90.25 267 PHE B O 1
ATOM 5896 N N . SER B 1 268 ? -31.672 4.617 4.074 1 88.12 268 SER B N 1
ATOM 5897 C CA . SER B 1 268 ? -32.688 3.602 4.379 1 88.12 268 SER B CA 1
ATOM 5898 C C . SER B 1 268 ? -33.062 2.801 3.137 1 88.12 268 SER B C 1
ATOM 5900 O O . SER B 1 268 ? -33.125 1.57 3.182 1 88.12 268 SER B O 1
ATOM 5902 N N . ARG B 1 269 ? -33.219 3.43 2.08 1 84.81 269 ARG B N 1
ATOM 5903 C CA . ARG B 1 269 ? -33.562 2.783 0.821 1 84.81 269 ARG B CA 1
ATOM 5904 C C . ARG B 1 269 ? -32.438 1.883 0.328 1 84.81 269 ARG B C 1
ATOM 5906 O O . ARG B 1 269 ? -32.688 0.851 -0.298 1 84.81 269 ARG B O 1
ATOM 5913 N N . GLU B 1 270 ? -31.266 2.348 0.667 1 85.25 270 GLU B N 1
ATOM 5914 C CA . GLU B 1 270 ? -30.078 1.628 0.208 1 85.25 270 GLU B CA 1
ATOM 5915 C C . GLU B 1 270 ? -29.703 0.51 1.177 1 85.25 270 GLU B C 1
ATOM 5917 O O . GLU B 1 270 ? -28.734 -0.22 0.945 1 85.25 270 GLU B O 1
ATOM 5922 N N . GLY B 1 271 ? -30.406 0.399 2.23 1 87.38 271 GLY B N 1
ATOM 5923 C CA . GLY B 1 271 ? -30.188 -0.705 3.152 1 87.38 271 GLY B CA 1
ATOM 5924 C C . GLY B 1 271 ? -29.109 -0.424 4.18 1 87.38 271 GLY B C 1
ATOM 5925 O O . GLY B 1 271 ? -28.578 -1.349 4.797 1 87.38 271 GLY B O 1
ATOM 5926 N N . ILE B 1 272 ? -28.672 0.764 4.305 1 94.38 272 ILE B N 1
ATOM 5927 C CA . ILE B 1 272 ? -27.75 1.15 5.375 1 94.38 272 ILE B CA 1
ATOM 5928 C C . ILE B 1 272 ? -28.547 1.444 6.648 1 94.38 272 ILE B C 1
ATOM 5930 O O . ILE B 1 272 ? -29.438 2.285 6.645 1 94.38 272 ILE B O 1
ATOM 5934 N N . SER B 1 273 ? -28.266 0.772 7.684 1 96.69 273 SER B N 1
ATOM 5935 C CA . SER B 1 273 ? -28.953 0.997 8.953 1 96.69 273 SER B CA 1
ATOM 5936 C C . SER B 1 273 ? -28.359 2.189 9.695 1 96.69 273 SER B C 1
ATOM 5938 O O . SER B 1 273 ? -27.141 2.275 9.875 1 96.69 273 SER B O 1
ATOM 5940 N N . ILE B 1 274 ? -29.234 3.084 10.047 1 97 274 ILE B N 1
ATOM 5941 C CA . ILE B 1 274 ? -28.828 4.227 10.859 1 97 274 ILE B CA 1
ATOM 5942 C C . ILE B 1 274 ? -29.406 4.09 12.266 1 97 274 ILE B C 1
ATOM 5944 O O . ILE B 1 274 ? -30.625 4.012 12.43 1 97 274 ILE B O 1
ATOM 5948 N N . LEU B 1 275 ? -28.531 4.055 13.227 1 97.44 275 LEU B N 1
ATOM 5949 C CA . LEU B 1 275 ? -28.953 3.939 14.617 1 97.44 275 LEU B CA 1
ATOM 5950 C C . LEU B 1 275 ? -28.484 5.141 15.43 1 97.44 275 LEU B C 1
ATOM 5952 O O . LEU B 1 275 ? -27.391 5.129 15.984 1 97.44 275 LEU B O 1
ATOM 5956 N N . THR B 1 276 ? -29.328 6.137 15.5 1 95.69 276 THR B N 1
ATOM 5957 C CA . THR B 1 276 ? -29.062 7.328 16.297 1 95.69 276 THR B CA 1
ATOM 5958 C C . THR B 1 276 ? -29.391 7.078 17.766 1 95.69 276 THR B C 1
ATOM 5960 O O . THR B 1 276 ? -29.984 6.059 18.109 1 95.69 276 THR B O 1
ATOM 5963 N N . ARG B 1 277 ? -28.922 7.902 18.656 1 96.88 277 ARG B N 1
ATOM 5964 C CA . ARG B 1 277 ? -29.125 7.766 20.094 1 96.88 277 ARG B CA 1
ATOM 5965 C C . ARG B 1 277 ? -28.656 6.406 20.594 1 96.88 277 ARG B C 1
ATOM 5967 O O . ARG B 1 277 ? -29.344 5.738 21.359 1 96.88 277 ARG B O 1
ATOM 5974 N N . HIS B 1 278 ? -27.594 5.898 20.062 1 97.06 278 HIS B N 1
ATOM 5975 C CA . HIS B 1 278 ? -26.922 4.676 20.484 1 97.06 278 HIS B CA 1
ATOM 5976 C C . HIS B 1 278 ? -25.531 4.969 21.016 1 97.06 278 HIS B C 1
ATOM 5978 O O . HIS B 1 278 ? -24.781 5.75 20.406 1 97.06 278 HIS B O 1
ATOM 5984 N N . HIS B 1 279 ? -25.188 4.352 22.141 1 97 279 HIS B N 1
ATOM 5985 C CA . HIS B 1 279 ? -23.953 4.641 22.859 1 97 279 HIS B CA 1
ATOM 5986 C C . HIS B 1 279 ? -23.047 3.418 22.906 1 97 279 HIS B C 1
ATOM 5988 O O . HIS B 1 279 ? -23.406 2.393 23.484 1 97 279 HIS B O 1
ATOM 5994 N N . VAL B 1 280 ? -21.906 3.551 22.297 1 97.38 280 VAL B N 1
ATOM 5995 C CA . VAL B 1 280 ? -20.922 2.486 22.422 1 97.38 280 VAL B CA 1
ATOM 5996 C C . VAL B 1 280 ? -20.234 2.584 23.766 1 97.38 280 VAL B C 1
ATOM 5998 O O . VAL B 1 280 ? -19.641 3.619 24.109 1 97.38 280 VAL B O 1
ATOM 6001 N N . GLU B 1 281 ? -20.219 1.526 24.484 1 97.94 281 GLU B N 1
ATOM 6002 C CA . GLU B 1 281 ? -19.641 1.521 25.828 1 97.94 281 GLU B CA 1
ATOM 6003 C C . GLU B 1 281 ? -18.203 1.024 25.812 1 97.94 281 GLU B C 1
ATOM 6005 O O . GLU B 1 281 ? -17.359 1.516 26.562 1 97.94 281 GLU B O 1
ATOM 6010 N N . ARG B 1 282 ? -17.969 0.095 25.047 1 98 282 ARG B N 1
ATOM 6011 C CA . ARG B 1 282 ? -16.625 -0.427 24.875 1 98 282 ARG B CA 1
ATOM 6012 C C . ARG B 1 282 ? -16.531 -1.265 23.609 1 98 282 ARG B C 1
ATOM 6014 O O . ARG B 1 282 ? -17.547 -1.673 23.047 1 98 282 ARG B O 1
ATOM 6021 N N . VAL B 1 283 ? -15.359 -1.457 23.156 1 97.19 283 VAL B N 1
ATOM 6022 C CA . VAL B 1 283 ? -15.055 -2.262 21.984 1 97.19 283 VAL B CA 1
ATOM 6023 C C . VAL B 1 283 ? -14.125 -3.408 22.359 1 97.19 283 VAL B C 1
ATOM 6025 O O . VAL B 1 283 ? -13.148 -3.209 23.094 1 97.19 283 VAL B O 1
ATOM 6028 N N . GLU B 1 284 ? -14.477 -4.578 22.031 1 94.88 284 GLU B N 1
ATOM 6029 C CA . GLU B 1 284 ? -13.625 -5.754 22.156 1 94.88 284 GLU B CA 1
ATOM 6030 C C . GLU B 1 284 ? -13.148 -6.25 20.797 1 94.88 284 GLU B C 1
ATOM 6032 O O . GLU B 1 284 ? -13.398 -5.605 19.781 1 94.88 284 GLU B O 1
ATOM 6037 N N . ALA B 1 285 ? -12.383 -7.438 21 1 90.06 285 ALA B N 1
ATOM 6038 C CA . ALA B 1 285 ? -11.898 -8 19.734 1 90.06 285 ALA B CA 1
ATOM 6039 C C . ALA B 1 285 ? -13.055 -8.508 18.875 1 90.06 285 ALA B C 1
ATOM 6041 O O . ALA B 1 285 ? -13.711 -9.484 19.219 1 90.06 285 ALA B O 1
ATOM 6042 N N . ARG B 1 286 ? -13.633 -7.816 17.938 1 91 286 ARG B N 1
ATOM 6043 C CA . ARG B 1 286 ? -14.602 -8.195 16.922 1 91 286 ARG B CA 1
ATOM 6044 C C . ARG B 1 286 ? -16.031 -7.977 17.406 1 91 286 ARG B C 1
ATOM 6046 O O . ARG B 1 286 ? -16.969 -8.555 16.859 1 91 286 ARG B O 1
ATOM 6053 N N . LYS B 1 287 ? -16.188 -7.277 18.453 1 95.12 287 LYS B N 1
ATOM 6054 C CA . LYS B 1 287 ? -17.562 -6.941 18.844 1 95.12 287 LYS B CA 1
ATOM 6055 C C . LYS B 1 287 ? -17.609 -5.586 19.547 1 95.12 287 LYS B C 1
ATOM 6057 O O . LYS B 1 287 ? -16.656 -5.199 20.234 1 95.12 287 LYS B O 1
ATOM 6062 N N . LEU B 1 288 ? -18.688 -4.938 19.375 1 95.38 288 LEU B N 1
ATOM 6063 C CA . LEU B 1 288 ? -19.078 -3.703 20.047 1 95.38 288 LEU B CA 1
ATOM 6064 C C . LEU B 1 288 ? -20.094 -3.979 21.141 1 95.38 288 LEU B C 1
ATOM 6066 O O . LEU B 1 288 ? -20.969 -4.824 20.984 1 95.38 288 LEU B O 1
ATOM 6070 N N . ILE B 1 289 ? -19.875 -3.299 22.203 1 98.19 289 ILE B N 1
ATOM 6071 C CA . ILE B 1 289 ? -20.906 -3.305 23.219 1 98.19 289 ILE B CA 1
ATOM 6072 C C . ILE B 1 289 ? -21.672 -1.983 23.188 1 98.19 289 ILE B C 1
ATOM 6074 O O . ILE B 1 289 ? -21.141 -0.936 23.547 1 98.19 289 ILE B O 1
ATOM 6078 N N . VAL B 1 290 ? -22.906 -2.088 22.766 1 98.12 290 VAL B N 1
ATOM 6079 C CA . VAL B 1 290 ? -23.766 -0.918 22.641 1 98.12 290 VAL B CA 1
ATOM 6080 C C . VAL B 1 290 ? -24.812 -0.923 23.75 1 98.12 290 VAL B C 1
ATOM 6082 O O . VAL B 1 290 ? -25.5 -1.923 23.969 1 98.12 290 VAL B O 1
ATOM 6085 N N . LYS B 1 291 ? -24.906 0.165 24.406 1 97.62 291 LYS B N 1
ATOM 6086 C CA . LYS B 1 291 ? -25.781 0.282 25.562 1 97.62 291 LYS B CA 1
ATOM 6087 C C . LYS B 1 291 ? -27.203 -0.163 25.234 1 97.62 291 LYS B C 1
ATOM 6089 O O . LYS B 1 291 ? -27.828 -0.911 26 1 97.62 291 LYS B O 1
ATOM 6094 N N . GLU B 1 292 ? -27.766 0.152 24.109 1 97.38 292 GLU B N 1
ATOM 6095 C CA . GLU B 1 292 ? -29.156 -0.049 23.734 1 97.38 292 GLU B CA 1
ATOM 6096 C C . GLU B 1 292 ? -29.359 -1.403 23.062 1 97.38 292 GLU B C 1
ATOM 6098 O O . GLU B 1 292 ? -30.5 -1.862 22.906 1 97.38 292 GLU B O 1
ATOM 6103 N N . GLN B 1 293 ? -28.266 -2.049 22.609 1 96 293 GLN B N 1
ATOM 6104 C CA . GLN B 1 293 ? -28.406 -3.244 21.797 1 96 293 GLN B CA 1
ATOM 6105 C C . GLN B 1 293 ? -27.656 -4.426 22.406 1 96 293 GLN B C 1
ATOM 6107 O O . GLN B 1 293 ? -27.984 -5.582 22.125 1 96 293 GLN B O 1
ATOM 6112 N N . GLY B 1 294 ? -26.703 -4.152 23.219 1 97.06 294 GLY B N 1
ATOM 6113 C CA . GLY B 1 294 ? -25.844 -5.227 23.703 1 97.06 294 GLY B CA 1
ATOM 6114 C C . GLY B 1 294 ? -24.656 -5.492 22.781 1 97.06 294 GLY B C 1
ATOM 6115 O O . GLY B 1 294 ? -24.016 -4.559 22.297 1 97.06 294 GLY B O 1
ATOM 6116 N N . GLU B 1 295 ? -24.375 -6.848 22.625 1 97.62 295 GLU B N 1
ATOM 6117 C CA . GLU B 1 295 ? -23.203 -7.234 21.844 1 97.62 295 GLU B CA 1
ATOM 6118 C C . GLU B 1 295 ? -23.5 -7.203 20.359 1 97.62 295 GLU B C 1
ATOM 6120 O O . GLU B 1 295 ? -24.516 -7.746 19.906 1 97.62 295 GLU B O 1
ATOM 6125 N N . VAL B 1 296 ? -22.719 -6.578 19.625 1 97.94 296 VAL B N 1
ATOM 6126 C CA . VAL B 1 296 ? -22.828 -6.508 18.172 1 97.94 296 VAL B CA 1
ATOM 6127 C C . VAL B 1 296 ? -21.516 -6.977 17.531 1 97.94 296 VAL B C 1
ATOM 6129 O O . VAL B 1 296 ? -20.516 -6.262 17.562 1 97.94 296 VAL B O 1
ATOM 6132 N N . PRO B 1 297 ? -21.531 -8.148 16.938 1 97.06 297 PRO B N 1
ATOM 6133 C CA . PRO B 1 297 ? -20.328 -8.594 16.219 1 97.06 297 PRO B CA 1
ATOM 6134 C C . PRO B 1 297 ? -20.031 -7.75 14.977 1 97.06 297 PRO B C 1
ATOM 6136 O O . PRO B 1 297 ? -20.969 -7.23 14.352 1 97.06 297 PRO B O 1
ATOM 6139 N N . PHE B 1 298 ? -18.766 -7.566 14.664 1 97 298 PHE B N 1
ATOM 6140 C CA . PHE B 1 298 ? -18.406 -6.832 13.453 1 97 298 PHE B CA 1
ATOM 6141 C C . PHE B 1 298 ? -17.141 -7.395 12.828 1 97 298 PHE B C 1
ATOM 6143 O O . PHE B 1 298 ? -16.312 -8 13.523 1 97 298 PHE B O 1
ATOM 6150 N N . GLY B 1 299 ? -17.016 -7.262 11.523 1 96.69 299 GLY B N 1
ATOM 6151 C CA . GLY B 1 299 ? -15.773 -7.547 10.828 1 96.69 299 GLY B CA 1
ATOM 6152 C C . GLY B 1 299 ? -14.867 -6.332 10.695 1 96.69 299 GLY B C 1
ATOM 6153 O O . GLY B 1 299 ? -13.648 -6.461 10.68 1 96.69 299 GLY B O 1
ATOM 6154 N N . LEU B 1 300 ? -15.484 -5.191 10.602 1 97.25 300 LEU B N 1
ATOM 6155 C CA . LEU B 1 300 ? -14.797 -3.906 10.516 1 97.25 300 LEU B CA 1
ATOM 6156 C C . LEU B 1 300 ? -15.531 -2.842 11.328 1 97.25 300 LEU B C 1
ATOM 6158 O O . LEU B 1 300 ? -16.75 -2.73 11.25 1 97.25 300 LEU B O 1
ATOM 6162 N N . LEU B 1 301 ? -14.773 -2.143 12.141 1 98 301 LEU B N 1
ATOM 6163 C CA . LEU B 1 301 ? -15.281 -0.984 12.867 1 98 301 LEU B CA 1
ATOM 6164 C C . LEU B 1 301 ? -14.516 0.278 12.477 1 98 301 LEU B C 1
ATOM 6166 O O . LEU B 1 301 ? -13.297 0.359 12.672 1 98 301 LEU B O 1
ATOM 6170 N N . VAL B 1 302 ? -15.203 1.182 11.867 1 98.31 302 VAL B N 1
ATOM 6171 C CA . VAL B 1 302 ? -14.617 2.482 11.555 1 98.31 302 VAL B CA 1
ATOM 6172 C C . VAL B 1 302 ? -15.125 3.527 12.547 1 98.31 302 VAL B C 1
ATOM 6174 O O . VAL B 1 302 ? -16.344 3.709 12.703 1 98.31 302 VAL B O 1
ATOM 6177 N N . TRP B 1 303 ? -14.188 4.16 13.219 1 98 303 TRP B N 1
ATOM 6178 C CA . TRP B 1 303 ? -14.477 5.141 14.258 1 98 303 TRP B CA 1
ATOM 6179 C C . TRP B 1 303 ? -14.195 6.555 13.773 1 98 303 TRP B C 1
ATOM 6181 O O . TRP B 1 303 ? -13.031 6.93 13.578 1 98 303 TRP B O 1
ATOM 6191 N N . SER B 1 304 ? -15.188 7.309 13.578 1 94.44 304 SER B N 1
ATOM 6192 C CA . SER B 1 304 ? -15.094 8.688 13.094 1 94.44 304 SER B CA 1
ATOM 6193 C C . SER B 1 304 ? -15.93 9.633 13.945 1 94.44 304 SER B C 1
ATOM 6195 O O . SER B 1 304 ? -16.922 10.195 13.469 1 94.44 304 SER B O 1
ATOM 6197 N N . THR B 1 305 ? -15.539 9.891 15.25 1 88.38 305 THR B N 1
ATOM 6198 C CA . THR B 1 305 ? -16.406 10.539 16.234 1 88.38 305 THR B CA 1
ATOM 6199 C C . THR B 1 305 ? -15.836 11.898 16.625 1 88.38 305 THR B C 1
ATOM 6201 O O . THR B 1 305 ? -16.031 12.352 17.75 1 88.38 305 THR B O 1
ATOM 6204 N N . GLY B 1 306 ? -15.117 12.539 15.828 1 88 306 GLY B N 1
ATOM 6205 C CA . GLY B 1 306 ? -14.719 13.898 16.156 1 88 306 GLY B CA 1
ATOM 6206 C C . GLY B 1 306 ? -13.234 14.039 16.406 1 88 306 GLY B C 1
ATOM 6207 O O . GLY B 1 306 ? -12.445 13.164 16.047 1 88 306 GLY B O 1
ATOM 6208 N N . LEU B 1 307 ? -12.906 15.211 17.078 1 91.12 307 LEU B N 1
ATOM 6209 C CA . LEU B 1 307 ? -11.5 15.586 17.156 1 91.12 307 LEU B CA 1
ATOM 6210 C C . LEU B 1 307 ? -11.055 15.703 18.625 1 91.12 307 LEU B C 1
ATOM 6212 O O . LEU B 1 307 ? -11.836 16.109 19.484 1 91.12 307 LEU B O 1
ATOM 6216 N N . ALA B 1 308 ? -9.891 15.258 18.906 1 93.5 308 ALA B N 1
ATOM 6217 C CA . ALA B 1 308 ? -9.188 15.438 20.172 1 93.5 308 ALA B CA 1
ATOM 6218 C C . ALA B 1 308 ? -7.953 16.328 20 1 93.5 308 ALA B C 1
ATOM 6220 O O . ALA B 1 308 ? -7.41 16.422 18.891 1 93.5 308 ALA B O 1
ATOM 6221 N N . PRO B 1 309 ? -7.566 16.984 21.094 1 93.56 309 PRO B N 1
ATOM 6222 C CA . PRO B 1 309 ? -6.395 17.859 20.953 1 93.56 309 PRO B CA 1
ATOM 6223 C C . PRO B 1 309 ? -5.125 17.078 20.609 1 93.56 309 PRO B C 1
ATOM 6225 O O . PRO B 1 309 ? -4.945 15.953 21.062 1 93.56 309 PRO B O 1
ATOM 6228 N N . ASN B 1 310 ? -4.301 17.703 19.812 1 95.38 310 ASN B N 1
ATOM 6229 C CA . ASN B 1 310 ? -2.949 17.203 19.594 1 95.38 310 ASN B CA 1
ATOM 6230 C C . ASN B 1 310 ? -2.129 17.203 20.875 1 95.38 310 ASN B C 1
ATOM 6232 O O . ASN B 1 310 ? -2.188 18.172 21.656 1 95.38 310 ASN B O 1
ATOM 6236 N N . PRO B 1 311 ? -1.368 16.172 21.125 1 94.62 311 PRO B N 1
ATOM 6237 C CA . PRO B 1 311 ? -0.585 16.109 22.375 1 94.62 311 PRO B CA 1
ATOM 6238 C C . PRO B 1 311 ? 0.34 17.312 22.547 1 94.62 311 PRO B C 1
ATOM 6240 O O . PRO B 1 311 ? 0.544 17.766 23.672 1 94.62 311 PRO B O 1
ATOM 6243 N N . LEU B 1 312 ? 0.927 17.797 21.5 1 97.12 312 LEU B N 1
ATOM 6244 C CA . LEU B 1 312 ? 1.756 19 21.594 1 97.12 312 LEU B CA 1
ATOM 6245 C C . LEU B 1 312 ? 0.948 20.188 22.125 1 97.12 312 LEU B C 1
ATOM 6247 O O . LEU B 1 312 ? 1.397 20.891 23.031 1 97.12 312 LEU B O 1
ATOM 6251 N N . ILE B 1 313 ? -0.219 20.359 21.594 1 97.56 313 ILE B N 1
ATOM 6252 C CA . ILE B 1 313 ? -1.087 21.453 21.984 1 97.56 313 ILE B CA 1
ATOM 6253 C C . ILE B 1 313 ? -1.461 21.312 23.453 1 97.56 313 ILE B C 1
ATOM 6255 O O . ILE B 1 313 ? -1.42 22.297 24.219 1 97.56 313 ILE B O 1
ATOM 6259 N N . SER B 1 314 ? -1.767 20.094 23.859 1 95.62 314 SER B N 1
ATOM 6260 C CA . SER B 1 314 ? -2.143 19.812 25.234 1 95.62 314 SER B CA 1
ATOM 6261 C C . SER B 1 314 ? -0.999 20.141 26.203 1 95.62 314 SER B C 1
ATOM 6263 O O . SER B 1 314 ? -1.231 20.547 27.344 1 95.62 314 SER B O 1
ATOM 6265 N N . SER B 1 315 ? 0.199 20.031 25.766 1 95.75 315 SER B N 1
ATOM 6266 C CA . SER B 1 315 ? 1.364 20.156 26.641 1 95.75 315 SER B CA 1
ATOM 6267 C C . SER B 1 315 ? 1.778 21.609 26.797 1 95.75 315 SER B C 1
ATOM 6269 O O . SER B 1 315 ? 2.527 21.953 27.703 1 95.75 315 SER B O 1
ATOM 6271 N N . ILE B 1 316 ? 1.315 22.469 25.938 1 97.31 316 ILE B N 1
ATOM 6272 C CA . ILE B 1 316 ? 1.708 23.875 25.969 1 97.31 316 ILE B CA 1
ATOM 6273 C C . ILE B 1 316 ? 0.979 24.578 27.109 1 97.31 316 ILE B C 1
ATOM 6275 O O . ILE B 1 316 ? -0.253 24.594 27.156 1 97.31 316 ILE B O 1
ATOM 6279 N N . ASN B 1 317 ? 1.739 25.219 28.016 1 95.44 317 ASN B N 1
ATOM 6280 C CA . ASN B 1 317 ? 1.134 25.891 29.156 1 95.44 317 ASN B CA 1
ATOM 6281 C C . ASN B 1 317 ? 1.364 27.391 29.109 1 95.44 317 ASN B C 1
ATOM 6283 O O . ASN B 1 317 ? 0.754 28.141 29.875 1 95.44 317 ASN B O 1
ATOM 6287 N N . GLU B 1 318 ? 2.146 27.844 28.156 1 96.75 318 GLU B N 1
ATOM 6288 C CA . GLU B 1 318 ? 2.527 29.25 28.094 1 96.75 318 GLU B CA 1
ATOM 6289 C C . GLU B 1 318 ? 1.501 30.062 27.297 1 96.75 318 GLU B C 1
ATOM 6291 O O . GLU B 1 318 ? 1.511 31.297 27.344 1 96.75 318 GLU B O 1
ATOM 6296 N N . ILE B 1 319 ? 0.642 29.375 26.641 1 97.75 319 ILE B N 1
ATOM 6297 C CA . ILE B 1 319 ? -0.34 30.016 25.781 1 97.75 319 ILE B CA 1
ATOM 6298 C C . ILE B 1 319 ? -1.747 29.75 26.312 1 97.75 319 ILE B C 1
ATOM 6300 O O . ILE B 1 319 ? -2.045 28.656 26.781 1 97.75 319 ILE B O 1
ATOM 6304 N N . GLN B 1 320 ? -2.627 30.75 26.203 1 97.44 320 GLN B N 1
ATOM 6305 C CA . GLN B 1 320 ? -4.031 30.562 26.562 1 97.44 320 GLN B CA 1
ATOM 6306 C C . GLN B 1 320 ? -4.68 29.484 25.688 1 97.44 320 GLN B C 1
ATOM 6308 O O . GLN B 1 320 ? -4.422 29.422 24.484 1 97.44 320 GLN B O 1
ATOM 6313 N N . LYS B 1 321 ? -5.535 28.719 26.359 1 95.88 321 LYS B N 1
ATOM 6314 C CA . LYS B 1 321 ? -6.211 27.641 25.641 1 95.88 321 LYS B CA 1
ATOM 6315 C C . LYS B 1 321 ? -7.711 27.656 25.906 1 95.88 321 LYS B C 1
ATOM 6317 O O . LYS B 1 321 ? -8.164 28.172 26.922 1 95.88 321 LYS B O 1
ATOM 6322 N N . ASP B 1 322 ? -8.414 27.25 25 1 89.81 322 ASP B N 1
ATOM 6323 C CA . ASP B 1 322 ? -9.828 26.938 25.125 1 89.81 322 ASP B CA 1
ATOM 6324 C C . ASP B 1 322 ? -10.102 25.469 24.812 1 89.81 322 ASP B C 1
ATOM 6326 O O . ASP B 1 322 ? -10.312 25.109 23.641 1 89.81 322 ASP B O 1
ATOM 6330 N N . GLY B 1 323 ? -10.125 24.781 25.859 1 82 323 GLY B N 1
ATOM 6331 C CA . GLY B 1 323 ? -10.352 23.359 25.672 1 82 323 GLY B CA 1
ATOM 6332 C C . GLY B 1 323 ? -9.227 22.656 24.938 1 82 323 GLY B C 1
ATOM 6333 O O . GLY B 1 323 ? -8.164 22.406 25.516 1 82 323 GLY B O 1
ATOM 6334 N N . LYS B 1 324 ? -9.469 22.484 23.625 1 85.19 324 LYS B N 1
ATOM 6335 C CA . LYS B 1 324 ? -8.633 21.609 22.812 1 85.19 324 LYS B CA 1
ATOM 6336 C C . LYS B 1 324 ? -7.719 22.406 21.891 1 85.19 324 LYS B C 1
ATOM 6338 O O . LYS B 1 324 ? -6.902 21.844 21.172 1 85.19 324 LYS B O 1
ATOM 6343 N N . SER B 1 325 ? -7.77 23.734 21.984 1 95.06 325 SER B N 1
ATOM 6344 C CA . SER B 1 325 ? -7.074 24.547 20.984 1 95.06 325 SER B CA 1
ATOM 6345 C C . SER B 1 325 ? -6.355 25.719 21.641 1 95.06 325 SER B C 1
ATOM 6347 O O . SER B 1 325 ? -6.758 26.203 22.703 1 95.06 325 SER B O 1
ATOM 6349 N N . LEU B 1 326 ? -5.324 26.203 21.016 1 97.88 326 LEU B N 1
ATOM 6350 C CA . LEU B 1 326 ? -4.672 27.453 21.391 1 97.88 326 LEU B CA 1
ATOM 6351 C C . LEU B 1 326 ? -5.52 28.656 21 1 97.88 326 LEU B C 1
ATOM 6353 O O . LEU B 1 326 ? -6.137 28.656 19.922 1 97.88 326 LEU B O 1
ATOM 6357 N N . ILE B 1 327 ? -5.453 29.656 21.844 1 98 327 ILE B N 1
ATOM 6358 C CA . ILE B 1 327 ? -6.203 30.859 21.531 1 98 327 ILE B CA 1
ATOM 6359 C C . ILE B 1 327 ? -5.32 31.828 20.734 1 98 327 ILE B C 1
ATOM 6361 O O . ILE B 1 327 ? -4.148 32.031 21.078 1 98 327 ILE B O 1
ATOM 6365 N N . THR B 1 328 ? -5.855 32.406 19.703 1 98.19 328 THR B N 1
ATOM 6366 C CA . THR B 1 328 ? -5.168 33.406 18.891 1 98.19 328 THR B CA 1
ATOM 6367 C C . THR B 1 328 ? -6.008 34.656 18.797 1 98.19 328 THR B C 1
ATOM 6369 O O . THR B 1 328 ? -7.207 34.656 19.062 1 98.19 328 THR B O 1
ATOM 6372 N N . ASN B 1 329 ? -5.355 35.75 18.484 1 97 329 ASN B N 1
ATOM 6373 C CA . ASN B 1 329 ? -6.105 36.938 18.078 1 97 329 ASN B CA 1
ATOM 6374 C C . ASN B 1 329 ? -6.57 36.844 16.625 1 97 329 ASN B C 1
ATOM 6376 O O . ASN B 1 329 ? -6.43 35.812 15.992 1 97 329 ASN B O 1
ATOM 6380 N N . ASP B 1 330 ? -7.148 37.875 16.062 1 96.31 330 ASP B N 1
ATOM 6381 C CA . ASP B 1 330 ? -7.723 37.844 14.719 1 96.31 330 ASP B CA 1
ATOM 6382 C C . ASP B 1 330 ? -6.633 37.969 13.656 1 96.31 330 ASP B C 1
ATOM 6384 O O . ASP B 1 330 ? -6.922 37.938 12.461 1 96.31 330 ASP B O 1
ATOM 6388 N N . HIS B 1 331 ? -5.379 38.125 14.102 1 97.38 331 HIS B N 1
ATOM 6389 C CA . HIS B 1 331 ? -4.25 38.062 13.18 1 97.38 331 HIS B CA 1
ATOM 6390 C C . HIS B 1 331 ? -3.529 36.719 13.273 1 97.38 331 HIS B C 1
ATOM 6392 O O . HIS B 1 331 ? -2.428 36.562 12.742 1 97.38 331 HIS B O 1
ATOM 6398 N N . LEU B 1 332 ? -4.062 35.781 14.023 1 98.25 332 LEU B N 1
ATOM 6399 C CA . LEU B 1 332 ? -3.684 34.375 14.172 1 98.25 332 LEU B CA 1
ATOM 6400 C C . LEU B 1 332 ? -2.434 34.219 15.031 1 98.25 332 LEU B C 1
ATOM 6402 O O . LEU B 1 332 ? -1.836 33.156 15.094 1 98.25 332 LEU B O 1
ATOM 6406 N N . ASN B 1 333 ? -2.002 35.344 15.695 1 98.44 333 ASN B N 1
ATOM 6407 C CA . ASN B 1 333 ? -0.948 35.25 16.703 1 98.44 333 ASN B CA 1
ATOM 6408 C C . ASN B 1 333 ? -1.46 34.625 17.984 1 98.44 333 ASN B C 1
ATOM 6410 O O . ASN B 1 333 ? -2.572 34.906 18.422 1 98.44 333 ASN B O 1
ATOM 6414 N N . VAL B 1 334 ? -0.678 33.781 18.531 1 98.69 334 VAL B N 1
ATOM 6415 C CA . VAL B 1 334 ? -1.083 33.156 19.781 1 98.69 334 VAL B CA 1
ATOM 6416 C C . VAL B 1 334 ? -1.105 34.156 20.906 1 98.69 334 VAL B C 1
ATOM 6418 O O . VAL B 1 334 ? -0.281 35.094 20.938 1 98.69 334 VAL B O 1
ATOM 6421 N N . ILE B 1 335 ? -1.998 33.969 21.828 1 98.5 335 ILE B N 1
ATOM 6422 C CA . ILE B 1 335 ? -2.102 34.812 23 1 98.5 335 ILE B CA 1
ATOM 6423 C C . ILE B 1 335 ? -1.438 34.156 24.203 1 98.5 335 ILE B C 1
ATOM 6425 O O . ILE B 1 335 ? -1.871 33.062 24.625 1 98.5 335 ILE B O 1
ATOM 6429 N N . MET B 1 336 ? -0.451 34.812 24.688 1 98.19 336 MET B N 1
ATOM 6430 C CA . MET B 1 336 ? 0.293 34.25 25.797 1 98.19 336 MET B CA 1
ATOM 6431 C C . MET B 1 336 ? -0.549 34.25 27.078 1 98.19 336 MET B C 1
ATOM 6433 O O . MET B 1 336 ? -1.615 34.875 27.109 1 98.19 336 MET B O 1
ATOM 6437 N N . LYS B 1 337 ? -0.079 33.594 28.109 1 96.5 337 LYS B N 1
ATOM 6438 C CA . LYS B 1 337 ? -0.808 33.5 29.359 1 96.5 337 LYS B CA 1
ATOM 6439 C C . LYS B 1 337 ? -1.054 34.875 29.969 1 96.5 337 LYS B C 1
ATOM 6441 O O . LYS B 1 337 ? -2.068 35.094 30.641 1 96.5 337 LYS B O 1
ATOM 6446 N N . ASP B 1 338 ? -0.153 35.812 29.703 1 96.12 338 ASP B N 1
ATOM 6447 C CA . ASP B 1 338 ? -0.277 37.156 30.266 1 96.12 338 ASP B CA 1
ATOM 6448 C C . ASP B 1 338 ? -1.228 38 29.438 1 96.12 338 ASP B C 1
ATOM 6450 O O . ASP B 1 338 ? -1.43 39.188 29.734 1 96.12 338 ASP B O 1
ATOM 6454 N N . GLY B 1 339 ? -1.727 37.438 28.359 1 96.06 339 GLY B N 1
ATOM 6455 C CA . GLY B 1 339 ? -2.727 38.125 27.562 1 96.06 339 GLY B CA 1
ATOM 6456 C C . GLY B 1 339 ? -2.145 38.812 26.344 1 96.06 339 GLY B C 1
ATOM 6457 O O . GLY B 1 339 ? -2.885 39.281 25.484 1 96.06 339 GLY B O 1
ATOM 6458 N N . SER B 1 340 ? -0.833 38.875 26.234 1 97.25 340 SER B N 1
ATOM 6459 C CA . SER B 1 340 ? -0.191 39.531 25.109 1 97.25 340 SER B CA 1
ATOM 6460 C C . SER B 1 340 ? -0.037 38.594 23.922 1 97.25 340 SER B C 1
ATOM 6462 O O . SER B 1 340 ? 0.294 37.438 24.078 1 97.25 340 SER B O 1
ATOM 6464 N N . PRO B 1 341 ? -0.318 39.094 22.766 1 97.44 341 PRO B N 1
ATOM 6465 C CA . PRO B 1 341 ? -0.029 38.281 21.594 1 97.44 341 PRO B CA 1
ATOM 6466 C C . PRO B 1 341 ? 1.469 38.125 21.344 1 97.44 341 PRO B C 1
ATOM 6468 O O . PRO B 1 341 ? 2.244 39.062 21.562 1 97.44 341 PRO B O 1
ATOM 6471 N N . ASN B 1 342 ? 1.898 36.969 21.016 1 98.12 342 ASN B N 1
ATOM 6472 C CA . ASN B 1 342 ? 3.27 36.75 20.562 1 98.12 342 ASN B CA 1
ATOM 6473 C C . ASN B 1 342 ? 3.443 37.125 19.094 1 98.12 342 ASN B C 1
ATOM 6475 O O . ASN B 1 342 ? 2.834 36.5 18.219 1 98.12 342 ASN B O 1
ATOM 6479 N N . PRO B 1 343 ? 4.234 38.125 18.734 1 96.56 343 PRO B N 1
ATOM 6480 C CA . PRO B 1 343 ? 4.32 38.594 17.344 1 96.56 343 PRO B CA 1
ATOM 6481 C C . PRO B 1 343 ? 5.059 37.625 16.438 1 96.56 343 PRO B C 1
ATOM 6483 O O . PRO B 1 343 ? 5.027 37.75 15.211 1 96.56 343 PRO B O 1
ATOM 6486 N N . ASP B 1 344 ? 5.691 36.562 17 1 97.69 344 ASP B N 1
ATOM 6487 C CA . ASP B 1 344 ? 6.555 35.688 16.203 1 97.69 344 ASP B CA 1
ATOM 6488 C C . ASP B 1 344 ? 5.945 34.312 16.047 1 97.69 344 ASP B C 1
ATOM 6490 O O . ASP B 1 344 ? 6.52 33.438 15.383 1 97.69 344 ASP B O 1
ATOM 6494 N N . VAL B 1 345 ? 4.793 34.094 16.656 1 98.81 345 VAL B N 1
ATOM 6495 C CA . VAL B 1 345 ? 4.23 32.75 16.672 1 98.81 345 VAL B CA 1
ATOM 6496 C C . VAL B 1 345 ? 2.762 32.781 16.266 1 98.81 345 VAL B C 1
ATOM 6498 O O . VAL B 1 345 ? 1.967 33.531 16.844 1 98.81 345 VAL B O 1
ATOM 6501 N N . TRP B 1 346 ? 2.418 32.031 15.242 1 98.81 346 TRP B N 1
ATOM 6502 C CA . TRP B 1 346 ? 1.044 31.875 14.773 1 98.81 346 TRP B CA 1
ATOM 6503 C C . TRP B 1 346 ? 0.573 30.438 14.961 1 98.81 346 TRP B C 1
ATOM 6505 O O . TRP B 1 346 ? 1.374 29.5 14.898 1 98.81 346 TRP B O 1
ATOM 6515 N N . ALA B 1 347 ? -0.696 30.25 15.203 1 98.75 347 ALA B N 1
ATOM 6516 C CA . ALA B 1 347 ? -1.338 28.938 15.227 1 98.75 347 ALA B CA 1
ATOM 6517 C C . ALA B 1 347 ? -2.555 28.906 14.305 1 98.75 347 ALA B C 1
ATOM 6519 O O . ALA B 1 347 ? -3.344 29.844 14.273 1 98.75 347 ALA B O 1
ATOM 6520 N N . ILE B 1 348 ? -2.668 27.828 13.547 1 98.31 348 ILE B N 1
ATOM 6521 C CA . ILE B 1 348 ? -3.742 27.781 12.555 1 98.31 348 ILE B CA 1
ATOM 6522 C C . ILE B 1 348 ? -4.34 26.375 12.508 1 98.31 348 ILE B C 1
ATOM 6524 O O . ILE B 1 348 ? -3.766 25.438 13.062 1 98.31 348 ILE B O 1
ATOM 6528 N N . GLY B 1 349 ? -5.527 26.297 11.828 1 96.75 349 GLY B N 1
ATOM 6529 C CA . GLY B 1 349 ? -6.227 25.031 11.727 1 96.75 349 GLY B CA 1
ATOM 6530 C C . GLY B 1 349 ? -6.902 24.609 13.016 1 96.75 349 GLY B C 1
ATOM 6531 O O . GLY B 1 349 ? -7.316 25.453 13.805 1 96.75 349 GLY B O 1
ATOM 6532 N N . ASP B 1 350 ? -6.98 23.281 13.172 1 95.25 350 ASP B N 1
ATOM 6533 C CA . ASP B 1 350 ? -7.719 22.719 14.297 1 95.25 350 ASP B CA 1
ATOM 6534 C C . ASP B 1 350 ? -6.945 22.891 15.602 1 95.25 350 ASP B C 1
ATOM 6536 O O . ASP B 1 350 ? -7.504 22.719 16.688 1 95.25 350 ASP B O 1
ATOM 6540 N N . ALA B 1 351 ? -5.719 23.281 15.523 1 96.94 351 ALA B N 1
ATOM 6541 C CA . ALA B 1 351 ? -4.879 23.484 16.703 1 96.94 351 ALA B CA 1
ATOM 6542 C C . ALA B 1 351 ? -5.188 24.828 17.359 1 96.94 351 ALA B C 1
ATOM 6544 O O . ALA B 1 351 ? -4.738 25.094 18.484 1 96.94 351 ALA B O 1
ATOM 6545 N N . ALA B 1 352 ? -5.984 25.641 16.688 1 96.69 352 ALA B N 1
ATOM 6546 C CA . ALA B 1 352 ? -6.137 27 17.188 1 96.69 352 ALA B CA 1
ATOM 6547 C C . ALA B 1 352 ? -7.574 27.484 17.031 1 96.69 352 ALA B C 1
ATOM 6549 O O . ALA B 1 352 ? -8.289 27.031 16.125 1 96.69 352 ALA B O 1
ATOM 6550 N N . LYS B 1 353 ? -7.938 28.328 17.922 1 95.69 353 LYS B N 1
ATOM 6551 C CA . LYS B 1 353 ? -9.227 29.016 17.922 1 95.69 353 LYS B CA 1
ATOM 6552 C C . LYS B 1 353 ? -9.047 30.516 18.078 1 95.69 353 LYS B C 1
ATOM 6554 O O . LYS B 1 353 ? -8.281 30.969 18.922 1 95.69 353 LYS B O 1
ATOM 6559 N N . ILE B 1 354 ? -9.633 31.266 17.172 1 96.19 354 ILE B N 1
ATOM 6560 C CA . ILE B 1 354 ? -9.578 32.719 17.297 1 96.19 354 ILE B CA 1
ATOM 6561 C C . ILE B 1 354 ? -10.414 33.156 18.484 1 96.19 354 ILE B C 1
ATOM 6563 O O . ILE B 1 354 ? -11.562 32.75 18.641 1 96.19 354 ILE B O 1
ATOM 6567 N N . GLU B 1 355 ? -9.82 34.062 19.156 1 90.75 355 GLU B N 1
ATOM 6568 C CA . GLU B 1 355 ? -10.508 34.562 20.328 1 90.75 355 GLU B CA 1
ATOM 6569 C C . GLU B 1 355 ? -11.852 35.188 19.969 1 90.75 355 GLU B C 1
ATOM 6571 O O . GLU B 1 355 ? -11.938 36 19.031 1 90.75 355 GLU B O 1
ATOM 6576 N N . ASP B 1 356 ? -12.984 34.781 20.5 1 83.75 356 ASP B N 1
ATOM 6577 C CA . ASP B 1 356 ? -14.328 35.344 20.406 1 83.75 356 ASP B CA 1
ATOM 6578 C C . ASP B 1 356 ? -14.953 35.062 19.047 1 83.75 356 ASP B C 1
ATOM 6580 O O . ASP B 1 356 ? -15.969 35.656 18.688 1 83.75 356 ASP B O 1
ATOM 6584 N N . ALA B 1 357 ? -14.289 34.406 18.125 1 86.75 357 ALA B N 1
ATOM 6585 C CA . ALA B 1 357 ? -14.82 34.031 16.828 1 86.75 357 ALA B CA 1
ATOM 6586 C C . ALA B 1 357 ? -14.5 32.594 16.5 1 86.75 357 ALA B C 1
ATOM 6588 O O . ALA B 1 357 ? -13.719 32.312 15.594 1 86.75 357 ALA B O 1
ATOM 6589 N N . PRO B 1 358 ? -15.164 31.812 17.172 1 86.19 358 PRO B N 1
ATOM 6590 C CA . PRO B 1 358 ? -14.883 30.391 16.922 1 86.19 358 PRO B CA 1
ATOM 6591 C C . PRO B 1 358 ? -15.344 29.938 15.539 1 86.19 358 PRO B C 1
ATOM 6593 O O . PRO B 1 358 ? -16.406 30.375 15.07 1 86.19 358 PRO B O 1
ATOM 6596 N N . LEU B 1 359 ? -14.445 29.297 14.875 1 90.06 359 LEU B N 1
ATOM 6597 C CA . LEU B 1 359 ? -14.727 28.75 13.547 1 90.06 359 LEU B CA 1
ATOM 6598 C C . LEU B 1 359 ? -14.766 27.234 13.578 1 90.06 359 LEU B C 1
ATOM 6600 O O . LEU B 1 359 ? -14.148 26.609 14.438 1 90.06 359 LEU B O 1
ATOM 6604 N N . PRO B 1 360 ? -15.531 26.672 12.664 1 87.44 360 PRO B N 1
ATOM 6605 C CA . PRO B 1 360 ? -15.594 25.219 12.641 1 87.44 360 PRO B CA 1
ATOM 6606 C C . PRO B 1 360 ? -14.258 24.578 12.289 1 87.44 360 PRO B C 1
ATOM 6608 O O . PRO B 1 360 ? -13.445 25.172 11.578 1 87.44 360 PRO B O 1
ATOM 6611 N N . ALA B 1 361 ? -14.055 23.406 12.773 1 88.81 361 ALA B N 1
ATOM 6612 C CA . ALA B 1 361 ? -12.836 22.641 12.5 1 88.81 361 ALA B CA 1
ATOM 6613 C C . ALA B 1 361 ? -12.93 21.938 11.148 1 88.81 361 ALA B C 1
ATOM 6615 O O . ALA B 1 361 ? -13.258 20.75 11.078 1 88.81 361 ALA B O 1
ATOM 6616 N N . THR B 1 362 ? -12.672 22.641 10.062 1 88.56 362 THR B N 1
ATOM 6617 C CA . THR B 1 362 ? -12.781 22.109 8.703 1 88.56 362 THR B CA 1
ATOM 6618 C C . THR B 1 362 ? -11.508 22.375 7.91 1 88.56 362 THR B C 1
ATOM 6620 O O . THR B 1 362 ? -10.734 23.266 8.258 1 88.56 362 THR B O 1
ATOM 6623 N N . ALA B 1 363 ? -11.43 21.562 6.895 1 90.25 363 ALA B N 1
ATOM 6624 C CA . ALA B 1 363 ? -10.312 21.75 5.965 1 90.25 363 ALA B CA 1
ATOM 6625 C C . ALA B 1 363 ? -10.328 23.156 5.363 1 90.25 363 ALA B C 1
ATOM 6627 O O . ALA B 1 363 ? -9.273 23.766 5.172 1 90.25 363 ALA B O 1
ATOM 6628 N N . GLN B 1 364 ? -11.438 23.672 5.141 1 89.12 364 GLN B N 1
ATOM 6629 C CA . GLN B 1 364 ? -11.602 24.984 4.516 1 89.12 364 GLN B CA 1
ATOM 6630 C C . GLN B 1 364 ? -11.039 26.078 5.406 1 89.12 364 GLN B C 1
ATOM 6632 O O . GLN B 1 364 ? -10.328 26.969 4.926 1 89.12 364 GLN B O 1
ATOM 6637 N N . VAL B 1 365 ? -11.359 26.016 6.656 1 93.62 365 VAL B N 1
ATOM 6638 C CA . VAL B 1 365 ? -10.891 27.016 7.598 1 93.62 365 VAL B CA 1
ATOM 6639 C C . VAL B 1 365 ? -9.367 26.953 7.715 1 93.62 365 VAL B C 1
ATOM 6641 O O . VAL B 1 365 ? -8.695 27.984 7.641 1 93.62 365 VAL B O 1
ATOM 6644 N N . ALA B 1 366 ? -8.883 25.766 7.871 1 96.12 366 ALA B N 1
ATOM 6645 C CA . ALA B 1 366 ? -7.438 25.594 7.984 1 96.12 366 ALA B CA 1
ATOM 6646 C C . ALA B 1 366 ? -6.719 26.125 6.75 1 96.12 366 ALA B C 1
ATOM 6648 O O . ALA B 1 366 ? -5.715 26.828 6.863 1 96.12 366 ALA B O 1
ATOM 6649 N N . ASN B 1 367 ? -7.258 25.797 5.602 1 94.75 367 ASN B N 1
ATOM 6650 C CA . ASN B 1 367 ? -6.656 26.219 4.344 1 94.75 367 ASN B CA 1
ATOM 6651 C C . ASN B 1 367 ? -6.668 27.734 4.199 1 94.75 367 ASN B C 1
ATOM 6653 O O . ASN B 1 367 ? -5.664 28.328 3.811 1 94.75 367 ASN B O 1
ATOM 6657 N N . GLN B 1 368 ? -7.766 28.391 4.527 1 95.88 368 GLN B N 1
ATOM 6658 C CA . GLN B 1 368 ? -7.871 29.844 4.418 1 95.88 368 GLN B CA 1
ATOM 6659 C C . GLN B 1 368 ? -6.949 30.531 5.414 1 95.88 368 GLN B C 1
ATOM 6661 O O . GLN B 1 368 ? -6.371 31.578 5.109 1 95.88 368 GLN B O 1
ATOM 6666 N N . LYS B 1 369 ? -6.859 29.984 6.59 1 98 369 LYS B N 1
ATOM 6667 C CA . LYS B 1 369 ? -5.906 30.531 7.547 1 98 369 LYS B CA 1
ATOM 6668 C C . LYS B 1 369 ? -4.477 30.438 7.012 1 98 369 LYS B C 1
ATOM 6670 O O . LYS B 1 369 ? -3.682 31.359 7.203 1 98 369 LYS B O 1
ATOM 6675 N N . GLY B 1 370 ? -4.18 29.328 6.379 1 98.12 370 GLY B N 1
ATOM 6676 C CA . GLY B 1 370 ? -2.881 29.188 5.742 1 98.12 370 GLY B CA 1
ATOM 6677 C C . GLY B 1 370 ? -2.627 30.25 4.68 1 98.12 370 GLY B C 1
ATOM 6678 O O . GLY B 1 370 ? -1.556 30.859 4.645 1 98.12 370 GLY B O 1
ATOM 6679 N N . LYS B 1 371 ? -3.592 30.5 3.84 1 96.94 371 LYS B N 1
ATOM 6680 C CA . LYS B 1 371 ? -3.48 31.516 2.799 1 96.94 371 LYS B CA 1
ATOM 6681 C C . LYS B 1 371 ? -3.275 32.906 3.404 1 96.94 371 LYS B C 1
ATOM 6683 O O . LYS B 1 371 ? -2.477 33.688 2.9 1 96.94 371 LYS B O 1
ATOM 6688 N N . TYR B 1 372 ? -3.953 33.156 4.434 1 98 372 TYR B N 1
ATOM 6689 C CA . TYR B 1 372 ? -3.818 34.406 5.145 1 98 372 TYR B CA 1
ATOM 6690 C C . TYR B 1 372 ? -2.393 34.594 5.648 1 98 372 TYR B C 1
ATOM 6692 O O . TYR B 1 372 ? -1.802 35.688 5.469 1 98 372 TYR B O 1
ATOM 6700 N N . LEU B 1 373 ? -1.873 33.594 6.223 1 98.19 373 LEU B N 1
ATOM 6701 C CA . LEU B 1 373 ? -0.533 33.688 6.793 1 98.19 373 LEU B CA 1
ATOM 6702 C C . LEU B 1 373 ? 0.509 33.906 5.699 1 98.19 373 LEU B C 1
ATOM 6704 O O . LEU B 1 373 ? 1.496 34.625 5.91 1 98.19 373 LEU B O 1
ATOM 6708 N N . VAL B 1 374 ? 0.296 33.219 4.555 1 97.94 374 VAL B N 1
ATOM 6709 C CA . VAL B 1 374 ? 1.212 33.406 3.436 1 97.94 374 VAL B CA 1
ATOM 6710 C C . VAL B 1 374 ? 1.291 34.906 3.09 1 97.94 374 VAL B C 1
ATOM 6712 O O . VAL B 1 374 ? 2.383 35.469 2.936 1 97.94 374 VAL B O 1
ATOM 6715 N N . LYS B 1 375 ? 0.167 35.562 3.02 1 97.06 375 LYS B N 1
ATOM 6716 C CA . LYS B 1 375 ? 0.109 37 2.719 1 97.06 375 LYS B CA 1
ATOM 6717 C C . LYS B 1 375 ? 0.76 37.812 3.83 1 97.06 375 LYS B C 1
ATOM 6719 O O . LYS B 1 375 ? 1.583 38.688 3.559 1 97.06 375 LYS B O 1
ATOM 6724 N N . LYS B 1 376 ? 0.408 37.531 4.992 1 97.38 376 LYS B N 1
ATOM 6725 C CA . LYS B 1 376 ? 0.937 38.25 6.141 1 97.38 376 LYS B CA 1
ATOM 6726 C C . LYS B 1 376 ? 2.457 38.125 6.211 1 97.38 376 LYS B C 1
ATOM 6728 O O . LYS B 1 376 ? 3.15 39.125 6.398 1 97.38 376 LYS B O 1
ATOM 6733 N N . LEU B 1 377 ? 2.969 36.969 6.086 1 97.06 377 LEU B N 1
ATOM 6734 C CA . LEU B 1 377 ? 4.402 36.719 6.195 1 97.06 377 LEU B CA 1
ATOM 6735 C C . LEU B 1 377 ? 5.152 37.375 5.039 1 97.06 377 LEU B C 1
ATOM 6737 O O . LEU B 1 377 ? 6.328 37.719 5.176 1 97.06 377 LEU B O 1
ATOM 6741 N N . ARG B 1 378 ? 4.496 37.531 3.926 1 95.19 378 ARG B N 1
ATOM 6742 C CA . ARG B 1 378 ? 5.098 38.25 2.818 1 95.19 378 ARG B CA 1
ATOM 6743 C C . ARG B 1 378 ? 5.344 39.719 3.197 1 95.19 378 ARG B C 1
ATOM 6745 O O . ARG B 1 378 ? 6.379 40.281 2.852 1 95.19 378 ARG B O 1
ATOM 6752 N N . TYR B 1 379 ? 4.41 40.281 3.893 1 95 379 TYR B N 1
ATOM 6753 C CA . TYR B 1 379 ? 4.547 41.656 4.363 1 95 379 TYR B CA 1
ATOM 6754 C C . TYR B 1 379 ? 5.629 41.75 5.426 1 95 379 TYR B C 1
ATOM 6756 O O . TYR B 1 379 ? 6.48 42.656 5.367 1 95 379 TYR B O 1
ATOM 6764 N N . ILE B 1 380 ? 5.617 40.844 6.293 1 94.31 380 ILE B N 1
ATOM 6765 C CA . ILE B 1 380 ? 6.586 40.875 7.383 1 94.31 380 ILE B CA 1
ATOM 6766 C C . ILE B 1 380 ? 8 40.75 6.816 1 94.31 380 ILE B C 1
ATOM 6768 O O . ILE B 1 380 ? 8.922 41.406 7.301 1 94.31 380 ILE B O 1
ATOM 6772 N N . ALA B 1 381 ? 8.133 39.938 5.824 1 91.81 381 ALA B N 1
ATOM 6773 C CA . ALA B 1 381 ? 9.438 39.75 5.188 1 91.81 381 ALA B CA 1
ATOM 6774 C C . ALA B 1 381 ? 9.953 41.062 4.609 1 91.81 381 ALA B C 1
ATOM 6776 O O . ALA B 1 381 ? 11.164 41.25 4.449 1 91.81 381 ALA B O 1
ATOM 6777 N N . ARG B 1 382 ? 9.086 41.969 4.332 1 90.31 382 ARG B N 1
ATOM 6778 C CA . ARG B 1 382 ? 9.445 43.281 3.77 1 90.31 382 ARG B CA 1
ATOM 6779 C C . ARG B 1 382 ? 9.406 44.344 4.84 1 90.31 382 ARG B C 1
ATOM 6781 O O . ARG B 1 382 ? 9.352 45.531 4.52 1 90.31 382 ARG B O 1
ATOM 6788 N N . ASP B 1 383 ? 9.297 43.969 6.012 1 91.62 383 ASP B N 1
ATOM 6789 C CA . ASP B 1 383 ? 9.281 44.875 7.164 1 91.62 383 ASP B CA 1
ATOM 6790 C C . ASP B 1 383 ? 8.039 45.75 7.148 1 91.62 383 ASP B C 1
ATOM 6792 O O . ASP B 1 383 ? 8.125 46.938 7.438 1 91.62 383 ASP B O 1
ATOM 6796 N N . GLN B 1 384 ? 6.996 45.125 6.684 1 92.44 384 GLN B N 1
ATOM 6797 C CA . GLN B 1 384 ? 5.699 45.812 6.672 1 92.44 384 GLN B CA 1
ATOM 6798 C C . GLN B 1 384 ? 4.691 45.062 7.551 1 92.44 384 GLN B C 1
ATOM 6800 O O . GLN B 1 384 ? 4.816 43.844 7.77 1 92.44 384 GLN B O 1
ATOM 6805 N N . GLU B 1 385 ? 3.832 45.844 8.031 1 88.5 385 GLU B N 1
ATOM 6806 C CA . GLU B 1 385 ? 2.746 45.25 8.797 1 88.5 385 GLU B CA 1
ATOM 6807 C C . GLU B 1 385 ? 1.546 44.938 7.906 1 88.5 385 GLU B C 1
ATOM 6809 O O . GLU B 1 385 ? 1.194 45.75 7.035 1 88.5 385 GLU B O 1
ATOM 6814 N N . TYR B 1 386 ? 1.046 43.781 8.07 1 89.56 386 TYR B N 1
ATOM 6815 C CA . TYR B 1 386 ? -0.207 43.438 7.398 1 89.56 386 TYR B CA 1
ATOM 6816 C C . TYR B 1 386 ? -1.404 43.812 8.266 1 89.56 386 TYR B C 1
ATOM 6818 O O . TYR B 1 386 ? -1.681 43.156 9.273 1 89.56 386 TYR B O 1
ATOM 6826 N N . PRO B 1 387 ? -2.184 44.781 7.918 1 88.62 387 PRO B N 1
ATOM 6827 C CA . PRO B 1 387 ? -3.152 45.344 8.859 1 88.62 387 PRO B CA 1
ATOM 6828 C C . PRO B 1 387 ? -4.477 44.594 8.867 1 88.62 387 PRO B C 1
ATOM 6830 O O . PRO B 1 387 ? -5.246 44.688 9.828 1 88.62 387 PRO B O 1
ATOM 6833 N N . LYS B 1 388 ? -4.793 43.844 7.922 1 94.19 388 LYS B N 1
ATOM 6834 C CA . LYS B 1 388 ? -6.121 43.219 7.828 1 94.19 388 LYS B CA 1
ATOM 6835 C C . LYS B 1 388 ? -6.223 41.969 8.695 1 94.19 388 LYS B C 1
ATOM 6837 O O . LYS B 1 388 ? -5.359 41.094 8.633 1 94.19 388 LYS B O 1
ATOM 6842 N N . PRO B 1 389 ? -7.27 41.938 9.461 1 95.94 389 PRO B N 1
ATOM 6843 C CA . PRO B 1 389 ? -7.492 40.719 10.234 1 95.94 389 PRO B CA 1
ATOM 6844 C C . PRO B 1 389 ? -7.961 39.531 9.375 1 95.94 389 PRO B C 1
ATOM 6846 O O . PRO B 1 389 ? -8.359 39.75 8.227 1 95.94 389 PRO B O 1
ATOM 6849 N N . PHE B 1 390 ? -7.852 38.344 9.914 1 97.25 390 PHE B N 1
ATOM 6850 C CA . PHE B 1 390 ? -8.336 37.156 9.227 1 97.25 390 PHE B CA 1
ATOM 6851 C C . PHE B 1 390 ? -9.859 37.188 9.133 1 97.25 390 PHE B C 1
ATOM 6853 O O . PHE B 1 390 ? -10.547 37.438 10.125 1 97.25 390 PHE B O 1
ATOM 6860 N N . GLU B 1 391 ? -10.383 36.906 7.969 1 94.62 391 GLU B N 1
ATOM 6861 C CA . GLU B 1 391 ? -11.812 36.75 7.727 1 94.62 391 GLU B CA 1
ATOM 6862 C C . GLU B 1 391 ? -12.117 35.438 7.008 1 94.62 391 GLU B C 1
ATOM 6864 O O . GLU B 1 391 ? -11.57 35.188 5.938 1 94.62 391 GLU B O 1
ATOM 6869 N N . PHE B 1 392 ? -12.953 34.688 7.672 1 93.31 392 PHE B N 1
ATOM 6870 C CA . PHE B 1 392 ? -13.336 33.406 7.086 1 93.31 392 PHE B CA 1
ATOM 6871 C C . PHE B 1 392 ? -14.469 33.594 6.078 1 93.31 392 PHE B C 1
ATOM 6873 O O . PHE B 1 392 ? -15.469 34.25 6.375 1 93.31 392 PHE B O 1
ATOM 6880 N N . HIS B 1 393 ? -14.32 33.031 4.875 1 89.69 393 HIS B N 1
ATOM 6881 C CA . HIS B 1 393 ? -15.352 33 3.844 1 89.69 393 HIS B CA 1
ATOM 6882 C C . HIS B 1 393 ? -15.883 31.594 3.635 1 89.69 393 HIS B C 1
ATOM 6884 O O . HIS B 1 393 ? -15.211 30.766 3.025 1 89.69 393 HIS B O 1
ATOM 6890 N N . ASN B 1 394 ? -17.031 31.328 4.113 1 84.5 394 ASN B N 1
ATOM 6891 C CA . ASN B 1 394 ? -17.641 30.016 4.016 1 84.5 394 ASN B CA 1
ATOM 6892 C C . ASN B 1 394 ? -18.047 29.688 2.58 1 84.5 394 ASN B C 1
ATOM 6894 O O . ASN B 1 394 ? -18.969 30.312 2.031 1 84.5 394 ASN B O 1
ATOM 6898 N N . GLN B 1 395 ? -17.406 28.703 2.061 1 78 395 GLN B N 1
ATOM 6899 C CA . GLN B 1 395 ? -17.672 28.344 0.673 1 78 395 GLN B CA 1
ATOM 6900 C C . GLN B 1 395 ? -18.688 27.203 0.587 1 78 395 GLN B C 1
ATOM 6902 O O . GLN B 1 395 ? -18.969 26.688 -0.499 1 78 395 GLN B O 1
ATOM 6907 N N . GLY B 1 396 ? -19.188 26.781 1.736 1 75.75 396 GLY B N 1
ATOM 6908 C CA . GLY B 1 396 ? -20.188 25.719 1.754 1 75.75 396 GLY B CA 1
ATOM 6909 C C . GLY B 1 396 ? -19.625 24.391 2.207 1 75.75 396 GLY B C 1
ATOM 6910 O O . GLY B 1 396 ? -18.406 24.234 2.354 1 75.75 396 GLY B O 1
ATOM 6911 N N . SER B 1 397 ? -20.594 23.5 2.518 1 71.69 397 SER B N 1
ATOM 6912 C CA . SER B 1 397 ? -20.25 22.141 2.963 1 71.69 397 SER B CA 1
ATOM 6913 C C . SER B 1 397 ? -20.797 21.094 2.004 1 71.69 397 SER B C 1
ATOM 6915 O O . SER B 1 397 ? -21.906 21.234 1.485 1 71.69 397 SER B O 1
ATOM 6917 N N . LEU B 1 398 ? -19.922 20.141 1.737 1 70.12 398 LEU B N 1
ATOM 6918 C CA . LEU B 1 398 ? -20.281 19.062 0.826 1 70.12 398 LEU B CA 1
ATOM 6919 C C . LEU B 1 398 ? -20.125 17.703 1.5 1 70.12 398 LEU B C 1
ATOM 6921 O O . LEU B 1 398 ? -19.25 17.531 2.346 1 70.12 398 LEU B O 1
ATOM 6925 N N . ALA B 1 399 ? -21.078 16.797 1.161 1 72.25 399 ALA B N 1
ATOM 6926 C CA . ALA B 1 399 ? -20.938 15.414 1.626 1 72.25 399 ALA B CA 1
ATOM 6927 C C . ALA B 1 399 ? -21.5 14.43 0.6 1 72.25 399 ALA B C 1
ATOM 6929 O O . ALA B 1 399 ? -22.609 14.602 0.106 1 72.25 399 ALA B O 1
ATOM 6930 N N . TYR B 1 400 ? -20.703 13.453 0.26 1 73.06 400 TYR B N 1
ATOM 6931 C CA . TYR B 1 400 ? -21.156 12.375 -0.61 1 73.06 400 TYR B CA 1
ATOM 6932 C C . TYR B 1 400 ? -22.031 11.391 0.151 1 73.06 400 TYR B C 1
ATOM 6934 O O . TYR B 1 400 ? -21.734 11.031 1.291 1 73.06 400 TYR B O 1
ATOM 6942 N N . ILE B 1 401 ? -23.188 10.961 -0.512 1 71 401 ILE B N 1
ATOM 6943 C CA . ILE B 1 401 ? -24.094 10.086 0.22 1 71 401 ILE B CA 1
ATOM 6944 C C . ILE B 1 401 ? -24.359 8.828 -0.6 1 71 401 ILE B C 1
ATOM 6946 O O . ILE B 1 401 ? -25.328 8.109 -0.338 1 71 401 ILE B O 1
ATOM 6950 N N . GLY B 1 402 ? -23.562 8.578 -1.681 1 66.88 402 GLY B N 1
ATOM 6951 C CA . GLY B 1 402 ? -23.641 7.301 -2.379 1 66.88 402 GLY B CA 1
ATOM 6952 C C . GLY B 1 402 ? -24.438 7.387 -3.67 1 66.88 402 GLY B C 1
ATOM 6953 O O . GLY B 1 402 ? -25.266 8.281 -3.838 1 66.88 402 GLY B O 1
ATOM 6954 N N . ASP B 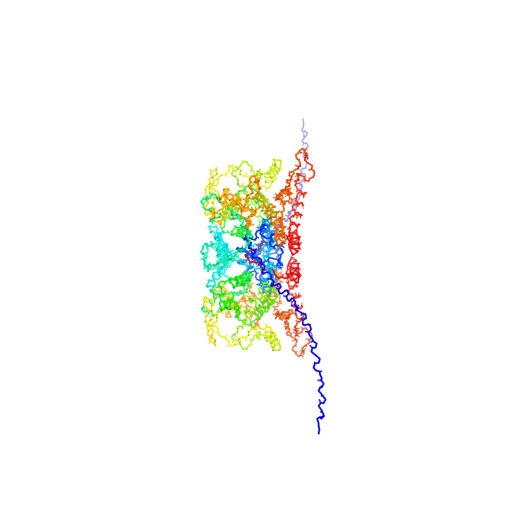1 403 ? -24.078 6.422 -4.59 1 71.25 403 ASP B N 1
ATOM 6955 C CA . ASP B 1 403 ? -24.812 6.23 -5.84 1 71.25 403 ASP B CA 1
ATOM 6956 C C . ASP B 1 403 ? -24.906 7.539 -6.621 1 71.25 403 ASP B C 1
ATOM 6958 O O . ASP B 1 403 ? -26 7.957 -7.008 1 71.25 403 ASP B O 1
ATOM 6962 N N . TRP B 1 404 ? -23.812 8.188 -6.688 1 65.38 404 TRP B N 1
ATOM 6963 C CA . TRP B 1 404 ? -23.672 9.414 -7.465 1 65.38 404 TRP B CA 1
ATOM 6964 C C . TRP B 1 404 ? -24.531 10.531 -6.883 1 65.38 404 TRP B C 1
ATOM 6966 O O . TRP B 1 404 ? -25.047 11.375 -7.621 1 65.38 404 TRP B O 1
ATOM 6976 N N . LYS B 1 405 ? -24.797 10.484 -5.598 1 63.19 405 LYS B N 1
ATOM 6977 C CA . LYS B 1 405 ? -25.547 11.539 -4.914 1 63.19 405 LYS B CA 1
ATOM 6978 C C . LYS B 1 405 ? -24.688 12.188 -3.824 1 63.19 405 LYS B C 1
ATOM 6980 O O . LYS B 1 405 ? -23.875 11.516 -3.188 1 63.19 405 LYS B O 1
ATOM 6985 N N . ALA B 1 406 ? -24.906 13.461 -3.707 1 79.19 406 ALA B N 1
ATOM 6986 C CA . ALA B 1 406 ? -24.266 14.242 -2.658 1 79.19 406 ALA B CA 1
ATOM 6987 C C . ALA B 1 406 ? -25.188 15.328 -2.121 1 79.19 406 ALA B C 1
ATOM 6989 O O . ALA B 1 406 ? -26.312 15.492 -2.613 1 79.19 406 ALA B O 1
ATOM 6990 N N . ILE B 1 407 ? -24.828 15.922 -1.062 1 65.06 407 ILE B N 1
ATOM 6991 C CA . ILE B 1 407 ? -25.547 17.078 -0.531 1 65.06 407 ILE B CA 1
ATOM 6992 C C . ILE B 1 407 ? -24.594 18.266 -0.442 1 65.06 407 ILE B C 1
ATOM 6994 O O . ILE B 1 407 ? -23.406 18.109 -0.146 1 65.06 407 ILE B O 1
ATOM 6998 N N . TYR B 1 408 ? -25.109 19.312 -0.787 1 69.5 408 TYR B N 1
ATOM 6999 C CA . TYR B 1 408 ? -24.406 20.578 -0.746 1 69.5 408 TYR B CA 1
ATOM 7000 C C . TYR B 1 408 ? -25.172 21.609 0.07 1 69.5 408 TYR B C 1
ATOM 7002 O O . TYR B 1 408 ? -26.375 21.797 -0.128 1 69.5 408 TYR B O 1
ATOM 7010 N N . ASP B 1 409 ? -24.516 22.203 1.12 1 70 409 ASP B N 1
ATOM 7011 C CA . ASP B 1 409 ? -25.125 23.203 1.984 1 70 409 ASP B CA 1
ATOM 7012 C C . ASP B 1 409 ? -24.266 24.469 2.062 1 70 409 ASP B C 1
ATOM 7014 O O . ASP B 1 409 ? -23.141 24.422 2.572 1 70 409 ASP B O 1
ATOM 7018 N N . ARG B 1 410 ? -24.781 25.5 1.421 1 70.69 410 ARG B N 1
ATOM 7019 C CA . ARG B 1 410 ? -24.109 26.781 1.542 1 70.69 410 ARG B CA 1
ATOM 7020 C C . ARG B 1 410 ? -25.016 27.812 2.223 1 70.69 410 ARG B C 1
ATOM 7022 O O . ARG B 1 410 ? -26.156 28 1.81 1 70.69 410 ARG B O 1
ATOM 7029 N N . PRO B 1 411 ? -24.516 28.344 3.439 1 58.31 411 PRO B N 1
ATOM 7030 C CA . PRO B 1 411 ? -25.375 29.344 4.086 1 58.31 411 PRO B CA 1
ATOM 7031 C C . PRO B 1 411 ? -25.594 30.578 3.219 1 58.31 411 PRO B C 1
ATOM 7033 O O . PRO B 1 411 ? -24.656 31.047 2.568 1 58.31 411 PRO B O 1
ATOM 7036 N N . GLY B 1 412 ? -26.734 30.781 2.572 1 52.81 412 GLY B N 1
ATOM 7037 C CA . GLY B 1 412 ? -27.062 32 1.854 1 52.81 412 GLY B CA 1
ATOM 7038 C C . GLY B 1 412 ? -27.219 33.219 2.766 1 52.81 412 GLY B C 1
ATOM 7039 O O . GLY B 1 412 ? -27.203 33.062 3.99 1 52.81 412 GLY B O 1
ATOM 7040 N N . PRO B 1 413 ? -26.969 34.469 2.268 1 50.41 413 PRO B N 1
ATOM 7041 C CA . PRO B 1 413 ? -27.266 35.656 3.086 1 50.41 413 PRO B CA 1
ATOM 7042 C C . PRO B 1 413 ? -28.562 35.531 3.875 1 50.41 413 PRO B C 1
ATOM 7044 O O . PRO B 1 413 ? -29.453 34.781 3.467 1 50.41 413 PRO B O 1
ATOM 7047 N N . PRO B 1 414 ? -28.547 36.062 5.191 1 43.47 414 PRO B N 1
ATOM 7048 C CA . PRO B 1 414 ? -29.812 36.125 5.914 1 43.47 414 PRO B CA 1
ATOM 7049 C C . PRO B 1 414 ? -30.953 36.688 5.059 1 43.47 414 PRO B C 1
ATOM 7051 O O . PRO B 1 414 ? -30.781 37.688 4.367 1 43.47 414 PRO B O 1
ATOM 7054 N N . GLY B 1 415 ? -32.062 35.906 4.793 1 47.38 415 GLY B N 1
ATOM 7055 C CA . GLY B 1 415 ? -33.281 36.281 4.055 1 47.38 415 GLY B CA 1
ATOM 7056 C C . GLY B 1 415 ? -33.375 35.594 2.705 1 47.38 415 GLY B C 1
ATOM 7057 O O . GLY B 1 415 ? -34.344 35.781 1.979 1 47.38 415 GLY B O 1
ATOM 7058 N N . SER B 1 416 ? -32.25 35.312 2.082 1 43.41 416 SER B N 1
ATOM 7059 C CA . SER B 1 416 ? -32.375 34.781 0.732 1 43.41 416 SER B CA 1
ATOM 7060 C C . SER B 1 416 ? -32.812 33.312 0.76 1 43.41 416 SER B C 1
ATOM 7062 O O . SER B 1 416 ? -32.25 32.531 1.511 1 43.41 416 SER B O 1
ATOM 7064 N N . GLU B 1 417 ? -34.062 33.062 0.529 1 42.16 417 GLU B N 1
ATOM 7065 C CA . GLU B 1 417 ? -34.656 31.75 0.317 1 42.16 417 GLU B CA 1
ATOM 7066 C C . GLU B 1 417 ? -33.719 30.859 -0.518 1 42.16 417 GLU B C 1
ATOM 7068 O O . GLU B 1 417 ? -32.844 31.344 -1.205 1 42.16 417 GLU B O 1
ATOM 7073 N N . GLY B 1 418 ? -33.969 29.422 -0.666 1 45.78 418 GLY B N 1
ATOM 7074 C CA . GLY B 1 418 ? -33.531 28.125 -1.141 1 45.78 418 GLY B CA 1
ATOM 7075 C C . GLY B 1 418 ? -33.031 28.156 -2.574 1 45.78 418 GLY B C 1
ATOM 7076 O O . GLY B 1 418 ? -33.5 27.406 -3.42 1 45.78 418 GLY B O 1
ATOM 7077 N N . GLY B 1 419 ? -32.375 29.188 -2.953 1 42.19 419 GLY B N 1
ATOM 7078 C CA . GLY B 1 419 ? -32.125 29.188 -4.383 1 42.19 419 GLY B CA 1
ATOM 7079 C C . GLY B 1 419 ? -31.156 28.094 -4.816 1 42.19 419 GLY B C 1
ATOM 7080 O O . GLY B 1 419 ? -30.594 27.391 -3.979 1 42.19 419 GLY B O 1
ATOM 7081 N N . PHE B 1 420 ? -31 27.922 -6.078 1 41.41 420 PHE B N 1
ATOM 7082 C CA . PHE B 1 420 ? -30.094 27.156 -6.918 1 41.41 420 PHE B CA 1
ATOM 7083 C C . PHE B 1 420 ? -28.641 27.469 -6.559 1 41.41 420 PHE B C 1
ATOM 7085 O O . PHE B 1 420 ? -28.281 28.625 -6.316 1 41.41 420 PHE B O 1
ATOM 7092 N N . MET B 1 421 ? -27.984 26.656 -5.734 1 51.5 421 MET B N 1
ATOM 7093 C CA . MET B 1 421 ? -26.562 26.703 -5.41 1 51.5 421 MET B CA 1
ATOM 7094 C C . MET B 1 421 ? -26.344 26.812 -3.902 1 51.5 421 MET B C 1
ATOM 7096 O O . MET B 1 421 ? -25.219 26.969 -3.439 1 51.5 421 MET B O 1
ATOM 7100 N N . GLN B 1 422 ? -27.578 26.812 -3.152 1 50.22 422 GLN B N 1
ATOM 7101 C CA . GLN B 1 422 ? -27.406 26.875 -1.705 1 50.22 422 GLN B CA 1
ATOM 7102 C C . GLN B 1 422 ? -27.625 25.516 -1.054 1 50.22 422 GLN B C 1
ATOM 7104 O O . GLN B 1 422 ? -26.906 25.156 -0.122 1 50.22 422 GLN B O 1
ATOM 7109 N N . LYS B 1 423 ? -28.812 24.828 -1.595 1 63.25 423 LYS B N 1
ATOM 7110 C CA . LYS B 1 423 ? -29.125 23.5 -1.109 1 63.25 423 LYS B CA 1
ATOM 7111 C C . LYS B 1 423 ? -29.391 22.531 -2.27 1 63.25 423 LYS B C 1
ATOM 7113 O O . LYS B 1 423 ? -30.359 22.703 -3.006 1 63.25 423 LYS B O 1
ATOM 7118 N N . GLU B 1 424 ? -28.359 21.766 -2.678 1 66.5 424 GLU B N 1
ATOM 7119 C CA . GLU B 1 424 ? -28.531 20.844 -3.795 1 66.5 424 GLU B CA 1
ATOM 7120 C C . GLU B 1 424 ? -28.359 19.391 -3.342 1 66.5 424 GLU B C 1
ATOM 7122 O O . GLU B 1 424 ? -27.625 19.109 -2.396 1 66.5 424 GLU B O 1
ATOM 7127 N N . THR B 1 425 ? -29.234 18.609 -3.82 1 73 425 THR B N 1
ATOM 7128 C CA . THR B 1 425 ? -29.156 17.188 -3.527 1 73 425 THR B CA 1
ATOM 7129 C C . THR B 1 425 ? -29.031 16.375 -4.816 1 73 425 THR B C 1
ATOM 7131 O O . THR B 1 425 ? -29.188 16.906 -5.91 1 73 425 THR B O 1
ATOM 7134 N N . GLY B 1 426 ? -28.625 15.188 -4.668 1 68.56 426 GLY B N 1
ATOM 7135 C CA . GLY B 1 426 ? -28.703 14.242 -5.77 1 68.56 426 GLY B CA 1
ATOM 7136 C C . GLY B 1 426 ? -27.516 14.305 -6.699 1 68.56 426 GLY B C 1
ATOM 7137 O O . GLY B 1 426 ? -26.375 14.508 -6.254 1 68.56 426 GLY B O 1
ATOM 7138 N N . ARG B 1 427 ? -27.734 14.094 -7.961 1 70.19 427 ARG B N 1
ATOM 7139 C CA . ARG B 1 427 ? -26.688 13.961 -8.969 1 70.19 427 ARG B CA 1
ATOM 7140 C C . ARG B 1 427 ? -26.016 15.305 -9.234 1 70.19 427 ARG B C 1
ATOM 7142 O O . ARG B 1 427 ? -24.812 15.359 -9.516 1 70.19 427 ARG B O 1
ATOM 7149 N N . ALA B 1 428 ? -26.781 16.25 -9.125 1 65 428 ALA B N 1
ATOM 7150 C CA . ALA B 1 428 ? -26.203 17.578 -9.328 1 65 428 ALA B CA 1
ATOM 7151 C C . ALA B 1 428 ? -25.219 17.922 -8.219 1 65 428 ALA B C 1
ATOM 7153 O O . ALA B 1 428 ? -24.125 18.422 -8.492 1 65 428 ALA B O 1
ATOM 7154 N N . ALA B 1 429 ? -25.578 17.594 -7.035 1 68 429 ALA B N 1
ATOM 7155 C CA . ALA B 1 429 ? -24.688 17.797 -5.902 1 68 429 ALA B CA 1
ATOM 7156 C C . ALA B 1 429 ? -23.453 16.906 -5.996 1 68 429 ALA B C 1
ATOM 7158 O O . ALA B 1 429 ? -22.359 17.297 -5.598 1 68 429 ALA B O 1
ATOM 7159 N N . TRP B 1 430 ? -23.703 15.859 -6.605 1 72 430 TRP B N 1
ATOM 7160 C CA . TRP B 1 430 ? -22.594 14.938 -6.789 1 72 430 TRP B CA 1
ATOM 7161 C C . TRP B 1 430 ? -21.562 15.508 -7.762 1 72 430 TRP B C 1
ATOM 7163 O O . TRP B 1 430 ? -20.359 15.43 -7.52 1 72 430 TRP B O 1
ATOM 7173 N N . LEU B 1 431 ? -22.031 16.016 -8.781 1 65.31 431 LEU B N 1
ATOM 7174 C CA . LEU B 1 431 ? -21.141 16.641 -9.75 1 65.31 431 LEU B CA 1
ATOM 7175 C C . LEU B 1 431 ? -20.359 17.781 -9.117 1 65.31 431 LEU B C 1
ATOM 7177 O O . LEU B 1 431 ? -19.172 17.969 -9.391 1 65.31 431 LEU B O 1
ATOM 7181 N N . LEU B 1 432 ? -21.047 18.516 -8.266 1 64.19 432 LEU B N 1
ATOM 7182 C CA . LEU B 1 432 ? -20.375 19.609 -7.559 1 64.19 432 LEU B CA 1
ATOM 7183 C C . LEU B 1 432 ? -19.312 19.078 -6.602 1 64.19 432 LEU B C 1
ATOM 7185 O O . LEU B 1 432 ? -18.219 19.625 -6.52 1 64.19 432 LEU B O 1
ATOM 7189 N N . TRP B 1 433 ? -19.75 18.109 -5.969 1 68.69 433 TRP B N 1
ATOM 7190 C CA . TRP B 1 433 ? -18.844 17.438 -5.051 1 68.69 433 TRP B CA 1
ATOM 7191 C C . TRP B 1 433 ? -17.594 16.953 -5.777 1 68.69 433 TRP B C 1
ATOM 7193 O O . TRP B 1 433 ? -16.469 17.234 -5.355 1 68.69 433 TRP B O 1
ATOM 7203 N N . ARG B 1 434 ? -17.766 16.391 -6.852 1 68.88 434 ARG B N 1
ATOM 7204 C CA . ARG B 1 434 ? -16.656 15.867 -7.641 1 68.88 434 ARG B CA 1
ATOM 7205 C C . ARG B 1 434 ? -15.82 17 -8.227 1 68.88 434 ARG B C 1
ATOM 7207 O O . ARG B 1 434 ? -14.586 16.938 -8.242 1 68.88 434 ARG B O 1
ATOM 7214 N N . SER B 1 435 ? -16.453 17.953 -8.656 1 69.19 435 SER B N 1
ATOM 7215 C CA . SER B 1 435 ? -15.758 19.078 -9.266 1 69.19 435 SER B CA 1
ATOM 7216 C C . SER B 1 435 ? -14.969 19.875 -8.227 1 69.19 435 SER B C 1
ATOM 7218 O O . SER B 1 435 ? -13.844 20.297 -8.492 1 69.19 435 SER B O 1
ATOM 7220 N N . ALA B 1 436 ? -15.617 20.094 -7.125 1 67.44 436 ALA B N 1
ATOM 7221 C CA . ALA B 1 436 ? -14.961 20.859 -6.066 1 67.44 436 ALA B CA 1
ATOM 7222 C C . ALA B 1 436 ? -13.688 20.172 -5.605 1 67.44 436 ALA B C 1
ATOM 7224 O O . ALA B 1 436 ? -12.633 20.797 -5.5 1 67.44 436 ALA B O 1
ATOM 7225 N N . TYR B 1 437 ? -13.789 18.984 -5.48 1 66.69 437 TYR B N 1
ATOM 7226 C CA . TYR B 1 437 ? -12.625 18.281 -4.957 1 66.69 437 TYR B CA 1
ATOM 7227 C C . TYR B 1 437 ? -11.57 18.078 -6.043 1 66.69 437 TYR B C 1
ATOM 7229 O O . TYR B 1 437 ? -10.375 18.047 -5.75 1 66.69 437 TYR B O 1
ATOM 7237 N N . PHE B 1 438 ? -12.086 18.016 -7.277 1 66.94 438 PHE B N 1
ATOM 7238 C CA . PHE B 1 438 ? -11.148 17.984 -8.398 1 66.94 438 PHE B CA 1
ATOM 7239 C C . PHE B 1 438 ? -10.344 19.281 -8.461 1 66.94 438 PHE B C 1
ATOM 7241 O O . PHE B 1 438 ? -9.125 19.25 -8.648 1 66.94 438 PHE B O 1
ATOM 7248 N N . THR B 1 439 ? -11.023 20.312 -8.266 1 64.31 439 THR B N 1
ATOM 7249 C CA . THR B 1 439 ? -10.375 21.625 -8.383 1 64.31 439 THR B CA 1
ATOM 7250 C C . THR B 1 439 ? -9.453 21.875 -7.191 1 64.31 439 THR B C 1
ATOM 7252 O O . THR B 1 439 ? -8.438 22.562 -7.316 1 64.31 439 THR B O 1
ATOM 7255 N N . MET B 1 440 ? -9.867 21.297 -6.148 1 65.06 440 MET B N 1
ATOM 7256 C CA . MET B 1 440 ? -9.062 21.5 -4.949 1 65.06 440 MET B CA 1
ATOM 7257 C C . MET B 1 440 ? -7.824 20.625 -4.961 1 65.06 440 MET B C 1
ATOM 7259 O O . MET B 1 440 ? -6.875 20.859 -4.211 1 65.06 440 MET B O 1
ATOM 7263 N N . THR B 1 441 ? -7.973 19.578 -5.844 1 63.22 441 THR B N 1
ATOM 7264 C CA . THR B 1 441 ? -6.793 18.734 -5.938 1 63.22 441 THR B CA 1
ATOM 7265 C C . THR B 1 441 ? -5.59 19.531 -6.434 1 63.22 441 THR B C 1
ATOM 7267 O O . THR B 1 441 ? -5.703 20.312 -7.383 1 63.22 441 THR B O 1
ATOM 7270 N N . LEU B 1 442 ? -4.582 19.391 -5.59 1 63.84 442 LEU B N 1
ATOM 7271 C CA . LEU B 1 442 ? -3.512 20.391 -5.555 1 63.84 442 LEU B CA 1
ATOM 7272 C C . LEU B 1 442 ? -2.518 20.156 -6.688 1 63.84 442 LEU B C 1
ATOM 7274 O O . LEU B 1 442 ? -2.107 21.109 -7.359 1 63.84 442 LEU B O 1
ATOM 7278 N N . SER B 1 443 ? -2.156 18.953 -7.039 1 80.5 443 SER B N 1
ATOM 7279 C CA . SER B 1 443 ? -1.05 18.828 -7.984 1 80.5 443 SER B CA 1
ATOM 7280 C C . SER B 1 443 ? -1.543 18.422 -9.367 1 80.5 443 SER B C 1
ATOM 7282 O O . SER B 1 443 ? -2.574 17.766 -9.492 1 80.5 443 SER B O 1
ATOM 7284 N N . TRP B 1 444 ? -0.979 18.875 -10.352 1 82.62 444 TRP B N 1
ATOM 7285 C CA . TRP B 1 444 ? -1.306 18.484 -11.719 1 82.62 444 TRP B CA 1
ATOM 7286 C C . TRP B 1 444 ? -1.273 16.953 -11.867 1 82.62 444 TRP B C 1
ATOM 7288 O O . TRP B 1 444 ? -2.072 16.391 -12.617 1 82.62 444 TRP B O 1
ATOM 7298 N N . ARG B 1 445 ? -0.407 16.375 -11.188 1 86.75 445 ARG B N 1
ATOM 7299 C CA . ARG B 1 445 ? -0.361 14.914 -11.203 1 86.75 445 ARG B CA 1
ATOM 7300 C C . ARG B 1 445 ? -1.687 14.32 -10.742 1 86.75 445 ARG B C 1
ATOM 7302 O O . ARG B 1 445 ? -2.23 13.422 -11.391 1 86.75 445 ARG B O 1
ATOM 7309 N N . ASN B 1 446 ? -2.195 14.797 -9.695 1 86.12 446 ASN B N 1
ATOM 7310 C CA . ASN B 1 446 ? -3.449 14.289 -9.148 1 86.12 446 ASN B CA 1
ATOM 7311 C C . ASN B 1 446 ? -4.637 14.672 -10.023 1 86.12 446 ASN B C 1
ATOM 7313 O O . ASN B 1 446 ? -5.609 13.914 -10.125 1 86.12 446 ASN B O 1
ATOM 7317 N N . LYS B 1 447 ? -4.535 15.781 -10.68 1 85.19 447 LYS B N 1
ATOM 7318 C CA . LYS B 1 447 ? -5.594 16.219 -11.586 1 85.19 447 LYS B CA 1
ATOM 7319 C C . LYS B 1 447 ? -5.707 15.273 -12.789 1 85.19 447 LYS B C 1
ATOM 7321 O O . LYS B 1 447 ? -6.758 15.203 -13.43 1 85.19 447 LYS B O 1
ATOM 7326 N N . ILE B 1 448 ? -4.68 14.57 -13.07 1 85.81 448 ILE B N 1
ATOM 7327 C CA . ILE B 1 448 ? -4.703 13.609 -14.172 1 85.81 448 ILE B CA 1
ATOM 7328 C C . ILE B 1 448 ? -5.105 12.234 -13.641 1 85.81 448 ILE B C 1
ATOM 7330 O O . ILE B 1 448 ? -5.957 11.562 -14.227 1 85.81 448 ILE B O 1
ATOM 7334 N N . LEU B 1 449 ? -4.598 11.906 -12.531 1 88.06 449 LEU B N 1
ATOM 7335 C CA . LEU B 1 449 ? -4.781 10.555 -12.023 1 88.06 449 LEU B CA 1
ATOM 7336 C C . LEU B 1 449 ? -6.215 10.344 -11.547 1 88.06 449 LEU B C 1
ATOM 7338 O O . LEU B 1 449 ? -6.801 9.281 -11.773 1 88.06 449 LEU B O 1
ATOM 7342 N N . VAL B 1 450 ? -6.805 11.289 -10.859 1 86.44 450 VAL B N 1
ATOM 7343 C CA . VAL B 1 450 ? -8.117 11.117 -10.25 1 86.44 450 VAL B CA 1
ATOM 7344 C C . VAL B 1 450 ? -9.156 10.836 -11.336 1 86.44 450 VAL B C 1
ATOM 7346 O O . VAL B 1 450 ? -9.836 9.805 -11.297 1 86.44 450 VAL B O 1
ATOM 7349 N N . PRO B 1 451 ? -9.211 11.656 -12.406 1 83.81 451 PRO B N 1
ATOM 7350 C CA . PRO B 1 451 ? -10.18 11.328 -13.453 1 83.81 451 PRO B CA 1
ATOM 7351 C C . PRO B 1 451 ? -9.844 10.016 -14.164 1 83.81 451 PRO B C 1
ATOM 7353 O O . PRO B 1 451 ? -10.75 9.312 -14.617 1 83.81 451 PRO B O 1
ATOM 7356 N N . THR B 1 452 ? -8.57 9.734 -14.289 1 87.62 452 THR B N 1
ATOM 7357 C CA . THR B 1 452 ? -8.18 8.477 -14.914 1 87.62 452 THR B CA 1
ATOM 7358 C C . THR B 1 452 ? -8.742 7.285 -14.133 1 87.62 452 THR B C 1
ATOM 7360 O O . THR B 1 452 ? -9.336 6.379 -14.719 1 87.62 452 THR B O 1
ATOM 7363 N N . TYR B 1 453 ? -8.672 7.309 -12.852 1 87.69 453 TYR B N 1
ATOM 7364 C CA . TYR B 1 453 ? -9.164 6.203 -12.047 1 87.69 453 TYR B CA 1
ATOM 7365 C C . TYR B 1 453 ? -10.688 6.176 -12.031 1 87.69 453 TYR B C 1
ATOM 7367 O O . TYR B 1 453 ? -11.297 5.102 -12.016 1 87.69 453 TYR B O 1
ATOM 7375 N N . TRP B 1 454 ? -11.32 7.332 -11.969 1 83 454 TRP B N 1
ATOM 7376 C CA . TRP B 1 454 ? -12.773 7.367 -12.086 1 83 454 TRP B CA 1
ATOM 7377 C C . TRP B 1 454 ? -13.234 6.715 -13.383 1 83 454 TRP B C 1
ATOM 7379 O O . TRP B 1 454 ? -14.18 5.922 -13.383 1 83 454 TRP B O 1
ATOM 7389 N N . PHE B 1 455 ? -12.523 6.973 -14.422 1 86.88 455 PHE B N 1
ATOM 7390 C CA . PHE B 1 455 ? -12.852 6.41 -15.734 1 86.88 455 PHE B CA 1
ATOM 7391 C C . PHE B 1 455 ? -12.617 4.906 -15.75 1 86.88 455 PHE B C 1
ATOM 7393 O O . PHE B 1 455 ? -13.477 4.148 -16.203 1 86.88 455 PHE B O 1
ATOM 7400 N N . LEU B 1 456 ? -11.539 4.5 -15.281 1 88.12 456 LEU B N 1
ATOM 7401 C CA . LEU B 1 456 ? -11.211 3.08 -15.273 1 88.12 456 LEU B CA 1
ATOM 7402 C C . LEU B 1 456 ? -12.195 2.299 -14.406 1 88.12 456 LEU B C 1
ATOM 7404 O O . LEU B 1 456 ? -12.617 1.202 -14.781 1 88.12 456 LEU B O 1
ATOM 7408 N N . ASN B 1 457 ? -12.547 2.826 -13.273 1 86.19 457 ASN B N 1
ATOM 7409 C CA . ASN B 1 457 ? -13.492 2.145 -12.398 1 86.19 457 ASN B CA 1
ATOM 7410 C C . ASN B 1 457 ? -14.883 2.072 -13.023 1 86.19 457 ASN B C 1
ATOM 7412 O O . ASN B 1 457 ? -15.617 1.107 -12.805 1 86.19 457 ASN B O 1
ATOM 7416 N N . TRP B 1 458 ? -15.18 3.113 -13.734 1 82.31 458 TRP B N 1
ATOM 7417 C CA . TRP B 1 458 ? -16.453 3.131 -14.438 1 82.31 458 TRP B CA 1
ATOM 7418 C C . TRP B 1 458 ? -16.531 2.023 -15.484 1 82.31 458 TRP B C 1
ATOM 7420 O O . TRP B 1 458 ? -17.562 1.378 -15.648 1 82.31 458 TRP B O 1
ATOM 7430 N N . ILE B 1 459 ? -15.391 1.686 -16.109 1 84.62 459 ILE B N 1
ATOM 7431 C CA . ILE B 1 459 ? -15.359 0.711 -17.203 1 84.62 459 ILE B CA 1
ATOM 7432 C C . ILE B 1 459 ? -15.094 -0.682 -16.641 1 84.62 459 ILE B C 1
ATOM 7434 O O . ILE B 1 459 ? -15.75 -1.652 -17.016 1 84.62 459 ILE B O 1
ATOM 7438 N N . PHE B 1 460 ? -14.164 -0.767 -15.688 1 87.06 460 PHE B N 1
ATOM 7439 C CA . PHE B 1 460 ? -13.656 -2.09 -15.336 1 87.06 460 PHE B CA 1
ATOM 7440 C C . PHE B 1 460 ? -14.016 -2.441 -13.898 1 87.06 460 PHE B C 1
ATOM 7442 O O . PHE B 1 460 ? -13.766 -3.562 -13.453 1 87.06 460 PHE B O 1
ATOM 7449 N N . GLY B 1 461 ? -14.602 -1.509 -13.164 1 86.88 461 GLY B N 1
ATOM 7450 C CA . GLY B 1 461 ? -14.836 -1.738 -11.75 1 86.88 461 GLY B CA 1
ATOM 7451 C C . GLY B 1 461 ? -13.609 -1.502 -10.891 1 86.88 461 GLY B C 1
ATOM 7452 O O . GLY B 1 461 ? -12.555 -1.11 -11.398 1 86.88 461 GLY B O 1
ATOM 7453 N N . ARG B 1 462 ? -13.805 -1.688 -9.625 1 88.31 462 ARG B N 1
ATOM 7454 C CA . ARG B 1 462 ? -12.727 -1.482 -8.664 1 88.31 462 ARG B CA 1
ATOM 7455 C C . ARG B 1 462 ? -11.781 -2.68 -8.641 1 88.31 462 ARG B C 1
ATOM 7457 O O . ARG B 1 462 ? -12.188 -3.807 -8.922 1 88.31 462 ARG B O 1
ATOM 7464 N N . ASP B 1 463 ? -10.516 -2.404 -8.398 1 84.69 463 ASP B N 1
ATOM 7465 C CA . ASP B 1 463 ? -9.531 -3.465 -8.219 1 84.69 463 ASP B CA 1
ATOM 7466 C C . ASP B 1 463 ? -9.641 -4.094 -6.832 1 84.69 463 ASP B C 1
ATOM 7468 O O . ASP B 1 463 ? -9.391 -3.43 -5.824 1 84.69 463 ASP B O 1
ATOM 7472 N N . LEU B 1 464 ? -9.945 -5.336 -6.727 1 85 464 LEU B N 1
ATOM 7473 C CA . LEU B 1 464 ? -10.211 -6.004 -5.457 1 85 464 LEU B CA 1
ATOM 7474 C C . LEU B 1 464 ? -8.992 -6.801 -4.996 1 85 464 LEU B C 1
ATOM 7476 O O . LEU B 1 464 ? -9.117 -7.715 -4.18 1 85 464 LEU B O 1
ATOM 7480 N N . THR B 1 465 ? -7.809 -6.484 -5.512 1 86.06 465 THR B N 1
ATOM 7481 C CA . THR B 1 465 ? -6.598 -7.176 -5.082 1 86.06 465 THR B CA 1
ATOM 7482 C C . THR B 1 465 ? -6.152 -6.688 -3.707 1 86.06 465 THR B C 1
ATOM 7484 O O . THR B 1 465 ? -6.336 -5.516 -3.369 1 86.06 465 THR B O 1
ATOM 7487 N N . ARG B 1 466 ? -5.645 -7.621 -2.92 1 85.44 466 ARG B N 1
ATOM 7488 C CA . ARG B 1 466 ? -5.156 -7.273 -1.591 1 85.44 466 ARG B CA 1
ATOM 7489 C C . ARG B 1 466 ? -3.682 -7.633 -1.438 1 85.44 466 ARG B C 1
ATOM 7491 O O . ARG B 1 466 ? -3.281 -8.758 -1.737 1 85.44 466 ARG B O 1
ATOM 7498 N N . PHE B 1 467 ? -2.867 -6.637 -1.075 1 86.06 467 PHE B N 1
ATOM 7499 C CA . PHE B 1 467 ? -1.449 -6.836 -0.801 1 86.06 467 PHE B CA 1
ATOM 7500 C C . PHE B 1 467 ? -0.923 -5.758 0.14 1 86.06 467 PHE B C 1
ATOM 7502 O O . PHE B 1 467 ? -1.518 -4.684 0.257 1 86.06 467 PHE B O 1
#

pLDDT: mean 85.7, std 18.97, range [17.25, 98.88]

InterPro domains:
  IPR023753 FAD/NAD(P)-binding domain [PF07992] (30-370)
  IPR036188 FAD/NAD(P)-binding domain superfamily [SSF51905] (30-256)
  IPR036188 FAD/NAD(P)-binding domain superfamily [SSF51905] (198-377)
  IPR045024 Alternative NADH dehydrogenase [PTHR43706] (25-467)
  IPR054585 External alternative NADH-ubiquinone oxidoreductase-like, C-terminal domain [PF22366] (395-463)

Solvent-accessible surface area (backbone atoms only — not comparable to full-atom values): 49784 Å² total; per-residue (Å²): 137,71,87,63,83,69,82,80,76,73,76,78,75,82,74,74,75,75,75,70,73,67,70,66,78,77,76,54,53,33,34,36,32,34,22,34,39,53,19,24,37,40,28,63,73,60,42,62,59,87,61,32,41,40,34,39,36,16,62,54,51,37,28,64,45,60,88,43,32,44,40,27,23,56,36,56,33,63,63,71,58,30,46,44,52,58,56,74,51,26,69,72,32,48,71,40,55,16,40,67,68,44,76,39,81,83,82,30,34,32,41,29,35,46,52,46,71,36,88,86,54,79,90,61,81,58,66,68,67,65,59,76,67,76,64,36,74,64,48,76,45,76,42,65,30,38,39,43,16,69,31,56,36,74,33,60,85,79,35,52,38,40,85,79,57,42,36,50,77,79,43,65,62,30,16,49,51,48,29,48,47,54,53,46,35,52,57,47,46,58,38,89,83,53,49,69,68,54,32,33,32,37,34,19,36,38,32,37,19,35,38,61,67,33,42,27,32,51,19,42,47,48,45,38,41,69,44,54,36,32,56,44,35,51,71,58,37,73,48,44,43,45,38,41,31,19,63,43,87,57,51,40,75,90,51,56,67,69,59,36,52,51,50,53,51,51,35,52,76,71,61,38,43,74,41,51,64,37,48,74,61,34,35,48,93,52,30,36,33,26,74,86,73,39,79,42,59,29,51,43,43,38,48,43,63,53,71,28,52,26,69,47,62,70,66,51,76,62,44,34,65,58,92,55,21,37,28,15,43,58,76,31,23,30,23,29,66,88,64,49,65,39,94,45,36,32,41,29,32,53,31,27,35,37,63,97,51,79,68,74,84,44,65,66,52,9,31,51,47,13,52,49,46,29,56,37,50,54,29,45,72,67,77,36,84,62,82,72,60,70,77,88,78,85,86,50,46,72,38,50,59,31,88,65,19,13,39,31,46,28,90,59,64,93,84,59,72,89,43,93,84,25,65,35,59,38,54,64,18,24,52,48,51,51,47,52,53,48,66,62,42,80,46,71,67,35,55,50,47,46,59,50,34,49,49,45,34,71,74,70,42,57,72,81,57,71,124,135,74,85,62,86,68,80,76,75,76,69,86,71,85,70,74,75,73,76,71,73,68,69,66,78,77,76,54,52,33,33,34,32,34,22,34,40,52,17,24,37,40,28,63,72,61,42,62,59,88,61,31,41,40,34,39,37,17,62,56,52,38,30,65,45,60,88,44,34,46,41,27,23,60,36,55,34,61,65,73,56,30,45,44,49,59,56,74,51,26,67,70,32,47,71,41,56,16,41,66,69,44,77,40,82,85,82,29,34,31,40,30,35,46,51,46,71,36,88,83,53,78,90,59,80,57,66,66,65,63,59,77,67,74,65,37,74,63,50,78,44,76,43,65,30,39,38,42,15,68,31,56,35,75,32,61,85,79,35,51,38,40,85,79,57,42,37,51,78,79,42,64,60,31,16,51,52,48,29,49,47,55,53,45,34,53,56,46,47,58,37,88,83,53,50,70,68,55,31,34,31,36,34,20,35,37,30,38,20,35,38,60,68,33,43,27,31,52,18,42,46,48,45,38,41,70,45,55,36,33,57,44,36,52,72,58,39,74,49,45,43,44,38,41,29,19,63,46,86,57,52,37,75,89,53,56,67,68,59,36,52,49,49,52,52,50,34,51,76,70,60,38,43,74,40,51,62,35,48,76,60,34,34,49,96,52,29,36,34,26,76,86,74,40,80,42,59,28,51,43,42,39,47,42,60,54,72,27,52,27,70,48,63,70,66,52,76,64,44,35,63,59,92,55,19,36,30,15,43,59,76,30,22,30,21,30,65,89,64,49,66,40,94,46,35,32,42,31,31,51,30,28,35,36,63,97,51,78,68,73,84,42,66,66,51,9,32,51,46,13,52,49,48,30,55,38,50,56,28,45,72,68,75,36,83,60,84,72,62,71,77,90,76,86,87,51,48,73,39,50,59,32,86,63,20,13,38,31,47,28,92,59,64,94,86,59,72,88,44,93,83,27,64,36,59,38,54,64,18,23,53,48,50,53,47,52,52,49,68,62,43,79,46,71,67,36,57,50,47,46,57,49,35,51,50,47,34,71,74,70,42,58,72,82,54,70,123

Secondary structure (DSSP, 8-state):
----------------------------EEEEEE--SHHHHHHHHHS-TTTEEEEEEESSSEEE-GGGHHHHHTTSS-GGGGEEEGGGGTTTSEEEEEEEEEEETTTTEEEEEE-S--TTSPP-S---TTS----S--EEEE-SEEEE---EEEP-TT-TTHHHH-EE-SSHHHHHHHHHHHHHHHHHHTSTT--HHHHHHHTEEEEE--SHHHHHHHHHHHHHIIIIIHHH-HHHHHH-EEEEE-SSSSSSTTS-HHHHHHHHHHHHHTTEEEE-S--EEEEETTEEEETTTEEEE-SEEEE---EEE-HHHHH--SB-EETTEEEE-TT-EEEBTTS-EEEEEEE-GGGEEETT------HHHHHHHHHHHHHHHHHHHTT----PPP------EEEEEETTEEEEE----TT--S-TTTEEEHHHHHHHHHHHHHHH--SHHHHHHHHHHHHHHHHH-------/----------------------------EEEEEE--SHHHHHHHHHS-TTTEEEEEEESSSEEE-GGGHHHHHTTSS-GGGGEEEGGGGTTTSEEEEEEEEEEETTTTEEEEEE-S--TTSPP-S---TTSS---S--EEEE-SEEEE---EEEP-TT-TTHHHH-B--SSHHHHHHHHHHHHHHHHHHTSTT--HHHHHHHTEEEEE--SHHHHHHHHHHHHHIIIIIHHHSHHHHHH-EEEEE-SSSSSSTTS-HHHHHHHHHHHHHHTEEEE-S--EEEEETTEEEETTTEEEE-SEEEE---EEE-HHHHH--SB-EETTEEEE-TT-EEEBTTS-EEEEEEE-GGGEEETT------HHHHHHHHHHHHHHHHHHHTT----PPP------EEEEEETTEEEEE----TT--S-TTTEEEHHHHHHHHHHHHHHH--SHHHHHHHHHHHHHHHHH-------

Radius of gyration: 33.32 Å; Cα contacts (8 Å, |Δi|>4): 1890; chains: 2; bounding box: 165×106×69 Å

Nearest PDB structures (foldseek):
  5jwb-assembly1_H  TM=8.933E-01  e=1.585E-45  Plasmodium falciparum 3D7
  5jwc-assembly1_H  TM=8.802E-01  e=7.238E-46  Plasmodium falciparum 3D7
  5jwb-assembly1_A  TM=8.857E-01  e=3.918E-45  Plasmodium falciparum 3D7
  4g6h-assembly1_A  TM=8.640E-01  e=3.728E-46  Saccharomyces cerevisiae S288C
  5yjx-assembly1_A  TM=8.615E-01  e=8.832E-42  Saccharomyces cerevisiae S288C

Foldseek 3Di:
DCPPCVDDPPPPDDPPPPCCVVVVPPPAFEEEEEECELQRVLLLVQADLVRHAYEYEELDQWYFQQQCLLCCLLFLAPLVLGIGGSCVCPPSHHYANWDFQAADPVQQKTKIAHSDDPPPDDDDPPSPSPPPPRPGDIDMDHGQFYEYEHAFAFDPVPQAPCVPAAQERGGSVSSQVSSQLQLVLLVVLPDPPDDLVRLLLQQEEEEEALAQVRLQNLQSNLQSLVPVCCVPPVPSSVSHAAEYEYLAPFGNVVFDPVVRVVLVVVCVVSRHHYHYNWDFRHDDHQWTQIPVPGTRGYNHYYYHHDTAADNHLVPDDQFDDDHRAFEDELQQFTQGPVRDGDPRYGYAANRYAYPPDGDDRDSQRSNQNSVSVSVQVVQVSVVHGDPDGRDRDFPWDKHDNHPQWIWTAADDPVPDPPDDPHTDIGNVSSVVVVVVSLVVSDDPVSVVRSVVSNVCCVPPNGDSDHD/DCPPPPPDPPPPDDPPPPPCVPVVPPPAFEEEEEECELQRVLLLVQADLVRHQYEYEELDQWYFQQQCLLCCLLFLAPLVLGIGGSCVCPPSHHYANWDFQAADPVQQKTKIAHSADPPPDDDDPPSHSPPPPRPGDIDMDHGQFYEAEHAFAFDPVPQAPCVPAAQERGGSVSSQVSSQLQLVLLVVLPDPVDDLVRLLLQQEEEEEALAQVRLQNLQSNLQSLPPVCCVPPVVSSVSHAAEYEYLAPFGNVVFDPVVRVVLVVVCVVSRHHYHYNWDFRHDDHQWTQIPVPGTRGYNHYYYHHDTAADNHLVPDDQFDDDHRAFEDAQQQFTQGPVRDGDPRYGYAANRYAYPPDGDDRDSQRSNQNSVSVSVQVVQVSVVHGDPDGRDRDFPWDKHDNHPQWIWTAADDPVPDPPDDPHTDIGNVSSVVVVVVSLVVSDDPVSVVRSVVSNVCCVPPNGDSDHD

Organism: Laccaria bicolor (strain S238N-H82 / ATCC MYA-4686) (NCBI:txid486041)

=== Feature glossary ===
Feature key, reading from the visual/contextual features back to the raw sequence:

Rendered structure images. Structure images are PyMOL renders from six orthogonal camera directions. Cartoon representation draws helices as coils and strands as arrows; sticks shows the backbone as bonds; surface shows the solvent-excluded envelope. Rainbow coloring maps sequence position to hue (blue→red, N→C); chain coloring assigns a distinct color per polypeptide.

Contact-map, Ramachandran, and PAE plots. Three diagnostic plots accompany the record. The Cα contact map visualizes the tertiary structure as a 2D adjacency matrix (8 Å cutoff, sequence-local contacts suppressed). The Ramachandran plot shows the distribution of backbone (φ, ψ) torsions, with points in the α and β basins reflecting secondary structure content. The PAE plot shows AlphaFold's inter-residue confidence as a color matrix.

InterPro / GO / CATH / organism. The annotation block draws on four external resources. InterPro: which protein families and domains the sequence belongs to. GO: standardized terms for what the protein does, what process it participates in, and where in the cell it acts. CATH: which structural fold it has in the CATH hierarchy. Organism: the species of origin.

Nearest PDB structures. Structural nearest neighbors (via Foldseek easy-search vs the PDB). Reported per hit: target PDB id, E-value, and alignment TM-score. A TM-score above ~0.5 is the conventional threshold for 'same fold'.

Predicted aligned error. Predicted aligned error is AlphaFold's pairwise confidence. Unlike pLDDT (per-residue), PAE is per-residue-pair and captures whether two parts of the structure are correctly placed relative to each other. Units are ångströms of expected positional error.

Solvent-accessible surface area. SASA measures how much of the protein is reachable by solvent. It is computed by rolling a water-sized probe over the atomic surface and summing the exposed area (Å²). Per-residue SASA distinguishes core (buried, low SASA) from surface (exposed, high SASA) residues; total SASA is a whole-molecule size measure.

B-factor. Crystallographic B-factors measure how much each atom's electron density is smeared out, in Å². They rise in mobile loops and surface residues and fall in the buried interior. In AlphaFold models this column is repurposed to hold pLDDT instead.

pLDDT. For AlphaFold models, the B-factor field carries pLDDT — the model's own estimate of local accuracy on a 0–100 scale. Regions with pLDDT<50 should be treated as essentially unmodeled; they often correspond to intrinsically disordered segments.

Backbone torsions (φ/ψ). φ (phi) and ψ (psi) are the two rotatable backbone dihedrals per residue: φ is the C(i-1)–N–Cα–C torsion, ψ is the N–Cα–C–N(i+1) torsion, both in degrees on (−180°, 180°]. α-helical residues cluster near (−60°, −45°); β-strand residues near (−120°, +130°). A Ramachandran plot is simply a scatter of (φ, ψ) for every residue.

Radius of gyration, Cα contacts, bounding box. Radius of gyration (Rg) is the root-mean-square distance of Cα atoms from their centroid — a single number for overall size and compactness. A globular domain of N residues has Rg ≈ 2.2·N^0.38 Å; an extended or disordered chain has a much larger Rg. The Cα contact count is the number of residue pairs whose Cα atoms are within 8 Å and are more than four positions apart in sequence — a standard proxy for tertiary packing density. The bounding box is the smallest axis-aligned box enclosing all Cα atoms.

Secondary structure (3-state, P-SEA). Three-state secondary structure (P-SEA) collapses the eight DSSP classes into helix (a), strand (b), and coil (c). P-SEA assigns these from Cα geometry alone — distances and angles — without requiring backbone oxygens, so it works on any Cα trace.

Secondary structure (8-state, DSSP). Secondary structure is the local, repeating backbone conformation. DSSP classifies it into eight states by reading the hydrogen-bond network: three helix types (H, G, I), two β types (E, B), two non-regular types (T, S), and unstructured coil (-).

Foldseek 3Di. The Foldseek 3Di string encodes local tertiary geometry as a 20-letter alphabet — one character per residue — derived from the relative positions of nearby Cα atoms. Unlike the amino-acid sequence, 3Di is a direct function of the 3D structure, so two proteins with the same fold have similar 3Di strings even at low sequence identity.

mmCIF coordinates. Structure coordinates are given as an mmCIF _atom_site loop: one row per atom with element, residue name, chain id, sequence number, and x/y/z position in Å. Only the four main-chain atoms per residue are included here; side chains are omitted to keep the record compact.

Sequence. This is the polypeptide sequence — one letter per residue, N-terminus first. Length ranges from a few dozen residues for small domains to over a thousand for large multi-domain proteins.